Protein AF-0000000078829646 (afdb_homodimer)

Secondary structure (DSSP, 8-state):
--HHHHHHHHHHHHHHHTTSS--BHHHHHHHHHS-------PPPPPHHHHHHHHHHHHH----SSHHHHHHHHHHHHH--HHHHHHHHHHHHTTTS--HHHHHHHHHHHHTTBPTTPPPPPS---TTS--HHHHHHHHHHHHHHTHHHHHHHHHHHTTS---HHHHHHHHHHHHHHHHHHHHHSS----SSS--EEEEE---GGGHHHHHHHHHHHHHHHHHHTTPPTTTS--S----EEEEETHHHHHHHHHHHHTSTT-HHHHHHHHHHHHHS--HHHH-EE---BGGGGGTT--EEEE-HHHHHHHHHH--GGGGGSS-EEEEEEEETTT--EEEEESS-GGGS-TT--HHHHHHHHHHHHHHHH--TEEEPPEEEEEETTEEEEEEEEEGGGT-SSTHHHHHHTT--EEEEEESS-SSPPP-PPP-SHHHHHHHHHHHHHHHHHHHHHHHHHHHHHHHHHHHHHHHHHHTTT-S-HHHHHHHHTT-STTT--SS-S-------SSS--S-THHHHTT-EEEEEE--SSS-SS--TT--SHHHHHHHHHHHHHHHHHTHHHHHHHTT---HHHHHHHTS-HHHHHHHHHTTSPPHHHHHTT--SS-B--/--HHHHHHHHHHHHHHHTTSS--BHHHHHHHHHS-------PPPPPHHHHHHHHHHHHH----SSHHHHHHHHHHHHH--HHHHHHHHHHHHTTTS--HHHHHHHHHHHHTTBPTTPPPPPS---TTS--HHHHHHHHHHHHHHTHHHHHHHHHHHTTS---HHHHHHHHHHHHHHHHHHHHHSS----SSS--EEEEE---GGGHHHHHHHHHHHHHHHHHHTTPPTTTS--S----EEEEETHHHHHHHHHHHHTSTT-HHHHHHHHHHHHHS--HHHH-EE---BGGGGGTT--EEEE-HHHHHHHHHH--GGGGGSS-EEEEEEEETTT--EEEEESS-GGGS-TT--HHHHHHHHHHHHHHHH--TEEEPPEEEEEETTEEEEEEEEEGGGT-SSTHHHHHHTT--EEEEEESS-SSPPP-PPP-SHHHHHHHHHHHHHHHHHHHHHHHHHHHHHHHHHHHHHHHHHHTTT-S-HHHHHHHHTT-SGGG--SSSS-------SSS--S-THHHHTT-EEEEEE--SSS-----TT--SHHHHHHHHHHHHHHHHHTHHHHHHHTT---HHHHHHHHS-HHHHHHHHHTTSPPHHHHHTT--SSPBP-

Solvent-accessible surface area (backbone atoms only — not comparable to full-atom values): 57339 Å² total; per-residue (Å²): 131,56,69,68,54,48,51,50,41,46,44,40,38,28,39,50,52,22,45,80,71,66,55,34,39,53,51,56,50,49,60,53,41,44,61,58,76,83,56,80,73,46,76,62,81,51,64,37,57,50,36,11,51,51,30,19,50,39,59,33,48,55,34,57,49,30,60,60,53,19,51,33,32,39,39,34,24,76,53,47,57,59,47,53,51,27,30,54,40,42,63,75,26,43,33,44,33,28,26,59,30,54,51,50,33,50,46,55,46,46,61,69,43,41,52,78,46,72,70,68,46,63,69,73,44,22,62,64,55,54,54,67,60,55,37,46,20,42,52,51,19,29,54,56,20,38,26,42,43,49,47,53,54,32,51,35,62,69,64,68,69,55,66,67,46,46,47,52,7,33,25,52,8,18,39,52,26,17,55,30,50,49,61,35,64,55,66,22,45,66,54,40,73,28,27,26,41,29,22,18,26,38,46,36,41,28,12,23,52,39,20,25,50,46,48,53,52,51,38,46,63,72,7,54,95,41,60,81,63,41,7,22,69,83,61,67,56,35,31,24,25,7,3,20,40,13,18,57,49,21,46,34,54,31,27,36,60,18,91,91,28,41,66,57,24,51,49,47,46,47,46,61,38,41,38,37,38,48,42,54,35,29,22,28,44,71,37,62,51,37,40,35,68,58,67,29,36,31,43,31,42,57,62,34,46,53,56,53,42,63,74,55,60,54,67,65,43,51,70,30,47,30,39,36,29,16,21,19,26,28,59,31,48,57,44,77,44,70,44,35,59,46,39,57,69,35,33,28,90,83,55,49,64,67,53,48,47,51,30,48,50,40,26,39,48,16,4,48,25,42,77,39,45,20,50,54,36,53,46,37,44,16,46,85,41,68,42,75,50,39,21,20,20,6,33,61,69,34,13,30,32,40,45,61,43,37,38,55,25,46,20,24,34,44,34,38,32,48,47,46,78,57,60,73,45,37,70,72,61,62,11,19,54,46,34,45,53,51,50,50,52,46,33,46,44,42,27,33,44,51,28,53,54,37,22,51,48,49,46,47,29,54,34,38,6,20,29,40,38,31,49,60,49,41,63,69,29,78,56,57,68,39,50,51,28,42,41,27,47,37,38,71,32,27,36,50,80,68,80,82,56,71,16,8,25,61,52,39,85,35,27,48,44,65,19,45,41,27,19,64,55,40,43,68,41,79,45,41,37,60,72,84,73,65,77,41,62,46,44,62,36,46,31,36,85,56,13,36,62,33,18,42,48,14,28,35,54,37,42,75,41,30,63,30,54,30,42,43,59,61,41,41,29,52,44,34,49,53,55,42,65,48,55,50,68,56,56,33,48,57,54,56,70,68,56,73,58,67,68,66,47,50,58,95,55,58,81,70,36,68,52,130,130,55,68,67,56,48,51,50,40,46,46,40,39,27,39,49,53,23,46,80,68,65,54,34,40,55,51,57,50,48,61,54,42,46,53,59,75,84,58,80,72,47,77,65,80,51,65,36,58,52,35,10,51,50,31,18,51,40,59,34,47,55,35,57,49,31,61,60,53,20,50,32,31,38,39,34,22,74,55,46,58,59,46,54,52,28,31,52,40,42,62,74,28,42,34,40,24,27,28,56,31,54,50,50,33,51,46,57,46,47,61,67,41,40,51,79,48,74,69,69,46,64,71,72,42,24,61,64,55,54,53,68,60,56,36,47,22,43,52,51,22,27,54,54,20,39,26,42,42,50,47,54,54,32,49,35,62,67,63,70,70,56,66,65,45,46,49,52,7,33,24,53,8,18,39,53,27,18,54,30,48,48,62,36,64,56,65,20,44,67,58,38,72,28,27,25,38,29,22,19,28,38,46,36,41,27,13,22,52,40,19,24,49,46,48,52,52,51,35,47,62,71,8,55,94,42,60,83,65,41,6,22,70,82,60,67,54,35,29,24,23,6,3,20,41,12,19,58,49,21,45,34,55,32,28,36,60,17,90,92,28,44,66,58,24,51,49,48,46,48,46,61,36,41,36,36,39,48,42,54,36,29,23,28,46,70,39,61,50,38,40,35,67,57,69,27,36,30,44,31,42,58,62,34,46,52,56,54,40,62,72,53,58,56,67,65,42,52,70,30,47,29,38,35,30,18,22,20,26,28,62,30,49,56,45,77,42,68,46,35,58,47,38,58,68,36,33,28,89,82,55,48,63,66,53,48,46,52,29,47,48,40,26,38,49,16,4,49,24,42,78,40,44,21,50,55,36,55,47,36,44,15,46,85,39,69,42,75,51,39,21,20,20,6,34,63,68,34,12,30,32,40,46,59,42,38,37,56,24,46,19,24,35,43,34,39,31,47,46,47,78,56,61,73,46,37,69,71,60,63,11,19,54,47,36,46,52,51,49,51,52,46,31,44,43,42,26,33,43,50,27,55,55,37,22,50,46,50,43,48,38,53,34,40,8,21,27,45,38,31,50,61,50,39,63,70,28,78,53,58,69,38,50,52,28,42,42,25,49,38,43,68,34,29,25,63,79,68,82,87,50,76,29,6,20,59,52,42,83,36,24,40,37,63,20,41,42,26,17,64,57,40,45,66,43,79,44,42,38,60,74,84,70,64,63,61,57,44,43,62,41,47,30,36,85,56,13,36,62,34,20,41,50,14,27,34,54,35,42,77,41,30,63,30,52,30,43,42,59,62,42,41,28,54,44,35,50,52,54,41,64,49,56,47,68,56,57,34,47,56,53,57,71,68,54,73,58,67,67,66,47,48,58,96,57,58,80,69,36,69,52,130

Structure (mmCIF, N/CA/C/O backbone):
data_AF-0000000078829646-model_v1
#
loop_
_entity.id
_entity.type
_entity.pdbx_description
1 polymer 'Patatin-like phospholipase family protein'
#
loop_
_atom_site.group_PDB
_atom_site.id
_atom_site.type_symbol
_atom_site.label_atom_id
_atom_site.label_alt_id
_atom_site.label_comp_id
_atom_site.label_asym_id
_atom_site.label_entity_id
_atom_site.label_seq_id
_atom_site.pdbx_PDB_ins_code
_atom_site.Cartn_x
_atom_site.Cartn_y
_atom_site.Cartn_z
_atom_site.occupancy
_atom_site.B_iso_or_equiv
_atom_site.auth_seq_id
_atom_site.auth_comp_id
_atom_site.auth_asym_id
_atom_site.auth_atom_id
_atom_site.pdbx_PDB_model_num
ATOM 1 N N . MET A 1 1 ? -45.875 -3.834 -15.539 1 25.64 1 MET A N 1
ATOM 2 C CA . MET A 1 1 ? -45.312 -3.09 -14.422 1 25.64 1 MET A CA 1
ATOM 3 C C . MET A 1 1 ? -43.812 -3.324 -14.312 1 25.64 1 MET A C 1
ATOM 5 O O . MET A 1 1 ? -43.344 -4.469 -14.258 1 25.64 1 MET A O 1
ATOM 9 N N . ASN A 1 2 ? -42.938 -2.402 -14.695 1 32.25 2 ASN A N 1
ATOM 10 C CA . ASN A 1 2 ? -41.531 -2.568 -14.922 1 32.25 2 ASN A CA 1
ATOM 11 C C . ASN A 1 2 ? -40.781 -2.994 -13.656 1 32.25 2 ASN A C 1
ATOM 13 O O . ASN A 1 2 ? -41.281 -2.742 -12.547 1 32.25 2 ASN A O 1
ATOM 17 N N . GLN A 1 3 ? -39.875 -3.918 -13.812 1 35.12 3 GLN A N 1
ATOM 18 C CA . GLN A 1 3 ? -39.156 -4.641 -12.758 1 35.12 3 GLN A CA 1
ATOM 19 C C . GLN A 1 3 ? -38.594 -3.676 -11.727 1 35.12 3 GLN A C 1
ATOM 21 O O . GLN A 1 3 ? -38.594 -3.963 -10.523 1 35.12 3 GLN A O 1
ATOM 26 N N . SER A 1 4 ? -38.219 -2.52 -12.156 1 37.41 4 SER A N 1
ATOM 27 C CA . SER A 1 4 ? -37.812 -1.471 -11.227 1 37.41 4 SER A CA 1
ATOM 28 C C . SER A 1 4 ? -38.969 -1.028 -10.344 1 37.41 4 SER A C 1
ATOM 30 O O . SER A 1 4 ? -38.781 -0.75 -9.156 1 37.41 4 SER A O 1
ATOM 32 N N . THR A 1 5 ? -40.125 -0.887 -10.992 1 38.56 5 THR A N 1
ATOM 33 C CA . THR A 1 5 ? -41.344 -0.491 -10.289 1 38.56 5 THR A CA 1
ATOM 34 C C . THR A 1 5 ? -41.75 -1.567 -9.289 1 38.56 5 THR A C 1
ATOM 36 O O . THR A 1 5 ? -42.219 -1.256 -8.188 1 38.56 5 THR A O 1
ATOM 39 N N . THR A 1 6 ? -41.5 -2.814 -9.695 1 38.69 6 THR A N 1
ATOM 40 C CA . THR A 1 6 ? -41.875 -3.895 -8.789 1 38.69 6 THR A CA 1
ATOM 41 C C . THR A 1 6 ? -40.938 -3.951 -7.594 1 38.69 6 THR A C 1
ATOM 43 O O . THR A 1 6 ? -41.375 -4.18 -6.461 1 38.69 6 THR A O 1
ATOM 46 N N . TYR A 1 7 ? -39.656 -3.689 -7.797 1 39 7 TYR A N 1
ATOM 47 C CA . TYR A 1 7 ? -38.656 -3.658 -6.719 1 39 7 TYR A CA 1
ATOM 48 C C . TYR A 1 7 ? -38.938 -2.512 -5.758 1 39 7 TYR A C 1
ATOM 50 O O . TYR A 1 7 ? -38.906 -2.688 -4.539 1 39 7 TYR A O 1
ATOM 58 N N . LEU A 1 8 ? -39.25 -1.342 -6.32 1 39.5 8 LEU A N 1
ATOM 59 C CA . LEU A 1 8 ? -39.688 -0.2 -5.531 1 39.5 8 LEU A CA 1
ATOM 60 C C . LEU A 1 8 ? -41 -0.515 -4.805 1 39.5 8 LEU A C 1
ATOM 62 O O . LEU A 1 8 ? -41.156 -0.132 -3.645 1 39.5 8 LEU A O 1
ATOM 66 N N . LEU A 1 9 ? -41.781 -1.18 -5.48 1 38.69 9 LEU A N 1
ATOM 67 C CA . LEU A 1 9 ? -43.062 -1.518 -4.883 1 38.69 9 LEU A CA 1
ATOM 68 C C . LEU A 1 9 ? -42.906 -2.535 -3.762 1 38.69 9 LEU A C 1
ATOM 70 O O . LEU A 1 9 ? -43.562 -2.441 -2.725 1 38.69 9 LEU A O 1
ATOM 74 N N . CYS A 1 10 ? -41.969 -3.455 -3.92 1 39.84 10 CYS A N 1
ATOM 75 C CA . CYS A 1 10 ? -41.688 -4.434 -2.871 1 39.84 10 CYS A CA 1
ATOM 76 C C . CYS A 1 10 ? -41 -3.783 -1.687 1 39.84 10 CYS A C 1
ATOM 78 O O . CYS A 1 10 ? -41.344 -4.051 -0.533 1 39.84 10 CYS A O 1
ATOM 80 N N . LEU A 1 11 ? -40.031 -2.957 -1.97 1 41.28 11 LEU A N 1
ATOM 81 C CA . LEU A 1 11 ? -39.469 -2.156 -0.89 1 41.28 11 LEU A CA 1
ATOM 82 C C . LEU A 1 11 ? -40.531 -1.242 -0.278 1 41.28 11 LEU A C 1
ATOM 84 O O . LEU A 1 11 ? -40.562 -1.064 0.941 1 41.28 11 LEU A O 1
ATOM 88 N N . THR A 1 12 ? -41.406 -0.611 -1.182 1 39.81 12 THR A N 1
ATOM 89 C CA . THR A 1 12 ? -42.531 0.175 -0.7 1 39.81 12 THR A CA 1
ATOM 90 C C . THR A 1 12 ? -43.531 -0.713 0.022 1 39.81 12 THR A C 1
ATOM 92 O O . THR A 1 12 ? -44.125 -0.308 1.031 1 39.81 12 THR A O 1
ATOM 95 N N . ALA A 1 13 ? -43.844 -1.837 -0.564 1 38.75 13 ALA A N 1
ATOM 96 C CA . ALA A 1 13 ? -44.781 -2.742 0.071 1 38.75 13 ALA A CA 1
ATOM 97 C C . ALA A 1 13 ? -44.219 -3.332 1.355 1 38.75 13 ALA A C 1
ATOM 99 O O . ALA A 1 13 ? -44.938 -3.5 2.344 1 38.75 13 ALA A O 1
ATOM 100 N N . LEU A 1 14 ? -42.938 -3.662 1.33 1 40.19 14 LEU A N 1
ATOM 101 C CA . LEU A 1 14 ? -42.219 -3.996 2.566 1 40.19 14 LEU A CA 1
ATOM 102 C C . LEU A 1 14 ? -42.344 -2.855 3.574 1 40.19 14 LEU A C 1
ATOM 104 O O . LEU A 1 14 ? -42.5 -3.094 4.773 1 40.19 14 LEU A O 1
ATOM 108 N N . ALA A 1 15 ? -42.188 -1.752 3.047 1 37.22 15 ALA A N 1
ATOM 109 C CA . ALA A 1 15 ? -42.438 -0.553 3.844 1 37.22 15 ALA A CA 1
ATOM 110 C C . ALA A 1 15 ? -43.906 -0.468 4.262 1 37.22 15 ALA A C 1
ATOM 112 O O . ALA A 1 15 ? -44.219 -0.02 5.367 1 37.22 15 ALA A O 1
ATOM 113 N N . THR A 1 16 ? -44.812 -0.727 3.369 1 34.91 16 THR A N 1
ATOM 114 C CA . THR A 1 16 ? -46.25 -0.595 3.678 1 34.91 16 THR A CA 1
ATOM 115 C C . THR A 1 16 ? -46.688 -1.699 4.629 1 34.91 16 THR A C 1
ATOM 117 O O . THR A 1 16 ? -47.531 -1.473 5.492 1 34.91 16 THR A O 1
ATOM 120 N N . VAL A 1 17 ? -46.438 -2.994 4.328 1 34.56 17 VAL A N 1
ATOM 121 C CA . VAL A 1 17 ? -46.906 -4.043 5.238 1 34.56 17 VAL A CA 1
ATOM 122 C C . VAL A 1 17 ? -46.188 -3.885 6.59 1 34.56 17 VAL A C 1
ATOM 124 O O . VAL A 1 17 ? -46.75 -4.262 7.625 1 34.56 17 VAL A O 1
ATOM 127 N N . SER A 1 18 ? -44.875 -3.752 6.613 1 34.03 18 SER A N 1
ATOM 128 C CA . SER A 1 18 ? -44.406 -3.254 7.895 1 34.03 18 SER A CA 1
ATOM 129 C C . SER A 1 18 ? -45.031 -1.913 8.242 1 34.03 18 SER A C 1
ATOM 131 O O . SER A 1 18 ? -44.438 -1.109 8.969 1 34.03 18 SER A O 1
ATOM 133 N N . SER A 1 19 ? -46 -1.63 7.727 1 32.28 19 SER A N 1
ATOM 134 C CA . SER A 1 19 ? -46.812 -0.469 8.078 1 32.28 19 SER A CA 1
ATOM 135 C C . SER A 1 19 ? -46.938 -0.311 9.586 1 32.28 19 SER A C 1
ATOM 137 O O . SER A 1 19 ? -47.094 0.802 10.094 1 32.28 19 SER A O 1
ATOM 139 N N . GLY A 1 20 ? -47.406 -1.363 10.25 1 31.11 20 GLY A N 1
ATOM 140 C CA . GLY A 1 20 ? -47.469 -1.026 11.664 1 31.11 20 GLY A CA 1
ATOM 141 C C . GLY A 1 20 ? -46.094 -0.798 12.266 1 31.11 20 GLY A C 1
ATOM 142 O O . GLY A 1 20 ? -45.969 -0.222 13.352 1 31.11 20 GLY A O 1
ATOM 143 N N . CYS A 1 21 ? -45.125 -1.871 12.172 1 30.59 21 CYS A N 1
ATOM 144 C CA . CYS A 1 21 ? -43.812 -1.435 12.656 1 30.59 21 CYS A CA 1
ATOM 145 C C . CYS A 1 21 ? -43.219 -0.395 11.727 1 30.59 21 CYS A C 1
ATOM 147 O O . CYS A 1 21 ? -42.875 -0.706 10.586 1 30.59 21 CYS A O 1
ATOM 149 N N . PHE A 1 22 ? -43.5 0.805 11.609 1 35.12 22 PHE A N 1
ATOM 150 C CA . PHE A 1 22 ? -43.219 2.227 11.43 1 35.12 22 PHE A CA 1
ATOM 151 C C . PHE A 1 22 ? -41.719 2.506 11.555 1 35.12 22 PHE A C 1
ATOM 153 O O . PHE A 1 22 ? -41.281 3.082 12.547 1 35.12 22 PHE A O 1
ATOM 160 N N . LEU A 1 23 ? -40.875 1.732 11.164 1 42.44 23 LEU A N 1
ATOM 161 C CA . LEU A 1 23 ? -39.469 1.998 11.516 1 42.44 23 LEU A CA 1
ATOM 162 C C . LEU A 1 23 ? -38.938 3.217 10.773 1 42.44 23 LEU A C 1
ATOM 164 O O . LEU A 1 23 ? -39.156 3.346 9.562 1 42.44 23 LEU A O 1
ATOM 168 N N . ARG A 1 24 ? -38.844 4.191 11.352 1 46.41 24 ARG A N 1
ATOM 169 C CA . ARG A 1 24 ? -38.25 5.469 10.977 1 46.41 24 ARG A CA 1
ATOM 170 C C . ARG A 1 24 ? -36.75 5.367 10.938 1 46.41 24 ARG A C 1
ATOM 172 O O . ARG A 1 24 ? -36.156 4.516 11.609 1 46.41 24 ARG A O 1
ATOM 179 N N . THR A 1 25 ? -36.219 5.906 9.867 1 52.22 25 THR A N 1
ATOM 180 C CA . THR A 1 25 ? -34.781 5.918 9.633 1 52.22 25 THR A CA 1
ATOM 181 C C . THR A 1 25 ? -34.031 6.172 10.938 1 52.22 25 THR A C 1
ATOM 183 O O . THR A 1 25 ? -32.906 5.738 11.094 1 52.22 25 THR A O 1
ATOM 186 N N . GLY A 1 26 ? -34.719 6.766 11.82 1 51.22 26 GLY A N 1
ATOM 187 C CA . GLY A 1 26 ? -34.094 6.988 13.109 1 51.22 26 GLY A CA 1
ATOM 188 C C . GLY A 1 26 ? -33.75 5.699 13.828 1 51.22 26 GLY A C 1
ATOM 189 O O . GLY A 1 26 ? -32.781 5.66 14.594 1 51.22 26 GLY A O 1
ATOM 190 N N . TYR A 1 27 ? -34.5 4.633 13.492 1 49.91 27 TYR A N 1
ATOM 191 C CA . TYR A 1 27 ? -34.219 3.357 14.148 1 49.91 27 TYR A CA 1
ATOM 192 C C . TYR A 1 27 ? -32.906 2.762 13.664 1 49.91 27 TYR A C 1
ATOM 194 O O . TYR A 1 27 ? -32.219 2.08 14.422 1 49.91 27 TYR A O 1
ATOM 202 N N . ILE A 1 28 ? -32.688 2.988 12.453 1 53.53 28 ILE A N 1
ATOM 203 C CA . ILE A 1 28 ? -31.422 2.486 11.898 1 53.53 28 ILE A CA 1
ATOM 204 C C . ILE A 1 28 ? -30.25 3.127 12.633 1 53.53 28 ILE A C 1
ATOM 206 O O . ILE A 1 28 ? -29.297 2.439 13.016 1 53.53 28 ILE A O 1
ATOM 210 N N . LEU A 1 29 ? -30.422 4.309 12.867 1 55.44 29 LEU A N 1
ATOM 211 C CA . LEU A 1 29 ? -29.359 5.023 13.57 1 55.44 29 LEU A CA 1
ATOM 212 C C . LEU A 1 29 ? -29.234 4.531 15.008 1 55.44 29 LEU A C 1
ATOM 214 O O . LEU A 1 29 ? -28.125 4.387 15.516 1 55.44 29 LEU A O 1
ATOM 218 N N . ASP A 1 30 ? -30.359 4.316 15.602 1 55.75 30 ASP A N 1
ATOM 219 C CA . ASP A 1 30 ? -30.328 3.787 16.953 1 55.75 30 ASP A CA 1
ATOM 220 C C . ASP A 1 30 ? -29.625 2.432 17 1 55.75 30 ASP A C 1
ATOM 222 O O . ASP A 1 30 ? -28.844 2.162 17.922 1 55.75 30 ASP A O 1
ATOM 226 N N . ALA A 1 31 ? -29.891 1.663 16 1 53.34 31 ALA A N 1
ATOM 227 C CA . ALA A 1 31 ? -29.281 0.335 15.938 1 53.34 31 ALA A CA 1
ATOM 228 C C . ALA A 1 31 ? -27.766 0.429 15.719 1 53.34 31 ALA A C 1
ATOM 230 O O . ALA A 1 31 ? -27 -0.343 16.297 1 53.34 31 ALA A O 1
ATOM 231 N N . LEU A 1 32 ? -27.5 1.409 14.969 1 54 32 LEU A N 1
ATOM 232 C CA . LEU A 1 32 ? -26.078 1.591 14.672 1 54 32 LEU A CA 1
ATOM 233 C C . LEU A 1 32 ? -25.344 2.17 15.875 1 54 32 LEU A C 1
ATOM 235 O O . LEU A 1 32 ? -24.156 1.887 16.078 1 54 32 LEU A O 1
ATOM 239 N N . ASN A 1 33 ? -26.141 2.885 16.609 1 53.84 33 ASN A N 1
ATOM 240 C CA . ASN A 1 33 ? -25.531 3.578 17.75 1 53.84 33 ASN A CA 1
ATOM 241 C C . ASN A 1 33 ? -25.547 2.715 19 1 53.84 33 ASN A C 1
ATOM 243 O O . ASN A 1 33 ? -24.859 3.033 19.984 1 53.84 33 ASN A O 1
ATOM 247 N N . THR A 1 34 ? -26.375 1.632 19.031 1 50.31 34 THR A N 1
ATOM 248 C CA . THR A 1 34 ? -26.438 0.786 20.219 1 50.31 34 THR A CA 1
ATOM 249 C C . THR A 1 34 ? -25.188 -0.066 20.344 1 50.31 34 THR A C 1
ATOM 251 O O . THR A 1 34 ? -24.812 -0.794 19.422 1 50.31 34 THR A O 1
ATOM 254 N N . PRO A 1 35 ? -24.5 0.274 21.5 1 49.34 35 PRO A N 1
ATOM 255 C CA . PRO A 1 35 ? -23.328 -0.581 21.719 1 49.34 35 PRO A CA 1
ATOM 256 C C . PRO A 1 35 ? -23.672 -2.068 21.672 1 49.34 35 PRO A C 1
ATOM 258 O O . PRO A 1 35 ? -24.766 -2.471 22.094 1 49.34 35 PRO A O 1
ATOM 261 N N . GLY A 1 36 ? -23.172 -2.764 20.75 1 49.31 36 GLY A N 1
ATOM 262 C CA . GLY A 1 36 ? -23.406 -4.199 20.703 1 49.31 36 GLY A CA 1
ATOM 263 C C . GLY A 1 36 ? -23.281 -4.867 22.062 1 49.31 36 GLY A C 1
ATOM 264 O O . GLY A 1 36 ? -22.75 -4.27 23.016 1 49.31 36 GLY A O 1
ATOM 265 N N . ASP A 1 37 ? -24.156 -5.859 22.312 1 47.5 37 ASP A N 1
ATOM 266 C CA . ASP A 1 37 ? -23.969 -6.656 23.531 1 47.5 37 ASP A CA 1
ATOM 267 C C . ASP A 1 37 ? -22.5 -6.953 23.781 1 47.5 37 ASP A C 1
ATOM 269 O O . ASP A 1 37 ? -21.766 -7.34 22.859 1 47.5 37 ASP A O 1
ATOM 273 N N . PRO A 1 38 ? -22 -6.465 24.875 1 46.09 38 PRO A N 1
ATOM 274 C CA . PRO A 1 38 ? -20.625 -6.805 25.203 1 46.09 38 PRO A CA 1
ATOM 275 C C . PRO A 1 38 ? -20.312 -8.281 24.969 1 46.09 38 PRO A C 1
ATOM 277 O O . PRO A 1 38 ? -20.703 -9.133 25.766 1 46.09 38 PRO A O 1
ATOM 280 N N . GLN A 1 39 ? -20.703 -8.828 23.859 1 48.06 39 GLN A N 1
ATOM 281 C CA . GLN A 1 39 ? -20.156 -10.172 23.75 1 48.06 39 GLN A CA 1
ATOM 282 C C . GLN A 1 39 ? -18.641 -10.172 24.016 1 48.06 39 GLN A C 1
ATOM 284 O O . GLN A 1 39 ? -17.969 -9.172 23.781 1 48.06 39 GLN A O 1
ATOM 289 N N . ALA A 1 40 ? -18.25 -11.148 24.875 1 50.69 40 ALA A N 1
ATOM 290 C CA . ALA A 1 40 ? -16.828 -11.305 25.172 1 50.69 40 ALA A CA 1
ATOM 291 C C . ALA A 1 40 ? -15.977 -11.07 23.922 1 50.69 40 ALA A C 1
ATOM 293 O O . ALA A 1 40 ? -16.234 -11.656 22.875 1 50.69 40 ALA A O 1
ATOM 294 N N . ALA A 1 41 ? -15.258 -10.07 23.859 1 57.47 41 ALA A N 1
ATOM 295 C CA . ALA A 1 41 ? -14.305 -9.773 22.781 1 57.47 41 ALA A CA 1
ATOM 296 C C . ALA A 1 41 ? -13.531 -11.023 22.391 1 57.47 41 ALA A C 1
ATOM 298 O O . ALA A 1 41 ? -13.055 -11.773 23.25 1 57.47 41 ALA A O 1
ATOM 299 N N . PRO A 1 42 ? -13.711 -11.547 21.016 1 64.06 42 PRO A N 1
ATOM 300 C CA . PRO A 1 42 ? -12.836 -12.672 20.672 1 64.06 42 PRO A CA 1
ATOM 301 C C . PRO A 1 42 ? -11.383 -12.422 21.062 1 64.06 42 PRO A C 1
ATOM 303 O O . PRO A 1 42 ? -10.938 -11.273 21.125 1 64.06 42 PRO A O 1
ATOM 306 N N . LEU A 1 43 ? -10.836 -13.508 21.562 1 60.94 43 LEU A N 1
ATOM 307 C CA . LEU A 1 43 ? -9.422 -13.398 21.906 1 60.94 43 LEU A CA 1
ATOM 308 C C . LEU A 1 43 ? -8.602 -12.977 20.703 1 60.94 43 LEU A C 1
ATOM 310 O O . LEU A 1 43 ? -8.789 -13.5 19.594 1 60.94 43 LEU A O 1
ATOM 314 N N . PRO A 1 44 ? -7.871 -11.977 20.891 1 69.44 44 PRO A N 1
ATOM 315 C CA . PRO A 1 44 ? -6.957 -11.602 19.812 1 69.44 44 PRO A CA 1
ATOM 316 C C . PRO A 1 44 ? -5.918 -12.68 19.516 1 69.44 44 PRO A C 1
ATOM 318 O O . PRO A 1 44 ? -5.672 -13.547 20.359 1 69.44 44 PRO A O 1
ATOM 321 N N . VAL A 1 45 ? -5.531 -12.789 18.328 1 78.81 45 VAL A N 1
ATOM 322 C CA . VAL A 1 45 ? -4.363 -13.609 18 1 78.81 45 VAL A CA 1
ATOM 323 C C . VAL A 1 45 ? -3.227 -13.289 18.969 1 78.81 45 VAL A C 1
ATOM 325 O O . VAL A 1 45 ? -2.889 -12.117 19.172 1 78.81 45 VAL A O 1
ATOM 328 N N . PRO A 1 46 ? -2.744 -14.328 19.578 1 86 46 PRO A N 1
ATOM 329 C CA . PRO A 1 46 ? -1.65 -14.078 20.516 1 86 46 PRO A CA 1
ATOM 330 C C . PRO A 1 46 ? -0.49 -13.312 19.891 1 86 46 PRO A C 1
ATOM 332 O O . PRO A 1 46 ? -0.15 -13.539 18.719 1 86 46 PRO A O 1
ATOM 335 N N . ILE A 1 47 ? 0.043 -12.477 20.656 1 87.88 47 ILE A N 1
ATOM 336 C CA . ILE A 1 47 ? 1.139 -11.633 20.188 1 87.88 47 ILE A CA 1
ATOM 337 C C . ILE A 1 47 ? 2.311 -12.508 19.75 1 87.88 47 ILE A C 1
ATOM 339 O O . ILE A 1 47 ? 3.023 -12.164 18.797 1 87.88 47 ILE A O 1
ATOM 343 N N . GLN A 1 48 ? 2.498 -13.617 20.453 1 93.06 48 GLN A N 1
ATOM 344 C CA . GLN A 1 48 ? 3.545 -14.562 20.062 1 93.06 48 GLN A CA 1
ATOM 345 C C . GLN A 1 48 ? 3.35 -15.039 18.625 1 93.06 48 GLN A C 1
ATOM 347 O O . GLN A 1 48 ? 4.309 -15.117 17.859 1 93.06 48 GLN A O 1
ATOM 352 N N . GLU A 1 49 ? 2.168 -15.344 18.297 1 92.5 49 GLU A N 1
ATOM 353 C CA . GLU A 1 49 ? 1.856 -15.805 16.938 1 92.5 49 GLU A CA 1
ATOM 354 C C . GLU A 1 49 ? 2.066 -14.688 15.922 1 92.5 49 GLU A C 1
ATOM 356 O O . GLU A 1 49 ? 2.557 -14.938 14.82 1 92.5 49 GLU A O 1
ATOM 361 N N . ARG A 1 50 ? 1.691 -13.5 16.312 1 90.81 50 ARG A N 1
ATOM 362 C CA . ARG A 1 50 ? 1.909 -12.359 15.422 1 90.81 50 ARG A CA 1
ATOM 363 C C . ARG A 1 50 ? 3.396 -12.133 15.18 1 90.81 50 ARG A C 1
ATOM 365 O O . ARG A 1 50 ? 3.811 -11.867 14.047 1 90.81 50 ARG A O 1
ATOM 372 N N . ALA A 1 51 ? 4.164 -12.227 16.219 1 93.38 51 ALA A N 1
ATOM 373 C CA . ALA A 1 51 ? 5.613 -12.086 16.078 1 93.38 51 ALA A CA 1
ATOM 374 C C . ALA A 1 51 ? 6.195 -13.18 15.195 1 93.38 51 ALA A C 1
ATOM 376 O O . ALA A 1 51 ? 7.098 -12.922 14.391 1 93.38 51 ALA A O 1
ATOM 377 N N . ALA A 1 52 ? 5.688 -14.391 15.352 1 96.38 52 ALA A N 1
ATOM 378 C CA . ALA A 1 52 ? 6.137 -15.5 14.516 1 96.38 52 ALA A CA 1
ATOM 379 C C . ALA A 1 52 ? 5.832 -15.25 13.047 1 96.38 52 ALA A C 1
ATOM 381 O O . ALA A 1 52 ? 6.688 -15.453 12.18 1 96.38 52 ALA A O 1
ATOM 382 N N . ARG A 1 53 ? 4.656 -14.773 12.789 1 93.44 53 ARG A N 1
ATOM 383 C CA . ARG A 1 53 ? 4.25 -14.516 11.414 1 93.44 53 ARG A CA 1
ATOM 384 C C . ARG A 1 53 ? 5.094 -13.406 10.789 1 93.44 53 ARG A C 1
ATOM 386 O O . ARG A 1 53 ? 5.488 -13.5 9.625 1 93.44 53 ARG A O 1
ATOM 393 N N . ILE A 1 54 ? 5.324 -12.391 11.555 1 91.12 54 ILE A N 1
ATOM 394 C CA . ILE A 1 54 ? 6.148 -11.281 11.086 1 91.12 54 ILE A CA 1
ATOM 395 C C . ILE A 1 54 ? 7.551 -11.789 10.75 1 91.12 54 ILE A C 1
ATOM 397 O O . ILE A 1 54 ? 8.086 -11.492 9.68 1 91.12 54 ILE A O 1
ATOM 401 N N . THR A 1 55 ? 8.109 -12.555 11.656 1 95.5 55 THR A N 1
ATOM 402 C CA . THR A 1 55 ? 9.453 -13.086 11.453 1 95.5 55 THR A CA 1
ATOM 403 C C . THR A 1 55 ? 9.5 -13.969 10.211 1 95.5 55 THR A C 1
ATOM 405 O O . THR A 1 55 ? 10.406 -13.828 9.383 1 95.5 55 THR A O 1
ATOM 408 N N . ARG A 1 56 ? 8.57 -14.82 10.102 1 96.75 56 ARG A N 1
ATOM 409 C CA . ARG A 1 56 ? 8.492 -15.719 8.953 1 96.75 56 ARG A CA 1
ATOM 410 C C . ARG A 1 56 ? 8.383 -14.93 7.648 1 96.75 56 ARG A C 1
ATOM 412 O O . ARG A 1 56 ? 9.086 -15.227 6.68 1 96.75 56 ARG A O 1
ATOM 419 N N . THR A 1 57 ? 7.535 -13.953 7.645 1 92.62 57 THR A N 1
ATOM 420 C CA . THR A 1 57 ? 7.273 -13.172 6.438 1 92.62 57 THR A CA 1
ATOM 421 C C . THR A 1 57 ? 8.531 -12.445 5.98 1 92.62 57 THR A C 1
ATOM 423 O O . THR A 1 57 ? 8.766 -12.289 4.781 1 92.62 57 THR A O 1
ATOM 426 N N . HIS A 1 58 ? 9.336 -12.031 6.863 1 91.94 58 HIS A N 1
ATOM 427 C CA . HIS A 1 58 ? 10.578 -11.359 6.504 1 91.94 58 HIS A CA 1
ATOM 428 C C . HIS A 1 58 ? 11.602 -12.344 5.953 1 91.94 58 HIS A C 1
ATOM 430 O O . HIS A 1 58 ? 12.297 -12.047 4.98 1 91.94 58 HIS A O 1
ATOM 436 N N . LEU A 1 59 ? 11.656 -13.492 6.531 1 96.44 59 LEU A N 1
ATOM 437 C CA . LEU A 1 59 ? 12.742 -14.414 6.223 1 96.44 59 LEU A CA 1
ATOM 438 C C . LEU A 1 59 ? 12.469 -15.156 4.918 1 96.44 59 LEU A C 1
ATOM 440 O O . LEU A 1 59 ? 13.398 -15.5 4.191 1 96.44 59 LEU A O 1
ATOM 444 N N . VAL A 1 60 ? 11.234 -15.438 4.684 1 96.56 60 VAL A N 1
ATOM 445 C CA . VAL A 1 60 ? 10.883 -16.188 3.482 1 96.56 60 VAL A CA 1
ATOM 446 C C . VAL A 1 60 ? 11.234 -15.359 2.244 1 96.56 60 VAL A C 1
ATOM 448 O O . VAL A 1 60 ? 10.836 -14.203 2.127 1 96.56 60 VAL A O 1
ATOM 451 N N . ASP A 1 61 ? 11.977 -15.977 1.345 1 95.06 61 ASP A N 1
ATOM 452 C CA . ASP A 1 61 ? 12.469 -15.422 0.087 1 95.06 61 ASP A CA 1
ATOM 453 C C . ASP A 1 61 ? 12.945 -16.531 -0.848 1 95.06 61 ASP A C 1
ATOM 455 O O . ASP A 1 61 ? 12.828 -17.719 -0.53 1 95.06 61 ASP A O 1
ATOM 459 N N . ALA A 1 62 ? 13.359 -16.188 -2.043 1 94.31 62 ALA A N 1
ATOM 460 C CA . ALA A 1 62 ? 14.008 -17.156 -2.926 1 94.31 62 ALA A CA 1
ATOM 461 C C . ALA A 1 62 ? 15.523 -17.141 -2.732 1 94.31 62 ALA A C 1
ATOM 463 O O . ALA A 1 62 ? 16.156 -16.109 -2.875 1 94.31 62 ALA A O 1
ATOM 464 N N . TYR A 1 63 ? 16.094 -18.266 -2.311 1 95.62 63 TYR A N 1
ATOM 465 C CA . TYR A 1 63 ? 17.531 -18.406 -2.07 1 95.62 63 TYR A CA 1
ATOM 466 C C . TYR A 1 63 ? 18.156 -19.375 -3.068 1 95.62 63 TYR A C 1
ATOM 468 O O . TYR A 1 63 ? 17.484 -20.281 -3.572 1 95.62 63 TYR A O 1
ATOM 476 N N . ALA A 1 64 ? 19.406 -19.156 -3.369 1 94.06 64 ALA A N 1
ATOM 477 C CA . ALA A 1 64 ? 20.156 -20.016 -4.293 1 94.06 64 ALA A CA 1
ATOM 478 C C . ALA A 1 64 ? 20.438 -21.375 -3.664 1 94.06 64 ALA A C 1
ATOM 480 O O . ALA A 1 64 ? 20.438 -22.391 -4.352 1 94.06 64 ALA A O 1
ATOM 481 N N . ASP A 1 65 ? 20.719 -21.406 -2.4 1 96 65 ASP A N 1
ATOM 482 C CA . ASP A 1 65 ? 20.875 -22.609 -1.6 1 96 65 ASP A CA 1
ATOM 483 C C . ASP A 1 65 ? 19.891 -22.641 -0.438 1 96 65 ASP A C 1
ATOM 485 O O . ASP A 1 65 ? 20.234 -22.297 0.696 1 96 65 ASP A O 1
ATOM 489 N N . PRO A 1 66 ? 18.688 -23.141 -0.711 1 96.75 66 PRO A N 1
ATOM 490 C CA . PRO A 1 66 ? 17.641 -23.094 0.301 1 96.75 66 PRO A CA 1
ATOM 491 C C . PRO A 1 66 ? 17.984 -23.875 1.566 1 96.75 66 PRO A C 1
ATOM 493 O O . PRO A 1 66 ? 17.594 -23.484 2.668 1 96.75 66 PRO A O 1
ATOM 496 N N . THR A 1 67 ? 18.719 -24.938 1.436 1 97.12 67 THR A N 1
ATOM 497 C CA . THR A 1 67 ? 19.094 -25.75 2.588 1 97.12 67 THR A CA 1
ATOM 498 C C . THR A 1 67 ? 20 -24.969 3.531 1 97.12 67 THR A C 1
ATOM 500 O O . THR A 1 67 ? 19.797 -24.969 4.746 1 97.12 67 THR A O 1
ATOM 503 N N . GLU A 1 68 ? 20.938 -24.344 2.969 1 97.38 68 GLU A N 1
ATOM 504 C CA . GLU A 1 68 ? 21.859 -23.547 3.787 1 97.38 68 GLU A CA 1
ATOM 505 C C . GLU A 1 68 ? 21.125 -22.344 4.414 1 97.38 68 GLU A C 1
ATOM 507 O O . GLU A 1 68 ? 21.328 -22.047 5.59 1 97.38 68 GLU A O 1
ATOM 512 N N . ALA A 1 69 ? 20.391 -21.641 3.609 1 97.94 69 ALA A N 1
ATOM 513 C CA . ALA A 1 69 ? 19.625 -20.516 4.137 1 97.94 69 ALA A CA 1
ATOM 514 C C . ALA A 1 69 ? 18.719 -20.953 5.289 1 97.94 69 ALA A C 1
ATOM 516 O O . ALA A 1 69 ? 18.578 -20.234 6.285 1 97.94 69 ALA A O 1
ATOM 517 N N . ALA A 1 70 ? 18.094 -22.109 5.164 1 98.5 70 ALA A N 1
ATOM 518 C CA . ALA A 1 70 ? 17.219 -22.625 6.207 1 98.5 70 ALA A CA 1
ATOM 519 C C . ALA A 1 70 ? 17.984 -22.859 7.504 1 98.5 70 ALA A C 1
ATOM 521 O O . ALA A 1 70 ? 17.469 -22.625 8.594 1 98.5 70 ALA A O 1
ATOM 522 N N . ARG A 1 71 ? 19.172 -23.344 7.402 1 98.5 71 ARG A N 1
ATOM 523 C CA . ARG A 1 71 ? 20.016 -23.516 8.586 1 98.5 71 ARG A CA 1
ATOM 524 C C . ARG A 1 71 ? 20.281 -22.188 9.273 1 98.5 71 ARG A C 1
ATOM 526 O O . ARG A 1 71 ? 20.266 -22.109 10.5 1 98.5 71 ARG A O 1
ATOM 533 N N . TRP A 1 72 ? 20.594 -21.156 8.445 1 98.75 72 TRP A N 1
ATOM 534 C CA . TRP A 1 72 ? 20.797 -19.828 9.016 1 98.75 72 TRP A CA 1
ATOM 535 C C . TRP A 1 72 ? 19.547 -19.359 9.742 1 98.75 72 TRP A C 1
ATOM 537 O O . TRP A 1 72 ? 19.641 -18.75 10.812 1 98.75 72 TRP A O 1
ATOM 547 N N . MET A 1 73 ? 18.359 -19.594 9.141 1 98.75 73 MET A N 1
ATOM 548 C CA . MET A 1 73 ? 17.094 -19.172 9.734 1 98.75 73 MET A CA 1
ATOM 549 C C . MET A 1 73 ? 16.891 -19.828 11.094 1 98.75 73 MET A C 1
ATOM 551 O O . MET A 1 73 ? 16.547 -19.156 12.07 1 98.75 73 MET A O 1
ATOM 555 N N . SER A 1 74 ? 17.109 -21.141 11.156 1 98.62 74 SER A N 1
ATOM 556 C CA . SER A 1 74 ? 16.969 -21.875 12.406 1 98.62 74 SER A CA 1
ATOM 557 C C . SER A 1 74 ? 17.953 -21.375 13.461 1 98.62 74 SER A C 1
ATOM 559 O O . SER A 1 74 ? 17.594 -21.219 14.633 1 98.62 74 SER A O 1
ATOM 561 N N . ALA A 1 75 ? 19.141 -21.156 13.039 1 98.75 75 ALA A N 1
ATOM 562 C CA . ALA A 1 75 ? 20.156 -20.656 13.961 1 98.75 75 ALA A CA 1
ATOM 563 C C . ALA A 1 75 ? 19.781 -19.281 14.508 1 98.75 75 ALA A C 1
ATOM 565 O O . ALA A 1 75 ? 19.938 -19.016 15.703 1 98.75 75 ALA A O 1
ATOM 566 N N . MET A 1 76 ? 19.344 -18.406 13.633 1 98.56 76 MET A N 1
ATOM 567 C CA . MET A 1 76 ? 18.922 -17.078 14.039 1 98.56 76 MET A CA 1
ATOM 568 C C . MET A 1 76 ? 17.766 -17.141 15.039 1 98.56 76 MET A C 1
ATOM 570 O O . MET A 1 76 ? 17.734 -16.406 16.031 1 98.56 76 MET A O 1
ATOM 574 N N . GLY A 1 77 ? 16.75 -18.016 14.758 1 98.62 77 GLY A N 1
ATOM 575 C CA . GLY A 1 77 ? 15.641 -18.188 15.672 1 98.62 77 GLY A CA 1
ATOM 576 C C . GLY A 1 77 ? 16.062 -18.641 17.062 1 98.62 77 GLY A C 1
ATOM 577 O O . GLY A 1 77 ? 15.453 -18.25 18.062 1 98.62 77 GLY A O 1
ATOM 578 N N . ASN A 1 78 ? 17.094 -19.406 17.125 1 98.12 78 ASN A N 1
ATOM 579 C CA . ASN A 1 78 ? 17.594 -19.938 18.391 1 98.12 78 ASN A CA 1
ATOM 580 C C . ASN A 1 78 ? 18.484 -18.922 19.125 1 98.12 78 ASN A C 1
ATOM 582 O O . ASN A 1 78 ? 18.719 -19.062 20.328 1 98.12 78 ASN A O 1
ATOM 586 N N . ALA A 1 79 ? 19 -17.984 18.406 1 98 79 ALA A N 1
ATOM 587 C CA . ALA A 1 79 ? 19.844 -16.953 18.984 1 98 79 ALA A CA 1
ATOM 588 C C . ALA A 1 79 ? 19.469 -15.57 18.438 1 98 79 ALA A C 1
ATOM 590 O O . ALA A 1 79 ? 20.266 -14.906 17.797 1 98 79 ALA A O 1
ATOM 591 N N . PRO A 1 80 ? 18.312 -15.102 18.75 1 97.88 80 PRO A N 1
ATOM 592 C CA . PRO A 1 80 ? 17.797 -13.883 18.141 1 97.88 80 PRO A CA 1
ATOM 593 C C . PRO A 1 80 ? 18.297 -12.617 18.828 1 97.88 80 PRO A C 1
ATOM 595 O O . PRO A 1 80 ? 17.719 -11.539 18.641 1 97.88 80 PRO A O 1
ATOM 598 N N . GLN A 1 81 ? 19.391 -12.633 19.609 1 96.44 81 GLN A N 1
ATOM 599 C CA . GLN A 1 81 ? 19.828 -11.523 20.453 1 96.44 81 GLN A CA 1
ATOM 600 C C . GLN A 1 81 ? 20.109 -10.273 19.625 1 96.44 81 GLN A C 1
ATOM 602 O O . GLN A 1 81 ? 19.734 -9.172 20.016 1 96.44 81 GLN A O 1
ATOM 607 N N . PRO A 1 82 ? 20.781 -10.391 18.438 1 96.12 82 PRO A N 1
ATOM 608 C CA . PRO A 1 82 ? 21 -9.172 17.656 1 96.12 82 PRO A CA 1
ATOM 609 C C . PRO A 1 82 ? 19.703 -8.469 17.266 1 96.12 82 PRO A C 1
ATOM 611 O O . PRO A 1 82 ? 19.656 -7.238 17.188 1 96.12 82 PRO A O 1
ATOM 614 N N . ILE A 1 83 ? 18.656 -9.227 16.984 1 95.06 83 ILE A N 1
ATOM 615 C CA . ILE A 1 83 ? 17.359 -8.656 16.609 1 95.06 83 ILE A CA 1
ATOM 616 C C . ILE A 1 83 ? 16.734 -7.961 17.812 1 95.06 83 ILE A C 1
ATOM 618 O O . ILE A 1 83 ? 16.188 -6.863 17.703 1 95.06 83 ILE A O 1
ATOM 622 N N . LEU A 1 84 ? 16.844 -8.617 18.984 1 96.06 84 LEU A N 1
ATOM 623 C CA . LEU A 1 84 ? 16.281 -8.062 20.203 1 96.06 84 LEU A CA 1
ATOM 624 C C . LEU A 1 84 ? 17 -6.777 20.594 1 96.06 84 LEU A C 1
ATOM 626 O O . LEU A 1 84 ? 16.375 -5.82 21.062 1 96.06 84 LEU A O 1
ATOM 630 N N . GLU A 1 85 ? 18.281 -6.758 20.438 1 95.38 85 GLU A N 1
ATOM 631 C CA . GLU A 1 85 ? 19.062 -5.555 20.703 1 95.38 85 GLU A CA 1
ATOM 632 C C . GLU A 1 85 ? 18.688 -4.426 19.75 1 95.38 85 GLU A C 1
ATOM 634 O O . GLU A 1 85 ? 18.609 -3.264 20.156 1 95.38 85 GLU A O 1
ATOM 639 N N . GLN A 1 86 ? 18.531 -4.773 18.484 1 91.44 86 GLN A N 1
ATOM 640 C CA . GLN A 1 86 ? 18.094 -3.777 17.516 1 91.44 86 GLN A CA 1
ATOM 641 C C . GLN A 1 86 ? 16.719 -3.223 17.891 1 91.44 86 GLN A C 1
ATOM 643 O O . GLN A 1 86 ? 16.469 -2.023 17.75 1 91.44 86 GLN A O 1
ATOM 648 N N . LEU A 1 87 ? 15.812 -4.098 18.297 1 90.31 87 LEU A N 1
ATOM 649 C CA . LEU A 1 87 ? 14.477 -3.705 18.719 1 90.31 87 LEU A CA 1
ATOM 650 C C . LEU A 1 87 ? 14.539 -2.688 19.844 1 90.31 87 LEU A C 1
ATOM 652 O O . LEU A 1 87 ? 13.852 -1.662 19.812 1 90.31 87 LEU A O 1
ATOM 656 N N . ASP A 1 88 ? 15.367 -2.973 20.828 1 91.62 88 ASP A N 1
ATOM 657 C CA . ASP A 1 88 ? 15.539 -2.072 21.969 1 91.62 88 ASP A CA 1
ATOM 658 C C . ASP A 1 88 ? 16.125 -0.733 21.516 1 91.62 88 ASP A C 1
ATOM 660 O O . ASP A 1 88 ? 15.688 0.323 21.984 1 91.62 88 ASP A O 1
ATOM 664 N N . CYS A 1 89 ? 17.078 -0.79 20.672 1 90.31 89 CYS A N 1
ATOM 665 C CA . CYS A 1 89 ? 17.719 0.416 20.141 1 90.31 89 CYS A CA 1
ATOM 666 C C . CYS A 1 89 ? 16.703 1.287 19.406 1 90.31 89 CYS A C 1
ATOM 668 O O . CYS A 1 89 ? 16.688 2.508 19.578 1 90.31 89 CYS A O 1
ATOM 670 N N . LEU A 1 90 ? 15.867 0.645 18.578 1 84.69 90 LEU A N 1
ATOM 671 C CA . LEU A 1 90 ? 14.867 1.37 17.812 1 84.69 90 LEU A CA 1
ATOM 672 C C . LEU A 1 90 ? 13.852 2.039 18.734 1 84.69 90 LEU A C 1
ATOM 674 O O . LEU A 1 90 ? 13.391 3.15 18.453 1 84.69 90 LEU A O 1
ATOM 678 N N . LYS A 1 91 ? 13.469 1.414 19.766 1 85.38 91 LYS A N 1
ATOM 679 C CA . LYS A 1 91 ? 12.531 1.994 20.734 1 85.38 91 LYS A CA 1
ATOM 680 C C . LYS A 1 91 ? 13.141 3.207 21.422 1 85.38 91 LYS A C 1
ATOM 682 O O . LYS A 1 91 ? 12.477 4.223 21.609 1 85.38 91 LYS A O 1
ATOM 687 N N . GLN A 1 92 ? 14.422 3.068 21.766 1 86.06 92 GLN A N 1
ATOM 688 C CA . GLN A 1 92 ? 15.109 4.129 22.5 1 86.06 92 GLN A CA 1
ATOM 689 C C . GLN A 1 92 ? 15.344 5.344 21.609 1 86.06 92 GLN A C 1
ATOM 691 O O . GLN A 1 92 ? 15.375 6.477 22.078 1 86.06 92 GLN A O 1
ATOM 696 N N . SER A 1 93 ? 15.414 5.066 20.328 1 82.81 93 SER A N 1
ATOM 697 C CA . SER A 1 93 ? 15.742 6.152 19.422 1 82.81 93 SER A CA 1
ATOM 698 C C . SER A 1 93 ? 14.5 6.641 18.688 1 82.81 93 SER A C 1
ATOM 700 O O . SER A 1 93 ? 14.602 7.375 17.688 1 82.81 93 SER A O 1
ATOM 702 N N . ALA A 1 94 ? 13.359 6.199 19.109 1 81.56 94 ALA A N 1
ATOM 703 C CA . ALA A 1 94 ? 12.117 6.551 18.438 1 81.56 94 ALA A CA 1
ATOM 704 C C . ALA A 1 94 ? 11.992 8.062 18.266 1 81.56 94 ALA A C 1
ATOM 706 O O . ALA A 1 94 ? 12.289 8.82 19.188 1 81.56 94 ALA A O 1
ATOM 707 N N . GLY A 1 95 ? 11.547 8.477 17.047 1 79.62 95 GLY A N 1
ATOM 708 C CA . GLY A 1 95 ? 11.414 9.891 16.719 1 79.62 95 GLY A CA 1
ATOM 709 C C . GLY A 1 95 ? 12.695 10.5 16.172 1 79.62 95 GLY A C 1
ATOM 710 O O . GLY A 1 95 ? 12.664 11.555 15.539 1 79.62 95 GLY A O 1
ATOM 711 N N . GLY A 1 96 ? 13.852 9.867 16.531 1 78.62 96 GLY A N 1
ATOM 712 C CA . GLY A 1 96 ? 15.156 10.344 16.094 1 78.62 96 GLY A CA 1
ATOM 713 C C . GLY A 1 96 ? 15.781 9.461 15.039 1 78.62 96 GLY A C 1
ATOM 714 O O . GLY A 1 96 ? 15.086 8.719 14.344 1 78.62 96 GLY A O 1
ATOM 715 N N . SER A 1 97 ? 17.031 9.625 14.891 1 75.19 97 SER A N 1
ATOM 716 C CA . SER A 1 97 ? 17.766 8.789 13.945 1 75.19 97 SER A CA 1
ATOM 717 C C . SER A 1 97 ? 17.938 7.375 14.477 1 75.19 97 SER A C 1
ATOM 719 O O . SER A 1 97 ? 18.281 7.188 15.648 1 75.19 97 SER A O 1
ATOM 721 N N . ASN A 1 98 ? 17.656 6.457 13.688 1 77.69 98 ASN A N 1
ATOM 722 C CA . ASN A 1 98 ? 17.797 5.062 14.086 1 77.69 98 ASN A CA 1
ATOM 723 C C . ASN A 1 98 ? 18.906 4.367 13.297 1 77.69 98 ASN A C 1
ATOM 725 O O . ASN A 1 98 ? 19.016 3.141 13.32 1 77.69 98 ASN A O 1
ATOM 729 N N . SER A 1 99 ? 19.797 5.086 12.609 1 75.44 99 SER A N 1
ATOM 730 C CA . SER A 1 99 ? 20.844 4.523 11.781 1 75.44 99 SER A CA 1
ATOM 731 C C . SER A 1 99 ? 21.797 3.65 12.602 1 75.44 99 SER A C 1
ATOM 733 O O . SER A 1 99 ? 22.219 2.584 12.148 1 75.44 99 SER A O 1
ATOM 735 N N . ALA A 1 100 ? 22.094 4.129 13.883 1 79.31 100 ALA A N 1
ATOM 736 C CA . ALA A 1 100 ? 23.031 3.408 14.742 1 79.31 100 ALA A CA 1
ATOM 737 C C . ALA A 1 100 ? 22.484 2.023 15.094 1 79.31 100 ALA A C 1
ATOM 739 O O . ALA A 1 100 ? 23.266 1.081 15.281 1 79.31 100 ALA A O 1
ATOM 740 N N . CYS A 1 101 ? 21.172 1.957 15.141 1 84.62 101 CYS A N 1
ATOM 741 C CA . CYS A 1 101 ? 20.578 0.671 15.484 1 84.62 101 CYS A CA 1
ATOM 742 C C . CYS A 1 101 ? 20.828 -0.358 14.391 1 84.62 101 CYS A C 1
ATOM 744 O O . CYS A 1 101 ? 21.109 -1.524 14.68 1 84.62 101 CYS A O 1
ATOM 746 N N . TYR A 1 102 ? 20.812 -0 13.141 1 83 102 TYR A N 1
ATOM 747 C CA . TYR A 1 102 ? 21.031 -0.896 12.016 1 83 102 TYR A CA 1
ATOM 748 C C . TYR A 1 102 ? 22.516 -1.213 11.836 1 83 102 TYR A C 1
ATOM 750 O O . TYR A 1 102 ? 22.875 -2.354 11.547 1 83 102 TYR A O 1
ATOM 758 N N . GLU A 1 103 ? 23.328 -0.13 12.031 1 82.62 103 GLU A N 1
ATOM 759 C CA . GLU A 1 103 ? 24.766 -0.345 11.945 1 82.62 103 GLU A CA 1
ATOM 760 C C . GLU A 1 103 ? 25.25 -1.334 13.008 1 82.62 103 GLU A C 1
ATOM 762 O O . GLU A 1 103 ? 26.047 -2.221 12.727 1 82.62 103 GLU A O 1
ATOM 767 N N . ARG A 1 104 ? 24.75 -1.102 14.164 1 88.31 104 ARG A N 1
ATOM 768 C CA . ARG A 1 104 ? 25.109 -1.995 15.258 1 88.31 104 ARG A CA 1
ATOM 769 C C . ARG A 1 104 ? 24.656 -3.422 14.977 1 88.31 104 ARG A C 1
ATOM 771 O O . ARG A 1 104 ? 25.359 -4.379 15.281 1 88.31 104 ARG A O 1
ATOM 778 N N . PHE A 1 105 ? 23.484 -3.57 14.445 1 91.56 105 PHE A N 1
ATOM 779 C CA . PHE A 1 105 ? 22.984 -4.895 14.094 1 91.56 105 PHE A CA 1
ATOM 780 C C . PHE A 1 105 ? 23.906 -5.574 13.086 1 91.56 105 PHE A C 1
ATOM 782 O O . PHE A 1 105 ? 24.281 -6.734 13.273 1 91.56 105 PHE A O 1
ATOM 789 N N . LEU A 1 106 ? 24.25 -4.895 12 1 89.69 106 LEU A N 1
ATOM 790 C CA . LEU A 1 106 ? 25.078 -5.477 10.953 1 89.69 106 LEU A CA 1
ATOM 791 C C . LEU A 1 106 ? 26.453 -5.832 11.492 1 89.69 106 LEU A C 1
ATOM 793 O O . LEU A 1 106 ? 26.984 -6.902 11.188 1 89.69 106 LEU A O 1
ATOM 797 N N . LYS A 1 107 ? 26.969 -4.906 12.281 1 91.19 107 LYS A N 1
ATOM 798 C CA . LYS A 1 107 ? 28.281 -5.176 12.867 1 91.19 107 LYS A CA 1
ATOM 799 C C . LYS A 1 107 ? 28.234 -6.43 13.742 1 91.19 107 LYS A C 1
ATOM 801 O O . LYS A 1 107 ? 29.109 -7.297 13.633 1 91.19 107 LYS A O 1
ATOM 806 N N . THR A 1 108 ? 27.25 -6.492 14.555 1 94.88 108 THR A N 1
ATOM 807 C CA . THR A 1 108 ? 27.109 -7.621 15.469 1 94.88 108 THR A CA 1
ATOM 808 C C . THR A 1 108 ? 26.875 -8.914 14.695 1 94.88 108 THR A C 1
ATOM 810 O O . THR A 1 108 ? 27.422 -9.961 15.055 1 94.88 108 THR A O 1
ATOM 813 N N . ALA A 1 109 ? 26.078 -8.859 13.617 1 94.31 109 ALA A N 1
ATOM 814 C CA . ALA A 1 109 ? 25.703 -10.047 12.867 1 94.31 109 ALA A CA 1
ATOM 815 C C . ALA A 1 109 ? 26.844 -10.508 11.961 1 94.31 109 ALA A C 1
ATOM 817 O O . ALA A 1 109 ? 26.938 -11.695 11.633 1 94.31 109 ALA A O 1
ATOM 818 N N . MET A 1 110 ? 27.781 -9.633 11.633 1 94.44 110 MET A N 1
ATOM 819 C CA . MET A 1 110 ? 28.75 -9.945 10.586 1 94.44 110 MET A CA 1
ATOM 820 C C . MET A 1 110 ? 30.141 -10.156 11.188 1 94.44 110 MET A C 1
ATOM 822 O O . MET A 1 110 ? 31 -10.789 10.57 1 94.44 110 MET A O 1
ATOM 826 N N . GLU A 1 111 ? 30.406 -9.586 12.391 1 92.38 111 GLU A N 1
ATOM 827 C CA . GLU A 1 111 ? 31.766 -9.625 12.938 1 92.38 111 GLU A CA 1
ATOM 828 C C . GLU A 1 111 ? 31.734 -9.992 14.422 1 92.38 111 GLU A C 1
ATOM 830 O O . GLU A 1 111 ? 31.641 -9.125 15.281 1 92.38 111 GLU A O 1
ATOM 835 N N . PRO A 1 112 ? 32.156 -11.219 14.852 1 93.56 112 PRO A N 1
ATOM 836 C CA . PRO A 1 112 ? 32.25 -12.383 13.969 1 93.56 112 PRO A CA 1
ATOM 837 C C . PRO A 1 112 ? 30.906 -12.805 13.398 1 93.56 112 PRO A C 1
ATOM 839 O O . PRO A 1 112 ? 29.875 -12.492 13.969 1 93.56 112 PRO A O 1
ATOM 842 N N . PRO A 1 113 ? 30.969 -13.469 12.273 1 95.75 113 PRO A N 1
ATOM 843 C CA . PRO A 1 113 ? 29.688 -13.836 11.648 1 95.75 113 PRO A CA 1
ATOM 844 C C . PRO A 1 113 ? 28.828 -14.719 12.547 1 95.75 113 PRO A C 1
ATOM 846 O O . PRO A 1 113 ? 29.328 -15.688 13.133 1 95.75 113 PRO A O 1
ATOM 849 N N . GLN A 1 114 ? 27.625 -14.344 12.656 1 96.81 114 GLN A N 1
ATOM 850 C CA . GLN A 1 114 ? 26.688 -15.102 13.469 1 96.81 114 GLN A CA 1
ATOM 851 C C . GLN A 1 114 ? 25.922 -16.109 12.625 1 96.81 114 GLN A C 1
ATOM 853 O O . GLN A 1 114 ? 25.969 -16.078 11.391 1 96.81 114 GLN A O 1
ATOM 858 N N . TRP A 1 115 ? 25.266 -17.109 13.312 1 98.19 115 TRP A N 1
ATOM 859 C CA . TRP A 1 115 ? 24.25 -18 12.789 1 98.19 115 TRP A CA 1
ATOM 860 C C . TRP A 1 115 ? 24.812 -18.906 11.695 1 98.19 115 TRP A C 1
ATOM 862 O O . TRP A 1 115 ? 24.062 -19.484 10.906 1 98.19 115 TRP A O 1
ATOM 872 N N . GLY A 1 116 ? 26.109 -18.938 11.562 1 97.38 116 GLY A N 1
ATOM 873 C CA . GLY A 1 116 ? 26.75 -19.781 10.562 1 97.38 116 GLY A CA 1
ATOM 874 C C . GLY A 1 116 ? 26.984 -19.078 9.242 1 97.38 116 GLY A C 1
ATOM 875 O O . GLY A 1 116 ? 27.359 -19.703 8.25 1 97.38 116 GLY A O 1
ATOM 876 N N . LEU A 1 117 ? 26.797 -17.766 9.172 1 97.81 117 LEU A N 1
ATOM 877 C CA . LEU A 1 117 ? 27.031 -16.984 7.973 1 97.81 117 LEU A CA 1
ATOM 878 C C . LEU A 1 117 ? 28.5 -17 7.59 1 97.81 117 LEU A C 1
ATOM 880 O O . LEU A 1 117 ? 29.375 -17.219 8.445 1 97.81 117 LEU A O 1
ATOM 884 N N . PRO A 1 118 ? 28.734 -16.844 6.316 1 97.19 118 PRO A N 1
ATOM 885 C CA . PRO A 1 118 ? 30.141 -16.812 5.906 1 97.19 118 PRO A CA 1
ATOM 886 C C . PRO A 1 118 ? 30.859 -15.547 6.379 1 97.19 118 PRO A C 1
ATOM 888 O O . PRO A 1 118 ? 30.234 -14.508 6.57 1 97.19 118 PRO A O 1
ATOM 891 N N . SER A 1 119 ? 32.156 -15.711 6.531 1 96.5 119 SER A N 1
ATOM 892 C CA . SER A 1 119 ? 33 -14.547 6.855 1 96.5 119 SER A CA 1
ATOM 893 C C . SER A 1 119 ? 32.938 -13.508 5.742 1 96.5 119 SER A C 1
ATOM 895 O O . SER A 1 119 ? 32.625 -13.828 4.598 1 96.5 119 SER A O 1
ATOM 897 N N . LEU A 1 120 ? 33.281 -12.281 6.129 1 96.56 120 LEU A N 1
ATOM 898 C CA . LEU A 1 120 ? 33.312 -11.203 5.141 1 96.56 120 LEU A CA 1
ATOM 899 C C . LEU A 1 120 ? 34.375 -11.469 4.078 1 96.56 120 LEU A C 1
ATOM 901 O O . LEU A 1 120 ? 35.5 -11.766 4.402 1 96.56 120 LEU A O 1
ATOM 905 N N . PRO A 1 121 ? 33.938 -11.367 2.891 1 95.69 121 PRO A N 1
ATOM 906 C CA . PRO A 1 121 ? 34.906 -11.68 1.832 1 95.69 121 PRO A CA 1
ATOM 907 C C . PRO A 1 121 ? 35.938 -10.562 1.62 1 95.69 121 PRO A C 1
ATOM 909 O O . PRO A 1 121 ? 35.656 -9.398 1.913 1 95.69 121 PRO A O 1
ATOM 912 N N . THR A 1 122 ? 37.125 -10.945 1.07 1 95.31 122 THR A N 1
ATOM 913 C CA . THR A 1 122 ? 38.156 -9.977 0.706 1 95.31 122 THR A CA 1
ATOM 914 C C . THR A 1 122 ? 38.219 -9.812 -0.809 1 95.31 122 THR A C 1
ATOM 916 O O . THR A 1 122 ? 38.844 -8.875 -1.306 1 95.31 122 THR A O 1
ATOM 919 N N . THR A 1 123 ? 37.625 -10.742 -1.497 1 95.38 123 THR A N 1
ATOM 920 C CA . THR A 1 123 ? 37.5 -10.664 -2.947 1 95.38 123 THR A CA 1
ATOM 921 C C . THR A 1 123 ? 36.156 -11.219 -3.396 1 95.38 123 THR A C 1
ATOM 923 O O . THR A 1 123 ? 35.531 -12 -2.678 1 95.38 123 THR A O 1
ATOM 926 N N . VAL A 1 124 ? 35.688 -10.719 -4.504 1 95.19 124 VAL A N 1
ATOM 927 C CA . VAL A 1 124 ? 34.469 -11.266 -5.133 1 95.19 124 VAL A CA 1
ATOM 928 C C . VAL A 1 124 ? 34.688 -11.336 -6.645 1 95.19 124 VAL A C 1
ATOM 930 O O . VAL A 1 124 ? 35.5 -10.602 -7.207 1 95.19 124 VAL A O 1
ATOM 933 N N . ASP A 1 125 ? 34.062 -12.281 -7.266 1 93.25 125 ASP A N 1
ATOM 934 C CA . ASP A 1 125 ? 34.094 -12.461 -8.711 1 93.25 125 ASP A CA 1
ATOM 935 C C . ASP A 1 125 ? 32.719 -12.492 -9.32 1 93.25 125 ASP A C 1
ATOM 937 O O . ASP A 1 125 ? 32 -13.5 -9.211 1 93.25 125 ASP A O 1
ATOM 941 N N . PRO A 1 126 ? 32.281 -11.414 -9.922 1 90.06 126 PRO A N 1
ATOM 942 C CA . PRO A 1 126 ? 30.953 -11.391 -10.531 1 90.06 126 PRO A CA 1
ATOM 943 C C . PRO A 1 126 ? 30.797 -12.375 -11.68 1 90.06 126 PRO A C 1
ATOM 945 O O . PRO A 1 126 ? 29.688 -12.656 -12.125 1 90.06 126 PRO A O 1
ATOM 948 N N . ALA A 1 127 ? 31.906 -12.852 -12.227 1 89.38 127 ALA A N 1
ATOM 949 C CA . ALA A 1 127 ? 31.859 -13.844 -13.297 1 89.38 127 ALA A CA 1
ATOM 950 C C . ALA A 1 127 ? 31.625 -15.242 -12.734 1 89.38 127 ALA A C 1
ATOM 952 O O . ALA A 1 127 ? 31.156 -16.141 -13.438 1 89.38 127 ALA A O 1
ATOM 953 N N . ALA A 1 128 ? 32 -15.438 -11.531 1 91.69 128 ALA A N 1
ATOM 954 C CA . ALA A 1 128 ? 31.766 -16.688 -10.812 1 91.69 128 ALA A CA 1
ATOM 955 C C . ALA A 1 128 ? 31.312 -16.422 -9.375 1 91.69 128 ALA A C 1
ATOM 957 O O . ALA A 1 128 ? 32 -16.812 -8.43 1 91.69 128 ALA A O 1
ATOM 958 N N . PRO A 1 129 ? 30.156 -15.898 -9.305 1 92.5 129 PRO A N 1
ATOM 959 C CA . PRO A 1 129 ? 29.734 -15.469 -7.973 1 92.5 129 PRO A CA 1
ATOM 960 C C . PRO A 1 129 ? 29.422 -16.641 -7.043 1 92.5 129 PRO A C 1
ATOM 962 O O . PRO A 1 129 ? 28.891 -17.672 -7.484 1 92.5 129 PRO A O 1
ATOM 965 N N . SER A 1 130 ? 29.797 -16.5 -5.82 1 93.31 130 SER A N 1
ATOM 966 C CA . SER A 1 130 ? 29.453 -17.484 -4.793 1 93.31 130 SER A CA 1
ATOM 967 C C . SER A 1 130 ? 27.984 -17.391 -4.402 1 93.31 130 SER A C 1
ATOM 969 O O . SER A 1 130 ? 27.531 -16.375 -3.875 1 93.31 130 SER A O 1
ATOM 971 N N . PRO A 1 131 ? 27.219 -18.484 -4.617 1 93.19 131 PRO A N 1
ATOM 972 C CA . PRO A 1 131 ? 25.812 -18.469 -4.18 1 93.19 131 PRO A CA 1
ATOM 973 C C . PRO A 1 131 ? 25.672 -18.234 -2.678 1 93.19 131 PRO A C 1
ATOM 975 O O . PRO A 1 131 ? 24.703 -17.594 -2.244 1 93.19 131 PRO A O 1
ATOM 978 N N . ARG A 1 132 ? 26.625 -18.75 -1.969 1 96 132 ARG A N 1
ATOM 979 C CA . ARG A 1 132 ? 26.594 -18.594 -0.517 1 96 132 ARG A CA 1
ATOM 980 C C . ARG A 1 132 ? 26.688 -17.125 -0.113 1 96 132 ARG A C 1
ATOM 982 O O . ARG A 1 132 ? 25.984 -16.688 0.799 1 96 132 ARG A O 1
ATOM 989 N N . GLU A 1 133 ? 27.531 -16.391 -0.788 1 95.81 133 GLU A N 1
ATOM 990 C CA . GLU A 1 133 ? 27.688 -14.977 -0.484 1 95.81 133 GLU A CA 1
ATOM 991 C C . GLU A 1 133 ? 26.453 -14.18 -0.901 1 95.81 133 GLU A C 1
ATOM 993 O O . GLU A 1 133 ? 26.031 -13.266 -0.195 1 95.81 133 GLU A O 1
ATOM 998 N N . VAL A 1 134 ? 25.906 -14.547 -2.039 1 93.75 134 VAL A N 1
ATOM 999 C CA . VAL A 1 134 ? 24.688 -13.891 -2.514 1 93.75 134 VAL A CA 1
ATOM 1000 C C . VAL A 1 134 ? 23.547 -14.117 -1.512 1 93.75 134 VAL A C 1
ATOM 1002 O O . VAL A 1 134 ? 22.844 -13.18 -1.146 1 93.75 134 VAL A O 1
ATOM 1005 N N . ASP A 1 135 ? 23.422 -15.312 -1.012 1 96.25 135 ASP A N 1
ATOM 1006 C CA . ASP A 1 135 ? 22.359 -15.672 -0.071 1 96.25 135 ASP A CA 1
ATOM 1007 C C . ASP A 1 135 ? 22.594 -15.023 1.292 1 96.25 135 ASP A C 1
ATOM 1009 O O . ASP A 1 135 ? 21.641 -14.664 1.989 1 96.25 135 ASP A O 1
ATOM 1013 N N . ALA A 1 136 ? 23.891 -14.898 1.66 1 96.88 136 ALA A N 1
ATOM 1014 C CA . ALA A 1 136 ? 24.188 -14.266 2.938 1 96.88 136 ALA A CA 1
ATOM 1015 C C . ALA A 1 136 ? 23.703 -12.82 2.961 1 96.88 136 ALA A C 1
ATOM 1017 O O . ALA A 1 136 ? 23.125 -12.367 3.953 1 96.88 136 ALA A O 1
ATOM 1018 N N . ALA A 1 137 ? 23.969 -12.109 1.862 1 92.56 137 ALA A N 1
ATOM 1019 C CA . ALA A 1 137 ? 23.5 -10.734 1.76 1 92.56 137 ALA A CA 1
ATOM 1020 C C . ALA A 1 137 ? 21.969 -10.672 1.816 1 92.56 137 ALA A C 1
ATOM 1022 O O . ALA A 1 137 ? 21.406 -9.828 2.512 1 92.56 137 ALA A O 1
ATOM 1023 N N . ARG A 1 138 ? 21.312 -11.562 1.135 1 93.06 138 ARG A N 1
ATOM 1024 C CA . ARG A 1 138 ? 19.859 -11.594 1.094 1 93.06 138 ARG A CA 1
ATOM 1025 C C . ARG A 1 138 ? 19.281 -11.945 2.459 1 93.06 138 ARG A C 1
ATOM 1027 O O . ARG A 1 138 ? 18.328 -11.32 2.916 1 93.06 138 ARG A O 1
ATOM 1034 N N . PHE A 1 139 ? 19.875 -13 3.08 1 96.5 139 PHE A N 1
ATOM 1035 C CA . PHE A 1 139 ? 19.406 -13.438 4.391 1 96.5 139 PHE A CA 1
ATOM 1036 C C . PHE A 1 139 ? 19.516 -12.312 5.41 1 96.5 139 PHE A C 1
ATOM 1038 O O . PHE A 1 139 ? 18.578 -12.039 6.152 1 96.5 139 PHE A O 1
ATOM 1045 N N . LEU A 1 140 ? 20.625 -11.664 5.422 1 93.31 140 LEU A N 1
ATOM 1046 C CA . LEU A 1 140 ? 20.859 -10.594 6.387 1 93.31 140 LEU A CA 1
ATOM 1047 C C . LEU A 1 140 ? 19.938 -9.414 6.125 1 93.31 140 LEU A C 1
ATOM 1049 O O . LEU A 1 140 ? 19.453 -8.773 7.062 1 93.31 140 LEU A O 1
ATOM 1053 N N . ALA A 1 141 ? 19.781 -9.062 4.82 1 89.12 141 ALA A N 1
ATOM 1054 C CA . ALA A 1 141 ? 18.859 -7.984 4.469 1 89.12 141 ALA A CA 1
ATOM 1055 C C . ALA A 1 141 ? 17.438 -8.281 4.965 1 89.12 141 ALA A C 1
ATOM 1057 O O . ALA A 1 141 ? 16.75 -7.387 5.461 1 89.12 141 ALA A O 1
ATOM 1058 N N . ASN A 1 142 ? 16.969 -9.477 4.828 1 91.75 142 ASN A N 1
ATOM 1059 C CA . ASN A 1 142 ? 15.648 -9.898 5.281 1 91.75 142 ASN A CA 1
ATOM 1060 C C . ASN A 1 142 ? 15.547 -9.875 6.805 1 91.75 142 ASN A C 1
ATOM 1062 O O . ASN A 1 142 ? 14.516 -9.484 7.352 1 91.75 142 ASN A O 1
ATOM 1066 N N . THR A 1 143 ? 16.594 -10.289 7.492 1 93.44 143 THR A N 1
ATOM 1067 C CA . THR A 1 143 ? 16.625 -10.328 8.945 1 93.44 143 THR A CA 1
ATOM 1068 C C . THR A 1 143 ? 16.609 -8.914 9.531 1 93.44 143 THR A C 1
ATOM 1070 O O . THR A 1 143 ? 16 -8.68 10.578 1 93.44 143 THR A O 1
ATOM 1073 N N . LEU A 1 144 ? 17.219 -8.055 8.844 1 88.19 144 LEU A N 1
ATOM 1074 C CA . LEU A 1 144 ? 17.375 -6.664 9.258 1 88.19 144 LEU A CA 1
ATOM 1075 C C . LEU A 1 144 ? 16.016 -6.004 9.469 1 88.19 144 LEU A C 1
ATOM 1077 O O . LEU A 1 144 ? 15.867 -5.117 10.312 1 88.19 144 LEU A O 1
ATOM 1081 N N . GLY A 1 145 ? 15.023 -6.434 8.766 1 84.56 145 GLY A N 1
ATOM 1082 C CA . GLY A 1 145 ? 13.719 -5.785 8.797 1 84.56 145 GLY A CA 1
ATOM 1083 C C . GLY A 1 145 ? 12.828 -6.297 9.914 1 84.56 145 GLY A C 1
ATOM 1084 O O . GLY A 1 145 ? 11.812 -5.676 10.242 1 84.56 145 GLY A O 1
ATOM 1085 N N . ILE A 1 146 ? 13.195 -7.301 10.641 1 90.75 146 ILE A N 1
ATOM 1086 C CA . ILE A 1 146 ? 12.336 -7.969 11.609 1 90.75 146 ILE A CA 1
ATOM 1087 C C . ILE A 1 146 ? 12.094 -7.059 12.805 1 90.75 146 ILE A C 1
ATOM 1089 O O . ILE A 1 146 ? 10.953 -6.859 13.227 1 90.75 146 ILE A O 1
ATOM 1093 N N . ALA A 1 147 ? 13.148 -6.438 13.305 1 89.56 147 ALA A N 1
ATOM 1094 C CA . ALA A 1 147 ? 13.047 -5.645 14.523 1 89.56 147 ALA A CA 1
ATOM 1095 C C . ALA A 1 147 ? 12.102 -4.465 14.336 1 89.56 147 ALA A C 1
ATOM 1097 O O . ALA A 1 147 ? 11.281 -4.172 15.219 1 89.56 147 ALA A O 1
ATOM 1098 N N . ALA A 1 148 ? 12.227 -3.785 13.25 1 83.19 148 ALA A N 1
ATOM 1099 C CA . ALA A 1 148 ? 11.375 -2.627 13.008 1 83.19 148 ALA A CA 1
ATOM 1100 C C . ALA A 1 148 ? 9.898 -3.023 12.984 1 83.19 148 ALA A C 1
ATOM 1102 O O . ALA A 1 148 ? 9.047 -2.301 13.508 1 83.19 148 ALA A O 1
ATOM 1103 N N . SER A 1 149 ? 9.555 -4.121 12.344 1 83.69 149 SER A N 1
ATOM 1104 C CA . SER A 1 149 ? 8.18 -4.605 12.305 1 83.69 149 SER A CA 1
ATOM 1105 C C . SER A 1 149 ? 7.695 -5.004 13.688 1 83.69 149 SER A C 1
ATOM 1107 O O . SER A 1 149 ? 6.523 -4.812 14.023 1 83.69 149 SER A O 1
ATOM 1109 N N . LEU A 1 150 ? 8.555 -5.559 14.477 1 87.38 150 LEU A N 1
ATOM 1110 C CA . LEU A 1 150 ? 8.18 -5.965 15.828 1 87.38 150 LEU A CA 1
ATOM 1111 C C . LEU A 1 150 ? 7.965 -4.746 16.719 1 87.38 150 LEU A C 1
ATOM 1113 O O . LEU A 1 150 ? 7.113 -4.77 17.609 1 87.38 150 LEU A O 1
ATOM 1117 N N . VAL A 1 151 ? 8.711 -3.672 16.484 1 83.31 151 VAL A N 1
ATOM 1118 C CA . VAL A 1 151 ? 8.484 -2.428 17.219 1 83.31 151 VAL A CA 1
ATOM 1119 C C . VAL A 1 151 ? 7.074 -1.915 16.938 1 83.31 151 VAL A C 1
ATOM 1121 O O . VAL A 1 151 ? 6.363 -1.497 17.844 1 83.31 151 VAL A O 1
ATOM 1124 N N . ALA A 1 152 ? 6.746 -1.944 15.688 1 77.44 152 ALA A N 1
ATOM 1125 C CA . ALA A 1 152 ? 5.41 -1.499 15.312 1 77.44 152 ALA A CA 1
ATOM 1126 C C . ALA A 1 152 ? 4.336 -2.352 15.984 1 77.44 152 ALA A C 1
ATOM 1128 O O . ALA A 1 152 ? 3.311 -1.833 16.422 1 77.44 152 ALA A O 1
ATOM 1129 N N . LEU A 1 153 ? 4.562 -3.648 15.977 1 80 153 LEU A N 1
ATOM 1130 C CA . LEU A 1 153 ? 3.635 -4.559 16.641 1 80 153 LEU A CA 1
ATOM 1131 C C . LEU A 1 153 ? 3.516 -4.234 18.125 1 80 153 LEU A C 1
ATOM 1133 O O . LEU A 1 153 ? 2.408 -4.191 18.672 1 80 153 LEU A O 1
ATOM 1137 N N . ARG A 1 154 ? 4.598 -4.02 18.719 1 80.06 154 ARG A N 1
ATOM 1138 C CA . ARG A 1 154 ? 4.605 -3.707 20.156 1 80.06 154 ARG A CA 1
ATOM 1139 C C . ARG A 1 154 ? 3.895 -2.387 20.422 1 80.06 154 ARG A C 1
ATOM 1141 O O . ARG A 1 154 ? 3.146 -2.27 21.406 1 80.06 154 ARG A O 1
ATOM 1148 N N . ASP A 1 155 ? 4.156 -1.437 19.625 1 74.81 155 ASP A N 1
ATOM 1149 C CA . ASP A 1 155 ? 3.525 -0.13 19.797 1 74.81 155 ASP A CA 1
ATOM 1150 C C . ASP A 1 155 ? 2.008 -0.231 19.656 1 74.81 155 ASP A C 1
ATOM 1152 O O . ASP A 1 155 ? 1.27 0.464 20.359 1 74.81 155 ASP A O 1
ATOM 1156 N N . ALA A 1 156 ? 1.646 -1.071 18.812 1 72.38 156 ALA A N 1
ATOM 1157 C CA . ALA A 1 156 ? 0.212 -1.241 18.594 1 72.38 156 ALA A CA 1
ATOM 1158 C C . ALA A 1 156 ? -0.449 -1.9 19.797 1 72.38 156 ALA A C 1
ATOM 1160 O O . ALA A 1 156 ? -1.664 -1.798 19.984 1 72.38 156 ALA A O 1
ATOM 1161 N N . GLN A 1 157 ? 0.377 -2.582 20.594 1 73.81 157 GLN A N 1
ATOM 1162 C CA . GLN A 1 157 ? -0.152 -3.275 21.766 1 73.81 157 GLN A CA 1
ATOM 1163 C C . GLN A 1 157 ? 0.075 -2.461 23.031 1 73.81 157 GLN A C 1
ATOM 1165 O O . GLN A 1 157 ? -0.153 -2.953 24.141 1 73.81 157 GLN A O 1
ATOM 1170 N N . GLY A 1 158 ? 0.497 -1.264 22.969 1 67.06 158 GLY A N 1
ATOM 1171 C CA . GLY A 1 158 ? 0.722 -0.402 24.125 1 67.06 158 GLY A CA 1
ATOM 1172 C C . GLY A 1 158 ? 1.983 -0.75 24.891 1 67.06 158 GLY A C 1
ATOM 1173 O O . GLY A 1 158 ? 2.02 -0.641 26.109 1 67.06 158 GLY A O 1
ATOM 1174 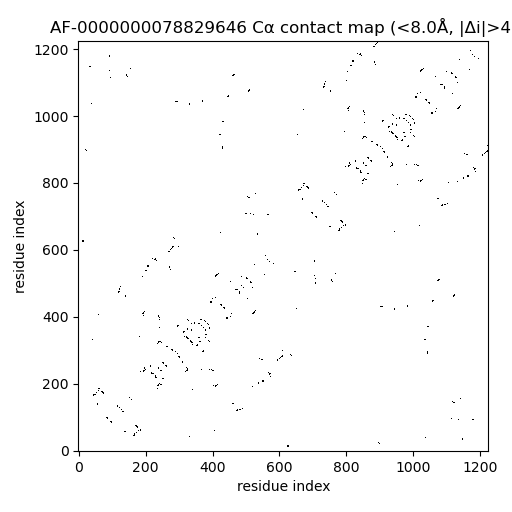N N . ASP A 1 159 ? 2.975 -1.373 24.203 1 63.31 159 ASP A N 1
ATOM 1175 C CA . ASP A 1 159 ? 4.328 -1.641 24.672 1 63.31 159 ASP A CA 1
ATOM 1176 C C . ASP A 1 159 ? 4.312 -2.598 25.859 1 63.31 159 ASP A C 1
ATOM 1178 O O . ASP A 1 159 ? 5.23 -2.586 26.688 1 63.31 159 ASP A O 1
ATOM 1182 N N . ARG A 1 160 ? 3.473 -3.408 26.047 1 69.81 160 ARG A N 1
ATOM 1183 C CA . ARG A 1 160 ? 3.336 -4.301 27.188 1 69.81 160 ARG A CA 1
ATOM 1184 C C . ARG A 1 160 ? 3.75 -5.723 26.828 1 69.81 160 ARG A C 1
ATOM 1186 O O . ARG A 1 160 ? 3.637 -6.637 27.656 1 69.81 160 ARG A O 1
ATOM 1193 N N . VAL A 1 161 ? 4.363 -5.891 25.766 1 80.81 161 VAL A N 1
ATOM 1194 C CA . VAL A 1 161 ? 4.68 -7.254 25.359 1 80.81 161 VAL A CA 1
ATOM 1195 C C . VAL A 1 161 ? 6.031 -7.668 25.938 1 80.81 161 VAL A C 1
ATOM 1197 O O . VAL A 1 161 ? 7.059 -7.062 25.625 1 80.81 161 VAL A O 1
ATOM 1200 N N . PRO A 1 162 ? 6.035 -8.695 26.734 1 86.5 162 PRO A N 1
ATOM 1201 C CA . PRO A 1 162 ? 7.316 -9.172 27.266 1 86.5 162 PRO A CA 1
ATOM 1202 C C . PRO A 1 162 ? 8.266 -9.648 26.172 1 86.5 162 PRO A C 1
ATOM 1204 O O . PRO A 1 162 ? 7.832 -10.25 25.188 1 86.5 162 PRO A O 1
ATOM 1207 N N . ILE A 1 163 ? 9.508 -9.414 26.391 1 90.12 163 ILE A N 1
ATOM 1208 C CA . ILE A 1 163 ? 10.547 -9.75 25.422 1 90.12 163 ILE A CA 1
ATOM 1209 C C . ILE A 1 163 ? 10.57 -11.258 25.203 1 90.12 163 IL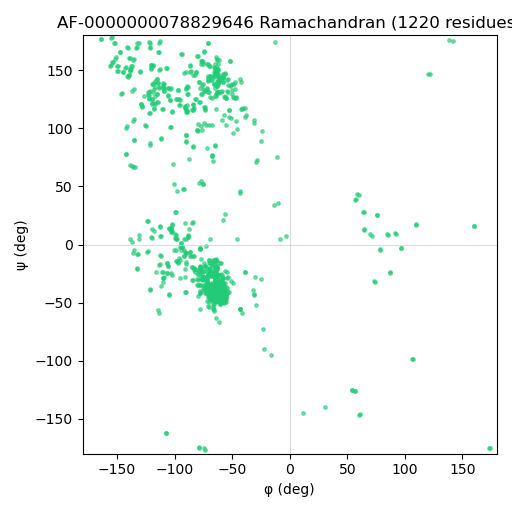E A C 1
ATOM 1211 O O . ILE A 1 163 ? 10.852 -11.719 24.094 1 90.12 163 ILE A O 1
ATOM 1215 N N . GLN A 1 164 ? 10.203 -12.039 26.25 1 93.06 164 GLN A N 1
ATOM 1216 C CA . GLN A 1 164 ? 10.211 -13.492 26.141 1 93.06 164 GLN A CA 1
ATOM 1217 C C . GLN A 1 164 ? 9.172 -13.977 25.125 1 93.06 164 GLN A C 1
ATOM 1219 O O . GLN A 1 164 ? 9.406 -14.953 24.406 1 93.06 164 GLN A O 1
ATOM 1224 N N . VAL A 1 165 ? 8.086 -13.328 25.109 1 94.44 165 VAL A N 1
ATOM 1225 C CA . VAL A 1 165 ? 7.031 -13.68 24.156 1 94.44 165 VAL A CA 1
ATOM 1226 C C . VAL A 1 165 ? 7.496 -13.398 22.734 1 94.44 165 VAL A C 1
ATOM 1228 O O . VAL A 1 165 ? 7.281 -14.211 21.828 1 94.44 165 VAL A O 1
ATOM 1231 N N . LEU A 1 166 ? 8.172 -12.266 22.547 1 94.31 166 LEU A N 1
ATOM 1232 C CA . LEU A 1 166 ? 8.711 -11.93 21.234 1 94.31 166 LEU A CA 1
ATOM 1233 C C . LEU A 1 166 ? 9.805 -12.922 20.828 1 94.31 166 LEU A C 1
ATOM 1235 O O . LEU A 1 166 ? 9.859 -13.336 19.672 1 94.31 166 LEU A O 1
ATOM 1239 N N . THR A 1 167 ? 10.625 -13.281 21.812 1 97.06 167 THR A N 1
ATOM 1240 C CA . THR A 1 167 ? 11.703 -14.227 21.547 1 97.06 167 THR A CA 1
ATOM 1241 C C . THR A 1 167 ? 11.148 -15.562 21.062 1 97.06 167 THR A C 1
ATOM 1243 O O . THR A 1 167 ? 11.648 -16.125 20.078 1 97.06 167 THR A O 1
ATOM 1246 N N . ARG A 1 168 ? 10.141 -16.016 21.75 1 97.38 168 ARG A N 1
ATOM 1247 C CA . ARG A 1 168 ? 9.516 -17.266 21.328 1 97.38 168 ARG A CA 1
ATOM 1248 C C . ARG A 1 168 ? 8.891 -17.141 19.953 1 97.38 168 ARG A C 1
ATOM 1250 O O . ARG A 1 168 ? 8.977 -18.062 19.141 1 97.38 168 ARG A O 1
ATOM 1257 N N . GLY A 1 169 ? 8.25 -16.016 19.703 1 97.88 169 GLY A N 1
ATOM 1258 C CA . GLY A 1 169 ? 7.668 -15.773 18.391 1 97.88 169 GLY A CA 1
ATOM 1259 C C . GLY A 1 169 ? 8.695 -15.758 17.281 1 97.88 169 GLY A C 1
ATOM 1260 O O . GLY A 1 169 ? 8.477 -16.344 16.219 1 97.88 169 GLY A O 1
ATOM 1261 N N . ILE A 1 170 ? 9.828 -15.102 17.531 1 98.19 170 ILE A N 1
ATOM 1262 C CA . ILE A 1 170 ? 10.906 -15.039 16.547 1 98.19 170 ILE A CA 1
ATOM 1263 C C . ILE A 1 170 ? 11.398 -16.453 16.234 1 98.19 170 ILE A C 1
ATOM 1265 O O . ILE A 1 170 ? 11.555 -16.812 15.062 1 98.19 170 ILE A O 1
ATOM 1269 N N . ARG A 1 171 ? 11.586 -17.234 17.25 1 98.56 171 ARG A N 1
ATOM 1270 C CA . ARG A 1 171 ? 12.078 -18.609 17.062 1 98.56 171 ARG A CA 1
ATOM 1271 C C . ARG A 1 171 ? 11.094 -19.438 16.25 1 98.56 171 ARG A C 1
ATOM 1273 O O . ARG A 1 171 ? 11.492 -20.109 15.297 1 98.56 171 ARG A O 1
ATOM 1280 N N . GLU A 1 172 ? 9.852 -19.344 16.609 1 98.06 172 GLU A N 1
ATOM 1281 C CA . GLU A 1 172 ? 8.828 -20.109 15.906 1 98.06 172 GLU A CA 1
ATOM 1282 C C . GLU A 1 172 ? 8.711 -19.688 14.445 1 98.06 172 GLU A C 1
ATOM 1284 O O . GLU A 1 172 ? 8.594 -20.531 13.555 1 98.06 172 GLU A O 1
ATOM 1289 N N . GLY A 1 173 ? 8.711 -18.391 14.234 1 98.38 173 GLY A N 1
ATOM 1290 C CA . GLY A 1 173 ? 8.641 -17.875 12.875 1 98.38 173 GLY A CA 1
ATOM 1291 C C . GLY A 1 173 ? 9.836 -18.25 12.031 1 98.38 173 GLY A C 1
ATOM 1292 O O . GLY A 1 173 ? 9.688 -18.594 10.859 1 98.38 173 GLY A O 1
ATOM 1293 N N . ALA A 1 174 ? 11.016 -18.172 12.625 1 98.75 174 ALA A N 1
ATOM 1294 C CA . ALA A 1 174 ? 12.242 -18.531 11.922 1 98.75 174 ALA A CA 1
ATOM 1295 C C . ALA A 1 174 ? 12.234 -20.016 11.531 1 98.75 174 ALA A C 1
ATOM 1297 O O . ALA A 1 174 ? 12.633 -20.375 10.422 1 98.75 174 ALA A O 1
ATOM 1298 N N . GLU A 1 175 ? 11.805 -20.828 12.438 1 98.38 175 GLU A N 1
ATOM 1299 C CA . GLU A 1 175 ? 11.758 -22.266 12.156 1 98.38 175 GLU A CA 1
ATOM 1300 C C . GLU A 1 175 ? 10.727 -22.578 11.07 1 98.38 175 GLU A C 1
ATOM 1302 O O . GLU A 1 175 ? 10.961 -23.422 10.219 1 98.38 175 GLU A O 1
ATOM 1307 N N . SER A 1 176 ? 9.586 -21.953 11.156 1 97.81 176 SER A N 1
ATOM 1308 C CA . SER A 1 176 ? 8.562 -22.141 10.133 1 97.81 176 SER A CA 1
ATOM 1309 C C . SER A 1 176 ? 9.086 -21.734 8.758 1 97.81 176 SER A C 1
ATOM 1311 O O . SER A 1 176 ? 8.836 -22.422 7.766 1 97.81 176 SER A O 1
ATOM 1313 N N . ALA A 1 177 ? 9.766 -20.594 8.719 1 98.38 177 ALA A N 1
ATOM 1314 C CA . ALA A 1 177 ? 10.375 -20.156 7.465 1 98.38 177 ALA A CA 1
ATOM 1315 C C . ALA A 1 177 ? 11.406 -21.156 6.965 1 98.38 177 ALA A C 1
ATOM 1317 O O . ALA A 1 177 ? 11.453 -21.469 5.777 1 98.38 177 ALA A O 1
ATOM 1318 N N . ALA A 1 178 ? 12.242 -21.641 7.883 1 98.62 178 ALA A N 1
ATOM 1319 C CA . ALA A 1 178 ? 13.273 -22.609 7.539 1 98.62 178 ALA A CA 1
ATOM 1320 C C . ALA A 1 178 ? 12.664 -23.875 6.934 1 98.62 178 ALA A C 1
ATOM 1322 O O . ALA A 1 178 ? 13.148 -24.375 5.918 1 98.62 178 ALA A O 1
ATOM 1323 N N . GLN A 1 179 ? 11.656 -24.328 7.547 1 97.62 179 GLN A N 1
ATOM 1324 C CA . GLN A 1 179 ? 10.992 -25.531 7.066 1 97.62 179 GLN A CA 1
ATOM 1325 C C . GLN A 1 179 ? 10.406 -25.328 5.676 1 97.62 179 GLN A C 1
ATOM 1327 O O . GLN A 1 179 ? 10.555 -26.172 4.793 1 97.62 179 GLN A O 1
ATOM 1332 N N . TYR A 1 180 ? 9.789 -24.25 5.43 1 97.75 180 TYR A N 1
ATOM 1333 C CA . TYR A 1 180 ? 9.156 -23.953 4.152 1 97.75 180 TYR A CA 1
ATOM 1334 C C . TYR A 1 180 ? 10.195 -23.812 3.047 1 97.75 180 TYR A C 1
ATOM 1336 O O . TYR A 1 180 ? 10.094 -24.453 2.004 1 97.75 180 TYR A O 1
ATOM 1344 N N . VAL A 1 181 ? 11.211 -22.984 3.295 1 97.62 181 VAL A N 1
ATOM 1345 C CA . VAL A 1 181 ? 12.227 -22.656 2.293 1 97.62 181 VAL A CA 1
ATOM 1346 C C . VAL A 1 181 ? 13.008 -23.922 1.932 1 97.62 181 VAL A C 1
ATOM 1348 O O . VAL A 1 181 ? 13.391 -24.109 0.775 1 97.62 181 VAL A O 1
ATOM 1351 N N . SER A 1 182 ? 13.188 -24.828 2.861 1 96.19 182 SER A N 1
ATOM 1352 C CA . SER A 1 182 ? 14.008 -26.016 2.637 1 96.19 182 SER A CA 1
ATOM 1353 C C . SER A 1 182 ? 13.242 -27.078 1.856 1 96.19 182 SER A C 1
ATOM 1355 O O . SER A 1 182 ? 13.844 -27.906 1.166 1 96.19 182 SER A O 1
ATOM 1357 N N . VAL A 1 183 ? 11.922 -27.031 1.882 1 94.88 183 VAL A N 1
ATOM 1358 C CA . VAL A 1 183 ? 11.195 -28.188 1.363 1 94.88 183 VAL A CA 1
ATOM 1359 C C . VAL A 1 183 ? 10.508 -27.812 0.054 1 94.88 183 VAL A C 1
ATOM 1361 O O . VAL A 1 183 ? 10.141 -28.688 -0.73 1 94.88 183 VAL A O 1
ATOM 1364 N N . ARG A 1 184 ? 10.148 -26.547 -0.112 1 94.56 184 ARG A N 1
ATOM 1365 C CA . ARG A 1 184 ? 9.445 -26.188 -1.341 1 94.56 184 ARG A CA 1
ATOM 1366 C C . ARG A 1 184 ? 10.211 -26.672 -2.568 1 94.56 184 ARG A C 1
ATOM 1368 O O . ARG A 1 184 ? 11.43 -26.844 -2.514 1 94.56 184 ARG A O 1
ATOM 1375 N N . LYS A 1 185 ? 9.547 -26.828 -3.66 1 94.81 185 LYS A N 1
ATOM 1376 C CA . LYS A 1 185 ? 10.102 -27.547 -4.797 1 94.81 185 LYS A CA 1
ATOM 1377 C C . LYS A 1 185 ? 10.688 -26.594 -5.832 1 94.81 185 LYS A C 1
ATOM 1379 O O . LYS A 1 185 ? 11.055 -27.016 -6.934 1 94.81 185 LYS A O 1
ATOM 1384 N N . TRP A 1 186 ? 10.695 -25.406 -5.531 1 93.06 186 TRP A N 1
ATOM 1385 C CA . TRP A 1 186 ? 11.312 -24.438 -6.43 1 93.06 186 TRP A CA 1
ATOM 1386 C C . TRP A 1 186 ? 12.281 -23.531 -5.676 1 93.06 186 TRP A C 1
ATOM 1388 O O . TRP A 1 186 ? 12.18 -23.375 -4.457 1 93.06 186 TRP A O 1
ATOM 1398 N N . ASN A 1 187 ? 13.297 -23.078 -6.312 1 87.88 187 ASN A N 1
ATOM 1399 C CA . ASN A 1 187 ? 14.266 -22.094 -5.832 1 87.88 187 ASN A CA 1
ATOM 1400 C C . ASN A 1 187 ? 14.797 -21.234 -6.969 1 87.88 187 ASN A C 1
ATOM 1402 O O . ASN A 1 187 ? 14.516 -21.484 -8.141 1 87.88 187 ASN A O 1
ATOM 1406 N N . ARG A 1 188 ? 15.406 -20.203 -6.574 1 87.25 188 ARG A N 1
ATOM 1407 C CA . ARG A 1 188 ? 16.125 -19.422 -7.582 1 87.25 188 ARG A CA 1
ATOM 1408 C C . ARG A 1 188 ? 17.531 -19.969 -7.785 1 87.25 188 ARG A C 1
ATOM 1410 O O . ARG A 1 188 ? 18.078 -20.656 -6.914 1 87.25 188 ARG A O 1
ATOM 1417 N N . THR A 1 189 ? 18.062 -19.734 -8.953 1 85.56 189 THR A N 1
ATOM 1418 C CA . THR A 1 189 ? 19.5 -19.875 -9.172 1 85.56 189 THR A CA 1
ATOM 1419 C C . THR A 1 189 ? 20.125 -18.516 -9.492 1 85.56 189 THR A C 1
ATOM 1421 O O . THR A 1 189 ? 19.422 -17.516 -9.633 1 85.56 189 THR A O 1
ATOM 1424 N N . LEU A 1 190 ? 21.406 -18.484 -9.414 1 84 190 LEU A N 1
ATOM 1425 C CA . LEU A 1 190 ? 22.078 -17.219 -9.727 1 84 190 LEU A CA 1
ATOM 1426 C C . LEU A 1 190 ? 21.797 -16.812 -11.164 1 84 190 LEU A C 1
ATOM 1428 O O . LEU A 1 190 ? 21.766 -15.617 -11.477 1 84 190 LEU A O 1
ATOM 1432 N N . GLY A 1 191 ? 21.531 -17.797 -11.984 1 78.38 191 GLY A N 1
ATOM 1433 C CA . GLY A 1 191 ? 21.312 -17.5 -13.391 1 78.38 191 GLY A CA 1
ATOM 1434 C C . GLY A 1 191 ? 19.844 -17.469 -13.758 1 78.38 191 GLY A C 1
ATOM 1435 O O . GLY A 1 191 ? 19.484 -17.156 -14.898 1 78.38 191 GLY A O 1
ATOM 1436 N N . ARG A 1 192 ? 19.031 -17.797 -12.836 1 83.12 192 ARG A N 1
ATOM 1437 C CA . ARG A 1 192 ? 17.609 -17.844 -13.133 1 83.12 192 ARG A CA 1
ATOM 1438 C C . ARG A 1 192 ? 16.781 -17.312 -11.953 1 83.12 192 ARG A C 1
ATOM 1440 O O . ARG A 1 192 ? 16.406 -18.094 -11.07 1 83.12 192 ARG A O 1
ATOM 1447 N N . PRO A 1 193 ? 16.328 -16.109 -12.07 1 86.38 193 PRO A N 1
ATOM 1448 C CA . PRO A 1 193 ? 15.43 -15.594 -11.039 1 86.38 193 PRO A CA 1
ATOM 1449 C C . PRO A 1 193 ? 14.109 -16.359 -10.977 1 86.38 193 PRO A C 1
ATOM 1451 O O . PRO A 1 193 ? 13.766 -17.078 -11.922 1 86.38 193 PRO A O 1
ATOM 1454 N N . SER A 1 194 ? 13.414 -16.266 -9.93 1 91.94 194 SER A N 1
ATOM 1455 C CA . SER A 1 194 ? 12.148 -16.969 -9.758 1 91.94 194 SER A CA 1
ATOM 1456 C C . SER A 1 194 ? 11.031 -16.281 -10.539 1 91.94 194 SER A C 1
ATOM 1458 O O . SER A 1 194 ? 10.93 -15.062 -10.547 1 91.94 194 SER A O 1
ATOM 1460 N N . ASN A 1 195 ? 10.188 -17.078 -11.203 1 93.5 195 ASN A N 1
ATOM 1461 C CA . ASN A 1 195 ? 9.07 -16.594 -12.008 1 93.5 195 ASN A CA 1
ATOM 1462 C C . ASN A 1 195 ? 7.734 -16.828 -11.312 1 93.5 195 ASN A C 1
ATOM 1464 O O . ASN A 1 195 ? 7.508 -17.891 -10.742 1 93.5 195 ASN A O 1
ATOM 1468 N N . ALA A 1 196 ? 6.898 -15.828 -11.328 1 96.56 196 ALA A N 1
ATOM 1469 C CA . ALA A 1 196 ? 5.59 -15.984 -10.695 1 96.56 196 ALA A CA 1
ATOM 1470 C C . ALA A 1 196 ? 4.492 -15.344 -11.547 1 96.56 196 ALA A C 1
ATOM 1472 O O . ALA A 1 196 ? 4.762 -14.445 -12.352 1 96.56 196 ALA A O 1
ATOM 1473 N N . ILE A 1 197 ? 3.32 -15.867 -11.445 1 97.94 197 ILE A N 1
ATOM 1474 C CA . ILE A 1 197 ? 2.096 -15.289 -11.984 1 97.94 197 ILE A CA 1
ATOM 1475 C C . ILE A 1 197 ? 1.149 -14.922 -10.852 1 97.94 197 ILE A C 1
ATOM 1477 O O . ILE A 1 197 ? 0.944 -15.711 -9.922 1 97.94 197 ILE A O 1
ATOM 1481 N N . VAL A 1 198 ? 0.673 -13.727 -10.875 1 96.88 198 VAL A N 1
ATOM 1482 C CA . VAL A 1 198 ? -0.279 -13.25 -9.875 1 96.88 198 VAL A CA 1
ATOM 1483 C C . VAL A 1 198 ? -1.584 -12.844 -10.555 1 96.88 198 VAL A C 1
ATOM 1485 O O . VAL A 1 198 ? -1.582 -12.031 -11.484 1 96.88 198 VAL A O 1
ATOM 1488 N N . LEU A 1 199 ? -2.664 -13.422 -10.086 1 97.19 199 LEU A N 1
ATOM 1489 C CA . LEU A 1 199 ? -3.957 -13.227 -10.734 1 97.19 199 LEU A CA 1
ATOM 1490 C C . LEU A 1 199 ? -4.977 -12.656 -9.758 1 97.19 199 LEU A C 1
ATOM 1492 O O . LEU A 1 199 ? -5.195 -13.219 -8.688 1 97.19 199 LEU A O 1
ATOM 1496 N N . SER A 1 200 ? -5.629 -11.57 -10.156 1 93.88 200 SER A N 1
ATOM 1497 C CA . SER A 1 200 ? -6.625 -10.938 -9.305 1 93.88 200 SER A CA 1
ATOM 1498 C C . SER A 1 200 ? -7.957 -11.68 -9.367 1 93.88 200 SER A C 1
ATOM 1500 O O . SER A 1 200 ? -8.172 -12.5 -10.258 1 93.88 200 SER A O 1
ATOM 1502 N N . GLY A 1 201 ? -8.773 -11.398 -8.359 1 91.38 201 GLY A N 1
ATOM 1503 C CA . GLY A 1 201 ? -10.164 -11.789 -8.453 1 91.38 201 GLY A CA 1
ATOM 1504 C C . GLY A 1 201 ? -10.953 -10.969 -9.461 1 91.38 201 GLY A C 1
ATOM 1505 O O . GLY A 1 201 ? -10.406 -10.07 -10.102 1 91.38 201 GLY A O 1
ATOM 1506 N N . GLY A 1 202 ? -12.242 -11.422 -9.656 1 87.81 202 GLY A N 1
ATOM 1507 C CA . GLY A 1 202 ? -13.062 -10.656 -10.578 1 87.81 202 GLY A CA 1
ATOM 1508 C C . GLY A 1 202 ? -14.25 -11.43 -11.117 1 87.81 202 GLY A C 1
ATOM 1509 O O . GLY A 1 202 ? -14.859 -11.031 -12.109 1 87.81 202 GLY A O 1
ATOM 1510 N N . GLY A 1 203 ? -14.57 -12.508 -10.484 1 86.75 203 GLY A N 1
ATOM 1511 C CA . GLY A 1 203 ? -15.703 -13.297 -10.945 1 86.75 203 GLY A CA 1
ATOM 1512 C C . GLY A 1 203 ? -15.609 -13.688 -12.406 1 86.75 203 GLY A C 1
ATOM 1513 O O . GLY A 1 203 ? -14.586 -14.219 -12.852 1 86.75 203 GLY A O 1
ATOM 1514 N N . ALA A 1 204 ? -16.625 -13.344 -13.133 1 86.25 204 ALA A N 1
ATOM 1515 C CA . ALA A 1 204 ? -16.688 -13.695 -14.555 1 86.25 204 ALA A CA 1
ATOM 1516 C C . ALA A 1 204 ? -15.633 -12.93 -15.352 1 86.25 204 ALA A C 1
ATOM 1518 O O . ALA A 1 204 ? -15.195 -13.391 -16.406 1 86.25 204 ALA A O 1
ATOM 1519 N N . ASN A 1 205 ? -15.188 -11.773 -14.812 1 88.69 205 ASN A N 1
ATOM 1520 C CA . ASN A 1 205 ? -14.125 -11.031 -15.477 1 88.69 205 ASN A CA 1
ATOM 1521 C C . ASN A 1 205 ? -12.82 -11.82 -15.516 1 88.69 205 ASN A C 1
ATOM 1523 O O . ASN A 1 205 ? -11.914 -11.492 -16.281 1 88.69 205 ASN A O 1
ATOM 1527 N N . GLY A 1 206 ? -12.789 -12.875 -14.742 1 93.5 206 GLY A N 1
ATOM 1528 C CA . GLY A 1 206 ? -11.641 -13.766 -14.766 1 93.5 206 GLY A CA 1
ATOM 1529 C C . GLY A 1 206 ? -11.453 -14.461 -16.109 1 93.5 206 GLY A C 1
ATOM 1530 O O . GLY A 1 206 ? -10.383 -14.984 -16.391 1 93.5 206 GLY A O 1
ATOM 1531 N N . ALA A 1 207 ? -12.5 -14.383 -16.938 1 95.19 207 ALA A N 1
ATOM 1532 C CA . ALA A 1 207 ? -12.375 -14.961 -18.281 1 95.19 207 ALA A CA 1
ATOM 1533 C C . ALA A 1 207 ? -11.281 -14.25 -19.078 1 95.19 207 ALA A C 1
ATOM 1535 O O . ALA A 1 207 ? -10.594 -14.867 -19.891 1 95.19 207 ALA A O 1
ATOM 1536 N N . PHE A 1 208 ? -11.102 -12.992 -18.812 1 94.25 208 PHE A N 1
ATOM 1537 C CA . PHE A 1 208 ? -10 -12.25 -19.422 1 94.25 208 PHE A CA 1
ATOM 1538 C C . PHE A 1 208 ? -8.656 -12.859 -19.031 1 94.25 208 PHE A C 1
ATOM 1540 O O . PHE A 1 208 ? -7.824 -13.148 -19.891 1 94.25 208 PHE A O 1
ATOM 1547 N N . SER A 1 209 ? -8.484 -13.047 -17.734 1 97.19 209 SER A N 1
ATOM 1548 C CA . SER A 1 209 ? -7.25 -13.633 -17.219 1 97.19 209 SER A CA 1
ATOM 1549 C C . SER A 1 209 ? -7.047 -15.047 -17.75 1 97.19 209 SER A C 1
ATOM 1551 O O . SER A 1 209 ? -5.926 -15.445 -18.078 1 97.19 209 SER A O 1
ATOM 1553 N N . ALA A 1 210 ? -8.125 -15.797 -17.797 1 98.12 210 ALA A N 1
ATOM 1554 C CA . ALA A 1 210 ? -8.055 -17.172 -18.281 1 98.12 210 ALA A CA 1
ATOM 1555 C C . ALA A 1 210 ? -7.594 -17.203 -19.734 1 98.12 210 ALA A C 1
ATOM 1557 O O . ALA A 1 210 ? -6.797 -18.062 -20.125 1 98.12 210 ALA A O 1
ATOM 1558 N N . GLY A 1 211 ? -8.117 -16.297 -20.531 1 98.19 211 GLY A N 1
ATOM 1559 C CA . GLY A 1 211 ? -7.695 -16.219 -21.922 1 98.19 211 GLY A CA 1
ATOM 1560 C C . GLY A 1 211 ? -6.219 -15.898 -22.078 1 98.19 211 GLY A C 1
ATOM 1561 O O . GLY A 1 211 ? -5.527 -16.516 -22.891 1 98.19 211 GLY A O 1
ATOM 1562 N N . ALA A 1 212 ? -5.762 -14.93 -21.328 1 98 212 ALA A N 1
ATOM 1563 C CA . ALA A 1 212 ? -4.348 -14.562 -21.359 1 98 212 ALA A CA 1
ATOM 1564 C C . ALA A 1 212 ? -3.467 -15.742 -20.938 1 98 212 ALA A C 1
ATOM 1566 O O . ALA A 1 212 ? -2.469 -16.047 -21.609 1 98 212 ALA A O 1
ATOM 1567 N N . ILE A 1 213 ? -3.844 -16.422 -19.891 1 98.56 213 ILE A N 1
ATOM 1568 C CA . ILE A 1 213 ? -3.072 -17.547 -19.359 1 98.56 213 ILE A CA 1
ATOM 1569 C C . ILE A 1 213 ? -3.107 -18.719 -20.344 1 98.56 213 ILE A C 1
ATOM 1571 O O . ILE A 1 213 ? -2.098 -19.391 -20.547 1 98.56 213 ILE A O 1
ATOM 1575 N N . TRP A 1 214 ? -4.273 -18.922 -20.906 1 98.56 214 TRP A N 1
ATOM 1576 C CA . TRP A 1 214 ? -4.391 -19.969 -21.922 1 98.56 214 TRP A CA 1
ATOM 1577 C C . TRP A 1 214 ? -3.381 -19.766 -23.047 1 98.56 214 TRP A C 1
ATOM 1579 O O . TRP A 1 214 ? -2.734 -20.719 -23.484 1 98.56 214 TRP A O 1
ATOM 1589 N N . ARG A 1 215 ? -3.27 -18.578 -23.5 1 98.31 215 ARG A N 1
ATOM 1590 C CA . ARG A 1 215 ? -2.348 -18.266 -24.594 1 98.31 215 ARG A CA 1
ATOM 1591 C C . ARG A 1 215 ? -0.898 -18.438 -24.141 1 98.31 215 ARG A C 1
ATOM 1593 O O . ARG A 1 215 ? -0.085 -19.016 -24.875 1 98.31 215 ARG A O 1
ATOM 1600 N N . LEU A 1 216 ? -0.551 -17.953 -22.984 1 97.94 216 LEU A N 1
ATOM 1601 C CA . LEU A 1 216 ? 0.793 -18.141 -22.438 1 97.94 216 LEU A CA 1
ATOM 1602 C C . LEU A 1 216 ? 1.159 -19.609 -22.359 1 97.94 216 LEU A C 1
ATOM 1604 O O . LEU A 1 216 ? 2.23 -20.016 -22.828 1 97.94 216 LEU A O 1
ATOM 1608 N N . LEU A 1 217 ? 0.272 -20.422 -21.797 1 97.62 217 LEU A N 1
ATOM 1609 C CA . LEU A 1 217 ? 0.536 -21.844 -21.641 1 97.62 217 LEU A CA 1
ATOM 1610 C C . LEU A 1 217 ? 0.655 -22.531 -23 1 97.62 217 LEU A C 1
ATOM 1612 O O . LEU A 1 217 ? 1.413 -23.484 -23.156 1 97.62 217 LEU A O 1
ATOM 1616 N N . GLY A 1 218 ? -0.089 -21.969 -23.953 1 96.75 218 GLY A N 1
ATOM 1617 C CA . GLY A 1 218 ? 0.038 -22.469 -25.312 1 96.75 218 GLY A CA 1
ATOM 1618 C C . GLY A 1 218 ? 1.414 -22.234 -25.906 1 96.75 218 GLY A C 1
ATOM 1619 O O . GLY A 1 218 ? 1.958 -23.109 -26.594 1 96.75 218 GLY A O 1
ATOM 1620 N N . VAL A 1 219 ? 1.947 -21.125 -25.688 1 96.44 219 VAL A N 1
ATOM 1621 C CA . VAL A 1 219 ? 3.299 -20.812 -26.141 1 96.44 219 VAL A CA 1
ATOM 1622 C C . VAL A 1 219 ? 4.297 -21.766 -25.484 1 96.44 219 VAL A C 1
ATOM 1624 O O . VAL A 1 219 ? 5.156 -22.344 -26.156 1 96.44 219 VAL A O 1
ATOM 1627 N N . LEU A 1 220 ? 4.141 -21.984 -24.219 1 95.25 220 LEU A N 1
ATOM 1628 C CA . LEU A 1 220 ? 5.055 -22.844 -23.469 1 95.25 220 LEU A CA 1
ATOM 1629 C C . LEU A 1 220 ? 4.945 -24.297 -23.938 1 95.25 220 LEU A C 1
ATOM 1631 O O . LEU A 1 220 ? 5.949 -25 -24.016 1 95.25 220 LEU A O 1
ATOM 1635 N N . GLU A 1 221 ? 3.768 -24.656 -24.188 1 93.56 221 GLU A N 1
ATOM 1636 C CA . GLU A 1 221 ? 3.537 -26.031 -24.625 1 93.56 221 GLU A CA 1
ATOM 1637 C C . GLU A 1 221 ? 4.305 -26.328 -25.906 1 93.56 221 GLU A C 1
ATOM 1639 O O . GLU A 1 221 ? 4.777 -27.453 -26.094 1 93.56 221 GLU A O 1
ATOM 1644 N N . GLN A 1 222 ? 4.484 -25.406 -26.781 1 93.38 222 GLN A N 1
ATOM 1645 C CA . GLN A 1 222 ? 5.125 -25.609 -28.078 1 93.38 222 GLN A CA 1
ATOM 1646 C C . GLN A 1 222 ? 6.633 -25.781 -27.922 1 93.38 222 GLN A C 1
ATOM 1648 O O . GLN A 1 222 ? 7.258 -26.5 -28.703 1 93.38 222 GLN A O 1
ATOM 1653 N N . CYS A 1 223 ? 7.184 -25.203 -26.953 1 92.94 223 CYS A N 1
ATOM 1654 C CA . CYS A 1 223 ? 8.641 -25.141 -26.906 1 92.94 223 CYS A CA 1
ATOM 1655 C C . CYS A 1 223 ? 9.188 -25.969 -25.734 1 92.94 223 CYS A C 1
ATOM 1657 O O . CYS A 1 223 ? 10.367 -26.297 -25.703 1 92.94 223 CYS A O 1
ATOM 1659 N N . ARG A 1 224 ? 8.391 -26.281 -24.812 1 90.75 224 ARG A N 1
ATOM 1660 C CA . ARG A 1 224 ? 8.844 -27.016 -23.625 1 90.75 224 ARG A CA 1
ATOM 1661 C C . ARG A 1 224 ? 9.406 -28.375 -24.016 1 90.75 224 ARG A C 1
ATOM 1663 O O . ARG A 1 224 ? 8.836 -29.078 -24.859 1 90.75 224 ARG A O 1
ATOM 1670 N N . GLY A 1 225 ? 10.508 -28.781 -23.359 1 86.44 225 GLY A N 1
ATOM 1671 C CA . GLY A 1 225 ? 11.109 -30.094 -23.547 1 86.44 225 GLY A CA 1
ATOM 1672 C C . GLY A 1 225 ? 11.938 -30.188 -24.812 1 86.44 225 GLY A C 1
ATOM 1673 O O . GLY A 1 225 ? 12.586 -31.203 -25.062 1 86.44 225 GLY A O 1
ATOM 1674 N N . LYS A 1 226 ? 11.953 -29.156 -25.625 1 93.12 226 LYS A N 1
ATOM 1675 C CA . LYS A 1 226 ? 12.742 -29.141 -26.859 1 93.12 226 LYS A CA 1
ATOM 1676 C C . LYS A 1 226 ? 14.141 -28.578 -26.594 1 93.12 226 LYS A C 1
ATOM 1678 O O . LYS A 1 226 ? 14.328 -27.75 -25.703 1 93.12 226 LYS A O 1
ATOM 1683 N N . PRO A 1 227 ? 15.055 -29.078 -27.344 1 92.38 227 PRO A N 1
ATOM 1684 C CA . PRO A 1 227 ? 16.406 -28.547 -27.172 1 92.38 227 PRO A CA 1
ATOM 1685 C C . PRO A 1 227 ? 16.594 -27.172 -27.828 1 92.38 227 PRO A C 1
ATOM 1687 O O . PRO A 1 227 ? 15.789 -26.781 -28.672 1 92.38 227 PRO A O 1
ATOM 1690 N N . ALA A 1 228 ? 17.609 -26.422 -27.344 1 89 228 ALA A N 1
ATOM 1691 C CA . ALA A 1 228 ? 17.984 -25.188 -28.016 1 89 228 ALA A CA 1
ATOM 1692 C C . ALA A 1 228 ? 18.359 -25.438 -29.469 1 89 228 ALA A C 1
ATOM 1694 O O . ALA A 1 228 ? 18.938 -26.469 -29.797 1 89 228 ALA A O 1
ATOM 1695 N N . PRO A 1 229 ? 18.062 -24.594 -30.359 1 92.44 229 PRO A N 1
ATOM 1696 C CA . PRO A 1 229 ? 17.547 -23.25 -30.109 1 92.44 229 PRO A CA 1
ATOM 1697 C C . PRO A 1 229 ? 16.016 -23.188 -30.125 1 92.44 229 PRO A C 1
ATOM 1699 O O . PRO A 1 229 ? 15.43 -22.109 -29.969 1 92.44 229 PRO A O 1
ATOM 1702 N N . GLU A 1 230 ? 15.375 -24.312 -30.391 1 92.31 230 GLU A N 1
ATOM 1703 C CA . GLU A 1 230 ? 13.922 -24.344 -30.516 1 92.31 230 GLU A CA 1
ATOM 1704 C C . GLU A 1 230 ? 13.234 -24.25 -29.156 1 92.31 230 GLU A C 1
ATOM 1706 O O . GLU A 1 230 ? 12.188 -23.609 -29.016 1 92.31 230 GLU A O 1
ATOM 1711 N N . GLY A 1 231 ? 13.852 -24.891 -28.203 1 90.5 231 GLY A N 1
ATOM 1712 C CA . GLY A 1 231 ? 13.242 -25.047 -26.891 1 90.5 231 GLY A CA 1
ATOM 1713 C C . GLY A 1 231 ? 13.305 -23.781 -26.062 1 90.5 231 GLY A C 1
ATOM 1714 O O . GLY A 1 231 ? 14.047 -22.859 -26.375 1 90.5 231 GLY A O 1
ATOM 1715 N N . CYS A 1 232 ? 12.43 -23.672 -25.094 1 88 232 CYS A N 1
ATOM 1716 C CA . CYS A 1 232 ? 12.273 -22.469 -24.281 1 88 232 CYS A CA 1
ATOM 1717 C C . CYS A 1 232 ? 13.195 -22.5 -23.078 1 88 232 CYS A C 1
ATOM 1719 O O . CYS A 1 232 ? 13.188 -21.578 -22.25 1 88 232 CYS A O 1
ATOM 1721 N N . GLY A 1 233 ? 14.039 -23.391 -22.984 1 81.25 233 GLY A N 1
ATOM 1722 C CA . GLY A 1 233 ? 14.859 -23.484 -21.781 1 81.25 233 GLY A CA 1
ATOM 1723 C C . GLY A 1 233 ? 14.047 -23.703 -20.516 1 81.25 233 GLY A C 1
ATOM 1724 O O . GLY A 1 233 ? 13.078 -24.453 -20.516 1 81.25 233 GLY A O 1
ATOM 1725 N N . ASP A 1 234 ? 14.492 -23.156 -19.375 1 82.06 234 ASP A N 1
ATOM 1726 C CA . ASP A 1 234 ? 13.758 -23.266 -18.109 1 82.06 234 ASP A CA 1
ATOM 1727 C C . ASP A 1 234 ? 12.68 -22.188 -18.016 1 82.06 234 ASP A C 1
ATOM 1729 O O . ASP A 1 234 ? 12.914 -21.125 -17.438 1 82.06 234 ASP A O 1
ATOM 1733 N N . ALA A 1 235 ? 11.609 -22.5 -18.562 1 86.25 235 ALA A N 1
ATOM 1734 C CA . ALA A 1 235 ? 10.492 -21.562 -18.625 1 86.25 235 ALA A CA 1
ATOM 1735 C C . ALA A 1 235 ? 9.461 -21.875 -17.547 1 86.25 235 ALA A C 1
ATOM 1737 O O . ALA A 1 235 ? 8.273 -21.578 -17.703 1 86.25 235 ALA A O 1
ATOM 1738 N N . ARG A 1 236 ? 9.914 -22.438 -16.484 1 88.12 236 ARG A N 1
ATOM 1739 C CA . ARG A 1 236 ? 9 -22.844 -15.422 1 88.12 236 ARG A CA 1
ATOM 1740 C C . ARG A 1 236 ? 8.383 -21.625 -14.742 1 88.12 236 ARG A C 1
ATOM 1742 O O . ARG A 1 236 ? 9.047 -20.609 -14.555 1 88.12 236 ARG A O 1
ATOM 1749 N N . ILE A 1 237 ? 7.105 -21.703 -14.391 1 95.38 237 ILE A N 1
ATOM 1750 C CA . ILE A 1 237 ? 6.461 -20.812 -13.43 1 95.38 237 ILE A CA 1
ATOM 1751 C C . ILE A 1 237 ? 6.59 -21.391 -12.023 1 95.38 237 ILE A C 1
ATOM 1753 O O . ILE A 1 237 ? 6.023 -22.453 -11.719 1 95.38 237 ILE A O 1
ATOM 1757 N N . ASP A 1 238 ? 7.332 -20.703 -11.195 1 96.56 238 ASP A N 1
ATOM 1758 C CA . ASP A 1 238 ? 7.684 -21.234 -9.875 1 96.56 238 ASP A CA 1
ATOM 1759 C C . ASP A 1 238 ? 6.535 -21.047 -8.891 1 96.56 238 ASP A C 1
ATOM 1761 O O . ASP A 1 238 ? 6.395 -21.828 -7.945 1 96.56 238 ASP A O 1
ATOM 1765 N N . LEU A 1 239 ? 5.781 -20.016 -9.102 1 97.62 239 LEU A N 1
ATOM 1766 C CA . LEU A 1 239 ? 4.734 -19.656 -8.148 1 97.62 239 LEU A CA 1
ATOM 1767 C C . LEU A 1 239 ? 3.533 -19.062 -8.875 1 97.62 239 LEU A C 1
ATOM 1769 O O . LEU A 1 239 ? 3.695 -18.219 -9.766 1 97.62 239 LEU A O 1
ATOM 1773 N N . ALA A 1 240 ? 2.373 -19.531 -8.602 1 98.31 240 ALA A N 1
ATOM 1774 C CA . ALA A 1 240 ? 1.114 -18.953 -9.07 1 98.31 240 ALA A CA 1
ATOM 1775 C C . ALA A 1 240 ? 0.21 -18.578 -7.902 1 98.31 240 ALA A C 1
ATOM 1777 O O . ALA A 1 240 ? -0.233 -19.453 -7.148 1 98.31 240 ALA A O 1
ATOM 1778 N N . ALA A 1 241 ? -0.015 -17.328 -7.711 1 97.88 241 ALA A N 1
ATOM 1779 C CA . ALA A 1 241 ? -0.86 -16.844 -6.629 1 97.88 241 ALA A CA 1
ATOM 1780 C C . ALA A 1 241 ? -2.117 -16.172 -7.176 1 97.88 241 ALA A C 1
ATOM 1782 O O . ALA A 1 241 ? -2.062 -15.461 -8.18 1 97.88 241 ALA A O 1
ATOM 1783 N N . GLY A 1 242 ? -3.256 -16.422 -6.535 1 97.5 242 GLY A N 1
ATOM 1784 C CA . GLY A 1 242 ? -4.492 -15.828 -7.012 1 97.5 242 GLY A CA 1
ATOM 1785 C C . GLY A 1 242 ? -5.531 -15.656 -5.918 1 97.5 242 GLY A C 1
ATOM 1786 O O . GLY A 1 242 ? -5.438 -16.281 -4.863 1 97.5 242 GLY A O 1
ATOM 1787 N N . SER A 1 243 ? -6.441 -14.773 -6.09 1 95.62 243 SER A N 1
ATOM 1788 C CA . SER A 1 243 ? -7.625 -14.57 -5.258 1 95.62 243 SER A CA 1
ATOM 1789 C C . SER A 1 243 ? -8.906 -14.766 -6.066 1 95.62 243 SER A C 1
ATOM 1791 O O . SER A 1 243 ? -9.023 -14.266 -7.184 1 95.62 243 SER A O 1
ATOM 1793 N N . SER A 1 244 ? -9.898 -15.445 -5.461 1 94.5 244 SER A N 1
ATOM 1794 C CA . SER A 1 244 ? -11.172 -15.695 -6.125 1 94.5 244 SER A CA 1
ATOM 1795 C C . SER A 1 244 ? -10.977 -16.422 -7.449 1 94.5 244 SER A C 1
ATOM 1797 O O . SER A 1 244 ? -10.328 -17.469 -7.496 1 94.5 244 SER A O 1
ATOM 1799 N N . THR A 1 245 ? -11.508 -15.883 -8.508 1 94.56 245 THR A N 1
ATOM 1800 C CA . THR A 1 245 ? -11.344 -16.531 -9.805 1 94.56 245 THR A CA 1
ATOM 1801 C C . THR A 1 245 ? -9.867 -16.688 -10.148 1 94.56 245 THR A C 1
ATOM 1803 O O . THR A 1 245 ? -9.477 -17.656 -10.812 1 94.56 245 THR A O 1
ATOM 1806 N N . GLY A 1 246 ? -9.016 -15.789 -9.648 1 97.25 246 GLY A N 1
ATOM 1807 C CA . GLY A 1 246 ? -7.582 -15.922 -9.836 1 97.25 246 GLY A CA 1
ATOM 1808 C C . GLY A 1 246 ? -7.012 -17.188 -9.211 1 97.25 246 GLY A C 1
ATOM 1809 O O . GLY A 1 246 ? -6.082 -17.781 -9.75 1 97.25 246 GLY A O 1
ATOM 1810 N N . ALA A 1 247 ? -7.559 -17.547 -8.055 1 97.81 247 ALA A N 1
ATOM 1811 C CA . ALA A 1 247 ? -7.121 -18.781 -7.414 1 97.81 247 ALA A CA 1
ATOM 1812 C C . ALA A 1 247 ? -7.492 -20 -8.25 1 97.81 247 ALA A C 1
ATOM 1814 O O . ALA A 1 247 ? -6.727 -20.953 -8.336 1 97.81 247 ALA A O 1
ATOM 1815 N N . LEU A 1 248 ? -8.656 -19.953 -8.883 1 97.12 248 LEU A N 1
ATOM 1816 C CA . LEU A 1 248 ? -9.07 -21.047 -9.766 1 97.12 248 LEU A CA 1
ATOM 1817 C C . LEU A 1 248 ? -8.125 -21.172 -10.961 1 97.12 248 LEU A C 1
ATOM 1819 O O . LEU A 1 248 ? -7.695 -22.281 -11.297 1 97.12 248 LEU A O 1
ATOM 1823 N N . ILE A 1 249 ? -7.816 -20.078 -11.539 1 98.31 249 ILE A N 1
ATOM 1824 C CA . ILE A 1 249 ? -6.945 -20.094 -12.711 1 98.31 249 ILE A CA 1
ATOM 1825 C C . ILE A 1 249 ? -5.535 -20.516 -12.305 1 98.31 249 ILE A C 1
ATOM 1827 O O . ILE A 1 249 ? -4.875 -21.266 -13.023 1 98.31 249 ILE A O 1
ATOM 1831 N N . SER A 1 250 ? -5.07 -20.016 -11.164 1 98.31 250 SER A N 1
ATOM 1832 C CA . SER A 1 250 ? -3.756 -20.406 -10.664 1 98.31 250 SER A CA 1
ATOM 1833 C C . SER A 1 250 ? -3.668 -21.922 -10.453 1 98.31 250 SER A C 1
ATOM 1835 O O . SER A 1 250 ? -2.611 -22.516 -10.656 1 98.31 250 SER A O 1
ATOM 1837 N N . THR A 1 251 ? -4.766 -22.469 -10 1 98.19 251 THR A N 1
ATOM 1838 C CA . THR A 1 251 ? -4.828 -23.922 -9.836 1 98.19 251 THR A CA 1
ATOM 1839 C C . THR A 1 251 ? -4.582 -24.625 -11.164 1 98.19 251 THR A C 1
ATOM 1841 O O . THR A 1 251 ? -3.889 -25.656 -11.211 1 98.19 251 THR A O 1
ATOM 1844 N N . LEU A 1 252 ? -5.105 -24.078 -12.219 1 98.06 252 LEU A N 1
ATOM 1845 C CA . LEU A 1 252 ? -4.949 -24.688 -13.531 1 98.06 252 LEU A CA 1
ATOM 1846 C C . LEU A 1 252 ? -3.549 -24.438 -14.086 1 98.06 252 LEU A C 1
ATOM 1848 O O . LEU A 1 252 ? -3.008 -25.266 -14.82 1 98.06 252 LEU A O 1
ATOM 1852 N N . VAL A 1 253 ? -2.904 -23.297 -13.719 1 98.12 253 VAL A N 1
ATOM 1853 C CA . VAL A 1 253 ? -1.5 -23.062 -14.047 1 98.12 253 VAL A CA 1
ATOM 1854 C C . VAL A 1 253 ? -0.636 -24.141 -13.391 1 98.12 253 VAL A C 1
ATOM 1856 O O . VAL A 1 253 ? 0.261 -24.703 -14.023 1 98.12 253 VAL A O 1
ATOM 1859 N N . ASP A 1 254 ? -0.917 -24.422 -12.133 1 97.81 254 ASP A N 1
ATOM 1860 C CA . ASP A 1 254 ? -0.208 -25.469 -11.406 1 97.81 254 ASP A CA 1
ATOM 1861 C C . ASP A 1 254 ? -0.411 -26.828 -12.062 1 97.81 254 ASP A C 1
ATOM 1863 O O . ASP A 1 254 ? 0.545 -27.578 -12.234 1 97.81 254 ASP A O 1
ATOM 1867 N N . LEU A 1 255 ? -1.646 -27.109 -12.461 1 97.44 255 LEU A N 1
ATOM 1868 C CA . LEU A 1 255 ? -1.958 -28.359 -13.133 1 97.44 255 LEU A CA 1
ATOM 1869 C C . LEU A 1 255 ? -1.169 -28.484 -14.43 1 97.44 255 LEU A C 1
ATOM 1871 O O . LEU A 1 255 ? -0.628 -29.562 -14.727 1 97.44 255 LEU A O 1
ATOM 1875 N N . PHE A 1 256 ? -1.054 -27.453 -15.211 1 97.06 256 PHE A N 1
ATOM 1876 C CA . PHE A 1 256 ? -0.313 -27.453 -16.469 1 97.06 256 PHE A CA 1
ATOM 1877 C C . PHE A 1 256 ? 1.138 -27.859 -16.25 1 97.06 256 PHE A C 1
ATOM 1879 O O . PHE A 1 256 ? 1.733 -28.547 -17.078 1 97.06 256 PHE A O 1
ATOM 1886 N N . HIS A 1 257 ? 1.685 -27.438 -15.133 1 95.5 257 HIS A N 1
ATOM 1887 C CA . HIS A 1 257 ? 3.092 -27.703 -14.852 1 95.5 257 HIS A CA 1
ATOM 1888 C C . HIS A 1 257 ? 3.275 -29.031 -14.141 1 95.5 257 HIS A C 1
ATOM 1890 O O . HIS A 1 257 ? 4.371 -29.344 -13.664 1 95.5 257 HIS A O 1
ATOM 1896 N N . THR A 1 258 ? 2.227 -29.766 -14.016 1 95.19 258 THR A N 1
ATOM 1897 C CA . THR A 1 258 ? 2.283 -31.156 -13.594 1 95.19 258 THR A CA 1
ATOM 1898 C C . THR A 1 258 ? 2.422 -32.094 -14.797 1 95.19 258 THR A C 1
ATOM 1900 O O . THR A 1 258 ? 1.547 -32.125 -15.664 1 95.19 258 THR A O 1
ATOM 1903 N N . PRO A 1 259 ? 3.572 -32.812 -14.836 1 92.75 259 PRO A N 1
ATOM 1904 C CA . PRO A 1 259 ? 3.826 -33.656 -16.016 1 92.75 259 PRO A CA 1
ATOM 1905 C C . PRO A 1 259 ? 2.629 -34.531 -16.391 1 92.75 259 PRO A C 1
ATOM 1907 O O . PRO A 1 259 ? 2.074 -35.219 -15.531 1 92.75 259 PRO A O 1
ATOM 1910 N N . GLY A 1 260 ? 2.223 -34.438 -17.609 1 93.31 260 GLY A N 1
ATOM 1911 C CA . GLY A 1 260 ? 1.157 -35.281 -18.125 1 93.31 260 GLY A CA 1
ATOM 1912 C C . GLY A 1 260 ? -0.203 -34.625 -18.094 1 93.31 260 GLY A C 1
ATOM 1913 O O . GLY A 1 260 ? -1.182 -35.156 -18.609 1 93.31 260 GLY A O 1
ATOM 1914 N N . HIS A 1 261 ? -0.278 -33.406 -17.547 1 95.44 261 HIS A N 1
ATOM 1915 C CA . HIS A 1 261 ? -1.588 -32.812 -17.375 1 95.44 261 HIS A CA 1
ATOM 1916 C C . HIS A 1 261 ? -1.7 -31.5 -18.156 1 95.44 261 HIS A C 1
ATOM 1918 O O . HIS A 1 261 ? -2.627 -30.719 -17.938 1 95.44 261 HIS A O 1
ATOM 1924 N N . GLU A 1 262 ? -0.816 -31.172 -19.062 1 94.25 262 GLU A N 1
ATOM 1925 C CA . GLU A 1 262 ? -0.764 -29.922 -19.812 1 94.25 262 GLU A CA 1
ATOM 1926 C C . GLU A 1 262 ? -2.047 -29.703 -20.609 1 94.25 262 GLU A C 1
ATOM 1928 O O . GLU A 1 262 ? -2.672 -28.641 -20.5 1 94.25 262 GLU A O 1
ATOM 1933 N N . GLU A 1 263 ? -2.439 -30.703 -21.328 1 94.5 263 GLU A N 1
ATOM 1934 C CA . GLU A 1 263 ? -3.621 -30.578 -22.172 1 94.5 263 GLU A CA 1
ATOM 1935 C C . GLU A 1 263 ? -4.887 -30.406 -21.344 1 94.5 263 GLU A C 1
ATOM 1937 O O . GLU A 1 263 ? -5.746 -29.594 -21.672 1 94.5 263 GLU A O 1
ATOM 1942 N N . ALA A 1 264 ? -4.957 -31.203 -20.312 1 95.44 264 ALA A N 1
ATOM 1943 C CA . ALA A 1 264 ? -6.125 -31.125 -19.438 1 95.44 264 ALA A CA 1
ATOM 1944 C C . ALA A 1 264 ? -6.27 -29.719 -18.844 1 95.44 264 ALA A C 1
ATOM 1946 O O . ALA A 1 264 ? -7.379 -29.188 -18.781 1 95.44 264 ALA A O 1
ATOM 1947 N N . ALA A 1 265 ? -5.176 -29.188 -18.375 1 97.06 265 ALA A N 1
ATOM 1948 C CA . ALA A 1 265 ? -5.191 -27.844 -17.797 1 97.06 265 ALA A CA 1
ATOM 1949 C C . ALA A 1 265 ? -5.707 -26.812 -18.781 1 97.06 265 ALA A C 1
ATOM 1951 O O . ALA A 1 265 ? -6.57 -26 -18.453 1 97.06 265 ALA A O 1
ATOM 1952 N N . ARG A 1 266 ? -5.195 -26.797 -19.984 1 97.06 266 ARG A N 1
ATOM 1953 C CA . ARG A 1 266 ? -5.602 -25.828 -21 1 97.06 266 ARG A CA 1
ATOM 1954 C C . ARG A 1 266 ? -7.055 -26.047 -21.406 1 97.06 266 ARG A C 1
ATOM 1956 O O . ARG A 1 266 ? -7.785 -25.078 -21.656 1 97.06 266 ARG A O 1
ATOM 1963 N N . GLN A 1 267 ? -7.492 -27.266 -21.516 1 96.38 267 GLN A N 1
ATOM 1964 C CA . GLN A 1 267 ? -8.883 -27.562 -21.844 1 96.38 267 GLN A CA 1
ATOM 1965 C C . GLN A 1 267 ? -9.82 -27.062 -20.75 1 96.38 267 GLN A C 1
ATOM 1967 O O . GLN A 1 267 ? -10.898 -26.531 -21.047 1 96.38 267 GLN A O 1
ATOM 1972 N N . LEU A 1 268 ? -9.414 -27.297 -19.531 1 96.25 268 LEU A N 1
ATOM 1973 C CA . LEU A 1 268 ? -10.242 -26.859 -18.422 1 96.25 268 LEU A CA 1
ATOM 1974 C C . LEU A 1 268 ? -10.328 -25.344 -18.375 1 96.25 268 LEU A C 1
ATOM 1976 O O . LEU A 1 268 ? -11.367 -24.781 -18 1 96.25 268 LEU A O 1
ATOM 1980 N N . LEU A 1 269 ? -9.219 -24.641 -18.703 1 97.25 269 LEU A N 1
ATOM 1981 C CA . LEU A 1 269 ? -9.273 -23.188 -18.797 1 97.25 269 LEU A CA 1
ATOM 1982 C C . LEU A 1 269 ? -10.352 -22.75 -19.781 1 97.25 269 LEU A C 1
ATOM 1984 O O . LEU A 1 269 ? -11.164 -21.875 -19.469 1 97.25 269 LEU A O 1
ATOM 1988 N N . VAL A 1 270 ? -10.383 -23.359 -20.906 1 97.06 270 VAL A N 1
ATOM 1989 C CA . VAL A 1 270 ? -11.352 -23.016 -21.938 1 97.06 270 VAL A CA 1
ATOM 1990 C C . VAL A 1 270 ? -12.758 -23.359 -21.484 1 97.06 270 VAL A C 1
ATOM 1992 O O . VAL A 1 270 ? -13.648 -22.516 -21.469 1 97.06 270 VAL A O 1
ATOM 1995 N N . SER A 1 271 ? -12.977 -24.578 -21.109 1 94.94 271 SER A N 1
ATOM 1996 C CA . SER A 1 271 ? -14.32 -25.047 -20.781 1 94.94 271 SER A CA 1
ATOM 1997 C C . SER A 1 271 ? -14.898 -24.281 -19.594 1 94.94 271 SER A C 1
ATOM 1999 O O . SER A 1 271 ? -16.078 -23.906 -19.609 1 94.94 271 SER A O 1
ATOM 2001 N N . ASN A 1 272 ? -14.094 -24.094 -18.562 1 94.69 272 ASN A N 1
ATOM 2002 C CA . ASN A 1 272 ? -14.562 -23.406 -17.359 1 94.69 272 ASN A CA 1
ATOM 2003 C C . ASN A 1 272 ? -14.961 -21.969 -17.641 1 94.69 272 ASN A C 1
ATOM 2005 O O . ASN A 1 272 ? -15.914 -21.453 -17.062 1 94.69 272 ASN A O 1
ATOM 2009 N N . TYR A 1 273 ? -14.258 -21.312 -18.562 1 95.75 273 TYR A N 1
ATOM 2010 C CA . TYR A 1 273 ? -14.453 -19.875 -18.688 1 95.75 273 TYR A CA 1
ATOM 2011 C C . TYR A 1 273 ? -15.117 -19.531 -20.016 1 95.75 273 TYR A C 1
ATOM 2013 O O . TYR A 1 273 ? -15.195 -18.359 -20.391 1 95.75 273 TYR A O 1
ATOM 2021 N N . THR A 1 274 ? -15.555 -20.484 -20.797 1 95.31 274 THR A N 1
ATOM 2022 C CA . THR A 1 274 ? -16.281 -20.188 -22.016 1 95.31 274 THR A CA 1
ATOM 2023 C C . THR A 1 274 ? -17.547 -21.016 -22.125 1 95.31 274 THR A C 1
ATOM 2025 O O . THR A 1 274 ? -18.391 -20.781 -22.984 1 95.31 274 THR A O 1
ATOM 2028 N N . CYS A 1 275 ? -17.719 -21.969 -21.234 1 92.56 275 CYS A N 1
ATOM 2029 C CA . CYS A 1 275 ? -18.859 -22.859 -21.422 1 92.56 275 CYS A CA 1
ATOM 2030 C C . CYS A 1 275 ? -19.547 -23.141 -20.078 1 92.56 275 CYS A C 1
ATOM 2032 O O . CYS A 1 275 ? -20.453 -23.969 -20.016 1 92.56 275 CYS A O 1
ATOM 2034 N N . SER A 1 276 ? -19.172 -22.562 -19.031 1 88.25 276 SER A N 1
ATOM 2035 C CA . SER A 1 276 ? -19.844 -22.703 -17.75 1 88.25 276 SER A CA 1
ATOM 2036 C C . SER A 1 276 ? -21.031 -21.75 -17.641 1 88.25 276 SER A C 1
ATOM 2038 O O . SER A 1 276 ? -21 -20.641 -18.188 1 88.25 276 SER A O 1
ATOM 2040 N N . VAL A 1 277 ? -22.047 -22.203 -16.969 1 81.44 277 VAL A N 1
ATOM 2041 C CA . VAL A 1 277 ? -23.203 -21.391 -16.594 1 81.44 277 VAL A CA 1
ATOM 2042 C C . VAL A 1 277 ? -23.375 -21.391 -15.086 1 81.44 277 VAL A C 1
ATOM 2044 O O . VAL A 1 277 ? -22.719 -22.172 -14.383 1 81.44 277 VAL A O 1
ATOM 2047 N N . GLU A 1 278 ? -24.203 -20.578 -14.555 1 78.81 278 GLU A N 1
ATOM 2048 C CA . GLU A 1 278 ? -24.375 -20.391 -13.117 1 78.81 278 GLU A CA 1
ATOM 2049 C C . GLU A 1 278 ? -24.719 -21.719 -12.438 1 78.81 278 GLU A C 1
ATOM 2051 O O . GLU A 1 278 ? -24.203 -22.016 -11.359 1 78.81 278 GLU A O 1
ATOM 2056 N N . SER A 1 279 ? -25.531 -22.484 -13.07 1 80.06 279 SER A N 1
ATOM 2057 C CA . SER A 1 279 ? -26.016 -23.734 -12.461 1 80.06 279 SER A CA 1
ATOM 2058 C C . SER A 1 279 ? -24.891 -24.766 -12.359 1 80.06 279 SER A C 1
ATOM 2060 O O . SER A 1 279 ? -25.016 -25.734 -11.609 1 80.06 279 SER A O 1
ATOM 2062 N N . ASP A 1 280 ? -23.812 -24.516 -13.109 1 82.06 280 ASP A N 1
ATOM 2063 C CA . ASP A 1 280 ? -22.641 -25.391 -13.016 1 82.06 280 ASP A CA 1
ATOM 2064 C C . ASP A 1 280 ? -21.828 -25.078 -11.766 1 82.06 280 ASP A C 1
ATOM 2066 O O . ASP A 1 280 ? -21.031 -25.906 -11.312 1 82.06 280 ASP A O 1
ATOM 2070 N N . LEU A 1 281 ? -22.062 -23.906 -11.234 1 82.06 281 LEU A N 1
ATOM 2071 C CA . LEU A 1 281 ? -21.125 -23.391 -10.25 1 82.06 281 LEU A CA 1
ATOM 2072 C C . LEU A 1 281 ? -21.703 -23.5 -8.836 1 82.06 281 LEU A C 1
ATOM 2074 O O . LEU A 1 281 ? -20.984 -23.828 -7.895 1 82.06 281 LEU A O 1
ATOM 2078 N N . TYR A 1 282 ? -22.906 -23.172 -8.695 1 78.88 282 TYR A N 1
ATOM 2079 C CA . TYR A 1 282 ? -23.5 -23.141 -7.363 1 78.88 282 TYR A CA 1
ATOM 2080 C C . TYR A 1 282 ? -24.984 -23.438 -7.414 1 78.88 282 TYR A C 1
ATOM 2082 O O . TYR A 1 282 ? -25.594 -23.438 -8.484 1 78.88 282 TYR A O 1
ATOM 2090 N N . CYS A 1 283 ? -25.562 -23.812 -6.32 1 79 283 CYS A N 1
ATOM 2091 C CA . CYS A 1 283 ? -27.016 -23.906 -6.117 1 79 283 CYS A CA 1
ATOM 2092 C C . CYS A 1 283 ? -27.5 -22.781 -5.207 1 79 283 CYS A C 1
ATOM 2094 O O . CYS A 1 283 ? -26.703 -22.203 -4.457 1 79 283 CYS A O 1
ATOM 2096 N N . VAL A 1 284 ? -28.703 -22.359 -5.34 1 73.94 284 VAL A N 1
ATOM 2097 C CA . VAL A 1 284 ? -29.281 -21.25 -4.598 1 73.94 284 VAL A CA 1
ATOM 2098 C C . VAL A 1 284 ? -30.078 -21.781 -3.416 1 73.94 284 VAL A C 1
ATOM 2100 O O . VAL A 1 284 ? -30.859 -22.734 -3.561 1 73.94 284 VAL A O 1
ATOM 2103 N N . ASN A 1 285 ? -29.672 -21.25 -2.285 1 70.69 285 ASN A N 1
ATOM 2104 C CA . ASN A 1 285 ? -30.5 -21.531 -1.115 1 70.69 285 ASN A CA 1
ATOM 2105 C C . ASN A 1 285 ? -31.859 -20.859 -1.207 1 70.69 285 ASN A C 1
ATOM 2107 O O . ASN A 1 285 ? -32.031 -19.75 -0.727 1 70.69 285 ASN A O 1
ATOM 2111 N N . ASN A 1 286 ? -32.656 -21.438 -1.963 1 63.66 286 ASN A N 1
ATOM 2112 C CA . ASN A 1 286 ? -33.969 -20.859 -2.18 1 63.66 286 ASN A CA 1
ATOM 2113 C C . ASN A 1 286 ? -34.781 -20.859 -0.897 1 63.66 286 ASN A C 1
ATOM 2115 O O . ASN A 1 286 ? -35.375 -21.875 -0.528 1 63.66 286 ASN A O 1
ATOM 2119 N N . THR A 1 287 ? -34.562 -19.812 -0.131 1 63.97 287 THR A N 1
ATOM 2120 C CA . THR A 1 287 ? -35.344 -19.672 1.104 1 63.97 287 THR A CA 1
ATOM 2121 C C . THR A 1 287 ? -35.906 -18.25 1.224 1 63.97 287 THR A C 1
ATOM 2123 O O . THR A 1 287 ? -35.781 -17.453 0.292 1 63.97 287 THR A O 1
ATOM 2126 N N . TRP A 1 288 ? -36.719 -18.125 2.246 1 52.84 288 TRP A N 1
ATOM 2127 C CA . TRP A 1 288 ? -37.344 -16.828 2.482 1 52.84 288 TRP A CA 1
ATOM 2128 C C . TRP A 1 288 ? -36.281 -15.766 2.807 1 52.84 288 TRP A C 1
ATOM 2130 O O . TRP A 1 288 ? -35.312 -16.047 3.516 1 52.84 288 TRP A O 1
ATOM 2140 N N . ILE A 1 289 ? -36.438 -14.641 2.223 1 55.47 289 ILE A N 1
ATOM 2141 C CA . ILE A 1 289 ? -35.5 -13.531 2.281 1 55.47 289 ILE A CA 1
ATOM 2142 C C . ILE A 1 289 ? -35.219 -13.172 3.738 1 55.47 289 ILE A C 1
ATOM 2144 O O . ILE A 1 289 ? -34.094 -12.773 4.082 1 55.47 289 ILE A O 1
ATOM 2148 N N . TRP A 1 290 ? -36.281 -13.461 4.605 1 52.78 290 TRP A N 1
ATOM 2149 C CA . TRP A 1 290 ? -36.094 -13.031 5.988 1 52.78 290 TRP A CA 1
ATOM 2150 C C . TRP A 1 290 ? -35.031 -13.883 6.684 1 52.78 290 TRP A C 1
ATOM 2152 O O . TRP A 1 290 ? -34.469 -13.477 7.703 1 52.78 290 TRP A O 1
ATOM 2162 N N . LYS A 1 291 ? -34.812 -15.062 6.215 1 53.12 291 LYS A N 1
ATOM 2163 C CA . LYS A 1 291 ? -33.812 -15.938 6.805 1 53.12 291 LYS A CA 1
ATOM 2164 C C . LYS A 1 291 ? -32.406 -15.375 6.602 1 53.12 291 LYS A C 1
ATOM 2166 O O . LYS A 1 291 ? -31.453 -15.766 7.289 1 53.12 291 LYS A O 1
ATOM 2171 N N . ILE A 1 292 ? -32.375 -14.391 5.723 1 53.19 292 ILE A N 1
ATOM 2172 C CA . ILE A 1 292 ? -31.109 -13.727 5.488 1 53.19 292 ILE A CA 1
ATOM 2173 C C . ILE A 1 292 ? -30.656 -12.992 6.754 1 53.19 292 ILE A C 1
ATOM 2175 O O . ILE A 1 292 ? -29.469 -12.867 7.02 1 53.19 292 ILE A O 1
ATOM 2179 N N . ALA A 1 293 ? -31.562 -12.688 7.492 1 50.62 293 ALA A N 1
ATOM 2180 C CA . ALA A 1 293 ? -31.281 -11.93 8.711 1 50.62 293 ALA A CA 1
ATOM 2181 C C . ALA A 1 293 ? -31.156 -12.867 9.914 1 50.62 293 ALA A C 1
ATOM 2183 O O . ALA A 1 293 ? -30.766 -12.43 11 1 50.62 293 ALA A O 1
ATOM 2184 N N . SER A 1 294 ? -31.516 -14.109 9.82 1 51.97 294 SER A N 1
ATOM 2185 C CA . SER A 1 294 ? -31.531 -14.961 11.008 1 51.97 294 SER A CA 1
ATOM 2186 C C . SER A 1 294 ? -30.484 -16.062 10.914 1 51.97 294 SER A C 1
ATOM 2188 O O . SER A 1 294 ? -29.656 -16.219 11.805 1 51.97 294 SER A O 1
ATOM 2190 N N . ASN A 1 295 ? -30.5 -16.875 9.984 1 58.28 295 ASN A N 1
ATOM 2191 C CA . ASN A 1 295 ? -29.672 -18.078 10.07 1 58.28 295 ASN A CA 1
ATOM 2192 C C . ASN A 1 295 ? -28.938 -18.328 8.758 1 58.28 295 ASN A C 1
ATOM 2194 O O . ASN A 1 295 ? -28.156 -19.281 8.664 1 58.28 295 ASN A O 1
ATOM 2198 N N . LEU A 1 296 ? -29.266 -17.516 7.844 1 60.16 296 LEU A N 1
ATOM 2199 C CA . LEU A 1 296 ? -28.625 -17.75 6.559 1 60.16 296 LEU A CA 1
ATOM 2200 C C . LEU A 1 296 ? -27.391 -16.844 6.402 1 60.16 296 LEU A C 1
ATOM 2202 O O . LEU A 1 296 ? -27.5 -15.625 6.508 1 60.16 296 LEU A O 1
ATOM 2206 N N . ARG A 1 297 ? -26.359 -17.516 6.254 1 69.75 297 ARG A N 1
ATOM 2207 C CA . ARG A 1 297 ? -25.125 -16.734 6.145 1 69.75 297 ARG A CA 1
ATOM 2208 C C . ARG A 1 297 ? -24.734 -16.531 4.684 1 69.75 297 ARG A C 1
ATOM 2210 O O . ARG A 1 297 ? -23.859 -15.727 4.375 1 69.75 297 ARG A O 1
ATOM 2217 N N . GLY A 1 298 ? -25.375 -17.359 3.758 1 68.19 298 GLY A N 1
ATOM 2218 C CA . GLY A 1 298 ? -25.078 -17.281 2.338 1 68.19 298 GLY A CA 1
ATOM 2219 C C . GLY A 1 298 ? -26.25 -17.641 1.457 1 68.19 298 GLY A C 1
ATOM 2220 O O . GLY A 1 298 ? -27.062 -18.516 1.811 1 68.19 298 GLY A O 1
ATOM 2221 N N . LEU A 1 299 ? -26.266 -17 0.29 1 68.56 299 LEU A N 1
ATOM 2222 C CA . LEU A 1 299 ? -27.375 -17.156 -0.629 1 68.56 299 LEU A CA 1
ATOM 2223 C C . LEU A 1 299 ? -27.188 -18.391 -1.52 1 68.56 299 LEU A C 1
ATOM 2225 O O . LEU A 1 299 ? -28.156 -18.906 -2.084 1 68.56 299 LEU A O 1
ATOM 2229 N N . VAL A 1 300 ? -25.906 -18.828 -1.587 1 75.38 300 VAL A N 1
ATOM 2230 C CA . VAL A 1 300 ? -25.625 -19.922 -2.518 1 75.38 300 VAL A CA 1
ATOM 2231 C C . VAL A 1 300 ? -24.656 -20.906 -1.877 1 75.38 300 VAL A C 1
ATOM 2233 O O . VAL A 1 300 ? -24.031 -20.609 -0.85 1 75.38 300 VAL A O 1
ATOM 2236 N N . GLN A 1 301 ? -24.641 -22.078 -2.42 1 78.06 301 GLN A N 1
ATOM 2237 C CA . GLN A 1 301 ? -23.641 -23.094 -2.117 1 78.06 301 GLN A CA 1
ATOM 2238 C C . GLN A 1 301 ? -22.828 -23.453 -3.361 1 78.06 301 GLN A C 1
ATOM 2240 O O . GLN A 1 301 ? -23.391 -23.672 -4.434 1 78.06 301 GLN A O 1
ATOM 2245 N N . PHE A 1 302 ? -21.562 -23.516 -3.229 1 84.12 302 PHE A N 1
ATOM 2246 C CA . PHE A 1 302 ? -20.672 -23.719 -4.359 1 84.12 302 PHE A CA 1
ATOM 2247 C C . PHE A 1 302 ? -20.391 -25.188 -4.582 1 84.12 302 PHE A C 1
ATOM 2249 O O . PHE A 1 302 ? -19.234 -25.594 -4.766 1 84.12 302 PHE A O 1
ATOM 2256 N N . ASP A 1 303 ? -21.375 -26.016 -4.602 1 83.06 303 ASP A N 1
ATOM 2257 C CA . ASP A 1 303 ? -21.203 -27.453 -4.801 1 83.06 303 ASP A CA 1
ATOM 2258 C C . ASP A 1 303 ? -20.578 -27.75 -6.164 1 83.06 303 ASP A C 1
ATOM 2260 O O . ASP A 1 303 ? -19.719 -28.625 -6.281 1 83.06 303 ASP A O 1
ATOM 2264 N N . GLY A 1 304 ? -20.969 -27.062 -7.207 1 86.12 304 GLY A N 1
ATOM 2265 C CA . GLY A 1 304 ? -20.406 -27.25 -8.531 1 86.12 304 GLY A CA 1
ATOM 2266 C C . GLY A 1 304 ? -18.922 -26.938 -8.594 1 86.12 304 GLY A C 1
ATOM 2267 O O . GLY A 1 304 ? -18.156 -27.625 -9.266 1 86.12 304 GLY A O 1
ATOM 2268 N N . ILE A 1 305 ? -18.516 -25.922 -7.918 1 90 305 ILE A N 1
ATOM 2269 C CA . ILE A 1 305 ? -17.109 -25.516 -7.879 1 90 305 ILE A CA 1
ATOM 2270 C C . ILE A 1 305 ? -16.281 -26.641 -7.25 1 90 305 ILE A C 1
ATOM 2272 O O . ILE A 1 305 ? -15.18 -26.953 -7.719 1 90 305 ILE A O 1
ATOM 2276 N N . TYR A 1 306 ? -16.828 -27.281 -6.203 1 91 306 TYR A N 1
ATOM 2277 C CA . TYR A 1 306 ? -16.125 -28.422 -5.598 1 91 306 TYR A CA 1
ATOM 2278 C C . TYR A 1 306 ? -15.898 -29.516 -6.617 1 91 306 TYR A C 1
ATOM 2280 O O . TYR A 1 306 ? -14.812 -30.109 -6.676 1 91 306 TYR A O 1
ATOM 2288 N N . GLY A 1 307 ? -16.906 -29.781 -7.414 1 89.75 307 GLY A N 1
ATOM 2289 C CA . GLY A 1 307 ? -16.766 -30.781 -8.453 1 89.75 307 GLY A CA 1
ATOM 2290 C C . GLY A 1 307 ? -15.68 -30.453 -9.469 1 89.75 307 GLY A C 1
ATOM 2291 O O . GLY A 1 307 ? -14.867 -31.297 -9.82 1 89.75 307 GLY A O 1
ATOM 2292 N N . LYS A 1 308 ? -15.664 -29.266 -9.875 1 90.81 308 LYS A N 1
ATOM 2293 C CA . LYS A 1 308 ? -14.664 -28.828 -10.836 1 90.81 308 LYS A CA 1
ATOM 2294 C C . LYS A 1 308 ? -13.258 -28.891 -10.25 1 90.81 308 LYS A C 1
ATOM 2296 O O . LYS A 1 308 ? -12.305 -29.25 -10.945 1 90.81 308 LYS A O 1
ATOM 2301 N N . LEU A 1 309 ? -13.117 -28.562 -9.008 1 94.56 309 LEU A N 1
ATOM 2302 C CA . LEU A 1 309 ? -11.805 -28.578 -8.359 1 94.56 309 LEU A CA 1
ATOM 2303 C C . LEU A 1 309 ? -11.312 -30 -8.148 1 94.56 309 LEU A C 1
ATOM 2305 O O . LEU A 1 309 ? -10.109 -30.266 -8.219 1 94.56 309 LEU A O 1
ATOM 2309 N N . ARG A 1 310 ? -12.227 -30.891 -7.879 1 91.81 310 ARG A N 1
ATOM 2310 C CA . ARG A 1 310 ? -11.828 -32.281 -7.719 1 91.81 310 ARG A CA 1
ATOM 2311 C C . ARG A 1 310 ? -11.258 -32.844 -9.016 1 91.81 310 ARG A C 1
ATOM 2313 O O . ARG A 1 310 ? -10.383 -33.719 -8.984 1 91.81 310 ARG A O 1
ATOM 2320 N N . ALA A 1 311 ? -11.672 -32.25 -10.086 1 87.19 311 ALA A N 1
ATOM 2321 C CA . ALA A 1 311 ? -11.148 -32.625 -11.391 1 87.19 311 ALA A CA 1
ATOM 2322 C C . ALA A 1 311 ? -9.812 -31.953 -11.68 1 87.19 311 ALA A C 1
ATOM 2324 O O . ALA A 1 311 ? -9 -32.469 -12.461 1 87.19 311 ALA A O 1
ATOM 2325 N N . ALA A 1 312 ? -9.562 -30.922 -11.078 1 93.31 312 ALA A N 1
ATOM 2326 C CA . ALA A 1 312 ? -8.43 -30.062 -11.438 1 93.31 312 ALA A CA 1
ATOM 2327 C C . ALA A 1 312 ? -7.27 -30.25 -10.461 1 93.31 312 ALA A C 1
ATOM 2329 O O . ALA A 1 312 ? -6.117 -29.984 -10.805 1 93.31 312 ALA A O 1
ATOM 2330 N N . VAL A 1 313 ? -7.52 -30.672 -9.266 1 95.88 313 VAL A N 1
ATOM 2331 C CA . VAL A 1 313 ? -6.477 -30.828 -8.258 1 95.88 313 VAL A CA 1
ATOM 2332 C C . VAL A 1 313 ? -6.113 -32.312 -8.117 1 95.88 313 VAL A C 1
ATOM 2334 O O . VAL A 1 313 ? -6.941 -33.125 -7.695 1 95.88 313 VAL A O 1
ATOM 2337 N N . VAL A 1 314 ? -4.93 -32.625 -8.477 1 95 314 VAL A N 1
ATOM 2338 C CA . VAL A 1 314 ? -4.453 -34 -8.422 1 95 314 VAL A CA 1
ATOM 2339 C C . VAL A 1 314 ? -3.262 -34.094 -7.469 1 95 314 VAL A C 1
ATOM 2341 O O . VAL A 1 314 ? -2.564 -33.094 -7.234 1 95 314 VAL A O 1
ATOM 2344 N N . PRO A 1 315 ? -3.012 -35.219 -6.875 1 94.19 315 PRO A N 1
ATOM 2345 C CA . PRO A 1 315 ? -1.943 -35.375 -5.883 1 94.19 315 PRO A CA 1
ATOM 2346 C C . PRO A 1 315 ? -0.572 -34.969 -6.43 1 94.19 315 PRO A C 1
ATOM 2348 O O . PRO A 1 315 ? 0.275 -34.469 -5.684 1 94.19 315 PRO A O 1
ATOM 2351 N N . GLU A 1 316 ? -0.33 -35.188 -7.715 1 94.19 316 GLU A N 1
ATOM 2352 C CA . GLU A 1 316 ? 0.971 -34.938 -8.328 1 94.19 316 GLU A CA 1
ATOM 2353 C C . GLU A 1 316 ? 1.316 -33.438 -8.273 1 94.19 316 GLU A C 1
ATOM 2355 O O . GLU A 1 316 ? 2.49 -33.062 -8.336 1 94.19 316 GLU A O 1
ATOM 2360 N N . GLN A 1 317 ? 0.331 -32.594 -8.156 1 93.75 317 GLN A N 1
ATOM 2361 C CA . GLN A 1 317 ? 0.544 -31.156 -8.094 1 93.75 317 GLN A CA 1
ATOM 2362 C C . GLN A 1 317 ? 1.275 -30.766 -6.809 1 93.75 317 GLN A C 1
ATOM 2364 O O . GLN A 1 317 ? 1.998 -29.766 -6.777 1 93.75 317 GLN A O 1
ATOM 2369 N N . LEU A 1 318 ? 1.114 -31.562 -5.793 1 92.19 318 LEU A N 1
ATOM 2370 C CA . LEU A 1 318 ? 1.621 -31.234 -4.465 1 92.19 318 LEU A CA 1
ATOM 2371 C C . LEU A 1 318 ? 3.145 -31.297 -4.434 1 92.19 318 LEU A C 1
ATOM 2373 O O . LEU A 1 318 ? 3.771 -30.781 -3.506 1 92.19 318 LEU A O 1
ATOM 2377 N N . THR A 1 319 ? 3.758 -31.891 -5.469 1 91.06 319 THR A N 1
ATOM 2378 C CA . THR A 1 319 ? 5.203 -32.062 -5.438 1 91.06 319 THR A CA 1
ATOM 2379 C C . THR A 1 319 ? 5.84 -31.594 -6.738 1 91.06 319 THR A C 1
ATOM 2381 O O . THR A 1 319 ? 7.012 -31.875 -7.004 1 91.06 319 THR A O 1
ATOM 2384 N N . ASN A 1 320 ? 5.07 -30.969 -7.59 1 94.12 320 ASN A N 1
ATOM 2385 C CA . ASN A 1 320 ? 5.648 -30.453 -8.828 1 94.12 320 ASN A CA 1
ATOM 2386 C C . ASN A 1 320 ? 6.473 -29.203 -8.57 1 94.12 320 ASN A C 1
ATOM 2388 O O . ASN A 1 320 ? 6.73 -28.844 -7.418 1 94.12 320 ASN A O 1
ATOM 2392 N N . GLY A 1 321 ? 6.977 -28.562 -9.555 1 93.69 321 GLY A N 1
ATOM 2393 C CA . GLY A 1 321 ? 7.887 -27.438 -9.406 1 93.69 321 GLY A CA 1
ATOM 2394 C C . GLY A 1 321 ? 7.18 -26.109 -9.367 1 93.69 321 GLY A C 1
ATOM 2395 O O . GLY A 1 321 ? 7.824 -25.047 -9.383 1 93.69 321 GLY A O 1
ATOM 2396 N N . THR A 1 322 ? 5.867 -26.094 -9.367 1 96.81 322 THR A N 1
ATOM 2397 C CA . THR A 1 322 ? 5.07 -24.875 -9.305 1 96.81 322 THR A CA 1
ATOM 2398 C C . THR A 1 322 ? 4.266 -24.812 -8.008 1 96.81 322 THR A C 1
ATOM 2400 O O . THR A 1 322 ? 3.498 -25.734 -7.707 1 96.81 322 THR A O 1
ATOM 2403 N N . GLU A 1 323 ? 4.453 -23.781 -7.238 1 97.69 323 GLU A N 1
ATOM 2404 C CA . GLU A 1 323 ? 3.709 -23.578 -6 1 97.69 323 GLU A CA 1
ATOM 2405 C C . GLU A 1 323 ? 2.412 -22.812 -6.254 1 97.69 323 GLU A C 1
ATOM 2407 O O . GLU A 1 323 ? 2.418 -21.766 -6.914 1 97.69 323 GLU A O 1
ATOM 2412 N N . LEU A 1 324 ? 1.352 -23.359 -5.758 1 98.12 324 LEU A N 1
ATOM 2413 C CA . LEU A 1 324 ? 0.047 -22.703 -5.809 1 98.12 324 LEU A CA 1
ATOM 2414 C C . LEU A 1 324 ? -0.251 -21.984 -4.5 1 98.12 324 LEU A C 1
ATOM 2416 O O . LEU A 1 324 ? -0.04 -22.531 -3.418 1 98.12 324 LEU A O 1
ATOM 2420 N N . VAL A 1 325 ? -0.706 -20.75 -4.574 1 98.06 325 VAL A N 1
ATOM 2421 C CA . VAL A 1 325 ? -1.135 -20 -3.395 1 98.06 325 VAL A CA 1
ATOM 2422 C C . VAL A 1 325 ? -2.533 -19.438 -3.621 1 98.06 325 VAL A C 1
ATOM 2424 O O . VAL A 1 325 ? -2.748 -18.641 -4.543 1 98.06 325 VAL A O 1
ATOM 2427 N N . ALA A 1 326 ? -3.48 -19.828 -2.818 1 98.25 326 ALA A N 1
ATOM 2428 C CA . ALA A 1 326 ? -4.848 -19.312 -2.83 1 98.25 326 ALA A CA 1
ATOM 2429 C C . ALA A 1 326 ? -5.121 -18.453 -1.598 1 98.25 326 ALA A C 1
ATOM 2431 O O . ALA A 1 326 ? -4.867 -18.875 -0.468 1 98.25 326 ALA A O 1
ATOM 2432 N N . VAL A 1 327 ? -5.676 -17.312 -1.788 1 96.69 327 VAL A N 1
ATOM 2433 C CA . VAL A 1 327 ? -5.734 -16.328 -0.711 1 96.69 327 VAL A CA 1
ATOM 2434 C C . VAL A 1 327 ? -7.172 -16.188 -0.223 1 96.69 327 VAL A C 1
ATOM 2436 O O . VAL A 1 327 ? -8.102 -16.125 -1.027 1 96.69 327 VAL A O 1
ATOM 2439 N N . SER A 1 328 ? -7.344 -16.172 1.064 1 96.44 328 SER A N 1
ATOM 2440 C CA . SER A 1 328 ? -8.633 -15.953 1.716 1 96.44 328 SER A CA 1
ATOM 2441 C C . SER A 1 328 ? -8.492 -15.086 2.959 1 96.44 328 SER A C 1
ATOM 2443 O O . SER A 1 328 ? -7.375 -14.711 3.334 1 96.44 328 SER A O 1
ATOM 2445 N N . VAL A 1 329 ? -9.586 -14.656 3.504 1 92.75 329 VAL A N 1
ATOM 2446 C CA . VAL A 1 329 ? -9.602 -13.812 4.695 1 92.75 329 VAL A CA 1
ATOM 2447 C C . VAL A 1 329 ? -10.438 -14.477 5.789 1 92.75 329 VAL A C 1
ATOM 2449 O O . VAL A 1 329 ? -11.539 -14.969 5.527 1 92.75 329 VAL A O 1
ATOM 2452 N N . ASP A 1 330 ? -9.906 -14.555 6.996 1 92.69 330 ASP A N 1
ATOM 2453 C CA . ASP A 1 330 ? -10.68 -15.008 8.148 1 92.69 330 ASP A CA 1
ATOM 2454 C C . ASP A 1 330 ? -11.492 -13.859 8.75 1 92.69 330 ASP A C 1
ATOM 2456 O O . ASP A 1 330 ? -10.93 -12.891 9.266 1 92.69 330 ASP A O 1
ATOM 2460 N N . PHE A 1 331 ? -12.758 -13.969 8.727 1 88.75 331 PHE A N 1
ATOM 2461 C CA . PHE A 1 331 ? -13.633 -12.898 9.211 1 88.75 331 PHE A CA 1
ATOM 2462 C C . PHE A 1 331 ? -13.602 -12.828 10.734 1 88.75 331 PHE A C 1
ATOM 2464 O O . PHE A 1 331 ? -14.008 -11.828 11.32 1 88.75 331 PHE A O 1
ATOM 2471 N N . ASP A 1 332 ? -13.141 -13.93 11.383 1 87.06 332 ASP A N 1
ATOM 2472 C CA . ASP A 1 332 ? -13.016 -13.906 12.836 1 87.06 332 ASP A CA 1
ATOM 2473 C C . ASP A 1 332 ? -11.883 -12.984 13.273 1 87.06 332 ASP A C 1
ATOM 2475 O O . ASP A 1 332 ? -12.055 -12.164 14.172 1 87.06 332 ASP A O 1
ATOM 2479 N N . THR A 1 333 ? -10.773 -13.062 12.602 1 83.56 333 THR A N 1
ATOM 2480 C CA . THR A 1 333 ? -9.578 -12.336 13.039 1 83.56 333 THR A CA 1
ATOM 2481 C C . THR A 1 333 ? -9.312 -11.141 12.125 1 83.56 333 THR A C 1
ATOM 2483 O O . THR A 1 333 ? -8.609 -10.203 12.508 1 83.56 333 THR A O 1
ATOM 2486 N N . GLY A 1 334 ? -9.812 -11.234 10.906 1 86.19 334 GLY A N 1
ATOM 2487 C CA . GLY A 1 334 ? -9.492 -10.234 9.898 1 86.19 334 GLY A CA 1
ATOM 2488 C C . GLY A 1 334 ? -8.18 -10.508 9.18 1 86.19 334 GLY A C 1
ATOM 2489 O O . GLY A 1 334 ? -7.75 -9.719 8.336 1 86.19 334 GLY A O 1
ATOM 2490 N N . ASP A 1 335 ? -7.621 -11.641 9.406 1 89 335 ASP A N 1
ATOM 2491 C CA . ASP A 1 335 ? -6.309 -11.961 8.852 1 89 335 ASP A CA 1
ATOM 2492 C C . ASP A 1 335 ? -6.43 -12.539 7.445 1 89 335 ASP A C 1
ATOM 2494 O O . ASP A 1 335 ? -7.422 -13.203 7.125 1 89 335 ASP A O 1
ATOM 2498 N N . VAL A 1 336 ? -5.418 -12.273 6.633 1 90.44 336 VAL A N 1
ATOM 2499 C CA . VAL A 1 336 ? -5.293 -12.844 5.297 1 90.44 336 VAL A CA 1
ATOM 2500 C C . VAL A 1 336 ? -4.516 -14.156 5.367 1 90.44 336 VAL A C 1
ATOM 2502 O O . VAL A 1 336 ? -3.488 -14.242 6.047 1 90.44 336 VAL A O 1
ATOM 2505 N N . PHE A 1 337 ? -4.984 -15.148 4.711 1 93.88 337 PHE A N 1
ATOM 2506 C CA . PHE A 1 337 ? -4.309 -16.438 4.652 1 93.88 337 PHE A CA 1
ATOM 2507 C C . PHE A 1 337 ? -4.016 -16.828 3.209 1 93.88 337 PHE A C 1
ATOM 2509 O O . PHE A 1 337 ? -4.891 -16.734 2.346 1 93.88 337 PHE A O 1
ATOM 2516 N N . GLY A 1 338 ? -2.762 -17.141 2.908 1 96.44 338 GLY A N 1
ATOM 2517 C CA . GLY A 1 338 ? -2.367 -17.75 1.648 1 96.44 338 GLY A CA 1
ATOM 2518 C C . GLY A 1 338 ? -2.062 -19.219 1.77 1 96.44 338 GLY A C 1
ATOM 2519 O O . GLY A 1 338 ? -0.954 -19.609 2.152 1 96.44 338 GLY A O 1
ATOM 2520 N N . ILE A 1 339 ? -2.996 -20.047 1.366 1 97.19 339 ILE A N 1
ATOM 2521 C CA . ILE A 1 339 ? -2.801 -21.5 1.451 1 97.19 339 ILE A CA 1
ATOM 2522 C C . ILE A 1 339 ? -1.982 -21.969 0.255 1 97.19 339 ILE A C 1
ATOM 2524 O O . ILE A 1 339 ? -2.33 -21.703 -0.895 1 97.19 339 ILE A O 1
ATOM 2528 N N . SER A 1 340 ? -0.938 -22.625 0.525 1 97.31 340 SER A N 1
ATOM 2529 C CA . SER A 1 340 ? -0.001 -23.141 -0.469 1 97.31 340 SER A CA 1
ATOM 2530 C C . SER A 1 340 ? 0.021 -24.656 -0.474 1 97.31 340 SER A C 1
ATOM 2532 O O . SER A 1 340 ? -0.05 -25.297 0.583 1 97.31 340 SER A O 1
ATOM 2534 N N . ASP A 1 341 ? 0.141 -25.219 -1.642 1 96.38 341 ASP A N 1
ATOM 2535 C CA . ASP A 1 341 ? 0.219 -26.672 -1.75 1 96.38 341 ASP A CA 1
ATOM 2536 C C . ASP A 1 341 ? 1.611 -27.188 -1.377 1 96.38 341 ASP A C 1
ATOM 2538 O O . ASP A 1 341 ? 1.827 -28.391 -1.255 1 96.38 341 ASP A O 1
ATOM 2542 N N . GLN A 1 342 ? 2.545 -26.297 -1.096 1 95.94 342 GLN A N 1
ATOM 2543 C CA . GLN A 1 342 ? 3.908 -26.734 -0.825 1 95.94 342 GLN A CA 1
ATOM 2544 C C . GLN A 1 342 ? 4.383 -26.25 0.543 1 95.94 342 GLN A C 1
ATOM 2546 O O . GLN A 1 342 ? 5.488 -26.578 0.977 1 95.94 342 GLN A O 1
ATOM 2551 N N . ASP A 1 343 ? 3.656 -25.469 1.238 1 96.31 343 ASP A N 1
ATOM 2552 C CA . ASP A 1 343 ? 4.031 -24.922 2.539 1 96.31 343 ASP A CA 1
ATOM 2553 C C . ASP A 1 343 ? 3.695 -25.906 3.662 1 96.31 343 ASP A C 1
ATOM 2555 O O . ASP A 1 343 ? 2.521 -26.156 3.943 1 96.31 343 ASP A O 1
ATOM 2559 N N . PRO A 1 344 ? 4.656 -26.391 4.352 1 95.44 344 PRO A N 1
ATOM 2560 C CA . PRO A 1 344 ? 4.379 -27.359 5.418 1 95.44 344 PRO A CA 1
ATOM 2561 C C . PRO A 1 344 ? 3.549 -26.766 6.555 1 95.44 344 PRO A C 1
ATOM 2563 O O . PRO A 1 344 ? 2.914 -27.5 7.312 1 95.44 344 PRO A O 1
ATOM 2566 N N . ALA A 1 345 ? 3.551 -25.469 6.676 1 95.56 345 ALA A N 1
ATOM 2567 C CA . ALA A 1 345 ? 2.754 -24.828 7.719 1 95.56 345 ALA A CA 1
ATOM 2568 C C . ALA A 1 345 ? 1.262 -25 7.453 1 95.56 345 ALA A C 1
ATOM 2570 O O . ALA A 1 345 ? 0.437 -24.781 8.344 1 95.56 345 ALA A O 1
ATOM 2571 N N . ASN A 1 346 ? 0.933 -25.406 6.203 1 96.06 346 ASN A N 1
ATOM 2572 C CA . ASN A 1 346 ? -0.473 -25.484 5.82 1 96.06 346 ASN A CA 1
ATOM 2573 C C . ASN A 1 346 ? -0.995 -26.906 5.906 1 96.06 346 ASN A C 1
ATOM 2575 O O . ASN A 1 346 ? -2.152 -27.172 5.574 1 96.06 346 ASN A O 1
ATOM 2579 N N . PHE A 1 347 ? -0.184 -27.828 6.414 1 95.56 347 PHE A N 1
ATOM 2580 C CA . PHE A 1 347 ? -0.639 -29.219 6.48 1 95.56 347 PHE A CA 1
ATOM 2581 C C . PHE A 1 347 ? -0.105 -29.906 7.734 1 95.56 347 PHE A C 1
ATOM 2583 O O . PHE A 1 347 ? 1.011 -29.625 8.172 1 95.56 347 PHE A O 1
ATOM 2590 N N . ASP A 1 348 ? -0.89 -30.797 8.203 1 95.12 348 ASP A N 1
ATOM 2591 C CA . ASP A 1 348 ? -0.4 -31.719 9.227 1 95.12 348 ASP A CA 1
ATOM 2592 C C . ASP A 1 348 ? 0.756 -32.562 8.695 1 95.12 348 ASP A C 1
ATOM 2594 O O . ASP A 1 348 ? 0.678 -33.125 7.594 1 95.12 348 ASP A O 1
ATOM 2598 N N . PRO A 1 349 ? 1.813 -32.594 9.5 1 93.44 349 PRO A N 1
ATOM 2599 C CA . PRO A 1 349 ? 2.975 -33.375 9.031 1 93.44 349 PRO A CA 1
ATOM 2600 C C . PRO A 1 349 ? 2.631 -34.812 8.68 1 93.44 349 PRO A C 1
ATOM 2602 O O . PRO A 1 349 ? 3.316 -35.438 7.867 1 93.44 349 PRO A O 1
ATOM 2605 N N . ASN A 1 350 ? 1.542 -35.312 9.273 1 94.69 350 ASN A N 1
ATOM 2606 C CA . ASN A 1 350 ? 1.143 -36.688 9.031 1 94.69 350 ASN A CA 1
ATOM 2607 C C . ASN A 1 350 ? -0.022 -36.781 8.047 1 94.69 350 ASN A C 1
ATOM 2609 O O . ASN A 1 350 ? -0.637 -37.844 7.898 1 94.69 350 ASN A O 1
ATOM 2613 N N . ALA A 1 351 ? -0.308 -35.688 7.406 1 95.38 351 ALA A N 1
ATOM 2614 C CA . ALA A 1 351 ? -1.435 -35.688 6.477 1 95.38 351 ALA A CA 1
ATOM 2615 C C . ALA A 1 351 ? -1.17 -36.594 5.289 1 95.38 351 ALA A C 1
ATOM 2617 O O . ALA A 1 351 ? -0.057 -36.625 4.758 1 95.38 351 ALA A O 1
ATOM 2618 N N . THR A 1 352 ? -2.168 -37.344 4.879 1 94.81 352 THR A N 1
ATOM 2619 C CA . THR A 1 352 ? -2.092 -38.156 3.668 1 94.81 352 THR A CA 1
ATOM 2620 C C . THR A 1 352 ? -2.193 -37.25 2.424 1 94.81 352 THR A C 1
ATOM 2622 O O . THR A 1 352 ? -2.576 -36.094 2.512 1 94.81 352 THR A O 1
ATOM 2625 N N . GLU A 1 353 ? -1.861 -37.844 1.317 1 93.69 353 GLU A N 1
ATOM 2626 C CA . GLU A 1 353 ? -1.989 -37.125 0.055 1 93.69 353 GLU A CA 1
ATOM 2627 C C . GLU A 1 353 ? -3.432 -36.688 -0.188 1 93.69 353 GLU A C 1
ATOM 2629 O O . GLU A 1 353 ? -3.678 -35.562 -0.652 1 93.69 353 GLU A O 1
ATOM 2634 N N . GLN A 1 354 ? -4.305 -37.562 0.123 1 93.88 354 GLN A N 1
ATOM 2635 C CA . GLN A 1 354 ? -5.719 -37.25 -0.067 1 93.88 354 GLN A CA 1
ATOM 2636 C C . GLN A 1 354 ? -6.16 -36.094 0.828 1 93.88 354 GLN A C 1
ATOM 2638 O O . GLN A 1 354 ? -6.922 -35.219 0.399 1 93.88 354 GLN A O 1
ATOM 2643 N N . GLN A 1 355 ? -5.664 -36.125 2.014 1 94.38 355 GLN A N 1
ATOM 2644 C CA . GLN A 1 355 ? -5.988 -35.031 2.943 1 94.38 355 GLN A CA 1
ATOM 2645 C C . GLN A 1 355 ? -5.422 -33.719 2.463 1 94.38 355 GLN A C 1
ATOM 2647 O O . GLN A 1 355 ? -6.055 -32.656 2.623 1 94.38 355 GLN A O 1
ATOM 2652 N N . ARG A 1 356 ? -4.293 -33.781 1.909 1 95.56 356 ARG A N 1
ATOM 2653 C CA . ARG A 1 356 ? -3.67 -32.562 1.387 1 95.56 356 ARG A CA 1
ATOM 2654 C C . ARG A 1 356 ? -4.438 -32.031 0.184 1 95.56 356 ARG A C 1
ATOM 2656 O O . ARG A 1 356 ? -4.641 -30.828 0.059 1 95.56 356 ARG A O 1
ATOM 2663 N N . VAL A 1 357 ? -4.859 -32.938 -0.689 1 96.19 357 VAL A N 1
ATOM 2664 C CA . VAL A 1 357 ? -5.66 -32.531 -1.844 1 96.19 357 VAL A CA 1
ATOM 2665 C C . VAL A 1 357 ? -6.945 -31.859 -1.373 1 96.19 357 VAL A C 1
ATOM 2667 O O . VAL A 1 357 ? -7.309 -30.797 -1.868 1 96.19 357 VAL A O 1
ATOM 2670 N N . GLU A 1 358 ? -7.582 -32.438 -0.403 1 95.19 358 GLU A N 1
ATOM 2671 C CA . GLU A 1 358 ? -8.805 -31.844 0.149 1 95.19 358 GLU A CA 1
ATOM 2672 C C . GLU A 1 358 ? -8.539 -30.484 0.762 1 95.19 358 GLU A C 1
ATOM 2674 O O . GLU A 1 358 ? -9.359 -29.562 0.647 1 95.19 358 GLU A O 1
ATOM 2679 N N . GLY A 1 359 ? -7.438 -30.453 1.459 1 95.94 359 GLY A N 1
ATOM 2680 C CA . GLY A 1 359 ? -7.051 -29.172 2.041 1 95.94 359 GLY A CA 1
ATOM 2681 C C . GLY A 1 359 ? -6.883 -28.078 1.01 1 95.94 359 GLY A C 1
ATOM 2682 O O . GLY A 1 359 ? -7.34 -26.953 1.215 1 95.94 359 GLY A O 1
ATOM 2683 N N . ILE A 1 360 ? -6.234 -28.375 -0.101 1 96.69 360 ILE A N 1
ATOM 2684 C CA . ILE A 1 360 ? -6.004 -27.406 -1.161 1 96.69 360 ILE A CA 1
ATOM 2685 C C . ILE A 1 360 ? -7.34 -27 -1.785 1 96.69 360 ILE A C 1
ATOM 2687 O O . ILE A 1 360 ? -7.578 -25.812 -2.045 1 96.69 360 ILE A O 1
ATOM 2691 N N . ILE A 1 361 ? -8.188 -27.953 -1.995 1 96.81 361 ILE A N 1
ATOM 2692 C CA . ILE A 1 361 ? -9.508 -27.672 -2.541 1 96.81 361 ILE A CA 1
ATOM 2693 C C . ILE A 1 361 ? -10.25 -26.703 -1.616 1 96.81 361 ILE A C 1
ATOM 2695 O O . ILE A 1 361 ? -10.805 -25.703 -2.07 1 96.81 361 ILE A O 1
ATOM 2699 N N . ASN A 1 362 ? -10.172 -26.969 -0.314 1 95.31 362 ASN A N 1
ATOM 2700 C CA . ASN A 1 362 ? -10.805 -26.094 0.661 1 95.31 362 ASN A CA 1
ATOM 2701 C C . ASN A 1 362 ? -10.203 -24.688 0.625 1 95.31 362 ASN A C 1
ATOM 2703 O O . ASN A 1 362 ? -10.922 -23.703 0.775 1 95.31 362 ASN A O 1
ATOM 2707 N N . GLY A 1 363 ? -8.906 -24.656 0.537 1 97.06 363 GLY A N 1
ATOM 2708 C CA . GLY A 1 363 ? -8.234 -23.359 0.434 1 97.06 363 GLY A CA 1
ATOM 2709 C C . GLY A 1 363 ? -8.68 -22.547 -0.769 1 97.06 363 GLY A C 1
ATOM 2710 O O . GLY A 1 363 ? -8.922 -21.344 -0.658 1 97.06 363 GLY A O 1
ATOM 2711 N N . VAL A 1 364 ? -8.805 -23.219 -1.927 1 97.5 364 VAL A N 1
ATOM 2712 C CA . VAL A 1 364 ? -9.219 -22.531 -3.148 1 97.5 364 VAL A CA 1
ATOM 2713 C C . VAL A 1 364 ? -10.68 -22.109 -3.039 1 97.5 364 VAL A C 1
ATOM 2715 O O . VAL A 1 364 ? -11.047 -21 -3.439 1 97.5 364 VAL A O 1
ATOM 2718 N N . VAL A 1 365 ? -11.555 -22.953 -2.43 1 96.06 365 VAL A N 1
ATOM 2719 C CA . VAL A 1 365 ? -12.961 -22.609 -2.264 1 96.06 365 VAL A CA 1
ATOM 2720 C C . VAL A 1 365 ? -13.094 -21.422 -1.32 1 96.06 365 VAL A C 1
ATOM 2722 O O . VAL A 1 365 ? -13.875 -20.5 -1.581 1 96.06 365 VAL A O 1
ATOM 2725 N N . ALA A 1 366 ? -12.344 -21.469 -0.244 1 96 366 ALA A N 1
ATOM 2726 C CA . ALA A 1 366 ? -12.359 -20.328 0.669 1 96 366 ALA A CA 1
ATOM 2727 C C . ALA A 1 366 ? -12.023 -19.031 -0.063 1 96 366 ALA A C 1
ATOM 2729 O O . ALA A 1 366 ? -12.594 -17.984 0.227 1 96 366 ALA A O 1
ATOM 2730 N N . SER A 1 367 ? -11.125 -19.141 -0.989 1 96.62 367 SER A N 1
ATOM 2731 C CA . SER A 1 367 ? -10.664 -17.984 -1.749 1 96.62 367 SER A CA 1
ATOM 2732 C C . SER A 1 367 ? -11.766 -17.438 -2.65 1 96.62 367 SER A C 1
ATOM 2734 O O . SER A 1 367 ? -11.695 -16.281 -3.094 1 96.62 367 SER A O 1
ATOM 2736 N N . ILE A 1 368 ? -12.82 -18.219 -2.93 1 92.5 368 ILE A N 1
ATOM 2737 C CA . ILE A 1 368 ? -13.781 -17.766 -3.932 1 92.5 368 ILE A CA 1
ATOM 2738 C C . ILE A 1 368 ? -15.117 -17.453 -3.262 1 92.5 368 ILE A C 1
ATOM 2740 O O . ILE A 1 368 ? -16 -16.859 -3.881 1 92.5 368 ILE A O 1
ATOM 2744 N N . VAL A 1 369 ? -15.281 -17.781 -2.023 1 89.38 369 VAL A N 1
ATOM 2745 C CA . VAL A 1 369 ? -16.547 -17.594 -1.319 1 89.38 369 VAL A CA 1
ATOM 2746 C C . VAL A 1 369 ? -16.734 -16.109 -1.018 1 89.38 369 VAL A C 1
ATOM 2748 O O . VAL A 1 369 ? -16.156 -15.578 -0.066 1 89.38 369 VAL A O 1
ATOM 2751 N N . GLU A 1 370 ? -17.594 -15.5 -1.765 1 84.5 370 GLU A N 1
ATOM 2752 C CA . GLU A 1 370 ? -17.875 -14.086 -1.556 1 84.5 370 GLU A CA 1
ATOM 2753 C C . GLU A 1 370 ? -18.797 -13.883 -0.348 1 84.5 370 GLU A C 1
ATOM 2755 O O . GLU A 1 370 ? -19.781 -14.594 -0.189 1 84.5 370 GLU A O 1
ATOM 2760 N N . PRO A 1 371 ? -18.484 -12.961 0.474 1 83.44 371 PRO A N 1
ATOM 2761 C CA . PRO A 1 371 ? -19.344 -12.695 1.625 1 83.44 371 PRO A CA 1
ATOM 2762 C C . PRO A 1 371 ? -20.781 -12.383 1.222 1 83.44 371 PRO A C 1
ATOM 2764 O O . PRO A 1 371 ? -21.016 -11.727 0.206 1 83.44 371 PRO A O 1
ATOM 2767 N N . VAL A 1 372 ? -21.781 -12.781 2.053 1 68.94 372 VAL A N 1
ATOM 2768 C CA . VAL A 1 372 ? -23.219 -12.586 1.909 1 68.94 372 VAL A CA 1
ATOM 2769 C C . VAL A 1 372 ? -23.75 -13.523 0.83 1 68.94 372 VAL A C 1
ATOM 2771 O O . VAL A 1 372 ? -24.859 -14.055 0.954 1 68.94 372 VAL A O 1
ATOM 2774 N N . LEU A 1 373 ? -22.938 -13.805 -0.161 1 72.38 373 LEU A N 1
ATOM 2775 C CA . LEU A 1 373 ? -23.391 -14.672 -1.241 1 72.38 373 LEU A CA 1
ATOM 2776 C C . LEU A 1 373 ? -23.359 -16.141 -0.82 1 72.38 373 LEU A C 1
ATOM 2778 O O . LEU A 1 373 ? -24.266 -16.906 -1.151 1 72.38 373 LEU A O 1
ATOM 2782 N N . ALA A 1 374 ? -22.328 -16.469 -0.151 1 77.94 374 ALA A N 1
ATOM 2783 C CA . ALA A 1 374 ? -22.172 -17.875 0.229 1 77.94 374 ALA A CA 1
ATOM 2784 C C . ALA A 1 374 ? -21.719 -18 1.682 1 77.94 374 ALA A C 1
ATOM 2786 O O . ALA A 1 374 ? -21.203 -17.047 2.262 1 77.94 374 ALA A O 1
ATOM 2787 N N . ASP A 1 375 ? -21.984 -19.234 2.258 1 82.62 375 ASP A N 1
ATOM 2788 C CA . ASP A 1 375 ? -21.469 -19.531 3.594 1 82.62 375 ASP A CA 1
ATOM 2789 C C . ASP A 1 375 ? -19.953 -19.594 3.605 1 82.62 375 ASP A C 1
ATOM 2791 O O . ASP A 1 375 ? -19.328 -20.062 2.643 1 82.62 375 ASP A O 1
ATOM 2795 N N . PRO A 1 376 ? -19.391 -19.156 4.672 1 88.81 376 PRO A N 1
ATOM 2796 C CA . PRO A 1 376 ? -17.938 -19.234 4.762 1 88.81 376 PRO A CA 1
ATOM 2797 C C . PRO A 1 376 ? -17.438 -20.688 4.801 1 88.81 376 PRO A C 1
ATOM 2799 O O . PRO A 1 376 ? -18.172 -21.594 5.207 1 88.81 376 PRO A O 1
ATOM 2802 N N . VAL A 1 377 ? -16.266 -20.891 4.262 1 92.69 377 VAL A N 1
ATOM 2803 C CA . VAL A 1 377 ? -15.578 -22.156 4.512 1 92.69 377 VAL A CA 1
ATOM 2804 C C . VAL A 1 377 ? -15.164 -22.234 5.98 1 92.69 377 VAL A C 1
ATOM 2806 O O . VAL A 1 377 ? -14.484 -21.344 6.488 1 92.69 377 VAL A O 1
ATOM 2809 N N . PRO A 1 378 ? -15.492 -23.203 6.668 1 92.62 378 PRO A N 1
ATOM 2810 C CA . PRO A 1 378 ? -15.375 -23.219 8.125 1 92.62 378 PRO A CA 1
ATOM 2811 C C . PRO A 1 378 ? -13.977 -23.594 8.602 1 92.62 378 PRO A C 1
ATOM 2813 O O . PRO A 1 378 ? -13.688 -23.516 9.805 1 92.62 378 PRO A O 1
ATOM 2816 N N . TRP A 1 379 ? -13.148 -24.047 7.676 1 95 379 TRP A N 1
ATOM 2817 C CA . TRP A 1 379 ? -11.805 -24.406 8.117 1 95 379 TRP A CA 1
ATOM 2818 C C . TRP A 1 379 ? -10.812 -24.312 6.957 1 95 379 TRP A C 1
ATOM 2820 O O . TRP A 1 379 ? -11.195 -24.438 5.793 1 95 379 TRP A O 1
ATOM 2830 N N . LEU A 1 380 ? -9.555 -24.094 7.234 1 96.69 380 LEU A N 1
ATOM 2831 C CA . LEU A 1 380 ? -8.414 -24.188 6.328 1 96.69 380 LEU A CA 1
ATOM 2832 C C . LEU A 1 380 ? -7.402 -25.219 6.828 1 96.69 380 LEU A C 1
ATOM 2834 O O . LEU A 1 380 ? -7.336 -25.5 8.031 1 96.69 380 LEU A O 1
ATOM 2838 N N . PRO A 1 381 ? -6.695 -25.797 5.883 1 96.31 381 PRO A N 1
ATOM 2839 C CA . PRO A 1 381 ? -5.641 -26.703 6.34 1 96.31 381 PRO A CA 1
ATOM 2840 C C . PRO A 1 381 ? -4.535 -25.984 7.105 1 96.31 381 PRO A C 1
ATOM 2842 O O . PRO A 1 381 ? -4.234 -24.828 6.812 1 96.31 381 PRO A O 1
ATOM 2845 N N . SER A 1 382 ? -3.967 -26.688 8.062 1 95.38 382 SER A N 1
ATOM 2846 C CA . SER A 1 382 ? -2.904 -26.125 8.891 1 95.38 382 SER A CA 1
ATOM 2847 C C . SER A 1 382 ? -1.978 -27.219 9.414 1 95.38 382 SER A C 1
ATOM 2849 O O . SER A 1 382 ? -2.254 -28.406 9.242 1 95.38 382 SER A O 1
ATOM 2851 N N . HIS A 1 383 ? -0.962 -26.766 10.031 1 93.88 383 HIS A N 1
ATOM 2852 C CA . HIS A 1 383 ? 0.029 -27.688 10.578 1 93.88 383 HIS A CA 1
ATOM 2853 C C . HIS A 1 383 ? -0.573 -28.562 11.68 1 93.88 383 HIS A C 1
ATOM 2855 O O . HIS A 1 383 ? -0.061 -29.641 11.969 1 93.88 383 HIS A O 1
ATOM 2861 N N . THR A 1 384 ? -1.663 -28.109 12.242 1 91.56 384 THR A N 1
ATOM 2862 C CA . THR A 1 384 ? -2.32 -28.844 13.312 1 91.56 384 THR A CA 1
ATOM 2863 C C . THR A 1 384 ? -3.561 -29.562 12.781 1 91.56 384 THR A C 1
ATOM 2865 O O . THR A 1 384 ? -4.395 -30.031 13.562 1 91.56 384 THR A O 1
ATOM 2868 N N . GLY A 1 385 ? -3.67 -29.656 11.539 1 92.69 385 GLY A N 1
ATOM 2869 C CA . GLY A 1 385 ? -4.82 -30.281 10.914 1 92.69 385 GLY A CA 1
ATOM 2870 C C . GLY A 1 385 ? -5.766 -29.281 10.266 1 92.69 385 GLY A C 1
ATOM 2871 O O . GLY A 1 385 ? -5.512 -28.812 9.156 1 92.69 385 GLY A O 1
ATOM 2872 N N . ARG A 1 386 ? -6.832 -28.953 11.016 1 94 386 ARG A N 1
ATOM 2873 C CA . ARG A 1 386 ? -7.812 -28 10.5 1 94 386 ARG A CA 1
ATOM 2874 C C . ARG A 1 386 ? -7.887 -26.75 11.383 1 94 386 ARG A C 1
ATOM 2876 O O . ARG A 1 386 ? -8.164 -26.859 12.578 1 94 386 ARG A O 1
ATOM 2883 N N . MET A 1 387 ? -7.562 -25.703 10.836 1 93.81 387 MET A N 1
ATOM 2884 C CA . MET A 1 387 ? -7.762 -24.422 11.523 1 93.81 387 MET A CA 1
ATOM 2885 C C . MET A 1 387 ? -9.188 -23.922 11.32 1 93.81 387 MET A C 1
ATOM 2887 O O . MET A 1 387 ? -9.617 -23.703 10.195 1 93.81 387 MET A O 1
ATOM 2891 N N . LYS A 1 388 ? -9.891 -23.75 12.391 1 93.5 388 LYS A N 1
ATOM 2892 C CA . LYS A 1 388 ? -11.273 -23.281 12.312 1 93.5 388 LYS A CA 1
ATOM 2893 C C . LYS A 1 388 ? -11.352 -21.781 12.148 1 93.5 388 LYS A C 1
ATOM 2895 O O . LYS A 1 388 ? -10.469 -21.047 12.609 1 93.5 388 LYS A O 1
ATOM 2900 N N . GLY A 1 389 ? -12.383 -21.344 11.453 1 91.62 389 GLY A N 1
ATOM 2901 C CA . GLY A 1 389 ? -12.648 -19.938 11.211 1 91.62 389 GLY A CA 1
ATOM 2902 C C . GLY A 1 389 ? -13.805 -19.703 10.258 1 91.62 389 GLY A C 1
ATOM 2903 O O . GLY A 1 389 ? -14.633 -20.594 10.047 1 91.62 389 GLY A O 1
ATOM 2904 N N . SER A 1 390 ? -14.039 -18.5 9.914 1 92.38 390 SER A N 1
ATOM 2905 C CA . SER A 1 390 ? -14.977 -18.094 8.859 1 92.38 390 SER A CA 1
ATOM 2906 C C . SER A 1 390 ? -14.242 -17.5 7.664 1 92.38 390 SER A C 1
ATOM 2908 O O . SER A 1 390 ? -14.078 -16.281 7.574 1 92.38 390 SER A O 1
ATOM 2910 N N . PHE A 1 391 ? -13.914 -18.359 6.762 1 93.44 391 PHE A N 1
ATOM 2911 C CA . PHE A 1 391 ? -13.031 -17.953 5.68 1 93.44 391 PHE A CA 1
ATOM 2912 C C . PHE A 1 391 ? -13.828 -17.547 4.449 1 93.44 391 PHE A C 1
ATOM 2914 O O . PHE A 1 391 ? -14.688 -18.297 3.98 1 93.44 391 PHE A O 1
ATOM 2921 N N . PHE A 1 392 ? -13.562 -16.344 4.012 1 93.38 392 PHE A N 1
ATOM 2922 C CA . PHE A 1 392 ? -14.203 -15.75 2.844 1 93.38 392 PHE A CA 1
ATOM 2923 C C . PHE A 1 392 ? -13.164 -15.359 1.796 1 93.38 392 PHE A C 1
ATOM 2925 O O . PHE A 1 392 ? -11.961 -15.43 2.049 1 93.38 392 PHE A O 1
ATOM 2932 N N . ASP A 1 393 ? -13.641 -14.938 0.67 1 93.06 393 ASP A N 1
ATOM 2933 C CA . ASP A 1 393 ? -12.859 -14.57 -0.506 1 93.06 393 ASP A CA 1
ATOM 2934 C C . ASP A 1 393 ? -11.742 -13.594 -0.14 1 93.06 393 ASP A C 1
ATOM 2936 O O . ASP A 1 393 ? -11.961 -12.656 0.635 1 93.06 393 ASP A O 1
ATOM 2940 N N . GLY A 1 394 ? -10.586 -13.867 -0.749 1 91.38 394 GLY A N 1
ATOM 2941 C CA . GLY A 1 394 ? -9.422 -13.023 -0.512 1 91.38 394 GLY A CA 1
ATOM 2942 C C . GLY A 1 394 ? -9.617 -11.594 -0.986 1 91.38 394 GLY A C 1
ATOM 2943 O O . GLY A 1 394 ? -8.922 -10.688 -0.529 1 91.38 394 GLY A O 1
ATOM 2944 N N . GLY A 1 395 ? -10.523 -11.367 -1.871 1 87.12 395 GLY A N 1
ATOM 2945 C CA . GLY A 1 395 ? -10.781 -10.055 -2.445 1 87.12 395 GLY A CA 1
ATOM 2946 C C . GLY A 1 395 ? -11.18 -9.016 -1.413 1 87.12 395 GLY A C 1
ATOM 2947 O O . GLY A 1 395 ? -11.102 -7.812 -1.67 1 87.12 395 GLY A O 1
ATOM 2948 N N . VAL A 1 396 ? -11.555 -9.492 -0.225 1 86.25 396 VAL A N 1
ATOM 2949 C CA . VAL A 1 396 ? -11.969 -8.578 0.833 1 86.25 396 VAL A CA 1
ATOM 2950 C C . VAL A 1 396 ? -10.766 -7.758 1.303 1 86.25 396 VAL A C 1
ATOM 2952 O O . VAL A 1 396 ? -10.898 -6.57 1.614 1 86.25 396 VAL A O 1
ATOM 2955 N N . ARG A 1 397 ? -9.609 -8.344 1.281 1 87.19 397 ARG A N 1
ATOM 2956 C CA . ARG A 1 397 ? -8.438 -7.629 1.776 1 87.19 397 ARG A CA 1
ATOM 2957 C C . ARG A 1 397 ? -7.266 -7.75 0.804 1 87.19 397 ARG A C 1
ATOM 2959 O O . ARG A 1 397 ? -6.336 -6.945 0.841 1 87.19 397 ARG A O 1
ATOM 2966 N N . SER A 1 398 ? -7.328 -8.742 -0.008 1 88.75 398 SER A N 1
ATOM 2967 C CA . SER A 1 398 ? -6.242 -9.016 -0.946 1 88.75 398 SER A CA 1
ATOM 2968 C C . SER A 1 398 ? -6.777 -9.492 -2.291 1 88.75 398 SER A C 1
ATOM 2970 O O . SER A 1 398 ? -6.656 -10.672 -2.631 1 88.75 398 SER A O 1
ATOM 2972 N N . GLY A 1 399 ? -7.246 -8.578 -3.07 1 88.25 399 GLY A N 1
ATOM 2973 C CA . GLY A 1 399 ? -7.863 -8.906 -4.344 1 88.25 399 GLY A CA 1
ATOM 2974 C C . GLY A 1 399 ? -6.855 -9.219 -5.434 1 88.25 399 GLY A C 1
ATOM 2975 O O . GLY A 1 399 ? -7.203 -9.812 -6.457 1 88.25 399 GLY A O 1
ATOM 2976 N N . LEU A 1 400 ? -5.664 -8.828 -5.297 1 90.38 400 LEU A N 1
ATOM 2977 C CA . LEU A 1 400 ? -4.512 -9.102 -6.148 1 90.38 400 LEU A CA 1
ATOM 2978 C C . LEU A 1 400 ? -3.291 -9.469 -5.312 1 90.38 400 LEU A C 1
ATOM 2980 O O . LEU A 1 400 ? -2.506 -8.602 -4.934 1 90.38 400 LEU A O 1
ATOM 2984 N N . PRO A 1 401 ? -3.131 -10.695 -5.051 1 92.75 401 PRO A N 1
ATOM 2985 C CA . PRO A 1 401 ? -2.189 -11.117 -4.012 1 92.75 401 PRO A CA 1
ATOM 2986 C C . PRO A 1 401 ? -0.732 -11.008 -4.453 1 92.75 401 PRO A C 1
ATOM 2988 O O . PRO A 1 401 ? 0.045 -11.945 -4.273 1 92.75 401 PRO A O 1
ATOM 2991 N N . LEU A 1 402 ? -0.277 -9.828 -4.965 1 90.44 402 LEU A N 1
ATOM 2992 C CA . LEU A 1 402 ? 1.107 -9.562 -5.34 1 90.44 402 LEU A CA 1
ATOM 2993 C C . LEU A 1 402 ? 2.023 -9.633 -4.125 1 90.44 402 LEU A C 1
ATOM 2995 O O . LEU A 1 402 ? 3.139 -10.148 -4.207 1 90.44 402 LEU A O 1
ATOM 2999 N N . LEU A 1 403 ? 1.563 -9.18 -3.018 1 87.81 403 LEU A N 1
ATOM 3000 C CA . LEU A 1 403 ? 2.375 -9.195 -1.807 1 87.81 403 LEU A CA 1
ATOM 3001 C C . LEU A 1 403 ? 2.705 -10.625 -1.391 1 87.81 403 LEU A C 1
ATOM 3003 O O . LEU A 1 403 ? 3.801 -10.891 -0.894 1 87.81 403 LEU A O 1
ATOM 3007 N N . GLN A 1 404 ? 1.749 -11.555 -1.587 1 90.75 404 GLN A N 1
ATOM 3008 C CA . GLN A 1 404 ? 1.993 -12.961 -1.274 1 90.75 404 GLN A CA 1
ATOM 3009 C C . GLN A 1 404 ? 3.146 -13.516 -2.105 1 90.75 404 GLN A C 1
ATOM 3011 O O . GLN A 1 404 ? 4.004 -14.234 -1.587 1 90.75 404 GLN A O 1
ATOM 3016 N N . ALA A 1 405 ? 3.123 -13.148 -3.359 1 94.31 405 ALA A N 1
ATOM 3017 C CA . ALA A 1 405 ? 4.176 -13.625 -4.258 1 94.31 405 ALA A CA 1
ATOM 3018 C C . ALA A 1 405 ? 5.527 -13.031 -3.877 1 94.31 405 ALA A C 1
ATOM 3020 O O . ALA A 1 405 ? 6.531 -13.742 -3.824 1 94.31 405 ALA A O 1
ATOM 3021 N N . VAL A 1 406 ? 5.535 -11.734 -3.559 1 90.06 406 VAL A N 1
ATOM 3022 C CA . VAL A 1 406 ? 6.766 -11.023 -3.215 1 90.06 406 VAL A CA 1
ATOM 3023 C C . VAL A 1 406 ? 7.34 -11.594 -1.919 1 90.06 406 VAL A C 1
ATOM 3025 O O . VAL A 1 406 ? 8.547 -11.852 -1.829 1 90.06 406 VAL A O 1
ATOM 3028 N N . GLN A 1 407 ? 6.523 -11.828 -0.98 1 90.69 407 GLN A N 1
ATOM 3029 C CA . GLN A 1 407 ? 6.961 -12.32 0.322 1 90.69 407 GLN A CA 1
ATOM 3030 C C . GLN A 1 407 ? 7.52 -13.734 0.216 1 90.69 407 GLN A C 1
ATOM 3032 O O . GLN A 1 407 ? 8.375 -14.133 1.011 1 90.69 407 GLN A O 1
ATOM 3037 N N . ARG A 1 408 ? 7.082 -14.422 -0.776 1 94.94 408 ARG A N 1
ATOM 3038 C CA . ARG A 1 408 ? 7.562 -15.789 -0.961 1 94.94 408 ARG A CA 1
ATOM 3039 C C . ARG A 1 408 ? 8.812 -15.82 -1.841 1 94.94 408 ARG A C 1
ATOM 3041 O O . ARG A 1 408 ? 9.414 -16.875 -2.035 1 94.94 408 ARG A O 1
ATOM 3048 N N . GLY A 1 409 ? 9.195 -14.672 -2.436 1 93.69 409 GLY A N 1
ATOM 3049 C CA . GLY A 1 409 ? 10.484 -14.57 -3.1 1 93.69 409 GLY A CA 1
ATOM 3050 C C . GLY A 1 409 ? 10.375 -14.477 -4.609 1 93.69 409 GLY A C 1
ATOM 3051 O O . GLY A 1 409 ? 11.352 -14.688 -5.324 1 93.69 409 GLY A O 1
ATOM 3052 N N . ALA A 1 410 ? 9.188 -14.156 -5.094 1 92.94 410 ALA A N 1
ATOM 3053 C CA . ALA A 1 410 ? 9.055 -13.961 -6.535 1 92.94 410 ALA A CA 1
ATOM 3054 C C . ALA A 1 410 ? 9.914 -12.789 -7.012 1 92.94 410 ALA A C 1
ATOM 3056 O O . ALA A 1 410 ? 10 -11.766 -6.336 1 92.94 410 ALA A O 1
ATOM 3057 N N . GLU A 1 411 ? 10.547 -12.953 -8.188 1 89 411 GLU A N 1
ATOM 3058 C CA . GLU A 1 411 ? 11.438 -11.914 -8.695 1 89 411 GLU A CA 1
ATOM 3059 C C . GLU A 1 411 ? 10.977 -11.414 -10.062 1 89 411 GLU A C 1
ATOM 3061 O O . GLU A 1 411 ? 11.188 -10.25 -10.406 1 89 411 GLU A O 1
ATOM 3066 N N . ARG A 1 412 ? 10.492 -12.312 -10.914 1 89.94 412 ARG A N 1
ATOM 3067 C CA . ARG A 1 412 ? 9.844 -11.977 -12.18 1 89.94 412 ARG A CA 1
ATOM 3068 C C . ARG A 1 412 ? 8.352 -12.297 -12.125 1 89.94 412 ARG A C 1
ATOM 3070 O O . ARG A 1 412 ? 7.965 -13.453 -11.992 1 89.94 412 ARG A O 1
ATOM 3077 N N . VAL A 1 413 ? 7.562 -11.242 -12.242 1 91.88 413 VAL A N 1
ATOM 3078 C CA . VAL A 1 413 ? 6.156 -11.477 -11.93 1 91.88 413 VAL A CA 1
ATOM 3079 C C . VAL A 1 413 ? 5.281 -10.945 -13.062 1 91.88 413 VAL A C 1
ATOM 3081 O O . VAL A 1 413 ? 5.375 -9.766 -13.43 1 91.88 413 VAL A O 1
ATOM 3084 N N . LEU A 1 414 ? 4.496 -11.797 -13.664 1 94.19 414 LEU A N 1
ATOM 3085 C CA . LEU A 1 414 ? 3.4 -11.383 -14.531 1 94.19 414 LEU A CA 1
ATOM 3086 C C . LEU A 1 414 ? 2.115 -11.195 -13.727 1 94.19 414 LEU A C 1
ATOM 3088 O O . LEU A 1 414 ? 1.606 -12.141 -13.125 1 94.19 414 LEU A O 1
ATOM 3092 N N . VAL A 1 415 ? 1.68 -9.977 -13.688 1 92.19 415 VAL A N 1
ATOM 3093 C CA . VAL A 1 415 ? 0.456 -9.656 -12.961 1 92.19 415 VAL A CA 1
ATOM 3094 C C . VAL A 1 415 ? -0.688 -9.43 -13.953 1 92.19 415 VAL A C 1
ATOM 3096 O O . VAL A 1 415 ? -0.58 -8.602 -14.859 1 92.19 415 VAL A O 1
ATOM 3099 N N . ILE A 1 416 ? -1.758 -10.148 -13.805 1 94.06 416 ILE A N 1
ATOM 3100 C CA . ILE A 1 416 ? -2.953 -9.945 -14.617 1 94.06 416 ILE A CA 1
ATOM 3101 C C . ILE A 1 416 ? -4.121 -9.531 -13.719 1 94.06 416 ILE A C 1
ATOM 3103 O O . ILE A 1 416 ? -4.484 -10.266 -12.789 1 94.06 416 ILE A O 1
ATOM 3107 N N . SER A 1 417 ? -4.645 -8.391 -14.016 1 89.5 417 SER A N 1
ATOM 3108 C CA . SER A 1 417 ? -5.738 -7.824 -13.234 1 89.5 417 SER A CA 1
ATOM 3109 C C . SER A 1 417 ? -7.023 -7.746 -14.047 1 89.5 417 SER A C 1
ATOM 3111 O O . SER A 1 417 ? -7 -7.332 -15.211 1 89.5 417 SER A O 1
ATOM 3113 N N . THR A 1 418 ? -8.117 -8.156 -13.414 1 88.56 418 THR A N 1
ATOM 3114 C CA . THR A 1 418 ? -9.414 -8.109 -14.078 1 88.56 418 THR A CA 1
ATOM 3115 C C . THR A 1 418 ? -9.977 -6.691 -14.078 1 88.56 418 THR A C 1
ATOM 3117 O O . THR A 1 418 ? -11.031 -6.434 -14.664 1 88.56 418 THR A O 1
ATOM 3120 N N . GLY A 1 419 ? -9.336 -5.801 -13.469 1 78.62 419 GLY A N 1
ATOM 3121 C CA . GLY A 1 419 ? -9.695 -4.391 -13.469 1 78.62 419 GLY A CA 1
ATOM 3122 C C . GLY A 1 419 ? -8.516 -3.477 -13.742 1 78.62 419 GLY A C 1
ATOM 3123 O O . GLY A 1 419 ? -7.367 -3.922 -13.742 1 78.62 419 GLY A O 1
ATOM 3124 N N . GLY A 1 420 ? -8.867 -2.244 -13.953 1 72.56 420 GLY A N 1
ATOM 3125 C CA . GLY A 1 420 ? -7.848 -1.258 -14.258 1 72.56 420 GLY A CA 1
ATOM 3126 C C . GLY A 1 420 ? -7.098 -0.771 -13.031 1 72.56 420 GLY A C 1
ATOM 3127 O O . GLY A 1 420 ? -7.254 -1.323 -11.945 1 72.56 420 GLY A O 1
ATOM 3128 N N . VAL A 1 421 ? -6.234 0.192 -13.227 1 68.25 421 VAL A N 1
ATOM 3129 C CA . VAL A 1 421 ? -5.414 0.775 -12.172 1 68.25 421 VAL A CA 1
ATOM 3130 C C . VAL A 1 421 ? -6.262 1.718 -11.312 1 68.25 421 VAL A C 1
ATOM 3132 O O . VAL A 1 421 ? -5.914 2.01 -10.172 1 68.25 421 VAL A O 1
ATOM 3135 N N . GLU A 1 422 ? -7.277 2.207 -11.891 1 70.75 422 GLU A N 1
ATOM 3136 C CA . GLU A 1 422 ? -8.219 3.08 -11.188 1 70.75 422 GLU A CA 1
ATOM 3137 C C . GLU A 1 422 ? -9.625 2.492 -11.195 1 70.75 422 GLU A C 1
ATOM 3139 O O . GLU A 1 422 ? -9.953 1.667 -12.047 1 70.75 422 GLU A O 1
ATOM 3144 N N . PRO A 1 423 ? -10.344 2.943 -10.133 1 68.62 423 PRO A N 1
ATOM 3145 C CA . PRO A 1 423 ? -11.734 2.502 -10.203 1 68.62 423 PRO A CA 1
ATOM 3146 C C . PRO A 1 423 ? -12.469 3.051 -11.422 1 68.62 423 PRO A C 1
ATOM 3148 O O . PRO A 1 423 ? -12.164 4.148 -11.891 1 68.62 423 PRO A O 1
ATOM 3151 N N . SER A 1 424 ? -13.422 2.35 -11.891 1 68.19 424 SER A N 1
ATOM 3152 C CA . SER A 1 424 ? -14.234 2.77 -13.031 1 68.19 424 SER A CA 1
ATOM 3153 C C . SER A 1 424 ? -15.289 3.789 -12.609 1 68.19 424 SER A C 1
ATOM 3155 O O . SER A 1 424 ? -15.875 3.672 -11.539 1 68.19 424 SER A O 1
ATOM 3157 N N . PRO A 1 425 ? -15.531 4.828 -13.438 1 74.25 425 PRO A N 1
ATOM 3158 C CA . PRO A 1 425 ? -16.609 5.77 -13.133 1 74.25 425 PRO A CA 1
ATOM 3159 C C . PRO A 1 425 ? -17.984 5.113 -13.148 1 74.25 425 PRO A C 1
ATOM 3161 O O . PRO A 1 425 ? -18.188 4.102 -13.828 1 74.25 425 PRO A O 1
ATOM 3164 N N . GLU A 1 426 ? -18.891 5.652 -12.328 1 74.31 426 GLU A N 1
ATOM 3165 C CA . GLU A 1 426 ? -20.281 5.215 -12.273 1 74.31 426 GLU A CA 1
ATOM 3166 C C . GLU A 1 426 ? -21.219 6.406 -12.18 1 74.31 426 GLU A C 1
ATOM 3168 O O . GLU A 1 426 ? -20.828 7.496 -11.758 1 74.31 426 GLU A O 1
ATOM 3173 N N . ASN A 1 427 ? -22.406 6.172 -12.656 1 75.56 427 ASN A N 1
ATOM 3174 C CA . ASN A 1 427 ? -23.406 7.207 -12.477 1 75.56 427 ASN A CA 1
ATOM 3175 C C . ASN A 1 427 ? -23.625 7.543 -11.008 1 75.56 427 ASN A C 1
ATOM 3177 O O . ASN A 1 427 ? -23.531 6.664 -10.148 1 75.56 427 ASN A O 1
ATOM 3181 N N . PRO A 1 428 ? -23.922 8.836 -10.742 1 76.12 428 PRO A N 1
ATOM 3182 C CA . PRO A 1 428 ? -24.188 9.211 -9.352 1 76.12 428 PRO A CA 1
ATOM 3183 C C . PRO A 1 428 ? -25.266 8.359 -8.703 1 76.12 428 PRO A C 1
ATOM 3185 O O . PRO A 1 428 ? -26.297 8.094 -9.328 1 76.12 428 PRO A O 1
ATOM 3188 N N . PRO A 1 429 ? -25 7.875 -7.551 1 73.88 429 PRO A N 1
ATOM 3189 C CA . PRO A 1 429 ? -26.031 7.082 -6.875 1 73.88 429 PRO A CA 1
ATOM 3190 C C . PRO A 1 429 ? -27.281 7.891 -6.566 1 73.88 429 PRO A C 1
ATOM 3192 O O . PRO A 1 429 ? -27.188 9.039 -6.121 1 73.88 429 PRO A O 1
ATOM 3195 N N . ASP A 1 430 ? -28.391 7.293 -6.812 1 68.94 430 ASP A N 1
ATOM 3196 C CA . ASP A 1 430 ? -29.656 8.023 -6.719 1 68.94 430 ASP A CA 1
ATOM 3197 C C . ASP A 1 430 ? -30.344 7.758 -5.383 1 68.94 430 ASP A C 1
ATOM 3199 O O . ASP A 1 430 ? -31.312 8.438 -5.031 1 68.94 430 ASP A O 1
ATOM 3203 N N . ASN A 1 431 ? -29.953 6.797 -4.641 1 66.5 431 ASN A N 1
ATOM 3204 C CA . ASN A 1 431 ? -30.547 6.422 -3.361 1 66.5 431 ASN A CA 1
ATOM 3205 C C . ASN A 1 431 ? -29.547 5.711 -2.461 1 66.5 431 ASN A C 1
ATOM 3207 O O . ASN A 1 431 ? -28.406 5.457 -2.869 1 66.5 431 ASN A O 1
ATOM 3211 N N . ALA A 1 432 ? -30.016 5.371 -1.253 1 67.06 432 ALA A N 1
ATOM 3212 C CA . ALA A 1 432 ? -29.125 4.82 -0.242 1 67.06 432 ALA A CA 1
ATOM 3213 C C . ALA A 1 432 ? -28.609 3.445 -0.657 1 67.06 432 ALA A C 1
ATOM 3215 O O . ALA A 1 432 ? -27.453 3.092 -0.37 1 67.06 432 ALA A O 1
ATOM 3216 N N . VAL A 1 433 ? -29.422 2.709 -1.33 1 63.38 433 VAL A N 1
ATOM 3217 C CA . VAL A 1 433 ? -29.016 1.376 -1.768 1 63.38 433 VAL A CA 1
ATOM 3218 C C . VAL A 1 433 ? -27.953 1.488 -2.844 1 63.38 433 VAL A C 1
ATOM 3220 O O . VAL A 1 433 ? -26.938 0.77 -2.805 1 63.38 433 VAL A O 1
ATOM 3223 N N . SER A 1 434 ? -28.203 2.43 -3.773 1 69.5 434 SER A N 1
ATOM 3224 C CA . SER A 1 434 ? -27.203 2.639 -4.816 1 69.5 434 SER A CA 1
ATOM 3225 C C . SER A 1 434 ? -25.906 3.18 -4.23 1 69.5 434 SER A C 1
ATOM 3227 O O . SER A 1 434 ? -24.812 2.863 -4.723 1 69.5 434 SER A O 1
ATOM 3229 N N . VAL A 1 435 ? -26.047 3.975 -3.201 1 74.75 435 VAL A N 1
ATOM 3230 C CA . VAL A 1 435 ? -24.859 4.469 -2.512 1 74.75 435 VAL A CA 1
ATOM 3231 C C . VAL A 1 435 ? -24.109 3.303 -1.862 1 74.75 435 VAL A C 1
ATOM 3233 O O . VAL A 1 435 ? -22.891 3.209 -1.958 1 74.75 435 VAL A O 1
ATOM 3236 N N . LEU A 1 436 ? -24.844 2.453 -1.275 1 70.94 436 LEU A N 1
ATOM 3237 C CA . LEU A 1 436 ? -24.234 1.291 -0.635 1 70.94 436 LEU A CA 1
ATOM 3238 C C . LEU A 1 436 ? -23.516 0.418 -1.66 1 70.94 436 LEU A C 1
ATOM 3240 O O . LEU A 1 436 ? -22.391 -0.008 -1.436 1 70.94 436 LEU A O 1
ATOM 3244 N N . MET A 1 437 ? -24.156 0.186 -2.773 1 71 437 MET A N 1
ATOM 3245 C CA . MET A 1 437 ? -23.562 -0.65 -3.811 1 71 437 MET A CA 1
ATOM 3246 C C . MET A 1 437 ? -22.297 -0.016 -4.355 1 71 437 MET A C 1
ATOM 3248 O O . MET A 1 437 ? -21.297 -0.707 -4.57 1 71 437 MET A O 1
ATOM 3252 N N . ARG A 1 438 ? -22.328 1.278 -4.547 1 78.44 438 ARG A N 1
ATOM 3253 C CA . ARG A 1 438 ? -21.125 1.981 -5.012 1 78.44 438 ARG A CA 1
ATOM 3254 C C . ARG A 1 438 ? -20.031 1.928 -3.963 1 78.44 438 ARG A C 1
ATOM 3256 O O . ARG A 1 438 ? -18.844 1.812 -4.305 1 78.44 438 ARG A O 1
ATOM 3263 N N . THR A 1 439 ? -20.422 2.039 -2.715 1 77.12 439 THR A N 1
ATOM 3264 C CA . THR A 1 439 ? -19.453 1.914 -1.63 1 77.12 439 THR A CA 1
ATOM 3265 C C . THR A 1 439 ? -18.766 0.554 -1.675 1 77.12 439 THR A C 1
ATOM 3267 O O . THR A 1 439 ? -17.531 0.472 -1.6 1 77.12 439 THR A O 1
ATOM 3270 N N . ILE A 1 440 ? -19.469 -0.468 -1.854 1 74.06 440 ILE A N 1
ATOM 3271 C CA . ILE A 1 440 ? -18.938 -1.824 -1.923 1 74.06 440 ILE A CA 1
ATOM 3272 C C . ILE A 1 440 ? -18.016 -1.956 -3.133 1 74.06 440 ILE A C 1
ATOM 3274 O O . ILE A 1 440 ? -16.922 -2.531 -3.033 1 74.06 440 ILE A O 1
ATOM 3278 N N . ASP A 1 441 ? -18.469 -1.343 -4.223 1 73.88 441 ASP A N 1
ATOM 3279 C CA . ASP A 1 441 ? -17.641 -1.358 -5.434 1 73.88 441 ASP A CA 1
ATOM 3280 C C . ASP A 1 441 ? -16.266 -0.747 -5.176 1 73.88 441 ASP A C 1
ATOM 3282 O O . ASP A 1 441 ? -15.25 -1.301 -5.594 1 73.88 441 ASP A O 1
ATOM 3286 N N . LEU A 1 442 ? -16.266 0.329 -4.539 1 76.5 442 LEU A N 1
ATOM 3287 C CA . LEU A 1 442 ? -15.016 1.034 -4.258 1 76.5 442 LEU A CA 1
ATOM 3288 C C . LEU A 1 442 ? -14.18 0.274 -3.234 1 76.5 442 LEU A C 1
ATOM 3290 O O . LEU A 1 442 ? -12.953 0.227 -3.342 1 76.5 442 LEU A O 1
ATOM 3294 N N . PHE A 1 443 ? -14.82 -0.356 -2.295 1 75.69 443 PHE A N 1
ATOM 3295 C CA . PHE A 1 443 ? -14.133 -1.153 -1.286 1 75.69 443 PHE A CA 1
ATOM 3296 C C . PHE A 1 443 ? -13.477 -2.373 -1.918 1 75.69 443 PHE A C 1
ATOM 3298 O O . PHE A 1 443 ? -12.383 -2.777 -1.509 1 75.69 443 PHE A O 1
ATOM 3305 N N . VAL A 1 444 ? -14.141 -2.922 -2.902 1 73.62 444 VAL A N 1
ATOM 3306 C CA . VAL A 1 444 ? -13.594 -4.09 -3.584 1 73.62 444 VAL A CA 1
ATOM 3307 C C . VAL A 1 444 ? -12.414 -3.678 -4.453 1 73.62 444 VAL A C 1
ATOM 3309 O O . VAL A 1 444 ? -11.43 -4.414 -4.559 1 73.62 444 VAL A O 1
ATOM 3312 N N . ALA A 1 445 ? -12.484 -2.529 -4.988 1 72.38 445 ALA A N 1
ATOM 3313 C CA . ALA A 1 445 ? -11.438 -2.049 -5.891 1 72.38 445 ALA A CA 1
ATOM 3314 C C . ALA A 1 445 ? -10.188 -1.646 -5.113 1 72.38 445 ALA A C 1
ATOM 3316 O O . ALA A 1 445 ? -9.07 -1.804 -5.602 1 72.38 445 ALA A O 1
ATOM 3317 N N . GLN A 1 446 ? -10.359 -1.222 -3.928 1 74.62 446 GLN A N 1
ATOM 3318 C CA . GLN A 1 446 ? -9.281 -0.556 -3.205 1 74.62 446 GLN A CA 1
ATOM 3319 C C . GLN A 1 446 ? -8.156 -1.534 -2.869 1 74.62 446 GLN A C 1
ATOM 3321 O O . GLN A 1 446 ? -6.977 -1.224 -3.059 1 74.62 446 GLN A O 1
ATOM 3326 N N . PRO A 1 447 ? -8.508 -2.75 -2.418 1 67.56 447 PRO A N 1
ATOM 3327 C CA . PRO A 1 447 ? -7.402 -3.668 -2.141 1 67.56 447 PRO A CA 1
ATOM 3328 C C . PRO A 1 447 ? -6.582 -4 -3.387 1 67.56 447 PRO A C 1
ATOM 3330 O O . PRO A 1 447 ? -5.367 -4.18 -3.299 1 67.56 447 PRO A O 1
ATOM 3333 N N . ARG A 1 448 ? -7.215 -4.059 -4.496 1 69.62 448 ARG A N 1
ATOM 3334 C CA . ARG A 1 448 ? -6.512 -4.363 -5.738 1 69.62 448 ARG A CA 1
ATOM 3335 C C . ARG A 1 448 ? -5.57 -3.229 -6.125 1 69.62 448 ARG A C 1
ATOM 3337 O O . ARG A 1 448 ? -4.387 -3.457 -6.387 1 69.62 448 ARG A O 1
ATOM 3344 N N . VAL A 1 449 ? -6.082 -2.023 -6.059 1 67.38 449 VAL A N 1
ATOM 3345 C CA . VAL A 1 449 ? -5.309 -0.859 -6.473 1 67.38 449 VAL A CA 1
ATOM 3346 C C . VAL A 1 449 ? -4.176 -0.613 -5.48 1 67.38 449 VAL A C 1
ATOM 3348 O O . VAL A 1 449 ? -3.035 -0.361 -5.879 1 67.38 449 VAL A O 1
ATOM 3351 N N . GLY A 1 450 ? -4.461 -0.749 -4.234 1 70.25 450 GLY A N 1
ATOM 3352 C CA . GLY A 1 450 ? -3.473 -0.526 -3.189 1 70.25 450 GLY A CA 1
ATOM 3353 C C . GLY A 1 450 ? -2.375 -1.571 -3.176 1 70.25 450 GLY A C 1
ATOM 3354 O O . GLY A 1 450 ? -1.201 -1.244 -2.99 1 70.25 450 GLY A O 1
ATOM 3355 N N . GLU A 1 451 ? -2.76 -2.771 -3.424 1 74.44 451 GLU A N 1
ATOM 3356 C CA . GLU A 1 451 ? -1.793 -3.859 -3.316 1 74.44 451 GLU A CA 1
ATOM 3357 C C . GLU A 1 451 ? -0.789 -3.82 -4.465 1 74.44 451 GLU A C 1
ATOM 3359 O O . GLU A 1 451 ? 0.363 -4.227 -4.305 1 74.44 451 GLU A O 1
ATOM 3364 N N . VAL A 1 452 ? -1.239 -3.352 -5.621 1 70.81 452 VAL A N 1
ATOM 3365 C CA . VAL A 1 452 ? -0.308 -3.219 -6.734 1 70.81 452 VAL A CA 1
ATOM 3366 C C . VAL A 1 452 ? 0.866 -2.332 -6.324 1 70.81 452 VAL A C 1
ATOM 3368 O O . VAL A 1 452 ? 2.027 -2.719 -6.477 1 70.81 452 VAL A O 1
ATOM 3371 N N . GLN A 1 453 ? 0.55 -1.263 -5.75 1 71.06 453 GLN A N 1
ATOM 3372 C CA . GLN A 1 453 ? 1.595 -0.333 -5.332 1 71.06 453 GLN A CA 1
ATOM 3373 C C . GLN A 1 453 ? 2.377 -0.879 -4.141 1 71.06 453 GLN A C 1
ATOM 3375 O O . GLN A 1 453 ? 3.607 -0.829 -4.125 1 71.06 453 GLN A O 1
ATOM 3380 N N . GLN A 1 454 ? 1.645 -1.456 -3.229 1 74.06 454 GLN A N 1
ATOM 3381 C CA . GLN A 1 454 ? 2.268 -2.006 -2.029 1 74.06 454 GLN A CA 1
ATOM 3382 C C . GLN A 1 454 ? 3.225 -3.143 -2.377 1 74.06 454 GLN A C 1
ATOM 3384 O O . GLN A 1 454 ? 4.352 -3.186 -1.884 1 74.06 454 GLN A O 1
ATOM 3389 N N . GLY A 1 455 ? 2.678 -4.047 -3.199 1 77.69 455 GLY A N 1
ATOM 3390 C CA . GLY A 1 455 ? 3.496 -5.188 -3.584 1 77.69 455 GLY A CA 1
ATOM 3391 C C . GLY A 1 455 ? 4.746 -4.793 -4.348 1 77.69 455 GLY A C 1
ATOM 3392 O O . GLY A 1 455 ? 5.824 -5.332 -4.105 1 77.69 455 GLY A O 1
ATOM 3393 N N . GLU A 1 456 ? 4.625 -3.865 -5.219 1 77.81 456 GLU A N 1
ATOM 3394 C CA . GLU A 1 456 ? 5.766 -3.395 -5.996 1 77.81 456 GLU A CA 1
ATOM 3395 C C . GLU A 1 456 ? 6.797 -2.707 -5.102 1 77.81 456 GLU A C 1
ATOM 3397 O O . GLU A 1 456 ? 7.996 -2.955 -5.227 1 77.81 456 GLU A O 1
ATOM 3402 N N . MET A 1 457 ? 6.32 -1.902 -4.254 1 76.81 457 MET A N 1
ATOM 3403 C CA . MET A 1 457 ? 7.223 -1.181 -3.361 1 76.81 457 MET A CA 1
ATOM 3404 C C . MET A 1 457 ? 7.91 -2.137 -2.393 1 76.81 457 MET A C 1
ATOM 3406 O O . MET A 1 457 ? 9.086 -1.964 -2.072 1 76.81 457 MET A O 1
ATOM 3410 N N . ALA A 1 458 ? 7.16 -3.113 -1.942 1 79.19 458 ALA A N 1
ATOM 3411 C CA . ALA A 1 458 ? 7.75 -4.113 -1.057 1 79.19 458 ALA A CA 1
ATOM 3412 C C . ALA A 1 458 ? 8.859 -4.891 -1.767 1 79.19 458 ALA A C 1
ATOM 3414 O O . ALA A 1 458 ? 9.906 -5.16 -1.181 1 79.19 458 ALA A O 1
ATOM 3415 N N . ALA A 1 459 ? 8.617 -5.277 -2.99 1 82.19 459 ALA A N 1
ATOM 3416 C CA . ALA A 1 459 ? 9.609 -6.02 -3.764 1 82.19 459 ALA A CA 1
ATOM 3417 C C . ALA A 1 459 ? 10.875 -5.191 -3.965 1 82.19 459 ALA A C 1
ATOM 3419 O O . ALA A 1 459 ? 11.984 -5.68 -3.74 1 82.19 459 ALA A O 1
ATOM 3420 N N . VAL A 1 460 ? 10.68 -3.992 -4.309 1 77.19 460 VAL A N 1
ATOM 3421 C CA . VAL A 1 460 ? 11.805 -3.098 -4.559 1 77.19 460 VAL A CA 1
ATOM 3422 C C . VAL A 1 460 ? 12.555 -2.83 -3.258 1 77.19 460 VAL A C 1
ATOM 3424 O O . VAL A 1 460 ? 13.789 -2.814 -3.236 1 77.19 460 VAL A O 1
ATOM 3427 N N . GLY A 1 461 ? 11.766 -2.605 -2.217 1 76.62 461 GLY A N 1
ATOM 3428 C CA . GLY A 1 461 ? 12.383 -2.391 -0.917 1 76.62 461 GLY A CA 1
ATOM 3429 C C . GLY A 1 461 ? 13.258 -3.545 -0.475 1 76.62 461 GLY A C 1
ATOM 3430 O O . GLY A 1 461 ? 14.359 -3.334 0.041 1 76.62 461 GLY A O 1
ATOM 3431 N N . ARG A 1 462 ? 12.836 -4.723 -0.646 1 80.88 462 ARG A N 1
ATOM 3432 C CA . ARG A 1 462 ? 13.609 -5.906 -0.273 1 80.88 462 ARG A CA 1
ATOM 3433 C C . ARG A 1 462 ? 14.906 -5.992 -1.075 1 80.88 462 ARG A C 1
ATOM 3435 O O . ARG A 1 462 ? 15.961 -6.316 -0.527 1 80.88 462 ARG A O 1
ATOM 3442 N N . ARG A 1 463 ? 14.812 -5.738 -2.338 1 81.38 463 ARG A N 1
ATOM 3443 C CA . ARG A 1 463 ? 15.992 -5.855 -3.197 1 81.38 463 ARG A CA 1
ATOM 3444 C C . ARG A 1 463 ? 16.969 -4.719 -2.936 1 81.38 463 ARG A C 1
ATOM 3446 O O . ARG A 1 463 ? 18.188 -4.91 -3.029 1 81.38 463 ARG A O 1
ATOM 3453 N N . PHE A 1 464 ? 16.453 -3.689 -2.551 1 76.19 464 PHE A N 1
ATOM 3454 C CA . PHE A 1 464 ? 17.312 -2.582 -2.168 1 76.19 464 PHE A CA 1
ATOM 3455 C C . PHE A 1 464 ? 18.078 -2.906 -0.888 1 76.19 464 PHE A C 1
ATOM 3457 O O . PHE A 1 464 ? 19.266 -2.6 -0.772 1 76.19 464 PHE A O 1
ATOM 3464 N N . ALA A 1 465 ? 17.328 -3.385 0.05 1 78.75 465 ALA A N 1
ATOM 3465 C CA . ALA A 1 465 ? 17.984 -3.805 1.282 1 78.75 465 ALA A CA 1
ATOM 3466 C C . ALA A 1 465 ? 19.078 -4.844 0.996 1 78.75 465 ALA A C 1
ATOM 3468 O O . ALA A 1 465 ? 20.156 -4.805 1.594 1 78.75 465 ALA A O 1
ATOM 3469 N N . GLU A 1 466 ? 18.75 -5.719 0.127 1 85.12 466 GLU A N 1
ATOM 3470 C CA . GLU A 1 466 ? 19.734 -6.73 -0.274 1 85.12 466 GLU A CA 1
ATOM 3471 C C . GLU A 1 466 ? 20.984 -6.094 -0.875 1 85.12 466 GLU A C 1
ATOM 3473 O O . GLU A 1 466 ? 22.094 -6.488 -0.553 1 85.12 466 GLU A O 1
ATOM 3478 N N . HIS A 1 467 ? 20.812 -5.164 -1.741 1 80.81 467 HIS A N 1
ATOM 3479 C CA . HIS A 1 467 ? 21.922 -4.457 -2.359 1 80.81 467 HIS A CA 1
ATOM 3480 C C . HIS A 1 467 ? 22.766 -3.746 -1.313 1 80.81 467 HIS A C 1
ATOM 3482 O O . HIS A 1 467 ? 24 -3.836 -1.341 1 80.81 467 HIS A O 1
ATOM 3488 N N . ASN A 1 468 ? 22.141 -3.076 -0.411 1 78.06 468 ASN A N 1
ATOM 3489 C CA . ASN A 1 468 ? 22.844 -2.316 0.609 1 78.06 468 ASN A CA 1
ATOM 3490 C C . ASN A 1 468 ? 23.656 -3.229 1.521 1 78.06 468 ASN A C 1
ATOM 3492 O O . ASN A 1 468 ? 24.797 -2.904 1.881 1 78.06 468 ASN A O 1
ATOM 3496 N N . VAL A 1 469 ? 23.078 -4.277 1.909 1 86.5 469 VAL A N 1
ATOM 3497 C CA . VAL A 1 469 ? 23.781 -5.219 2.775 1 86.5 469 VAL A CA 1
ATOM 3498 C C . VAL A 1 469 ? 24.953 -5.852 2.014 1 86.5 469 VAL A C 1
ATOM 3500 O O . VAL A 1 469 ? 26.016 -6.105 2.586 1 86.5 469 VAL A O 1
ATOM 3503 N N . CYS A 1 470 ? 24.719 -6.137 0.736 1 88.88 470 CYS A N 1
ATOM 3504 C CA . CYS A 1 470 ? 25.797 -6.652 -0.102 1 88.88 470 CYS A CA 1
ATOM 3505 C C . CYS A 1 470 ? 26.984 -5.703 -0.108 1 88.88 470 CYS A C 1
ATOM 3507 O O . CYS A 1 470 ? 28.125 -6.129 0.081 1 88.88 470 CYS A O 1
ATOM 3509 N N . VAL A 1 471 ? 26.719 -4.461 -0.296 1 84 471 VAL A N 1
ATOM 3510 C CA . VAL A 1 471 ? 27.766 -3.453 -0.334 1 84 471 VAL A CA 1
ATOM 3511 C C . VAL A 1 471 ? 28.484 -3.398 1.016 1 84 471 VAL A C 1
ATOM 3513 O O . VAL A 1 471 ? 29.703 -3.262 1.074 1 84 471 VAL A O 1
ATOM 3516 N N . GLU A 1 472 ? 27.75 -3.492 2.08 1 85.69 472 GLU A N 1
ATOM 3517 C CA . GLU A 1 472 ? 28.328 -3.475 3.416 1 85.69 472 GLU A CA 1
ATOM 3518 C C . GLU A 1 472 ? 29.219 -4.699 3.646 1 85.69 472 GLU A C 1
ATOM 3520 O O . GLU A 1 472 ? 30.281 -4.594 4.258 1 85.69 472 GLU A O 1
ATOM 3525 N N . ARG A 1 473 ? 28.781 -5.812 3.258 1 92.31 473 ARG A N 1
ATOM 3526 C CA . ARG A 1 473 ? 29.547 -7.043 3.438 1 92.31 473 ARG A CA 1
ATOM 3527 C C . ARG A 1 473 ? 30.828 -7.012 2.623 1 92.31 473 ARG A C 1
ATOM 3529 O O . ARG A 1 473 ? 31.828 -7.617 3.01 1 92.31 473 ARG A O 1
ATOM 3536 N N . LEU A 1 474 ? 30.781 -6.285 1.554 1 93.94 474 LEU A N 1
ATOM 3537 C CA . LEU A 1 474 ? 31.922 -6.27 0.659 1 93.94 474 LEU A CA 1
ATOM 3538 C C . LEU A 1 474 ? 32.75 -4.992 0.847 1 93.94 474 LEU A C 1
ATOM 3540 O O . LEU A 1 474 ? 33.531 -4.617 -0.029 1 93.94 474 LEU A O 1
ATOM 3544 N N . ALA A 1 475 ? 32.531 -4.348 1.919 1 88 475 ALA A N 1
ATOM 3545 C CA . ALA A 1 475 ? 33.188 -3.061 2.182 1 88 475 ALA A CA 1
ATOM 3546 C C . ALA A 1 475 ? 34.688 -3.188 2.166 1 88 475 ALA A C 1
ATOM 3548 O O . ALA A 1 475 ? 35.406 -2.23 1.84 1 88 475 ALA A O 1
ATOM 3549 N N . ASN A 1 476 ? 35.25 -4.328 2.455 1 92.06 476 ASN A N 1
ATOM 3550 C CA . ASN A 1 476 ? 36.688 -4.539 2.551 1 92.06 476 ASN A CA 1
ATOM 3551 C C . ASN A 1 476 ? 37.281 -5.066 1.24 1 92.06 476 ASN A C 1
ATOM 3553 O O . ASN A 1 476 ? 38.469 -5.336 1.148 1 92.06 476 ASN A O 1
ATOM 3557 N N . VAL A 1 477 ? 36.438 -5.266 0.332 1 95.62 477 VAL A N 1
ATOM 3558 C CA . VAL A 1 477 ? 36.906 -5.691 -0.979 1 95.62 477 VAL A CA 1
ATOM 3559 C C . VAL A 1 477 ? 37.5 -4.5 -1.733 1 95.62 477 VAL A C 1
ATOM 3561 O O . VAL A 1 477 ? 36.812 -3.473 -1.89 1 95.62 477 VAL A O 1
ATOM 3564 N N . ALA A 1 478 ? 38.688 -4.621 -2.262 1 93.06 478 ALA A N 1
ATOM 3565 C CA . ALA A 1 478 ? 39.406 -3.5 -2.842 1 93.06 478 ALA A CA 1
ATOM 3566 C C . ALA A 1 478 ? 38.875 -3.156 -4.23 1 93.06 478 ALA A C 1
ATOM 3568 O O . ALA A 1 478 ? 38.844 -1.984 -4.613 1 93.06 478 ALA A O 1
ATOM 3569 N N . ASP A 1 479 ? 38.469 -4.133 -4.965 1 93.62 479 ASP A N 1
ATOM 3570 C CA . ASP A 1 479 ? 38.031 -3.924 -6.34 1 93.62 479 ASP A CA 1
ATOM 3571 C C . ASP A 1 479 ? 36.594 -3.402 -6.387 1 93.62 479 ASP A C 1
ATOM 3573 O O . ASP A 1 479 ? 35.656 -4.188 -6.473 1 93.62 479 ASP A O 1
ATOM 3577 N N . ALA A 1 480 ? 36.469 -2.143 -6.527 1 87.62 480 ALA A N 1
ATOM 3578 C CA . ALA A 1 480 ? 35.156 -1.493 -6.492 1 87.62 480 ALA A CA 1
ATOM 3579 C C . ALA A 1 480 ? 34.312 -1.934 -7.668 1 87.62 480 ALA A C 1
ATOM 3581 O O . ALA A 1 480 ? 33.094 -2.047 -7.543 1 87.62 480 ALA A O 1
ATOM 3582 N N . ALA A 1 481 ? 34.906 -2.115 -8.742 1 85.62 481 ALA A N 1
ATOM 3583 C CA . ALA A 1 481 ? 34.156 -2.529 -9.93 1 85.62 481 ALA A CA 1
ATOM 3584 C C . ALA A 1 481 ? 33.531 -3.902 -9.734 1 85.62 481 ALA A C 1
ATOM 3586 O O . ALA A 1 481 ? 32.375 -4.117 -10.102 1 85.62 481 ALA A O 1
ATOM 3587 N N . SER A 1 482 ? 34.344 -4.754 -9.156 1 91.06 482 SER A N 1
ATOM 3588 C CA . SER A 1 482 ? 33.812 -6.09 -8.883 1 91.06 482 SER A CA 1
ATOM 3589 C C . SER A 1 482 ? 32.719 -6.055 -7.828 1 91.06 482 SER A C 1
ATOM 3591 O O . SER A 1 482 ? 31.75 -6.805 -7.922 1 91.06 482 SER A O 1
ATOM 3593 N N . VAL A 1 483 ? 32.906 -5.223 -6.852 1 90.25 483 VAL A N 1
ATOM 3594 C CA . VAL A 1 483 ? 31.891 -5.078 -5.812 1 90.25 483 VAL A CA 1
ATOM 3595 C C . VAL A 1 483 ? 30.578 -4.602 -6.43 1 90.25 483 VAL A C 1
ATOM 3597 O O . VAL A 1 483 ? 29.516 -5.16 -6.148 1 90.25 483 VAL A O 1
ATOM 3600 N N . ASN A 1 484 ? 30.641 -3.617 -7.262 1 81.94 484 ASN A N 1
ATOM 3601 C CA . ASN A 1 484 ? 29.469 -3.053 -7.91 1 81.94 484 ASN A CA 1
ATOM 3602 C C . ASN A 1 484 ? 28.75 -4.09 -8.773 1 81.94 484 ASN A C 1
ATOM 3604 O O . ASN A 1 484 ? 27.531 -4.234 -8.703 1 81.94 484 ASN A O 1
ATOM 3608 N N . ALA A 1 485 ? 29.516 -4.773 -9.562 1 82.94 485 ALA A N 1
ATOM 3609 C CA . ALA A 1 485 ? 28.938 -5.789 -10.445 1 82.94 485 ALA A CA 1
ATOM 3610 C C . ALA A 1 485 ? 28.312 -6.926 -9.641 1 82.94 485 ALA A C 1
ATOM 3612 O O . ALA A 1 485 ? 27.25 -7.445 -10.008 1 82.94 485 ALA A O 1
ATOM 3613 N N . PHE A 1 486 ? 28.984 -7.285 -8.594 1 88.75 486 PHE A N 1
ATOM 3614 C CA . PHE A 1 486 ? 28.5 -8.375 -7.754 1 88.75 486 PHE A CA 1
ATOM 3615 C C . PHE A 1 486 ? 27.203 -7.992 -7.066 1 88.75 486 PHE A C 1
ATOM 3617 O O . PHE A 1 486 ? 26.234 -8.758 -7.09 1 88.75 486 PHE A O 1
ATOM 3624 N N . CYS A 1 487 ? 27.078 -6.82 -6.477 1 84.94 487 CYS A N 1
ATOM 3625 C CA . CYS A 1 487 ? 25.906 -6.41 -5.695 1 84.94 487 CYS A CA 1
ATOM 3626 C C . CYS A 1 487 ? 24.75 -6.02 -6.609 1 84.94 487 CYS A C 1
ATOM 3628 O O . CYS A 1 487 ? 23.594 -6.156 -6.23 1 84.94 487 CYS A O 1
ATOM 3630 N N . ARG A 1 488 ? 25.047 -5.684 -7.785 1 78.88 488 ARG A N 1
ATOM 3631 C CA . ARG A 1 488 ? 24 -5.383 -8.766 1 78.88 488 ARG A CA 1
ATOM 3632 C C . ARG A 1 488 ? 23.625 -6.637 -9.555 1 78.88 488 ARG A C 1
ATOM 3634 O O . ARG A 1 488 ? 22.672 -6.609 -10.352 1 78.88 488 ARG A O 1
ATOM 3641 N N . ARG A 1 489 ? 24.375 -7.629 -9.25 1 82.31 489 ARG A N 1
ATOM 3642 C CA . ARG A 1 489 ? 24.156 -8.922 -9.883 1 82.31 489 ARG A CA 1
ATOM 3643 C C . ARG A 1 489 ? 24.281 -8.82 -11.398 1 82.31 489 ARG A C 1
ATOM 3645 O O . ARG A 1 489 ? 23.406 -9.305 -12.133 1 82.31 489 ARG A O 1
ATOM 3652 N N . THR A 1 490 ? 25.328 -8.078 -11.547 1 76.69 490 THR A N 1
ATOM 3653 C CA . THR A 1 490 ? 25.672 -7.953 -12.961 1 76.69 490 THR A CA 1
ATOM 3654 C C . THR A 1 490 ? 26.953 -8.703 -13.281 1 76.69 490 THR A C 1
ATOM 3656 O O . THR A 1 490 ? 27.781 -8.93 -12.398 1 76.69 490 THR A O 1
ATOM 3659 N N . GLY A 1 491 ? 27.094 -9.406 -14.352 1 72.44 491 GLY A N 1
ATOM 3660 C CA . GLY A 1 491 ? 28.234 -10.219 -14.75 1 72.44 491 GLY A CA 1
ATOM 3661 C C . GLY A 1 491 ? 27.828 -11.547 -15.359 1 72.44 491 GLY A C 1
ATOM 3662 O O . GLY A 1 491 ? 26.672 -11.961 -15.266 1 72.44 491 GLY A O 1
ATOM 3663 N N . MET A 1 492 ? 28.844 -12.148 -15.742 1 74.38 492 MET A N 1
ATOM 3664 C CA . MET A 1 492 ? 28.562 -13.352 -16.531 1 74.38 492 MET A CA 1
ATOM 3665 C C . MET A 1 492 ? 28 -14.461 -15.641 1 74.38 492 MET A C 1
ATOM 3667 O O . MET A 1 492 ? 27.281 -15.336 -16.125 1 74.38 492 MET A O 1
ATOM 3671 N N . GLY A 1 493 ? 28.438 -14.258 -14.375 1 76.69 493 GLY A N 1
ATOM 3672 C CA . GLY A 1 493 ? 27.969 -15.289 -13.461 1 76.69 493 GLY A CA 1
ATOM 3673 C C . GLY A 1 493 ? 26.516 -15.102 -13.047 1 76.69 493 GLY A C 1
ATOM 3674 O O . GLY A 1 493 ? 25.906 -16.016 -12.5 1 76.69 493 GLY A O 1
ATOM 3675 N N . PHE A 1 494 ? 26.094 -13.828 -13.047 1 73.5 494 PHE A N 1
ATOM 3676 C CA . PHE A 1 494 ? 24.703 -13.523 -12.695 1 73.5 494 PHE A CA 1
ATOM 3677 C C . PHE A 1 494 ? 23.812 -13.516 -13.938 1 73.5 494 PHE A C 1
ATOM 3679 O O . PHE A 1 494 ? 22.594 -13.508 -13.828 1 73.5 494 PHE A O 1
ATOM 3686 N N . VAL A 1 495 ? 24.656 -13.312 -15.18 1 56.47 495 VAL A N 1
ATOM 3687 C CA . VAL A 1 495 ? 24.141 -12.883 -16.469 1 56.47 495 VAL A CA 1
ATOM 3688 C C . VAL A 1 495 ? 22.875 -13.688 -16.812 1 56.47 495 VAL A C 1
ATOM 3690 O O . VAL A 1 495 ? 22.922 -14.914 -16.875 1 56.47 495 VAL A O 1
ATOM 3693 N N . PRO A 1 496 ? 21.812 -12.867 -16.484 1 52.44 496 PRO A N 1
ATOM 3694 C CA . PRO A 1 496 ? 20.703 -13.516 -17.203 1 52.44 496 PRO A CA 1
ATOM 3695 C C . PRO A 1 496 ? 21.047 -13.797 -18.672 1 52.44 496 PRO A C 1
ATOM 3697 O O . PRO A 1 496 ? 21.891 -13.109 -19.266 1 52.44 496 PRO A O 1
ATOM 3700 N N . ARG A 1 497 ? 20.844 -14.969 -19.094 1 46.16 497 ARG A N 1
ATOM 3701 C CA . ARG A 1 497 ? 21.125 -15.414 -20.453 1 46.16 497 ARG A CA 1
ATOM 3702 C C . ARG A 1 497 ? 20.922 -14.289 -21.453 1 46.16 497 ARG A C 1
ATOM 3704 O O . ARG A 1 497 ? 21.188 -14.453 -22.641 1 46.16 497 ARG A O 1
ATOM 3711 N N . GLU A 1 498 ? 20 -13.477 -21.359 1 42.88 498 GLU A N 1
ATOM 3712 C CA . GLU A 1 498 ? 19.906 -12.625 -22.531 1 42.88 498 GLU A CA 1
ATOM 3713 C C . GLU A 1 498 ? 20.922 -11.484 -22.469 1 42.88 498 GLU A C 1
ATOM 3715 O O . GLU A 1 498 ? 20.922 -10.711 -21.5 1 42.88 498 GLU A O 1
ATOM 3720 N N . PRO A 1 499 ? 22.172 -11.555 -23.156 1 37.19 499 PRO A N 1
ATOM 3721 C CA . PRO A 1 499 ? 23.281 -10.594 -23.219 1 37.19 499 PRO A CA 1
ATOM 3722 C C . PRO A 1 499 ? 22.844 -9.172 -22.891 1 37.19 499 PRO A C 1
ATOM 3724 O O . PRO A 1 499 ? 23.516 -8.469 -22.141 1 37.19 499 PRO A O 1
ATOM 3727 N N . ALA A 1 500 ? 22.422 -8.375 -23.953 1 33.97 500 ALA A N 1
ATOM 3728 C CA . ALA A 1 500 ? 22.5 -6.934 -24.172 1 33.97 500 ALA A CA 1
ATOM 3729 C C . ALA A 1 500 ? 21.719 -6.176 -23.094 1 33.97 500 ALA A C 1
ATOM 3731 O O . ALA A 1 500 ? 22.062 -5.043 -22.75 1 33.97 500 ALA A O 1
ATOM 3732 N N . ALA A 1 501 ? 20.469 -6.301 -23.047 1 31.53 501 ALA A N 1
ATOM 3733 C CA . ALA A 1 501 ? 19.594 -5.18 -22.703 1 31.53 501 ALA A CA 1
ATOM 3734 C C . ALA A 1 501 ? 19.328 -5.125 -21.203 1 31.53 501 ALA A C 1
ATOM 3736 O O . ALA A 1 501 ? 18.375 -4.488 -20.766 1 31.53 501 ALA A O 1
ATOM 3737 N N . LEU A 1 502 ? 20.141 -5.766 -20.438 1 34.88 502 LEU A N 1
ATOM 3738 C CA . LEU A 1 502 ? 19.328 -5.867 -19.234 1 34.88 502 LEU A CA 1
ATOM 3739 C C . LEU A 1 502 ? 19.312 -4.543 -18.484 1 34.88 502 LEU A C 1
ATOM 3741 O O . LEU A 1 502 ? 20.297 -4.164 -17.844 1 34.88 502 LEU A O 1
ATOM 3745 N N . LYS A 1 503 ? 18.922 -3.488 -19.219 1 30.28 503 LYS A N 1
ATOM 3746 C CA . LYS A 1 503 ? 18.781 -2.258 -18.453 1 30.28 503 LYS A CA 1
ATOM 3747 C C . LYS A 1 503 ? 17.719 -2.41 -17.359 1 30.28 503 LYS A C 1
ATOM 3749 O O . LYS A 1 503 ? 16.781 -3.209 -17.5 1 30.28 503 LYS A O 1
ATOM 3754 N N . ALA A 1 504 ? 17.75 -1.965 -16.25 1 34 504 ALA A N 1
ATOM 3755 C CA . ALA A 1 504 ? 17.125 -2.016 -14.922 1 34 504 ALA A CA 1
ATOM 3756 C C . ALA A 1 504 ? 15.648 -1.664 -15 1 34 504 ALA A C 1
ATOM 3758 O O . ALA A 1 504 ? 15.242 -0.824 -15.805 1 34 504 ALA A O 1
ATOM 3759 N N . ALA A 1 505 ? 14.719 -2.555 -14.859 1 34.06 505 ALA A N 1
ATOM 3760 C CA . ALA A 1 505 ? 13.266 -2.434 -14.742 1 34.06 505 ALA A CA 1
ATOM 3761 C C . ALA A 1 505 ? 12.883 -1.425 -13.664 1 34.06 505 ALA A C 1
ATOM 3763 O O . ALA A 1 505 ? 13.445 -1.442 -12.562 1 34.06 505 ALA A O 1
ATOM 3764 N N . THR A 1 506 ? 12.375 -0.27 -14.117 1 37.78 506 THR A N 1
ATOM 3765 C CA . THR A 1 506 ? 11.945 0.869 -13.312 1 37.78 506 THR A CA 1
ATOM 3766 C C . THR A 1 506 ? 10.586 0.593 -12.672 1 37.78 506 THR A C 1
ATOM 3768 O O . THR A 1 506 ? 9.711 -0.008 -13.297 1 37.78 506 THR A O 1
ATOM 3771 N N . SER A 1 507 ? 10.453 0.274 -11.5 1 41.91 507 SER A N 1
ATOM 3772 C CA . SER A 1 507 ? 9.203 0.282 -10.758 1 41.91 507 SER A CA 1
ATOM 3773 C C . SER A 1 507 ? 8.438 1.586 -10.977 1 41.91 507 SER A C 1
ATOM 3775 O O . SER A 1 507 ? 9.008 2.672 -10.852 1 41.91 507 SER A O 1
ATOM 3777 N N . MET A 1 508 ? 7.355 1.544 -11.758 1 41.66 508 MET A N 1
ATOM 3778 C CA . MET A 1 508 ? 6.418 2.625 -12.047 1 41.66 508 MET A CA 1
ATOM 3779 C C . MET A 1 508 ? 6.309 3.578 -10.859 1 41.66 508 MET A C 1
ATOM 3781 O O . MET A 1 508 ? 6.074 4.773 -11.039 1 41.66 508 MET A O 1
ATOM 3785 N N . TRP A 1 509 ? 6.227 2.979 -9.648 1 43.25 509 TRP A N 1
ATOM 3786 C CA . TRP A 1 509 ? 5.914 3.812 -8.492 1 43.25 509 TRP A CA 1
ATOM 3787 C C . TRP A 1 509 ? 7.188 4.328 -7.832 1 43.25 509 TRP A C 1
ATOM 3789 O O . TRP A 1 509 ? 7.137 5.207 -6.965 1 43.25 509 TRP A O 1
ATOM 3799 N N . LEU A 1 510 ? 8.219 3.543 -7.996 1 44.12 510 LEU A N 1
ATOM 3800 C CA . LEU A 1 510 ? 9.445 3.998 -7.34 1 44.12 510 LEU A CA 1
ATOM 3801 C C . LEU A 1 510 ? 10.391 4.641 -8.344 1 44.12 510 LEU A C 1
ATOM 3803 O O . LEU A 1 510 ? 10.742 4.027 -9.359 1 44.12 510 LEU A O 1
ATOM 3807 N N . GLY A 1 511 ? 10.125 5.672 -8.844 1 38.28 511 GLY A N 1
ATOM 3808 C CA . GLY A 1 511 ? 11.102 6.434 -9.602 1 38.28 511 GLY A CA 1
ATOM 3809 C C . GLY A 1 511 ? 12.367 5.648 -9.906 1 38.28 511 GLY A C 1
ATOM 3810 O O . GLY A 1 511 ? 12.336 4.418 -9.984 1 38.28 511 GLY A O 1
ATOM 3811 N N . SER A 1 512 ? 13.617 6.387 -9.922 1 36.41 512 SER A N 1
ATOM 3812 C CA . SER A 1 512 ? 14.984 5.992 -10.242 1 36.41 512 SER A CA 1
ATOM 3813 C C . SER A 1 512 ? 15.547 5.051 -9.18 1 36.41 512 SER A C 1
ATOM 3815 O O . SER A 1 512 ? 16.406 5.441 -8.383 1 36.41 512 SER A O 1
ATOM 3817 N N . ALA A 1 513 ? 14.992 4.578 -8.234 1 40.91 513 ALA A N 1
ATOM 3818 C CA . ALA A 1 513 ? 15.906 3.742 -7.465 1 40.91 513 ALA A CA 1
ATOM 3819 C C . ALA A 1 513 ? 16.953 3.109 -8.367 1 40.91 513 ALA A C 1
ATOM 3821 O O . ALA A 1 513 ? 16.656 2.709 -9.5 1 40.91 513 ALA A O 1
ATOM 3822 N N . ARG A 1 514 ? 18.125 3.605 -8.258 1 41.31 514 ARG A N 1
ATOM 3823 C CA . ARG A 1 514 ? 19.141 3.014 -9.133 1 41.31 514 ARG A CA 1
ATOM 3824 C C . ARG A 1 514 ? 18.812 1.553 -9.43 1 41.31 514 ARG A C 1
ATOM 3826 O O . ARG A 1 514 ? 19.047 0.677 -8.594 1 41.31 514 ARG A O 1
ATOM 3833 N N . PHE A 1 515 ? 17.812 1.297 -10.203 1 45.31 515 PHE A N 1
ATOM 3834 C CA . PHE A 1 515 ? 17.094 0.264 -10.938 1 45.31 515 PHE A CA 1
ATOM 3835 C C . PHE A 1 515 ? 18.016 -0.903 -11.281 1 45.31 515 PHE A C 1
ATOM 3837 O O . PHE A 1 515 ? 17.578 -2.059 -11.273 1 45.31 515 PHE A O 1
ATOM 3844 N N . ASP A 1 516 ? 19.281 -0.407 -11.422 1 47.41 516 ASP A N 1
ATOM 3845 C CA . ASP A 1 516 ? 20.156 -1.526 -11.742 1 47.41 516 ASP A CA 1
ATOM 3846 C C . ASP A 1 516 ? 20.406 -2.404 -10.516 1 47.41 516 ASP A C 1
ATOM 3848 O O . ASP A 1 516 ? 20.766 -3.576 -10.648 1 47.41 516 ASP A O 1
ATOM 3852 N N . GLN A 1 517 ? 20.172 -1.635 -9.375 1 49.41 517 GLN A N 1
ATOM 3853 C CA . GLN A 1 517 ? 20.375 -2.359 -8.125 1 49.41 517 GLN A CA 1
ATOM 3854 C C . GLN A 1 517 ? 19.219 -3.328 -7.855 1 49.41 517 GLN A C 1
ATOM 3856 O O . GLN A 1 517 ? 19.391 -4.32 -7.145 1 49.41 517 GLN A O 1
ATOM 3861 N N . VAL A 1 518 ? 18.094 -2.934 -8.391 1 54.94 518 VAL A N 1
ATOM 3862 C CA . VAL A 1 518 ? 16.891 -3.705 -8.102 1 54.94 518 VAL A CA 1
ATOM 3863 C C . VAL A 1 518 ? 16.453 -4.469 -9.344 1 54.94 518 VAL A C 1
ATOM 3865 O O . VAL A 1 518 ? 15.969 -5.602 -9.25 1 54.94 518 VAL A O 1
ATOM 3868 N N . ALA A 1 519 ? 16.812 -3.877 -10.453 1 53.97 519 ALA A N 1
ATOM 3869 C CA . ALA A 1 519 ? 16.219 -4.355 -11.703 1 53.97 519 ALA A CA 1
ATOM 3870 C C . ALA A 1 519 ? 16.766 -5.734 -12.07 1 53.97 519 ALA A C 1
ATOM 3872 O O . ALA A 1 519 ? 16.078 -6.523 -12.727 1 53.97 519 ALA A O 1
ATOM 3873 N N . SER A 1 520 ? 17.891 -5.992 -11.602 1 58.09 520 SER A N 1
ATOM 3874 C CA . SER A 1 520 ? 18.391 -7.312 -11.984 1 58.09 520 SER A CA 1
ATOM 3875 C C . SER A 1 520 ? 17.672 -8.414 -11.203 1 58.09 520 SER A C 1
ATOM 3877 O O . SER A 1 520 ? 17.578 -9.547 -11.672 1 58.09 520 SER A O 1
ATOM 3879 N N . SER A 1 521 ? 17.094 -7.898 -10.234 1 67.12 521 SER A N 1
ATOM 3880 C CA . SER A 1 521 ? 16.516 -8.969 -9.43 1 67.12 521 SER A CA 1
ATOM 3881 C C . SER A 1 521 ? 14.992 -8.953 -9.492 1 67.12 521 SER A C 1
ATOM 3883 O O . SER A 1 521 ? 14.359 -10.008 -9.617 1 67.12 521 SER A O 1
ATOM 3885 N N . TRP A 1 522 ? 14.336 -7.715 -9.562 1 79.69 522 TRP A N 1
ATOM 3886 C CA . TRP A 1 522 ? 12.883 -7.66 -9.609 1 79.69 522 TRP A CA 1
ATOM 3887 C C . TRP A 1 522 ? 12.398 -7.039 -10.914 1 79.69 522 TRP A C 1
ATOM 3889 O O . TRP A 1 522 ? 12.867 -5.965 -11.305 1 79.69 522 TRP A O 1
ATOM 3899 N N . ARG A 1 523 ? 11.477 -7.723 -11.633 1 82.75 523 ARG A N 1
ATOM 3900 C CA . ARG A 1 523 ? 10.75 -7.211 -12.789 1 82.75 523 ARG A CA 1
ATOM 3901 C C . ARG A 1 523 ? 9.297 -7.66 -12.766 1 82.75 523 ARG A C 1
ATOM 3903 O O . ARG A 1 523 ? 8.984 -8.758 -12.305 1 82.75 523 ARG A O 1
ATOM 3910 N N . SER A 1 524 ? 8.492 -6.758 -13.273 1 84.94 524 SER A N 1
ATOM 3911 C CA . SER A 1 524 ? 7.086 -7.137 -13.352 1 84.94 524 SER A CA 1
ATOM 3912 C C . SER A 1 524 ? 6.453 -6.629 -14.648 1 84.94 524 SER A C 1
ATOM 3914 O O . SER A 1 524 ? 6.895 -5.621 -15.203 1 84.94 524 SER A O 1
ATOM 3916 N N . SER A 1 525 ? 5.57 -7.352 -15.195 1 86.56 525 SER A N 1
ATOM 3917 C CA . SER A 1 525 ? 4.672 -6.93 -16.266 1 86.56 525 SER A CA 1
ATOM 3918 C C . SER A 1 525 ? 3.215 -6.988 -15.82 1 86.56 525 SER A C 1
ATOM 3920 O O . SER A 1 525 ? 2.809 -7.926 -15.133 1 86.56 525 SER A O 1
ATOM 3922 N N . TRP A 1 526 ? 2.502 -5.977 -16.219 1 85.19 526 TRP A N 1
ATOM 3923 C CA . TRP A 1 526 ? 1.111 -5.855 -15.781 1 85.19 526 TRP A CA 1
ATOM 3924 C C . TRP A 1 526 ? 0.168 -5.883 -16.984 1 85.19 526 TRP A C 1
ATOM 3926 O O . TRP A 1 526 ? 0.386 -5.176 -17.969 1 85.19 526 TRP A O 1
ATOM 3936 N N . MET A 1 527 ? -0.833 -6.688 -16.875 1 88.19 527 MET A N 1
ATOM 3937 C CA . MET A 1 527 ? -1.926 -6.699 -17.844 1 88.19 527 MET A CA 1
ATOM 3938 C C . MET A 1 527 ? -3.254 -6.379 -17.172 1 88.19 527 MET A C 1
ATOM 3940 O O . MET A 1 527 ? -3.635 -7.031 -16.203 1 88.19 527 MET A O 1
ATOM 3944 N N . PHE A 1 528 ? -3.854 -5.348 -17.641 1 83.12 528 PHE A N 1
ATOM 3945 C CA . PHE A 1 528 ? -5.152 -4.93 -17.125 1 83.12 528 PHE A CA 1
ATOM 3946 C C . PHE A 1 528 ? -6.254 -5.191 -18.141 1 83.12 528 PHE A C 1
ATOM 3948 O O . PHE A 1 528 ? -6.059 -4.984 -19.344 1 83.12 528 PHE A O 1
ATOM 3955 N N . ARG A 1 529 ? -7.344 -5.68 -17.594 1 83.94 529 ARG A N 1
ATOM 3956 C CA . ARG A 1 529 ? -8.508 -5.746 -18.469 1 83.94 529 ARG A CA 1
ATOM 3957 C C . ARG A 1 529 ? -8.938 -4.348 -18.906 1 83.94 529 ARG A C 1
ATOM 3959 O O . ARG A 1 529 ? -9.102 -3.451 -18.078 1 83.94 529 ARG A O 1
ATOM 3966 N N . PRO A 1 530 ? -9.172 -4.074 -20.188 1 72.62 530 PRO A N 1
ATOM 3967 C CA . PRO A 1 530 ? -9.609 -2.75 -20.641 1 72.62 530 PRO A CA 1
ATOM 3968 C C . PRO A 1 530 ? -11.039 -2.434 -20.234 1 72.62 530 PRO A C 1
ATOM 3970 O O . PRO A 1 530 ? -11.875 -3.34 -20.109 1 72.62 530 PRO A O 1
ATOM 3973 N N . ASP A 1 531 ? -11.438 -1.107 -19.844 1 61.53 531 ASP A N 1
ATOM 3974 C CA . ASP A 1 531 ? -12.742 -0.64 -19.375 1 61.53 531 ASP A CA 1
ATOM 3975 C C . ASP A 1 531 ? -13.812 -0.839 -20.438 1 61.53 531 ASP A C 1
ATOM 3977 O O . ASP A 1 531 ? -15 -0.915 -20.125 1 61.53 531 ASP A O 1
ATOM 3981 N N . SER A 1 532 ? -13.516 -0.542 -21.781 1 51.41 532 SER A N 1
ATOM 3982 C CA . SER A 1 532 ? -14.516 -0.389 -22.844 1 51.41 532 SER A CA 1
ATOM 3983 C C . SER A 1 532 ? -15.586 -1.472 -22.75 1 51.41 532 SER A C 1
ATOM 3985 O O . SER A 1 532 ? -16.734 -1.256 -23.156 1 51.41 532 SER A O 1
ATOM 3987 N N . GLN A 1 533 ? -15.219 -2.463 -22.766 1 42.38 533 GLN A N 1
ATOM 3988 C CA . GLN A 1 533 ? -16.141 -3.488 -23.234 1 42.38 533 GLN A CA 1
ATOM 3989 C C . GLN A 1 533 ? -17.125 -3.898 -22.156 1 42.38 533 GLN A C 1
ATOM 3991 O O . GLN A 1 533 ? -18.141 -4.535 -22.438 1 42.38 533 GLN A O 1
ATOM 3996 N N . LEU A 1 534 ? -16.719 -4.102 -20.953 1 42.06 534 LEU A N 1
ATOM 3997 C CA . LEU A 1 534 ? -17.609 -4.922 -20.141 1 42.06 534 LEU A CA 1
ATOM 3998 C C . LEU A 1 534 ? -18.5 -4.051 -19.25 1 42.06 534 LEU A C 1
ATOM 4000 O O . LEU A 1 534 ? -18.125 -3.721 -18.125 1 42.06 534 LEU A O 1
ATOM 4004 N N . GLN A 1 535 ? -19.047 -3.064 -19.828 1 40.31 535 GLN A N 1
ATOM 4005 C CA . GLN A 1 535 ? -20.078 -2.385 -19.047 1 40.31 535 GLN A CA 1
ATOM 4006 C C . GLN A 1 535 ? -20.656 -3.309 -17.984 1 40.31 535 GLN A C 1
ATOM 4008 O O . GLN A 1 535 ? -21.094 -2.846 -16.938 1 40.31 535 GLN A O 1
ATOM 4013 N N . MET A 1 536 ? -21.5 -4.324 -18.484 1 37.53 536 MET A N 1
ATOM 4014 C CA . MET A 1 536 ? -22.609 -4.98 -17.781 1 37.53 536 MET A CA 1
ATOM 4015 C C . MET A 1 536 ? -22.078 -5.758 -16.578 1 37.53 536 MET A C 1
ATOM 4017 O O . MET A 1 536 ? -22.875 -6.207 -15.734 1 37.53 536 MET A O 1
ATOM 4021 N N . ALA A 1 537 ? -21.203 -6.812 -16.844 1 40.03 537 ALA A N 1
ATOM 4022 C CA . ALA A 1 537 ? -21.406 -8 -16.016 1 40.03 537 ALA A CA 1
ATOM 4023 C C . ALA A 1 537 ? -20.953 -7.758 -14.578 1 40.03 537 ALA A C 1
ATOM 4025 O O . ALA A 1 537 ? -19.812 -7.352 -14.336 1 40.03 537 ALA A O 1
ATOM 4026 N N . SER A 1 538 ? -21.797 -7.203 -13.891 1 47.66 538 SER A N 1
ATOM 4027 C CA . SER A 1 538 ? -21.516 -7.543 -12.5 1 47.66 538 SER A CA 1
ATOM 4028 C C . SER A 1 538 ? -20.734 -8.844 -12.391 1 47.66 538 SER A C 1
ATOM 4030 O O . SER A 1 538 ? -20.922 -9.758 -13.203 1 47.66 538 SER A O 1
ATOM 4032 N N . GLY A 1 539 ? -19.453 -8.836 -12.25 1 56.12 539 GLY A N 1
ATOM 4033 C CA . GLY A 1 539 ? -18.594 -9.961 -11.922 1 56.12 539 GLY A CA 1
ATOM 4034 C C . GLY A 1 539 ? -19.359 -11.203 -11.531 1 56.12 539 GLY A C 1
ATOM 4035 O O . GLY A 1 539 ? -18.766 -12.258 -11.297 1 56.12 539 GLY A O 1
ATOM 4036 N N . TYR A 1 540 ? -20.719 -11.117 -11.648 1 61.66 540 TYR A N 1
ATOM 4037 C CA . TYR A 1 540 ? -21.438 -12.289 -11.164 1 61.66 540 TYR A CA 1
ATOM 4038 C C . TYR A 1 540 ? -22.25 -12.938 -12.281 1 61.66 540 TYR A C 1
ATOM 4040 O O . TYR A 1 540 ? -22.984 -13.898 -12.047 1 61.66 540 TYR A O 1
ATOM 4048 N N . GLY A 1 541 ? -22.078 -12.414 -13.547 1 70.88 541 GLY A N 1
ATOM 4049 C CA . GLY A 1 541 ? -22.766 -13.023 -14.672 1 70.88 541 GLY A CA 1
ATOM 4050 C C . GLY A 1 541 ? -21.969 -14.117 -15.344 1 70.88 541 GLY A C 1
ATOM 4051 O O . GLY A 1 541 ? -21.375 -13.906 -16.406 1 70.88 541 GLY A O 1
ATOM 4052 N N . PHE A 1 542 ? -22.172 -15.32 -14.812 1 80.25 542 PHE A N 1
ATOM 4053 C CA . PHE A 1 542 ? -21.438 -16.438 -15.375 1 80.25 542 PHE A CA 1
ATOM 4054 C C . PHE A 1 542 ? -22.219 -17.094 -16.516 1 80.25 542 PHE A C 1
ATOM 4056 O O . PHE A 1 542 ? -23.125 -17.891 -16.266 1 80.25 542 PHE A O 1
ATOM 4063 N N . SER A 1 543 ? -21.906 -16.656 -17.703 1 83.5 543 SER A N 1
ATOM 4064 C CA . SER A 1 543 ? -22.484 -17.219 -18.922 1 83.5 543 SER A CA 1
ATOM 4065 C C . SER A 1 543 ? -21.516 -17.125 -20.094 1 83.5 543 SER A C 1
ATOM 4067 O O . SER A 1 543 ? -20.641 -16.25 -20.109 1 83.5 543 SER A O 1
ATOM 4069 N N . PRO A 1 544 ? -21.688 -18.031 -21.016 1 89.75 544 PRO A N 1
ATOM 4070 C CA . PRO A 1 544 ? -20.812 -17.969 -22.188 1 89.75 544 PRO A CA 1
ATOM 4071 C C . PRO A 1 544 ? -20.922 -16.625 -22.922 1 89.75 544 PRO A C 1
ATOM 4073 O O . PRO A 1 544 ? -19.922 -16.141 -23.453 1 89.75 544 PRO A O 1
ATOM 4076 N N . GLU A 1 545 ? -22.047 -16.016 -22.969 1 84.62 545 GLU A N 1
ATOM 4077 C CA . GLU A 1 545 ? -22.266 -14.75 -23.656 1 84.62 545 GLU A CA 1
ATOM 4078 C C . GLU A 1 545 ? -21.391 -13.648 -23.062 1 84.62 545 GLU A C 1
ATOM 4080 O O . GLU A 1 545 ? -20.922 -12.766 -23.781 1 84.62 545 GLU A O 1
ATOM 4085 N N . VAL A 1 546 ? -21.203 -13.812 -21.797 1 83.69 546 VAL A N 1
ATOM 4086 C CA . VAL A 1 546 ? -20.422 -12.805 -21.094 1 83.69 546 VAL A CA 1
ATOM 4087 C C . VAL A 1 546 ? -18.953 -13.188 -21.109 1 83.69 546 VAL A C 1
ATOM 4089 O O . VAL A 1 546 ? -18.078 -12.352 -21.375 1 83.69 546 VAL A O 1
ATOM 4092 N N . MET A 1 547 ? -18.641 -14.398 -20.922 1 91.81 547 MET A N 1
ATOM 4093 C CA . MET A 1 547 ? -17.281 -14.828 -20.625 1 91.81 547 MET A CA 1
ATOM 4094 C C . MET A 1 547 ? -16.484 -15.023 -21.922 1 91.81 547 MET A C 1
ATOM 4096 O O . MET A 1 547 ? -15.273 -14.797 -21.953 1 91.81 547 MET A O 1
ATOM 4100 N N . ARG A 1 548 ? -17.141 -15.406 -23.016 1 94.5 548 ARG A N 1
ATOM 4101 C CA . ARG A 1 548 ? -16.422 -15.703 -24.25 1 94.5 548 ARG A CA 1
ATOM 4102 C C . ARG A 1 548 ? -15.734 -14.453 -24.797 1 94.5 548 ARG A C 1
ATOM 4104 O O . ARG A 1 548 ? -14.547 -14.492 -25.125 1 94.5 548 ARG A O 1
ATOM 4111 N N . PRO A 1 549 ? -16.453 -13.305 -24.891 1 92.31 549 PRO A N 1
ATOM 4112 C CA . PRO A 1 549 ? -15.734 -12.109 -25.344 1 92.31 549 PRO A CA 1
ATOM 4113 C C . PRO A 1 549 ? -14.562 -11.734 -24.438 1 92.31 549 PRO A C 1
ATOM 4115 O O . PRO A 1 549 ? -13.531 -11.273 -24.922 1 92.31 549 PRO A O 1
ATOM 4118 N N . LEU A 1 550 ? -14.695 -11.922 -23.141 1 92.19 550 LEU A N 1
ATOM 4119 C CA . LEU A 1 550 ? -13.633 -11.625 -22.203 1 92.19 550 LEU A CA 1
ATOM 4120 C C . LEU A 1 550 ? -12.438 -12.547 -22.422 1 92.19 550 LEU A C 1
ATOM 4122 O O . LEU A 1 550 ? -11.289 -12.102 -22.391 1 92.19 550 LEU A O 1
ATOM 4126 N N . PHE A 1 551 ? -12.758 -13.82 -22.641 1 96.25 551 PHE A N 1
ATOM 4127 C CA . PHE A 1 551 ? -11.703 -14.789 -22.906 1 96.25 551 PHE A CA 1
ATOM 4128 C C . PHE A 1 551 ? -10.914 -14.406 -24.141 1 96.25 551 PHE A C 1
ATOM 4130 O O . PHE A 1 551 ? -9.68 -14.414 -24.125 1 96.25 551 PHE A O 1
ATOM 4137 N N . LYS A 1 552 ? -11.602 -14.023 -25.188 1 96.31 552 LYS A N 1
ATOM 4138 C CA . LYS A 1 552 ? -10.961 -13.609 -26.438 1 96.31 552 LYS A CA 1
ATOM 4139 C C . LYS A 1 552 ? -10.109 -12.359 -26.234 1 96.31 552 LYS A C 1
ATOM 4141 O O . LYS A 1 552 ? -9.016 -12.25 -26.781 1 96.31 552 LYS A O 1
ATOM 4146 N N . GLU A 1 553 ? -10.656 -11.492 -25.469 1 93.06 553 GLU A N 1
ATOM 4147 C CA . GLU A 1 553 ? -9.898 -10.273 -25.188 1 93.06 553 GLU A CA 1
ATOM 4148 C C . GLU A 1 553 ? -8.609 -10.594 -24.438 1 93.06 553 GLU A C 1
ATOM 4150 O O . GLU A 1 553 ? -7.586 -9.938 -24.641 1 93.06 553 GLU A O 1
ATOM 4155 N N . GLY A 1 554 ? -8.68 -11.531 -23.516 1 95.69 554 GLY A N 1
ATOM 4156 C CA . GLY A 1 554 ? -7.477 -11.977 -22.828 1 95.69 554 GLY A CA 1
ATOM 4157 C C . GLY A 1 554 ? -6.426 -12.547 -23.75 1 95.69 554 GLY A C 1
ATOM 4158 O O . GLY A 1 554 ? -5.246 -12.203 -23.656 1 95.69 554 GLY A O 1
ATOM 4159 N N . VAL A 1 555 ? -6.891 -13.352 -24.703 1 97.5 555 VAL A N 1
ATOM 4160 C CA . VAL A 1 555 ? -5.988 -13.93 -25.688 1 97.5 555 VAL A CA 1
ATOM 4161 C C . VAL A 1 555 ? -5.352 -12.82 -26.531 1 97.5 555 VAL A C 1
ATOM 4163 O O . VAL A 1 555 ? -4.141 -12.812 -26.734 1 97.5 555 VAL A O 1
ATOM 4166 N N . LYS A 1 556 ? -6.188 -11.953 -26.953 1 95.12 556 LYS A N 1
ATOM 4167 C CA . LYS A 1 556 ? -5.738 -10.836 -27.781 1 95.12 556 LYS A CA 1
ATOM 4168 C C . LYS A 1 556 ? -4.688 -10 -27.047 1 95.12 556 LYS A C 1
ATOM 4170 O O . LYS A 1 556 ? -3.629 -9.703 -27.609 1 95.12 556 LYS A O 1
ATOM 4175 N N . HIS A 1 557 ? -4.992 -9.664 -25.875 1 92.56 557 HIS A N 1
ATOM 4176 C CA . HIS A 1 557 ? -4.121 -8.805 -25.078 1 92.56 557 HIS A CA 1
ATOM 4177 C C . HIS A 1 557 ? -2.775 -9.469 -24.828 1 92.56 557 HIS A C 1
ATOM 4179 O O . HIS A 1 557 ? -1.727 -8.828 -24.922 1 92.56 557 HIS A O 1
ATOM 4185 N N . PHE A 1 558 ? -2.775 -10.695 -24.484 1 95.44 558 PHE A N 1
ATOM 4186 C CA . PHE A 1 558 ? -1.524 -11.414 -24.281 1 95.44 558 PHE A CA 1
ATOM 4187 C C . PHE A 1 558 ? -0.716 -11.469 -25.578 1 95.44 558 PHE A C 1
ATOM 4189 O O . PHE A 1 558 ? 0.489 -11.203 -25.562 1 95.44 558 PHE A O 1
ATOM 4196 N N . GLN A 1 559 ? -1.369 -11.805 -26.625 1 96.88 559 GLN A N 1
ATOM 4197 C CA . GLN A 1 559 ? -0.668 -11.953 -27.891 1 96.88 559 GLN A CA 1
ATOM 4198 C C . GLN A 1 559 ? 0.019 -10.656 -28.297 1 96.88 559 GLN A C 1
ATOM 4200 O O . GLN A 1 559 ? 1.126 -10.672 -28.844 1 96.88 559 GLN A O 1
ATOM 4205 N N . GLN A 1 560 ? -0.628 -9.586 -28.062 1 92.81 560 GLN A N 1
ATOM 4206 C CA . GLN A 1 560 ? -0.07 -8.281 -28.375 1 92.81 560 GLN A CA 1
ATOM 4207 C C . GLN A 1 560 ? 1.176 -7.992 -27.547 1 92.81 560 GLN A C 1
ATOM 4209 O O . GLN A 1 560 ? 2.043 -7.223 -27.969 1 92.81 560 GLN A O 1
ATOM 4214 N N . ARG A 1 561 ? 1.283 -8.664 -26.453 1 92.44 561 ARG A N 1
ATOM 4215 C CA . ARG A 1 561 ? 2.375 -8.398 -25.531 1 92.44 561 ARG A CA 1
ATOM 4216 C C . ARG A 1 561 ? 3.191 -9.656 -25.266 1 92.44 561 ARG A C 1
ATOM 4218 O O . ARG A 1 561 ? 3.875 -9.766 -24.25 1 92.44 561 ARG A O 1
ATOM 4225 N N . CYS A 1 562 ? 3.062 -10.547 -26.141 1 95.44 562 CYS A N 1
ATOM 4226 C CA . CYS A 1 562 ? 3.684 -11.867 -26 1 95.44 562 CYS A CA 1
ATOM 4227 C C . CYS A 1 562 ? 5.195 -11.742 -25.859 1 95.44 562 CYS A C 1
ATOM 4229 O O . CYS A 1 562 ? 5.789 -12.375 -24.984 1 95.44 562 CYS A O 1
ATOM 4231 N N . ARG A 1 563 ? 5.863 -10.883 -26.609 1 92.69 563 ARG A N 1
ATOM 4232 C CA . ARG A 1 563 ? 7.312 -10.711 -26.562 1 92.69 563 ARG A CA 1
ATOM 4233 C C . ARG A 1 563 ? 7.746 -10.133 -25.219 1 92.69 563 ARG A C 1
ATOM 4235 O O . ARG A 1 563 ? 8.828 -10.453 -24.719 1 92.69 563 ARG A O 1
ATOM 4242 N N . GLU A 1 564 ? 6.922 -9.289 -24.703 1 89.69 564 GLU A N 1
ATOM 4243 C CA . GLU A 1 564 ? 7.188 -8.727 -23.391 1 89.69 564 GLU A CA 1
ATOM 4244 C C . GLU A 1 564 ? 7.25 -9.82 -22.328 1 89.69 564 GLU A C 1
ATOM 4246 O O . GLU A 1 564 ? 8.148 -9.82 -21.484 1 89.69 564 GLU A O 1
ATOM 4251 N N . VAL A 1 565 ? 6.316 -10.727 -22.375 1 92.81 565 VAL A N 1
ATOM 4252 C CA . VAL A 1 565 ? 6.242 -11.789 -21.375 1 92.81 565 VAL A CA 1
ATOM 4253 C C . VAL A 1 565 ? 7.414 -12.758 -21.562 1 92.81 565 VAL A C 1
ATOM 4255 O O . VAL A 1 565 ? 7.988 -13.242 -20.578 1 92.81 565 VAL A O 1
ATOM 4258 N N . LEU A 1 566 ? 7.785 -13.039 -22.859 1 92.44 566 LEU A N 1
ATOM 4259 C CA . LEU A 1 566 ? 8.961 -13.867 -23.109 1 92.44 566 LEU A CA 1
ATOM 4260 C C . LEU A 1 566 ? 10.211 -13.227 -22.5 1 92.44 566 LEU A C 1
ATOM 4262 O O . LEU A 1 566 ? 11.039 -13.914 -21.906 1 92.44 566 LEU A O 1
ATOM 4266 N N . ARG A 1 567 ? 10.305 -11.914 -22.641 1 87.19 567 ARG A N 1
ATOM 4267 C CA . ARG A 1 567 ? 11.445 -11.195 -22.062 1 87.19 567 ARG A CA 1
ATOM 4268 C C . ARG A 1 567 ? 11.406 -11.242 -20.547 1 87.19 567 ARG A C 1
ATOM 4270 O O . ARG A 1 567 ? 12.445 -11.406 -19.906 1 87.19 567 ARG A O 1
ATOM 4277 N N . LEU A 1 568 ? 10.242 -11.078 -19.969 1 88.38 568 LEU A N 1
ATOM 4278 C CA . LEU A 1 568 ? 10.078 -11.07 -18.516 1 88.38 568 LEU A CA 1
ATOM 4279 C C . LEU A 1 568 ? 10.594 -12.367 -17.906 1 88.38 568 LEU A C 1
ATOM 4281 O O . LEU A 1 568 ? 11.367 -12.336 -16.938 1 88.38 568 LEU A O 1
ATOM 4285 N N . PHE A 1 569 ? 10.203 -13.469 -18.516 1 89.06 569 PHE A N 1
ATOM 4286 C CA . PHE A 1 569 ? 10.555 -14.773 -17.953 1 89.06 569 PHE A CA 1
ATOM 4287 C C . PHE A 1 569 ? 11.828 -15.312 -18.594 1 89.06 569 PHE A C 1
ATOM 4289 O O . PHE A 1 569 ? 12.234 -16.438 -18.328 1 89.06 569 PHE A O 1
ATOM 4296 N N . GLU A 1 570 ? 12.422 -14.516 -19.516 1 83.75 570 GLU A N 1
ATOM 4297 C CA . GLU A 1 570 ? 13.648 -14.883 -20.219 1 83.75 570 GLU A CA 1
ATOM 4298 C C . GLU A 1 570 ? 13.484 -16.203 -20.953 1 83.75 570 GLU A C 1
ATOM 4300 O O . GLU A 1 570 ? 14.336 -17.094 -20.844 1 83.75 570 GLU A O 1
ATOM 4305 N N . ILE A 1 571 ? 12.273 -16.328 -21.5 1 88.12 571 ILE A N 1
ATOM 4306 C CA . ILE A 1 571 ? 11.992 -17.484 -22.359 1 88.12 571 ILE A CA 1
ATOM 4307 C C . ILE A 1 571 ? 12.602 -17.266 -23.734 1 88.12 571 ILE A C 1
ATOM 4309 O O . ILE A 1 571 ? 12.289 -16.281 -24.406 1 88.12 571 ILE A O 1
ATOM 4313 N N . GLN A 1 572 ? 13.391 -18.188 -24 1 83.25 572 GLN A N 1
ATOM 4314 C CA . GLN A 1 572 ? 14.047 -18.125 -25.297 1 83.25 572 GLN A CA 1
ATOM 4315 C C . GLN A 1 572 ? 13.578 -19.281 -26.203 1 83.25 572 GLN A C 1
ATOM 4317 O O . GLN A 1 572 ? 12.68 -20.031 -25.828 1 83.25 572 GLN A O 1
ATOM 4322 N N . GLY A 1 573 ? 14 -19.25 -27.422 1 89.75 573 GLY A N 1
ATOM 4323 C CA . GLY A 1 573 ? 13.688 -20.344 -28.328 1 89.75 573 GLY A CA 1
ATOM 4324 C C . GLY A 1 573 ? 12.93 -19.875 -29.562 1 89.75 573 GLY A C 1
ATOM 4325 O O . GLY A 1 573 ? 12.086 -18.984 -29.484 1 89.75 573 GLY A O 1
ATOM 4326 N N . THR A 1 574 ? 13.211 -20.516 -30.531 1 94.81 574 THR A N 1
ATOM 4327 C CA . THR A 1 574 ? 12.648 -20.109 -31.812 1 94.81 574 THR A CA 1
ATOM 4328 C C . THR A 1 574 ? 11.1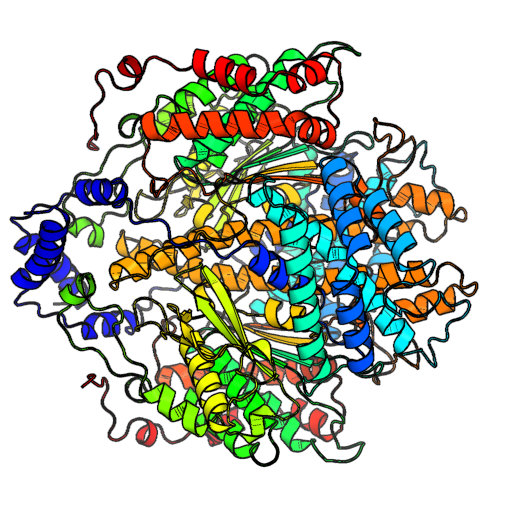56 -20.453 -31.875 1 94.81 574 THR A C 1
ATOM 4330 O O . THR A 1 574 ? 10.383 -19.734 -32.531 1 94.81 574 THR A O 1
ATOM 4333 N N . LEU A 1 575 ? 10.75 -21.438 -31.234 1 96.25 575 LEU A N 1
ATOM 4334 C CA . LEU A 1 575 ? 9.344 -21.828 -31.266 1 96.25 575 LEU A CA 1
ATOM 4335 C C . LEU A 1 575 ? 8.477 -20.828 -30.516 1 96.25 575 LEU A C 1
ATOM 4337 O O . LEU A 1 575 ? 7.406 -20.438 -30.984 1 96.25 575 LEU A O 1
ATOM 4341 N N . ALA A 1 576 ? 8.938 -20.531 -29.312 1 95.62 576 ALA A N 1
ATOM 4342 C CA . ALA A 1 576 ? 8.203 -19.516 -28.547 1 95.62 576 ALA A CA 1
ATOM 4343 C C . ALA A 1 576 ? 8.125 -18.203 -29.312 1 95.62 576 ALA A C 1
ATOM 4345 O O . ALA A 1 576 ? 7.078 -17.547 -29.328 1 95.62 576 ALA A O 1
ATOM 4346 N N . ALA A 1 577 ? 9.211 -17.812 -29.906 1 94.88 577 ALA A N 1
ATOM 4347 C CA . ALA A 1 577 ? 9.242 -16.578 -30.688 1 94.88 577 ALA A CA 1
ATOM 4348 C C . ALA A 1 577 ? 8.258 -16.656 -31.859 1 94.88 577 ALA A C 1
ATOM 4350 O O . ALA A 1 577 ? 7.566 -15.672 -32.156 1 94.88 577 ALA A O 1
ATOM 4351 N N . ALA A 1 578 ? 8.258 -17.734 -32.531 1 96.44 578 ALA A N 1
ATOM 4352 C CA . ALA A 1 578 ? 7.344 -17.922 -33.656 1 96.44 578 ALA A CA 1
ATOM 4353 C C . ALA A 1 578 ? 5.891 -17.812 -33.188 1 96.44 578 ALA A C 1
ATOM 4355 O O . ALA A 1 578 ? 5.051 -17.266 -33.938 1 96.44 578 ALA A O 1
ATOM 4356 N N . GLU A 1 579 ? 5.609 -18.391 -32.062 1 96.62 579 GLU A N 1
ATOM 4357 C CA . GLU A 1 579 ? 4.262 -18.281 -31.516 1 96.62 579 GLU A CA 1
ATOM 4358 C C . GLU A 1 579 ? 3.891 -16.828 -31.25 1 96.62 579 GLU A C 1
ATOM 4360 O O . GLU A 1 579 ? 2.746 -16.422 -31.469 1 96.62 579 GLU A O 1
ATOM 4365 N N . CYS A 1 580 ? 4.832 -16.047 -30.703 1 96.06 580 CYS A N 1
ATOM 4366 C CA . CYS A 1 580 ? 4.578 -14.641 -30.391 1 96.06 580 CYS A CA 1
ATOM 4367 C C . CYS A 1 580 ? 4.453 -13.805 -31.656 1 96.06 580 CYS A C 1
ATOM 4369 O O . CYS A 1 580 ? 3.848 -12.734 -31.656 1 96.06 580 CYS A O 1
ATOM 4371 N N . ASP A 1 581 ? 4.98 -14.305 -32.75 1 96.44 581 ASP A N 1
ATOM 4372 C CA . ASP A 1 581 ? 4.949 -13.57 -34 1 96.44 581 ASP A CA 1
ATOM 4373 C C . ASP A 1 581 ? 3.65 -13.828 -34.75 1 96.44 581 ASP A C 1
ATOM 4375 O O . ASP A 1 581 ? 3.355 -13.156 -35.75 1 96.44 581 ASP A O 1
ATOM 4379 N N . LYS A 1 582 ? 2.865 -14.766 -34.312 1 97.31 582 LYS A N 1
ATOM 4380 C CA . LYS A 1 582 ? 1.567 -15 -34.938 1 97.31 582 LYS A CA 1
ATOM 4381 C C . LYS A 1 582 ? 0.694 -13.75 -34.875 1 97.31 582 LYS A C 1
ATOM 4383 O O . LYS A 1 582 ? 0.692 -13.031 -33.875 1 97.31 582 LYS A O 1
ATOM 4388 N N . PRO A 1 583 ? -0.088 -13.555 -36 1 97.5 583 PRO A N 1
ATOM 4389 C CA . PRO A 1 583 ? -1.046 -12.453 -35.906 1 97.5 583 PRO A CA 1
ATOM 4390 C C . PRO A 1 583 ? -2.062 -12.625 -34.781 1 97.5 583 PRO A C 1
ATOM 4392 O O . PRO A 1 583 ? -2.512 -13.742 -34.531 1 97.5 583 PRO A O 1
ATOM 4395 N N . VAL A 1 584 ? -2.41 -11.555 -34.188 1 97.12 584 VAL A N 1
ATOM 4396 C CA . VAL A 1 584 ? -3.326 -11.547 -33.062 1 97.12 584 VAL A CA 1
ATOM 4397 C C . VAL A 1 584 ? -4.625 -12.25 -33.438 1 97.12 584 VAL A C 1
ATOM 4399 O O . VAL A 1 584 ? -5.148 -13.062 -32.656 1 97.12 584 VAL A O 1
ATOM 4402 N N . ASP A 1 585 ? -5.113 -12.008 -34.594 1 97.25 585 ASP A N 1
ATOM 4403 C CA . ASP A 1 585 ? -6.379 -12.586 -35.031 1 97.25 585 ASP A CA 1
ATOM 4404 C C . ASP A 1 585 ? -6.285 -14.102 -35.156 1 97.25 585 ASP A C 1
ATOM 4406 O O . ASP A 1 585 ? -7.266 -14.812 -34.906 1 97.25 585 ASP A O 1
ATOM 4410 N N . ASP A 1 586 ? -5.168 -14.594 -35.531 1 97.75 586 ASP A N 1
ATOM 4411 C CA . ASP A 1 586 ? -4.973 -16.031 -35.625 1 97.75 586 ASP A CA 1
ATOM 4412 C C . ASP A 1 586 ? -5.02 -16.688 -34.25 1 97.75 586 ASP A C 1
ATOM 4414 O O . ASP A 1 586 ? -5.613 -17.75 -34.062 1 97.75 586 ASP A O 1
ATOM 4418 N N . ALA A 1 587 ? -4.352 -16.062 -33.312 1 97.69 587 ALA A N 1
ATOM 4419 C CA . ALA A 1 587 ? -4.355 -16.578 -31.938 1 97.69 587 ALA A CA 1
ATOM 4420 C C . ALA A 1 587 ? -5.773 -16.625 -31.375 1 97.69 587 ALA A C 1
ATOM 4422 O O . ALA A 1 587 ? -6.156 -17.578 -30.703 1 97.69 587 ALA A O 1
ATOM 4423 N N . VAL A 1 588 ? -6.559 -15.562 -31.609 1 97.88 588 VAL A N 1
ATOM 4424 C CA . VAL A 1 588 ? -7.934 -15.484 -31.125 1 97.88 588 VAL A CA 1
ATOM 4425 C C . VAL A 1 588 ? -8.781 -16.562 -31.797 1 97.88 588 VAL A C 1
ATOM 4427 O O . VAL A 1 588 ? -9.602 -17.219 -31.141 1 97.88 588 VAL A O 1
ATOM 4430 N N . SER A 1 589 ? -8.531 -16.719 -33.125 1 97.44 589 SER A N 1
ATOM 4431 C CA . SER A 1 589 ? -9.266 -17.75 -33.844 1 97.44 589 SER A CA 1
ATOM 4432 C C . SER A 1 589 ? -8.945 -19.141 -33.312 1 97.44 589 SER A C 1
ATOM 4434 O O . SER A 1 589 ? -9.82 -20 -33.281 1 97.44 589 SER A O 1
ATOM 4436 N N . GLU A 1 590 ? -7.754 -19.375 -33.031 1 97 590 GLU A N 1
ATOM 4437 C CA . GLU A 1 590 ? -7.355 -20.656 -32.469 1 97 590 GLU A CA 1
ATOM 4438 C C . GLU A 1 590 ? -8.094 -20.922 -31.156 1 97 590 GLU A C 1
ATOM 4440 O O . GLU A 1 590 ? -8.508 -22.047 -30.891 1 97 590 GLU A O 1
ATOM 4445 N N . ALA A 1 591 ? -8.211 -19.922 -30.328 1 97.31 591 ALA A N 1
ATOM 4446 C CA . ALA A 1 591 ? -8.953 -20.062 -29.078 1 97.31 591 ALA A CA 1
ATOM 4447 C C . ALA A 1 591 ? -10.43 -20.359 -29.344 1 97.31 591 ALA A C 1
ATOM 4449 O O . ALA A 1 591 ? -11.016 -21.234 -28.719 1 97.31 591 ALA A O 1
ATOM 4450 N N . GLU A 1 592 ? -11.008 -19.625 -30.266 1 96.94 592 GLU A N 1
ATOM 4451 C CA . GLU A 1 592 ? -12.414 -19.766 -30.609 1 96.94 592 GLU A CA 1
ATOM 4452 C C . GLU A 1 592 ? -12.719 -21.188 -31.094 1 96.94 592 GLU A C 1
ATOM 4454 O O . GLU A 1 592 ? -13.789 -21.734 -30.828 1 96.94 592 GLU A O 1
ATOM 4459 N N . ALA A 1 593 ? -11.812 -21.703 -31.812 1 96.75 593 ALA A N 1
ATOM 4460 C CA . ALA A 1 593 ? -11.984 -23.047 -32.375 1 96.75 593 ALA A CA 1
ATOM 4461 C C . ALA A 1 593 ? -12.086 -24.078 -31.25 1 96.75 593 ALA A C 1
ATOM 4463 O O . ALA A 1 593 ? -12.57 -25.203 -31.469 1 96.75 593 ALA A O 1
ATOM 4464 N N . ARG A 1 594 ? -11.648 -23.75 -30.062 1 96.19 594 ARG A N 1
ATOM 4465 C CA . ARG A 1 594 ? -11.664 -24.688 -28.938 1 96.19 594 ARG A CA 1
ATOM 4466 C C . ARG A 1 594 ? -12.953 -24.547 -28.141 1 96.19 594 ARG A C 1
ATOM 4468 O O . ARG A 1 594 ? -13.219 -25.359 -27.25 1 96.19 594 ARG A O 1
ATOM 4475 N N . PHE A 1 595 ? -13.734 -23.516 -28.438 1 96.81 595 PHE A N 1
ATOM 4476 C CA . PHE A 1 595 ? -14.984 -23.312 -27.703 1 96.81 595 PHE A CA 1
ATOM 4477 C C . PHE A 1 595 ? -16 -24.375 -28.078 1 96.81 595 PHE A C 1
ATOM 4479 O O . PHE A 1 595 ? -16.234 -24.641 -29.266 1 96.81 595 PHE A O 1
ATOM 4486 N N . ALA A 1 596 ? -16.594 -24.984 -27.125 1 94.94 596 ALA A N 1
ATOM 4487 C CA . ALA A 1 596 ? -17.734 -25.859 -27.406 1 94.94 596 ALA A CA 1
ATOM 4488 C C . ALA A 1 596 ? -18.906 -25.062 -27.969 1 94.94 596 ALA A C 1
ATOM 4490 O O . ALA A 1 596 ? -19.078 -23.875 -27.656 1 94.94 596 ALA A O 1
ATOM 4491 N N . PRO A 1 597 ? -19.75 -25.734 -28.781 1 93.56 597 PRO A N 1
ATOM 4492 C CA . PRO A 1 597 ? -20.953 -25.031 -29.234 1 93.56 597 PRO A CA 1
ATOM 4493 C C . PRO A 1 597 ? -21.828 -24.547 -28.078 1 93.56 597 PRO A C 1
ATOM 4495 O O . PRO A 1 597 ? -21.984 -25.25 -27.078 1 93.56 597 PRO A O 1
ATOM 4498 N N . LEU A 1 598 ? -22.328 -23.359 -28.266 1 90.94 598 LEU A N 1
ATOM 4499 C CA . LEU A 1 598 ? -23.125 -22.734 -27.219 1 90.94 598 LEU A CA 1
ATOM 4500 C C . LEU A 1 598 ? -24.25 -23.641 -26.75 1 90.94 598 LEU A C 1
ATOM 4502 O O . LEU A 1 598 ? -24.547 -23.703 -25.562 1 90.94 598 LEU A O 1
ATOM 4506 N N . ALA A 1 599 ? -24.875 -24.312 -27.75 1 88.94 599 ALA A N 1
ATOM 4507 C CA . ALA A 1 599 ? -26 -25.188 -27.438 1 88.94 599 ALA A CA 1
ATOM 4508 C C . ALA A 1 599 ? -25.562 -26.312 -26.5 1 88.94 599 ALA A C 1
ATOM 4510 O O . ALA A 1 599 ? -26.344 -26.734 -25.625 1 88.94 599 ALA A O 1
ATOM 4511 N N . GLN A 1 600 ? -24.422 -26.688 -26.641 1 90.31 600 GLN A N 1
ATOM 4512 C CA . GLN A 1 600 ? -23.906 -27.75 -25.797 1 90.31 600 GLN A CA 1
ATOM 4513 C C . GLN A 1 600 ? -23.625 -27.25 -24.391 1 90.31 600 GLN A C 1
ATOM 4515 O O . GLN A 1 600 ? -23.734 -28 -23.422 1 90.31 600 GLN A O 1
ATOM 4520 N N . CYS A 1 601 ? -23.188 -26.047 -24.234 1 90.88 601 CYS A N 1
ATOM 4521 C CA . CYS A 1 601 ? -22.875 -25.453 -22.938 1 90.88 601 CYS A CA 1
ATOM 4522 C C . CYS A 1 601 ? -24.141 -25.266 -22.094 1 90.88 601 CYS A C 1
ATOM 4524 O O . CYS A 1 601 ? -24.062 -25.266 -20.859 1 90.88 601 CYS A O 1
ATOM 4526 N N . MET A 1 602 ? -25.219 -25.125 -22.719 1 85.25 602 MET A N 1
ATOM 4527 C CA . MET A 1 602 ? -26.453 -24.797 -22.016 1 85.25 602 MET A CA 1
ATOM 4528 C C . MET A 1 602 ? -27.375 -26.016 -21.938 1 85.25 602 MET A C 1
ATOM 4530 O O . MET A 1 602 ? -28.344 -26.016 -21.172 1 85.25 602 MET A O 1
ATOM 4534 N N . LYS A 1 603 ? -27.141 -26.938 -22.75 1 82.44 603 LYS A N 1
ATOM 4535 C CA . LYS A 1 603 ? -28.047 -28.062 -22.906 1 82.44 603 LYS A CA 1
ATOM 4536 C C . LYS A 1 603 ? -28.312 -28.766 -21.578 1 82.44 603 LYS A C 1
ATOM 4538 O O . LYS A 1 603 ? -27.359 -29.188 -20.891 1 82.44 603 LYS A O 1
ATOM 4543 N N . GLY A 1 604 ? -29.625 -28.891 -21.281 1 81.25 604 GLY A N 1
ATOM 4544 C CA . GLY A 1 604 ? -30.078 -29.641 -20.125 1 81.25 604 GLY A CA 1
ATOM 4545 C C . GLY A 1 604 ? -29.75 -28.969 -18.797 1 81.25 604 GLY A C 1
ATOM 4546 O O . GLY A 1 604 ? -29.891 -29.562 -17.734 1 81.25 604 GLY A O 1
ATOM 4547 N N . LYS A 1 605 ? -29.281 -27.75 -18.781 1 84.56 605 LYS A N 1
ATOM 4548 C CA . LYS A 1 605 ? -28.922 -27.062 -17.547 1 84.56 605 LYS A CA 1
ATOM 4549 C C . LYS A 1 605 ? -29.953 -26 -17.188 1 84.56 605 LYS A C 1
ATOM 4551 O O . LYS A 1 605 ? -30.312 -25.172 -18.047 1 84.56 605 LYS A O 1
ATOM 4556 N N . PRO A 1 606 ? -30.375 -26.109 -15.953 1 79.44 606 PRO A N 1
ATOM 4557 C CA . PRO A 1 606 ? -31.297 -25.047 -15.547 1 79.44 606 PRO A CA 1
ATOM 4558 C C . PRO A 1 606 ? -30.609 -23.703 -15.367 1 79.44 606 PRO A C 1
ATOM 4560 O O . PRO A 1 606 ? -29.391 -23.641 -15.195 1 79.44 606 PRO A O 1
ATOM 4563 N N . GLU A 1 607 ? -31.375 -22.641 -15.5 1 70.56 607 GLU A N 1
ATOM 4564 C CA . GLU A 1 607 ? -30.844 -21.312 -15.266 1 70.56 607 GLU A CA 1
ATOM 4565 C C . GLU A 1 607 ? -30.344 -21.156 -13.828 1 70.56 607 GLU A C 1
ATOM 4567 O O . GLU A 1 607 ? -29.297 -20.562 -13.586 1 70.56 607 GLU A O 1
ATOM 4572 N N . GLN A 1 608 ? -31.172 -21.672 -13 1 75.25 608 GLN A N 1
ATOM 4573 C CA . GLN A 1 608 ? -30.859 -21.656 -11.578 1 75.25 608 GLN A CA 1
ATOM 4574 C C . GLN A 1 608 ? -31.156 -23 -10.93 1 75.25 608 GLN A C 1
ATOM 4576 O O . GLN A 1 608 ? -32.156 -23.625 -11.242 1 75.25 608 GLN A O 1
ATOM 4581 N N . ARG A 1 609 ? -30.156 -23.438 -10.125 1 79.88 609 ARG A N 1
ATOM 4582 C CA . ARG A 1 609 ? -30.344 -24.672 -9.375 1 79.88 609 ARG A CA 1
ATOM 4583 C C . ARG A 1 609 ? -30.625 -24.391 -7.91 1 79.88 609 ARG A C 1
ATOM 4585 O O . ARG A 1 609 ? -30.031 -23.484 -7.316 1 79.88 609 ARG A O 1
ATOM 4592 N N . SER A 1 610 ? -31.594 -25.016 -7.336 1 78.62 610 SER A N 1
ATOM 4593 C CA . SER A 1 610 ? -31.891 -24.891 -5.91 1 78.62 610 SER A CA 1
ATOM 4594 C C . SER A 1 610 ? -31.109 -25.906 -5.09 1 78.62 610 SER A C 1
ATOM 4596 O O . SER A 1 610 ? -30.969 -27.062 -5.496 1 78.62 610 SER A O 1
ATOM 4598 N N . CYS A 1 611 ? -30.594 -25.375 -4.02 1 78.75 611 CYS A N 1
ATOM 4599 C CA . CYS A 1 611 ? -29.875 -26.281 -3.121 1 78.75 611 CYS A CA 1
ATOM 4600 C C . CYS A 1 611 ? -30.844 -27.25 -2.445 1 78.75 611 CYS A C 1
ATOM 4602 O O . CYS A 1 611 ? -32 -26.906 -2.18 1 78.75 611 CYS A O 1
ATOM 4604 N N . LYS A 1 612 ? -30.375 -28.531 -2.199 1 68.12 612 LYS A N 1
ATOM 4605 C CA . LYS A 1 612 ? -31.219 -29.531 -1.551 1 68.12 612 LYS A CA 1
ATOM 4606 C C . LYS A 1 612 ? -31.219 -29.344 -0.035 1 68.12 612 LYS A C 1
ATOM 4608 O O . LYS A 1 612 ? -30.234 -28.891 0.543 1 68.12 612 LYS A O 1
ATOM 4613 N N . M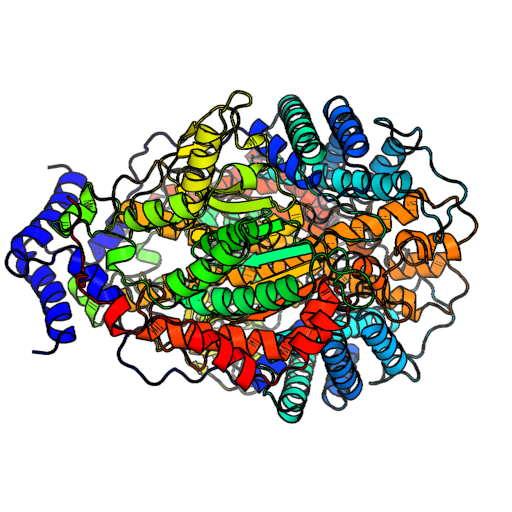ET B 1 1 ? -40.438 -8.609 25.234 1 25.59 1 MET B N 1
ATOM 4614 C CA . MET B 1 1 ? -39.969 -9.156 23.969 1 25.59 1 MET B CA 1
ATOM 4615 C C . MET B 1 1 ? -38.688 -8.445 23.531 1 25.59 1 MET B C 1
ATOM 4617 O O . MET B 1 1 ? -38.656 -7.219 23.422 1 25.59 1 MET B O 1
ATOM 4621 N N . ASN B 1 2 ? -37.5 -9.023 23.672 1 32 2 ASN B N 1
ATOM 4622 C CA . ASN B 1 2 ? -36.188 -8.375 23.578 1 32 2 ASN B CA 1
ATOM 4623 C C . ASN B 1 2 ? -35.969 -7.77 22.188 1 32 2 ASN B C 1
ATOM 4625 O O . ASN B 1 2 ? -36.562 -8.203 21.219 1 32 2 ASN B O 1
ATOM 4629 N N . GLN B 1 3 ? -35.375 -6.605 22.172 1 35.03 3 GLN B N 1
ATOM 4630 C CA . GLN B 1 3 ? -35.219 -5.73 21.016 1 35.03 3 GLN B CA 1
ATOM 4631 C C . GLN B 1 3 ? -34.625 -6.488 19.828 1 35.03 3 GLN B C 1
ATOM 4633 O O . GLN B 1 3 ? -35 -6.262 18.688 1 35.03 3 GLN B O 1
ATOM 4638 N N . SER B 1 4 ? -33.812 -7.441 20.109 1 37.03 4 SER B N 1
ATOM 4639 C CA . SER B 1 4 ? -33.312 -8.328 19.062 1 37.03 4 SER B CA 1
ATOM 4640 C C . SER B 1 4 ? -34.469 -9.141 18.453 1 37.03 4 SER B C 1
ATOM 4642 O O . SER B 1 4 ? -34.5 -9.352 17.234 1 37.03 4 SER B O 1
ATOM 4644 N N . THR B 1 5 ? -35.312 -9.625 19.344 1 38.5 5 THR B N 1
ATOM 4645 C CA . THR B 1 5 ? -36.5 -10.398 18.922 1 38.5 5 THR B CA 1
ATOM 4646 C C . THR B 1 5 ? -37.438 -9.531 18.094 1 38.5 5 THR B C 1
ATOM 4648 O O . THR B 1 5 ? -38.031 -9.992 17.109 1 38.5 5 THR B O 1
ATOM 4651 N N . THR B 1 6 ? -37.5 -8.273 18.5 1 38.47 6 THR B N 1
ATOM 4652 C CA . THR B 1 6 ? -38.406 -7.383 17.766 1 38.47 6 THR B CA 1
ATOM 4653 C C . THR B 1 6 ? -37.812 -7.066 16.391 1 38.47 6 THR B C 1
ATOM 4655 O O . THR B 1 6 ? -38.562 -7.008 15.398 1 38.47 6 THR B O 1
ATOM 4658 N N . TYR B 1 7 ? -36.5 -6.902 16.281 1 38.78 7 TYR B N 1
ATOM 4659 C CA . TYR B 1 7 ? -35.844 -6.641 15.008 1 38.78 7 TYR B CA 1
ATOM 4660 C C . TYR B 1 7 ? -35.969 -7.84 14.078 1 38.78 7 TYR B C 1
ATOM 4662 O O . TYR B 1 7 ? -36.25 -7.684 12.891 1 38.78 7 TYR B O 1
ATOM 4670 N N . LEU B 1 8 ? -35.75 -9.031 14.625 1 39.34 8 LEU B N 1
ATOM 4671 C CA . LEU B 1 8 ? -35.969 -10.266 13.898 1 39.34 8 LEU B CA 1
ATOM 4672 C C . LEU B 1 8 ? -37.469 -10.391 13.508 1 39.34 8 LEU B C 1
ATOM 4674 O O . LEU B 1 8 ? -37.781 -10.836 12.398 1 39.34 8 LEU B O 1
ATOM 4678 N N . LEU B 1 9 ? -38.219 -10 14.375 1 38.53 9 LEU B N 1
ATOM 4679 C CA . LEU B 1 9 ? -39.656 -10.086 14.109 1 38.53 9 LEU B CA 1
ATOM 4680 C C . LEU B 1 9 ? -40.062 -9.094 13.023 1 38.53 9 LEU B C 1
ATOM 4682 O O . LEU B 1 9 ? -40.875 -9.414 12.164 1 38.53 9 LEU B O 1
ATOM 4686 N N . CYS B 1 10 ? -39.438 -7.93 13.016 1 39.69 10 CYS B N 1
ATOM 4687 C CA . CYS B 1 10 ? -39.75 -6.945 11.977 1 39.69 10 CYS B CA 1
ATOM 4688 C C . CYS B 1 10 ? -39.156 -7.371 10.641 1 39.69 10 CYS B C 1
ATOM 4690 O O . CYS B 1 10 ? -39.812 -7.254 9.602 1 39.69 10 CYS B O 1
ATOM 4692 N N . LEU B 1 11 ? -37.969 -7.867 10.656 1 41.06 11 LEU B N 1
ATOM 4693 C CA . LEU B 1 11 ? -37.438 -8.477 9.438 1 41.06 11 LEU B CA 1
ATOM 4694 C C . LEU B 1 11 ? -38.25 -9.68 9.031 1 41.06 11 LEU B C 1
ATOM 4696 O O . LEU B 1 11 ? -38.531 -9.891 7.844 1 41.06 11 LEU B O 1
ATOM 4700 N N . THR B 1 12 ? -38.688 -10.516 10.07 1 40.03 12 THR B N 1
ATOM 4701 C CA . THR B 1 12 ? -39.594 -11.625 9.82 1 40.03 12 THR B CA 1
ATOM 4702 C C . THR B 1 12 ? -40.969 -11.102 9.391 1 40.03 12 THR B C 1
ATOM 4704 O O . THR B 1 12 ? -41.625 -11.688 8.516 1 40.03 12 THR B O 1
ATOM 4707 N N . ALA B 1 13 ? -41.438 -10.133 10.086 1 38.88 13 ALA B N 1
ATOM 4708 C CA . ALA B 1 13 ? -42.75 -9.578 9.734 1 38.88 13 ALA B CA 1
ATOM 4709 C C . ALA B 1 13 ? -42.688 -8.859 8.383 1 38.88 13 ALA B C 1
ATOM 4711 O O . ALA B 1 13 ? -43.625 -8.93 7.594 1 38.88 13 ALA B O 1
ATOM 4712 N N . LEU B 1 14 ? -41.594 -8.156 8.141 1 40.09 14 LEU B N 1
ATOM 4713 C CA . LEU B 1 14 ? -41.344 -7.641 6.801 1 40.09 14 LEU B CA 1
ATOM 4714 C C . LEU B 1 14 ? -41.312 -8.766 5.777 1 40.09 14 LEU B C 1
ATOM 4716 O O . LEU B 1 14 ? -41.812 -8.602 4.66 1 40.09 14 LEU B O 1
ATOM 4720 N N . ALA B 1 15 ? -40.719 -9.773 6.188 1 37.16 15 ALA B N 1
ATOM 4721 C CA . ALA B 1 15 ? -40.781 -11 5.402 1 37.16 15 ALA B CA 1
ATOM 4722 C C . ALA B 1 15 ? -42.219 -11.547 5.324 1 37.16 15 ALA B C 1
ATOM 4724 O O . ALA B 1 15 ? -42.625 -12.078 4.293 1 37.16 15 ALA B O 1
ATOM 4725 N N . THR B 1 16 ? -42.938 -11.578 6.406 1 35 16 THR B N 1
ATOM 4726 C CA . THR B 1 16 ? -44.281 -12.141 6.418 1 35 16 THR B CA 1
ATOM 4727 C C . THR B 1 16 ? -45.25 -11.242 5.656 1 35 16 THR B C 1
ATOM 4729 O O . THR B 1 16 ? -46.156 -11.727 4.992 1 35 16 THR B O 1
ATOM 4732 N N . VAL B 1 17 ? -45.344 -9.945 5.984 1 34.47 17 VAL B N 1
ATOM 4733 C CA . VAL B 1 17 ? -46.281 -9.094 5.277 1 34.47 17 VAL B CA 1
ATOM 4734 C C . VAL B 1 17 ? -45.938 -9.023 3.795 1 34.47 17 VAL B C 1
ATOM 4736 O O . VAL B 1 17 ? -46.781 -8.805 2.945 1 34.47 17 VAL B O 1
ATOM 4739 N N . SER B 1 18 ? -44.688 -8.766 3.439 1 33.75 18 SER B N 1
ATOM 4740 C CA . SER B 1 18 ? -44.406 -9.102 2.045 1 33.75 18 SER B CA 1
ATOM 4741 C C . SER B 1 18 ? -44.719 -10.57 1.756 1 33.75 18 SER B C 1
ATOM 4743 O O . SER B 1 18 ? -43.812 -11.359 1.473 1 33.75 18 SER B O 1
ATOM 4745 N N . SER B 1 19 ? -45.5 -11.117 2.395 1 32.12 19 SER B N 1
ATOM 4746 C CA . SER B 1 19 ? -46.031 -12.453 2.166 1 32.12 19 SER B CA 1
ATOM 4747 C C . SER B 1 19 ? -46.312 -12.68 0.688 1 32.12 19 SER B C 1
ATOM 4749 O O . SER B 1 19 ? -46.219 -13.812 0.198 1 32.12 19 SER B O 1
ATOM 4751 N N . GLY B 1 20 ? -47.188 -11.836 0.093 1 31.02 20 GLY B N 1
ATOM 4752 C CA . GLY B 1 20 ? -47.344 -12.188 -1.308 1 31.02 20 GLY B CA 1
ATOM 4753 C C . GLY B 1 20 ? -46.094 -12 -2.133 1 31.02 20 GLY B C 1
ATOM 4754 O O . GLY B 1 20 ? -46.031 -12.477 -3.266 1 31.02 20 GLY B O 1
ATOM 4755 N N . CYS B 1 21 ? -45.5 -10.703 -2.121 1 30.73 21 CYS B N 1
ATOM 4756 C CA . CYS B 1 21 ? -44.219 -10.719 -2.842 1 30.73 21 CYS B CA 1
ATOM 4757 C C . CYS B 1 21 ? -43.188 -11.578 -2.111 1 30.73 21 CYS B C 1
ATOM 4759 O O . CYS B 1 21 ? -42.688 -11.188 -1.05 1 30.73 21 CYS B O 1
ATOM 4761 N N . PHE B 1 22 ? -43.156 -12.789 -2.004 1 35.38 22 PHE B N 1
ATOM 4762 C CA . PHE B 1 22 ? -42.469 -14.086 -1.941 1 35.38 22 PHE B CA 1
ATOM 4763 C C . PHE B 1 22 ? -41.031 -13.961 -2.398 1 35.38 22 PHE B C 1
ATOM 4765 O O . PHE B 1 22 ? -40.688 -14.414 -3.488 1 35.38 22 PHE B O 1
ATOM 4772 N N . LEU B 1 23 ? -40.375 -12.953 -2.191 1 43.03 23 LEU B N 1
ATOM 4773 C CA . LEU B 1 23 ? -39.062 -12.844 -2.84 1 43.03 23 LEU B CA 1
ATOM 4774 C C . LEU B 1 23 ? -38.094 -13.859 -2.271 1 43.03 23 LEU B C 1
ATOM 4776 O O . LEU B 1 23 ? -37.969 -14.023 -1.054 1 43.03 23 LEU B O 1
ATOM 4780 N N . ARG B 1 24 ? -37.875 -14.797 -2.895 1 47.34 24 ARG B N 1
ATOM 4781 C CA . ARG B 1 24 ? -36.906 -15.852 -2.707 1 47.34 24 ARG B CA 1
ATOM 4782 C C . ARG B 1 24 ? -35.5 -15.352 -3.002 1 47.34 24 ARG B C 1
ATOM 4784 O O . ARG B 1 24 ? -35.312 -14.383 -3.744 1 47.34 24 ARG B O 1
ATOM 4791 N N . THR B 1 25 ? -34.625 -15.719 -2.094 1 53.06 25 THR B N 1
ATOM 4792 C CA . THR B 1 25 ? -33.219 -15.344 -2.189 1 53.06 25 THR B CA 1
ATOM 4793 C C . THR B 1 25 ? -32.75 -15.422 -3.635 1 53.06 25 THR B C 1
ATOM 4795 O O . THR B 1 25 ? -31.812 -14.703 -4.027 1 53.06 25 THR B O 1
ATOM 4798 N N . GLY B 1 26 ? -33.438 -16.203 -4.355 1 51.78 26 GLY B N 1
ATOM 4799 C CA . GLY B 1 26 ? -33.062 -16.281 -5.762 1 51.78 26 GLY B CA 1
ATOM 4800 C C . GLY B 1 26 ? -33.219 -14.961 -6.496 1 51.78 26 GLY B C 1
ATOM 4801 O O . GLY B 1 26 ? -32.5 -14.68 -7.449 1 51.78 26 GLY B O 1
ATOM 4802 N N . TYR B 1 27 ? -34.156 -14.125 -5.977 1 50.5 27 TYR B N 1
ATOM 4803 C CA . TYR B 1 27 ? -34.375 -12.844 -6.633 1 50.5 27 TYR B CA 1
ATOM 4804 C C . TYR B 1 27 ? -33.188 -11.906 -6.434 1 50.5 27 TYR B C 1
ATOM 4806 O O . TYR B 1 27 ? -32.875 -11.086 -7.297 1 50.5 27 TYR B O 1
ATOM 4814 N N . ILE B 1 28 ? -32.625 -12.039 -5.289 1 53.97 28 ILE B N 1
ATOM 4815 C CA . ILE B 1 28 ? -31.469 -11.211 -5.016 1 53.97 28 ILE B CA 1
ATOM 4816 C C . ILE B 1 28 ? -30.359 -11.531 -6.012 1 53.97 28 ILE B C 1
ATOM 4818 O O . ILE B 1 28 ? -29.734 -10.633 -6.57 1 53.97 28 ILE B O 1
ATOM 4822 N N . LEU B 1 29 ? -30.266 -12.727 -6.258 1 56 29 LEU B N 1
ATOM 4823 C CA . LEU B 1 29 ? -29.234 -13.156 -7.199 1 56 29 LEU B CA 1
ATOM 4824 C C . LEU B 1 29 ? -29.562 -12.68 -8.617 1 56 29 LEU B C 1
ATOM 4826 O O . LEU B 1 29 ? -28.672 -12.266 -9.352 1 56 29 LEU B O 1
ATOM 4830 N N . ASP B 1 30 ? -30.828 -12.781 -8.93 1 55.88 30 ASP B N 1
ATOM 4831 C CA . ASP B 1 30 ? -31.25 -12.305 -10.242 1 55.88 30 ASP B CA 1
ATOM 4832 C C . ASP B 1 30 ? -30.953 -10.812 -10.398 1 55.88 30 ASP B C 1
ATOM 4834 O O . ASP B 1 30 ? -30.5 -10.367 -11.453 1 55.88 30 ASP B O 1
ATOM 4838 N N . ALA B 1 31 ? -31.172 -10.102 -9.336 1 53.69 31 ALA B N 1
ATOM 4839 C CA . ALA B 1 31 ? -30.938 -8.664 -9.367 1 53.69 31 ALA B CA 1
ATOM 4840 C C . ALA B 1 31 ? -29.438 -8.352 -9.492 1 53.69 31 ALA B C 1
ATOM 4842 O O . ALA B 1 31 ? -29.062 -7.426 -10.203 1 53.69 31 ALA B O 1
ATOM 4843 N N . LEU B 1 32 ? -28.75 -9.219 -8.859 1 54.28 32 LEU B N 1
ATOM 4844 C CA . LEU B 1 32 ? -27.297 -9.016 -8.891 1 54.28 32 LEU B CA 1
ATOM 4845 C C . LEU B 1 32 ? -26.734 -9.406 -10.25 1 54.28 32 LEU B C 1
ATOM 4847 O O . LEU B 1 32 ? -25.734 -8.828 -10.703 1 54.28 32 LEU B O 1
ATOM 4851 N N . ASN B 1 33 ? -27.469 -10.328 -10.82 1 53.78 33 ASN B N 1
ATOM 4852 C CA . ASN B 1 33 ? -26.969 -10.859 -12.086 1 53.78 33 ASN B CA 1
ATOM 4853 C C . ASN B 1 33 ? -27.5 -10.055 -13.273 1 53.78 33 ASN B C 1
ATOM 4855 O O . ASN B 1 33 ? -27 -10.211 -14.398 1 53.78 33 ASN B O 1
ATOM 4859 N N . THR B 1 34 ? -28.547 -9.219 -13.062 1 50.41 34 THR B N 1
ATOM 4860 C CA . THR B 1 34 ? -29.125 -8.453 -14.164 1 50.41 34 THR B CA 1
ATOM 4861 C C . THR B 1 34 ? -28.188 -7.301 -14.555 1 50.41 34 THR B C 1
ATOM 4863 O O . THR B 1 34 ? -27.828 -6.477 -13.711 1 50.41 34 THR B O 1
ATOM 4866 N N . PRO B 1 35 ? -27.719 -7.484 -15.844 1 49.47 35 PRO B N 1
ATOM 4867 C CA . PRO B 1 35 ? -26.891 -6.359 -16.297 1 49.47 35 PRO B CA 1
ATOM 4868 C C . PRO B 1 35 ? -27.594 -5.012 -16.125 1 49.47 35 PRO B C 1
ATOM 4870 O O . PRO B 1 35 ? -28.812 -4.926 -16.281 1 49.47 35 PRO B O 1
ATOM 4873 N N . GLY B 1 36 ? -27.109 -4.168 -15.328 1 49.28 36 GLY B N 1
ATOM 4874 C CA . GLY B 1 36 ? -27.688 -2.84 -15.195 1 49.28 36 GLY B CA 1
ATOM 4875 C C . GLY B 1 36 ? -28.062 -2.211 -16.516 1 49.28 36 GLY B C 1
ATOM 4876 O O . GLY B 1 36 ? -27.641 -2.688 -17.578 1 49.28 36 GLY B O 1
ATOM 4877 N N . ASP B 1 37 ? -29.219 -1.528 -16.547 1 47.09 37 ASP B N 1
ATOM 4878 C CA . ASP B 1 37 ? -29.531 -0.754 -17.75 1 47.09 37 ASP B CA 1
ATOM 4879 C C . ASP B 1 37 ? -28.297 -0.076 -18.312 1 47.09 37 ASP B C 1
ATOM 4881 O O . ASP B 1 37 ? -27.5 0.512 -17.562 1 47.09 37 ASP B O 1
ATOM 4885 N N . PRO B 1 38 ? -27.938 -0.45 -19.5 1 45.59 38 PRO B N 1
ATOM 4886 C CA . PRO B 1 38 ? -26.812 0.247 -20.109 1 45.59 38 PRO B CA 1
ATOM 4887 C C . PRO B 1 38 ? -26.859 1.76 -19.922 1 45.59 38 PRO B C 1
ATOM 4889 O O . PRO B 1 38 ? -27.672 2.439 -20.562 1 45.59 38 PRO B O 1
ATOM 4892 N N . GLN B 1 39 ? -27.172 2.232 -18.75 1 48.16 39 GLN B N 1
ATOM 4893 C CA . GLN B 1 39 ? -26.984 3.68 -18.734 1 48.16 39 GLN B CA 1
ATOM 4894 C C . GLN B 1 39 ? -25.625 4.066 -19.328 1 48.16 39 GLN B C 1
ATOM 4896 O O . GLN B 1 39 ? -24.672 3.283 -19.281 1 48.16 39 GLN B O 1
ATOM 4901 N N . ALA B 1 40 ? -25.703 5.094 -20.203 1 50.72 40 ALA B N 1
ATOM 4902 C CA . ALA B 1 40 ? -24.484 5.605 -20.812 1 50.72 40 ALA B CA 1
ATOM 4903 C C . ALA B 1 40 ? -23.328 5.629 -19.797 1 50.72 40 ALA B C 1
ATOM 4905 O O . ALA B 1 40 ? -23.484 6.164 -18.703 1 50.72 40 ALA B O 1
ATOM 4906 N N . ALA B 1 41 ? -22.391 4.84 -19.922 1 57.5 41 ALA B N 1
ATOM 4907 C CA . ALA B 1 41 ? -21.188 4.836 -19.109 1 57.5 41 ALA B CA 1
ATO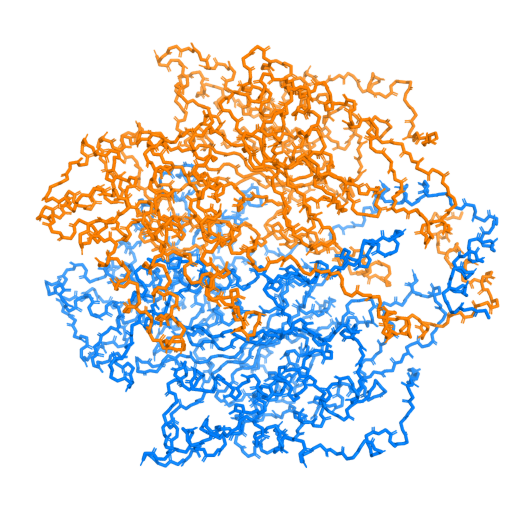M 4908 C C . ALA B 1 41 ? -20.688 6.258 -18.859 1 57.5 41 ALA B C 1
ATOM 4910 O O . ALA B 1 41 ? -20.625 7.074 -19.781 1 57.5 41 ALA B O 1
ATOM 4911 N N . PRO B 1 42 ? -20.672 6.75 -17.484 1 64.38 42 PRO B N 1
ATOM 4912 C CA . PRO B 1 42 ? -20.078 8.07 -17.312 1 64.38 42 PRO B CA 1
ATOM 4913 C C . PRO B 1 42 ? -18.719 8.203 -18.016 1 64.38 42 PRO B C 1
ATOM 4915 O O . PRO B 1 42 ? -18.031 7.203 -18.219 1 64.38 42 PRO B O 1
ATOM 4918 N N . LEU B 1 43 ? -18.609 9.359 -18.609 1 61.5 43 LEU B N 1
ATOM 4919 C CA . LEU B 1 43 ? -17.344 9.609 -19.266 1 61.5 43 LEU B CA 1
ATOM 4920 C C . LEU B 1 43 ? -16.188 9.461 -18.281 1 61.5 43 LEU B C 1
ATOM 4922 O O . LEU B 1 43 ? -16.266 9.938 -17.141 1 61.5 43 LEU B O 1
ATOM 4926 N N . PRO B 1 44 ? -15.289 8.695 -18.672 1 69.94 44 PRO B N 1
ATOM 4927 C CA . PRO B 1 44 ? -14.086 8.609 -17.844 1 69.94 44 PRO B CA 1
ATOM 4928 C C . PRO B 1 44 ? -13.336 9.93 -17.734 1 69.94 44 PRO B C 1
ATOM 4930 O O . PRO B 1 44 ? -13.523 10.812 -18.594 1 69.94 44 PRO B O 1
ATOM 4933 N N . VAL B 1 45 ? -12.734 10.188 -16.672 1 78.88 45 VAL B N 1
ATOM 4934 C CA . VAL B 1 45 ? -11.789 11.297 -16.594 1 78.88 45 VAL B CA 1
ATOM 4935 C C . VAL B 1 45 ? -10.852 11.25 -17.797 1 78.88 45 VAL B C 1
ATOM 4937 O O . VAL B 1 45 ? -10.266 10.211 -18.109 1 78.88 45 VAL B O 1
ATOM 4940 N N . PRO B 1 46 ? -10.805 12.359 -18.453 1 86.06 46 PRO B N 1
ATOM 4941 C CA . PRO B 1 46 ? -9.922 12.383 -19.625 1 86.06 46 PRO B CA 1
ATOM 4942 C C . PRO B 1 46 ? -8.492 11.969 -19.297 1 86.06 46 PRO B C 1
ATOM 4944 O O . PRO B 1 46 ? -7.973 12.312 -18.234 1 86.06 46 PRO B O 1
ATOM 4947 N N . ILE B 1 47 ? -7.938 11.273 -20.188 1 87.75 47 ILE B N 1
ATOM 4948 C CA . ILE B 1 47 ? -6.582 10.766 -20 1 87.75 47 ILE B CA 1
ATOM 4949 C C . ILE B 1 47 ? -5.613 11.93 -19.812 1 87.75 47 ILE B C 1
ATOM 4951 O O . ILE B 1 47 ? -4.641 11.82 -19.062 1 87.75 47 ILE B O 1
ATOM 4955 N N . GLN B 1 48 ? -5.895 13.031 -20.516 1 93.06 48 GLN B N 1
ATOM 4956 C CA . GLN B 1 48 ? -5.074 14.227 -20.344 1 93.06 48 GLN B CA 1
ATOM 4957 C C . GLN B 1 48 ? -5.062 14.688 -18.891 1 93.06 48 GLN B C 1
ATOM 4959 O O . GLN B 1 48 ? -4.012 15.039 -18.344 1 93.06 48 GLN B O 1
ATOM 4964 N N . GLU B 1 49 ? -6.18 14.672 -18.281 1 92.44 49 GLU B N 1
ATOM 4965 C CA . GLU B 1 49 ? -6.289 15.07 -16.891 1 92.44 49 GLU B CA 1
ATOM 4966 C C . GLU B 1 49 ? -5.57 14.086 -15.977 1 92.44 49 GLU B C 1
ATOM 4968 O O . GLU B 1 49 ? -4.93 14.492 -15 1 92.44 49 GLU B O 1
ATOM 4973 N N . ARG B 1 50 ? -5.695 12.828 -16.312 1 90.56 50 ARG B N 1
ATOM 4974 C CA . ARG B 1 50 ? -4.992 11.82 -15.523 1 90.56 50 ARG B CA 1
ATOM 4975 C C . ARG B 1 50 ? -3.48 12 -15.625 1 90.56 50 ARG B C 1
ATOM 4977 O O . ARG B 1 50 ? -2.77 11.891 -14.625 1 90.56 50 ARG B O 1
ATOM 4984 N N . ALA B 1 51 ? -3.018 12.266 -16.797 1 93.06 51 ALA B N 1
ATOM 4985 C CA . ALA B 1 51 ? -1.592 12.508 -17 1 93.06 51 ALA B CA 1
ATOM 4986 C C . ALA B 1 51 ? -1.138 13.75 -16.234 1 93.06 51 ALA B C 1
ATOM 4988 O O . ALA B 1 51 ? -0.043 13.766 -15.664 1 93.06 51 ALA B O 1
ATOM 4989 N N . ALA B 1 52 ? -1.97 14.773 -16.234 1 96.31 52 ALA B N 1
ATOM 4990 C CA . ALA B 1 52 ? -1.657 15.992 -15.484 1 96.31 52 ALA B CA 1
ATOM 4991 C C . ALA B 1 52 ? -1.549 15.711 -13.992 1 96.31 52 ALA B C 1
ATOM 4993 O O . ALA B 1 52 ? -0.607 16.156 -13.336 1 96.31 52 ALA B O 1
ATOM 4994 N N . ARG B 1 53 ? -2.467 14.945 -13.5 1 93.19 53 ARG B N 1
ATOM 4995 C CA . ARG B 1 53 ? -2.475 14.625 -12.07 1 93.19 53 ARG B CA 1
ATOM 4996 C C . ARG B 1 53 ? -1.247 13.805 -11.688 1 93.19 53 ARG B C 1
ATOM 4998 O O . ARG B 1 53 ? -0.646 14.039 -10.641 1 93.19 53 ARG B O 1
ATOM 5005 N N . ILE B 1 54 ? -0.927 12.859 -12.523 1 90.94 54 ILE B N 1
ATOM 5006 C CA . ILE B 1 54 ? 0.245 12.031 -12.281 1 90.94 54 ILE B CA 1
ATOM 5007 C C . ILE B 1 54 ? 1.501 12.898 -12.25 1 90.94 54 ILE B C 1
ATOM 5009 O O . ILE B 1 54 ? 2.318 12.789 -11.336 1 90.94 54 ILE B O 1
ATOM 5013 N N . THR B 1 55 ? 1.625 13.758 -13.234 1 95 55 THR B N 1
ATOM 5014 C CA . THR B 1 55 ? 2.783 14.641 -13.32 1 95 55 THR B CA 1
ATOM 5015 C C . THR B 1 55 ? 2.875 15.539 -12.094 1 95 55 THR B C 1
ATOM 5017 O O . THR B 1 55 ? 3.943 15.664 -11.492 1 95 55 THR B O 1
ATOM 5020 N N . ARG B 1 56 ? 1.798 16.125 -11.758 1 96.56 56 ARG B N 1
ATOM 5021 C CA . ARG B 1 56 ? 1.741 17 -10.586 1 96.56 56 ARG B CA 1
ATOM 5022 C C . ARG B 1 56 ? 2.146 16.25 -9.32 1 96.56 56 ARG B C 1
ATOM 5024 O O . ARG B 1 56 ? 2.941 16.75 -8.523 1 96.56 56 ARG B O 1
ATOM 5031 N N . THR B 1 57 ? 1.609 15.07 -9.156 1 92.31 57 THR B N 1
ATOM 5032 C CA . THR B 1 57 ? 1.841 14.289 -7.945 1 92.31 57 THR B CA 1
ATOM 5033 C C . THR B 1 57 ? 3.32 13.938 -7.801 1 92.31 57 THR B C 1
ATOM 5035 O O . THR B 1 57 ? 3.848 13.891 -6.688 1 92.31 57 THR B O 1
ATOM 5038 N N . HIS B 1 58 ? 3.975 13.727 -8.844 1 91.69 58 HIS B N 1
ATOM 5039 C CA . HIS B 1 58 ? 5.398 13.414 -8.789 1 91.69 58 HIS B CA 1
ATOM 5040 C C . HIS B 1 58 ? 6.219 14.656 -8.453 1 91.69 58 HIS B C 1
ATOM 5042 O O . HIS B 1 58 ? 7.168 14.586 -7.668 1 91.69 58 HIS B O 1
ATOM 5048 N N . LEU B 1 59 ? 5.848 15.766 -9 1 96.19 59 LEU B N 1
ATOM 5049 C CA . LEU B 1 59 ? 6.688 16.953 -8.914 1 96.19 59 LEU B CA 1
ATOM 5050 C C . LEU B 1 59 ? 6.527 17.625 -7.559 1 96.19 59 LEU B C 1
ATOM 5052 O O . LEU B 1 59 ? 7.473 18.234 -7.047 1 96.19 59 LEU B O 1
ATOM 5056 N N . VAL B 1 60 ? 5.348 17.578 -7.043 1 96.44 60 VAL B N 1
ATOM 5057 C CA . VAL B 1 60 ? 5.09 18.25 -5.77 1 96.44 60 VAL B CA 1
ATOM 5058 C C . VAL B 1 60 ? 5.91 17.578 -4.664 1 96.44 60 VAL B C 1
ATOM 5060 O O . VAL B 1 60 ? 5.863 16.359 -4.496 1 96.44 60 VAL B O 1
ATOM 5063 N N . ASP B 1 61 ? 6.652 18.391 -3.941 1 94.94 61 ASP B N 1
ATOM 5064 C CA . ASP B 1 61 ? 7.543 18.031 -2.844 1 94.94 61 ASP B CA 1
ATOM 5065 C C . ASP B 1 61 ? 7.91 19.25 -2.006 1 94.94 61 ASP B C 1
ATOM 5067 O O . ASP B 1 61 ? 7.41 20.359 -2.25 1 94.94 61 ASP B O 1
ATOM 5071 N N . ALA B 1 62 ? 8.656 19.078 -0.947 1 94.44 62 ALA B N 1
ATOM 5072 C CA . ALA B 1 62 ? 9.203 20.203 -0.199 1 94.44 62 ALA B CA 1
ATOM 5073 C C . ALA B 1 62 ? 10.586 20.594 -0.726 1 94.44 62 ALA B C 1
ATOM 5075 O O . ALA B 1 62 ? 11.5 19.766 -0.762 1 94.44 62 ALA B O 1
ATOM 5076 N N . TYR B 1 63 ? 10.719 21.812 -1.231 1 95.62 63 TYR B N 1
ATOM 5077 C CA . TYR B 1 63 ? 11.969 22.328 -1.783 1 95.62 63 TYR B CA 1
ATOM 5078 C C . TYR B 1 63 ? 12.531 23.453 -0.922 1 95.62 63 TYR B C 1
ATOM 5080 O O . TYR B 1 63 ? 11.773 24.156 -0.253 1 95.62 63 TYR B O 1
ATOM 5088 N N . ALA B 1 64 ? 13.828 23.594 -0.921 1 94 64 ALA B N 1
ATOM 5089 C CA . ALA B 1 64 ? 14.5 24.641 -0.161 1 94 64 ALA B CA 1
ATOM 5090 C C . ALA B 1 64 ? 14.266 26.016 -0.797 1 94 64 ALA B C 1
ATOM 5092 O O . ALA B 1 64 ? 14.141 27.016 -0.095 1 94 64 ALA B O 1
ATOM 5093 N N . ASP B 1 65 ? 14.234 26.062 -2.096 1 95.88 65 ASP B N 1
ATOM 5094 C CA . ASP B 1 65 ? 13.875 27.25 -2.875 1 95.88 65 ASP B CA 1
ATOM 5095 C C . ASP B 1 65 ? 12.68 26.969 -3.783 1 95.88 65 ASP B C 1
ATOM 5097 O O . ASP B 1 65 ? 12.852 26.719 -4.977 1 95.88 65 ASP B O 1
ATOM 5101 N N . PRO B 1 66 ? 11.5 27.156 -3.23 1 96.69 66 PRO B N 1
ATOM 5102 C CA . PRO B 1 66 ? 10.289 26.797 -3.979 1 96.69 66 PRO B CA 1
ATOM 5103 C C . PRO B 1 66 ? 10.141 27.594 -5.27 1 96.69 66 PRO B C 1
ATOM 5105 O O . PRO B 1 66 ? 9.617 27.078 -6.262 1 96.69 66 PRO B O 1
ATOM 5108 N N . THR B 1 67 ? 10.562 28.812 -5.273 1 97 67 THR B N 1
ATOM 5109 C CA . THR B 1 67 ? 10.445 29.672 -6.457 1 97 67 THR B CA 1
ATOM 5110 C C . THR B 1 67 ? 11.289 29.125 -7.602 1 97 67 THR B C 1
ATOM 5112 O O . THR B 1 67 ? 10.82 29.031 -8.742 1 97 67 THR B O 1
ATOM 5115 N N . GLU B 1 68 ? 12.469 28.781 -7.285 1 97.31 68 GLU B N 1
ATOM 5116 C CA . GLU B 1 68 ? 13.344 28.234 -8.305 1 97.31 68 GLU B CA 1
ATOM 5117 C C . GLU B 1 68 ? 12.844 26.875 -8.789 1 97.31 68 GLU B C 1
ATOM 5119 O O . GLU B 1 68 ? 12.852 26.594 -9.992 1 97.31 68 GLU B O 1
ATOM 5124 N N . ALA B 1 69 ? 12.516 26.016 -7.855 1 97.88 69 ALA B N 1
ATOM 5125 C CA . ALA B 1 69 ? 11.977 24.703 -8.234 1 97.88 69 ALA B CA 1
ATOM 5126 C C . ALA B 1 69 ? 10.766 24.859 -9.141 1 97.88 69 ALA B C 1
ATOM 5128 O O . ALA B 1 69 ? 10.602 24.094 -10.102 1 97.88 69 ALA B O 1
ATOM 5129 N N . ALA B 1 70 ? 9.891 25.797 -8.836 1 98.5 70 ALA B N 1
ATOM 5130 C CA . ALA B 1 70 ? 8.703 26.047 -9.648 1 98.5 70 ALA B CA 1
ATOM 5131 C C . ALA B 1 70 ? 9.078 26.438 -11.078 1 98.5 70 ALA B C 1
ATOM 5133 O O . ALA B 1 70 ? 8.398 26.031 -12.031 1 98.5 70 ALA B O 1
ATOM 5134 N N . ARG B 1 71 ? 10.086 27.219 -11.227 1 98.5 71 ARG B N 1
ATOM 5135 C CA . ARG B 1 71 ? 10.562 27.578 -12.555 1 98.5 71 ARG B CA 1
ATOM 5136 C C . ARG B 1 71 ? 11.016 26.344 -13.328 1 98.5 71 ARG B C 1
ATOM 5138 O O . ARG B 1 71 ? 10.742 26.219 -14.531 1 98.5 71 ARG B O 1
ATOM 5145 N N . TRP B 1 72 ? 11.766 25.453 -12.617 1 98.75 72 TRP B N 1
ATOM 5146 C CA . TRP B 1 72 ? 12.18 24.219 -13.258 1 98.75 72 TRP B CA 1
ATOM 5147 C C . TRP B 1 72 ? 10.969 23.406 -13.703 1 98.75 72 TRP B C 1
ATOM 5149 O O . TRP B 1 72 ? 10.969 22.812 -14.781 1 98.75 72 TRP B O 1
ATOM 5159 N N . MET B 1 73 ? 9.93 23.328 -12.852 1 98.75 73 MET B N 1
ATOM 5160 C CA . MET B 1 73 ? 8.711 22.578 -13.156 1 98.75 73 MET B CA 1
ATOM 5161 C C . MET B 1 73 ? 8.047 23.125 -14.422 1 98.75 73 MET B C 1
ATOM 5163 O O . MET B 1 73 ? 7.684 22.344 -15.312 1 98.75 73 MET B O 1
ATOM 5167 N N . SER B 1 74 ? 7.898 24.438 -14.484 1 98.62 74 SER B N 1
ATOM 5168 C CA . SER B 1 74 ? 7.285 25.078 -15.648 1 98.62 74 SER B CA 1
ATOM 5169 C C . SER B 1 74 ? 8.109 24.828 -16.906 1 98.62 74 SER B C 1
ATOM 5171 O O . SER B 1 74 ? 7.551 24.547 -17.969 1 98.62 74 SER B O 1
ATOM 5173 N N . ALA B 1 75 ? 9.375 24.938 -16.781 1 98.75 75 ALA B N 1
ATOM 5174 C CA . ALA B 1 75 ? 10.258 24.703 -17.922 1 98.75 75 ALA B CA 1
ATOM 5175 C C . ALA B 1 75 ? 10.141 23.266 -18.406 1 98.75 75 ALA B C 1
ATOM 5177 O O . ALA B 1 75 ? 10.094 23 -19.609 1 98.75 75 ALA B O 1
ATOM 5178 N N . MET B 1 76 ? 10.148 22.312 -17.484 1 98.56 76 MET B N 1
ATOM 5179 C CA . MET B 1 76 ? 10.016 20.906 -17.812 1 98.56 76 MET B CA 1
ATOM 5180 C C . MET B 1 76 ? 8.695 20.641 -18.531 1 98.56 76 MET B C 1
ATOM 5182 O O . MET B 1 76 ? 8.648 19.891 -19.516 1 98.56 76 MET B O 1
ATOM 5186 N N . GLY B 1 77 ? 7.586 21.219 -18 1 98.62 77 GLY B N 1
ATOM 5187 C CA . GLY B 1 77 ? 6.285 21.062 -18.641 1 98.62 77 GLY B CA 1
ATOM 5188 C C . GLY B 1 77 ? 6.258 21.562 -20.078 1 98.62 77 GLY B C 1
ATOM 5189 O O . GLY B 1 77 ? 5.562 21 -20.922 1 98.62 77 GLY B O 1
ATOM 5190 N N . ASN B 1 78 ? 7.012 22.578 -20.344 1 98.12 78 ASN B N 1
ATOM 5191 C CA . ASN B 1 78 ? 7.043 23.172 -21.672 1 98.12 78 ASN B CA 1
ATOM 5192 C C . ASN B 1 78 ? 7.984 22.422 -22.609 1 98.12 78 ASN B C 1
ATOM 5194 O O . ASN B 1 78 ? 7.914 22.594 -23.828 1 98.12 78 ASN B O 1
ATOM 5198 N N . ALA B 1 79 ? 8.883 21.688 -22.062 1 98 79 ALA B N 1
ATOM 5199 C CA . ALA B 1 79 ? 9.828 20.891 -22.844 1 98 79 ALA B CA 1
ATOM 5200 C C . ALA B 1 79 ? 9.953 19.484 -22.281 1 98 79 ALA B C 1
ATOM 5202 O O . ALA B 1 79 ? 11.031 19.078 -21.828 1 98 79 ALA B O 1
ATOM 5203 N N . PRO B 1 80 ? 8.938 18.703 -22.344 1 97.81 80 PRO B N 1
ATOM 5204 C CA . PRO B 1 80 ? 8.914 17.422 -21.672 1 97.81 80 PRO B CA 1
ATOM 5205 C C . PRO B 1 80 ? 9.562 16.297 -22.484 1 97.81 80 PRO B C 1
ATOM 5207 O O . PRO B 1 80 ? 9.344 15.117 -22.219 1 97.81 80 PRO B O 1
ATOM 5210 N N . GLN B 1 81 ? 10.406 16.594 -23.5 1 96.38 81 GLN B N 1
ATOM 5211 C CA . GLN B 1 81 ? 10.93 15.625 -24.453 1 96.38 81 GLN B CA 1
ATOM 5212 C C . GLN B 1 81 ? 11.703 14.516 -23.734 1 96.38 81 GLN B C 1
ATOM 5214 O O . GLN B 1 81 ? 11.555 13.336 -24.062 1 96.38 81 GLN B O 1
ATOM 5219 N N . PRO B 1 82 ? 12.555 14.844 -22.719 1 95.75 82 PRO B N 1
ATOM 5220 C CA . PRO B 1 82 ? 13.266 13.75 -22.047 1 95.75 82 PRO B CA 1
ATOM 5221 C C . PRO B 1 82 ? 12.32 12.742 -21.406 1 95.75 82 PRO B C 1
ATOM 5223 O O . PRO B 1 82 ? 12.625 11.547 -21.344 1 95.75 82 PRO B O 1
ATOM 5226 N N . ILE B 1 83 ? 11.195 13.195 -20.875 1 94.56 83 ILE B N 1
ATOM 5227 C CA . ILE B 1 83 ? 10.219 12.312 -20.25 1 94.56 83 ILE B CA 1
ATOM 5228 C C . ILE B 1 83 ? 9.547 11.445 -21.312 1 94.56 83 ILE B C 1
ATOM 5230 O O . ILE B 1 83 ? 9.359 10.242 -21.094 1 94.56 83 ILE B O 1
ATOM 5234 N N . LEU B 1 84 ? 9.219 12.07 -22.438 1 95.75 84 LEU B N 1
ATOM 5235 C CA . LEU B 1 84 ? 8.57 11.344 -23.516 1 95.75 84 LEU B CA 1
ATOM 5236 C C . LEU B 1 84 ? 9.508 10.289 -24.109 1 95.75 84 LEU B C 1
ATOM 5238 O O . LEU B 1 84 ? 9.07 9.188 -24.453 1 95.75 84 LEU B O 1
ATOM 5242 N N . GLU B 1 85 ? 10.742 10.617 -24.219 1 95 85 GLU B N 1
ATOM 5243 C CA . GLU B 1 85 ? 11.727 9.656 -24.703 1 95 85 GLU B CA 1
ATOM 5244 C C . GLU B 1 85 ? 11.898 8.5 -23.719 1 95 85 GLU B C 1
ATOM 5246 O O . GLU B 1 85 ? 12.039 7.348 -24.125 1 95 85 GLU B O 1
ATOM 5251 N N . GLN B 1 86 ? 11.938 8.836 -22.453 1 90.81 86 GLN B N 1
ATOM 5252 C CA . GLN B 1 86 ? 12 7.785 -21.438 1 90.81 86 GLN B CA 1
ATOM 5253 C C . GLN B 1 86 ? 10.781 6.875 -21.516 1 90.81 86 GLN B C 1
ATOM 5255 O O . GLN B 1 86 ? 10.891 5.66 -21.359 1 90.81 86 GLN B O 1
ATOM 5260 N N . LEU B 1 87 ? 9.609 7.457 -21.672 1 89.5 87 LEU B N 1
ATOM 5261 C CA . LEU B 1 87 ? 8.359 6.715 -21.797 1 89.5 87 LEU B CA 1
ATOM 5262 C C . LEU B 1 87 ? 8.438 5.715 -22.953 1 89.5 87 LEU B C 1
ATOM 5264 O O . LEU B 1 87 ? 8.078 4.547 -22.781 1 89.5 87 LEU B O 1
ATOM 5268 N N . ASP B 1 88 ? 8.922 6.18 -24.078 1 91.19 88 ASP B N 1
ATOM 5269 C CA . ASP B 1 88 ? 9.07 5.324 -25.25 1 91.19 88 ASP B CA 1
ATOM 5270 C C . ASP B 1 88 ? 10.07 4.203 -24.984 1 91.19 88 ASP B C 1
ATOM 5272 O O . ASP B 1 88 ? 9.836 3.055 -25.375 1 91.19 88 ASP B O 1
ATOM 5276 N N . CYS B 1 89 ? 11.156 4.543 -24.359 1 89.62 89 CYS B N 1
ATOM 5277 C CA . CYS B 1 89 ? 12.188 3.568 -24.031 1 89.62 89 CYS B CA 1
ATOM 5278 C C . CYS B 1 89 ? 11.633 2.482 -23.109 1 89.62 89 CYS B C 1
ATOM 5280 O O . CYS B 1 89 ? 11.906 1.298 -23.312 1 89.62 89 CYS B O 1
ATOM 5282 N N . LEU B 1 90 ? 10.859 2.9 -22.109 1 84.25 90 LEU B N 1
ATOM 5283 C CA . LEU B 1 90 ? 10.281 1.959 -21.156 1 84.25 90 LEU B CA 1
ATOM 5284 C C . LEU B 1 90 ? 9.305 1.017 -21.844 1 84.25 90 LEU B C 1
ATOM 5286 O O . LEU B 1 90 ? 9.234 -0.167 -21.5 1 84.25 90 LEU B O 1
ATOM 5290 N N . LYS B 1 91 ? 8.539 1.486 -22.75 1 84.69 91 LYS B N 1
ATOM 5291 C CA . LYS B 1 91 ? 7.602 0.652 -23.5 1 84.69 91 LYS B CA 1
ATOM 5292 C C . LYS B 1 91 ? 8.344 -0.375 -24.359 1 84.69 91 LYS B C 1
ATOM 5294 O O . LYS B 1 91 ? 7.941 -1.539 -24.422 1 84.69 91 LYS B O 1
ATOM 5299 N N . GLN B 1 92 ? 9.422 0.092 -24.969 1 85.25 92 GLN B N 1
ATOM 5300 C CA . GLN B 1 92 ? 10.188 -0.77 -25.875 1 85.25 92 GLN B CA 1
ATOM 5301 C C . GLN B 1 92 ? 10.93 -1.854 -25.094 1 85.25 92 GLN B C 1
ATOM 5303 O O . GLN B 1 92 ? 11.156 -2.951 -25.609 1 85.25 92 GLN B O 1
ATOM 5308 N N . SER B 1 93 ? 11.211 -1.519 -23.859 1 82.19 93 SER B N 1
ATOM 5309 C CA . SER B 1 93 ? 12.008 -2.453 -23.062 1 82.19 93 SER B CA 1
ATOM 5310 C C . SER B 1 93 ? 11.133 -3.236 -22.094 1 82.19 93 SER B C 1
ATOM 5312 O O . SER B 1 93 ? 11.648 -3.883 -21.172 1 82.19 93 SER B O 1
ATOM 5314 N N . ALA B 1 94 ? 9.844 -3.141 -22.25 1 80.94 94 ALA B N 1
ATOM 5315 C CA . ALA B 1 94 ? 8.93 -3.787 -21.312 1 80.94 94 ALA B CA 1
ATOM 5316 C C . ALA B 1 94 ? 9.25 -5.27 -21.172 1 80.94 94 ALA B C 1
ATOM 5318 O O . ALA B 1 94 ? 9.539 -5.949 -22.156 1 80.94 94 ALA B O 1
ATOM 5319 N N . GLY B 1 95 ? 9.219 -5.754 -19.891 1 79.62 95 GLY B N 1
ATOM 5320 C CA . GLY B 1 95 ? 9.547 -7.137 -19.578 1 79.62 95 GLY B CA 1
ATOM 5321 C C . GLY B 1 95 ? 11.031 -7.367 -19.359 1 79.62 95 GLY B C 1
ATOM 5322 O O . GLY B 1 95 ? 11.422 -8.367 -18.766 1 79.62 95 GLY B O 1
ATOM 5323 N N . GLY B 1 96 ? 11.875 -6.461 -19.938 1 78.81 96 GLY B N 1
ATOM 5324 C CA . GLY B 1 96 ? 13.32 -6.566 -19.812 1 78.81 96 GLY B CA 1
ATOM 5325 C C . GLY B 1 96 ? 13.914 -5.512 -18.891 1 78.81 96 GLY B C 1
ATOM 5326 O O . GLY B 1 96 ? 13.219 -4.969 -18.031 1 78.81 96 GLY B O 1
ATOM 5327 N N . SER B 1 97 ? 15.18 -5.34 -19.031 1 75.94 97 SER B N 1
ATOM 5328 C CA . SER B 1 97 ? 15.852 -4.312 -18.234 1 75.94 97 SER B CA 1
ATOM 5329 C C . SER B 1 97 ? 15.531 -2.916 -18.766 1 75.94 97 SER B C 1
ATOM 5331 O O . SER B 1 97 ? 15.531 -2.684 -19.969 1 75.94 97 SER B O 1
ATOM 5333 N N . ASN B 1 98 ? 15.188 -2.08 -17.891 1 77.56 98 ASN B N 1
ATOM 5334 C CA . ASN B 1 98 ? 14.875 -0.707 -18.281 1 77.56 98 ASN B CA 1
ATOM 5335 C C . ASN B 1 98 ? 15.906 0.277 -17.734 1 77.56 98 ASN B C 1
ATOM 5337 O O . ASN B 1 98 ? 15.672 1.488 -17.734 1 77.56 98 ASN B O 1
ATOM 5341 N N . SER B 1 99 ? 17.078 -0.197 -17.281 1 75.75 99 SER B N 1
ATOM 5342 C CA . SER B 1 99 ? 18.109 0.648 -16.703 1 75.75 99 SER B CA 1
ATOM 5343 C C . SER B 1 99 ? 18.578 1.716 -17.672 1 75.75 99 SER B C 1
ATOM 5345 O O . SER B 1 99 ? 18.797 2.867 -17.297 1 75.75 99 SER B O 1
ATOM 5347 N N . ALA B 1 100 ? 18.688 1.314 -19 1 79.19 100 ALA B N 1
ATOM 5348 C CA . ALA B 1 100 ? 19.188 2.232 -20.016 1 79.19 100 ALA B CA 1
ATOM 5349 C C . ALA B 1 100 ? 18.234 3.414 -20.203 1 79.19 100 ALA B C 1
ATOM 5351 O O . ALA B 1 100 ? 18.672 4.52 -20.531 1 79.19 100 ALA B O 1
ATOM 5352 N N . CYS B 1 101 ? 16.938 3.145 -19.969 1 84.62 101 CYS B N 1
ATOM 5353 C CA . CYS B 1 101 ? 15.969 4.215 -20.125 1 84.62 101 CYS B CA 1
ATOM 5354 C C . CYS B 1 101 ? 16.188 5.309 -19.094 1 84.62 101 CYS B C 1
ATOM 5356 O O . CYS B 1 101 ? 16.062 6.496 -19.391 1 84.62 101 CYS B O 1
ATOM 5358 N N . TYR B 1 102 ? 16.547 4.984 -17.891 1 82.81 102 TYR B N 1
ATOM 5359 C CA . TYR B 1 102 ? 16.766 5.938 -16.797 1 82.81 102 TYR B CA 1
ATOM 5360 C C . TYR B 1 102 ? 18.109 6.641 -16.953 1 82.81 102 TYR B C 1
ATOM 5362 O O . TYR B 1 102 ? 18.219 7.844 -16.719 1 82.81 102 TYR B O 1
ATOM 5370 N N . GLU B 1 103 ? 19.125 5.809 -17.359 1 82.44 103 GLU B N 1
ATOM 5371 C CA . GLU B 1 103 ? 20.438 6.398 -17.594 1 82.44 103 GLU B CA 1
ATOM 5372 C C . GLU B 1 103 ? 20.391 7.441 -18.703 1 82.44 103 GLU B C 1
ATOM 5374 O O . GLU B 1 103 ? 20.969 8.516 -18.578 1 82.44 103 GLU B O 1
ATOM 5379 N N . ARG B 1 104 ? 19.703 7.059 -19.719 1 88.06 104 ARG B N 1
ATOM 5380 C CA . ARG B 1 104 ? 19.578 7.984 -20.844 1 88.06 104 ARG B CA 1
ATOM 5381 C C . ARG B 1 104 ? 18.828 9.242 -20.438 1 88.06 104 ARG B C 1
ATOM 5383 O O . ARG B 1 104 ? 19.172 10.352 -20.859 1 88.06 104 ARG B O 1
ATOM 5390 N N . PHE B 1 105 ? 17.812 9.094 -19.641 1 91.31 105 PHE B N 1
ATOM 5391 C CA . PHE B 1 105 ? 17.062 10.25 -19.141 1 91.31 105 PHE B CA 1
ATOM 5392 C C . PHE B 1 105 ? 17.969 11.18 -18.344 1 91.31 105 PHE B C 1
ATOM 5394 O O . PHE B 1 105 ? 17.984 12.391 -18.578 1 91.31 105 PHE B O 1
ATOM 5401 N N . LEU B 1 106 ? 18.719 10.633 -17.406 1 89.56 106 LEU B N 1
ATOM 5402 C CA . LEU B 1 106 ? 19.578 11.445 -16.547 1 89.56 106 LEU B CA 1
ATOM 5403 C C . LEU B 1 106 ? 20.672 12.133 -17.359 1 89.56 106 LEU B C 1
ATOM 5405 O O . LEU B 1 106 ? 20.953 13.312 -17.141 1 89.56 106 LEU B O 1
ATOM 5409 N N . LYS B 1 107 ? 21.219 11.367 -18.281 1 91 107 LYS B N 1
ATOM 5410 C CA . LYS B 1 107 ? 22.234 11.961 -19.141 1 91 107 LYS B CA 1
ATOM 5411 C C . LYS B 1 107 ? 21.672 13.125 -19.938 1 91 107 LYS B C 1
ATOM 5413 O O . LYS B 1 107 ? 22.281 14.195 -20 1 91 107 LYS B O 1
ATOM 5418 N N . THR B 1 108 ? 20.531 12.914 -20.5 1 94.69 108 THR B N 1
ATOM 5419 C CA . THR B 1 108 ? 19.906 13.945 -21.328 1 94.69 108 THR B CA 1
ATOM 5420 C C . THR B 1 108 ? 19.516 15.156 -20.484 1 94.69 108 THR B C 1
ATOM 5422 O O . THR B 1 108 ? 19.656 16.297 -20.922 1 94.69 108 THR B O 1
ATOM 5425 N N . ALA B 1 109 ? 19.016 14.906 -19.25 1 94.12 109 ALA B N 1
ATOM 5426 C CA . ALA B 1 109 ? 18.516 15.977 -18.391 1 94.12 109 ALA B CA 1
ATOM 5427 C C . ALA B 1 109 ? 19.672 16.75 -17.75 1 94.12 109 ALA B C 1
ATOM 5429 O O . ALA B 1 109 ? 19.516 17.922 -17.422 1 94.12 109 ALA B O 1
ATOM 5430 N N . MET B 1 110 ? 20.859 16.172 -17.672 1 94.25 110 MET B N 1
ATOM 5431 C CA . MET B 1 110 ? 21.922 16.75 -16.859 1 94.25 110 MET B CA 1
ATOM 5432 C C . MET B 1 110 ? 23.031 17.297 -17.75 1 94.25 110 MET B C 1
ATOM 5434 O O . MET B 1 110 ? 23.812 18.156 -17.312 1 94.25 110 MET B O 1
ATOM 5438 N N . GLU B 1 111 ? 23.172 16.797 -18.984 1 92.31 111 GLU B N 1
ATOM 5439 C CA . GLU B 1 111 ? 24.312 17.172 -19.828 1 92.31 111 GLU B CA 1
ATOM 5440 C C . GLU B 1 111 ? 23.875 17.469 -21.25 1 92.31 111 GLU B C 1
ATOM 5442 O O . GLU B 1 111 ? 23.812 16.578 -22.094 1 92.31 111 GLU B O 1
ATOM 5447 N N . PRO B 1 112 ? 23.828 18.75 -21.734 1 93.5 112 PRO B N 1
ATOM 5448 C CA . PRO B 1 112 ? 23.812 19.922 -20.859 1 93.5 112 PRO B CA 1
ATOM 5449 C C . PRO B 1 112 ? 22.562 20 -20 1 93.5 112 PRO B C 1
ATOM 5451 O O . PRO B 1 112 ? 21.531 19.406 -20.344 1 93.5 112 PRO B O 1
ATOM 5454 N N . PRO B 1 113 ? 22.688 20.672 -18.891 1 95.56 113 PRO B N 1
ATOM 5455 C CA . PRO B 1 113 ? 21.531 20.719 -18 1 95.56 113 PRO B CA 1
ATOM 5456 C C . PRO B 1 113 ? 20.297 21.312 -18.656 1 95.56 113 PRO B C 1
ATOM 5458 O O . PRO B 1 113 ? 20.375 22.344 -19.328 1 95.56 113 PRO B O 1
ATOM 5461 N N . GLN B 1 114 ? 19.234 20.641 -18.5 1 96.75 114 GLN B N 1
ATOM 5462 C CA . GLN B 1 114 ? 17.969 21.094 -19.062 1 96.75 114 GLN B CA 1
ATOM 5463 C C . GLN B 1 114 ? 17.172 21.891 -18.047 1 96.75 114 GLN B C 1
ATOM 5465 O O . GLN B 1 114 ? 17.516 21.922 -16.859 1 96.75 114 GLN B O 1
ATOM 5470 N N . TRP B 1 115 ? 16.141 22.656 -18.531 1 98.12 115 TRP B N 1
ATOM 5471 C CA . TRP B 1 115 ? 15.062 23.266 -17.766 1 98.12 115 TRP B CA 1
ATOM 5472 C C . TRP B 1 115 ? 15.609 24.312 -16.797 1 98.12 115 TRP B C 1
ATOM 5474 O O . TRP B 1 115 ? 14.922 24.703 -15.852 1 98.12 115 TRP B O 1
ATOM 5484 N N . GLY B 1 116 ? 16.844 24.703 -16.953 1 97.31 116 GLY B N 1
ATOM 5485 C CA . GLY B 1 116 ? 17.438 25.719 -16.094 1 97.31 116 GLY B CA 1
ATOM 5486 C C . GLY B 1 116 ? 18.156 25.125 -14.883 1 97.31 116 GLY B C 1
ATOM 5487 O O . GLY B 1 116 ? 18.547 25.859 -13.977 1 97.31 116 GLY B O 1
ATOM 5488 N N . LEU B 1 117 ? 18.328 23.828 -14.82 1 97.75 117 LEU B N 1
ATOM 5489 C CA . LEU B 1 117 ? 19.031 23.156 -13.727 1 97.75 117 LEU B CA 1
ATOM 5490 C C . LEU B 1 117 ? 20.484 23.578 -13.68 1 97.75 117 LEU B C 1
ATOM 5492 O O . LEU B 1 117 ? 21.062 23.984 -14.695 1 97.75 117 LEU B O 1
ATOM 5496 N N . PRO B 1 118 ? 21.047 23.531 -12.492 1 97.19 118 PRO B N 1
ATOM 5497 C CA . PRO B 1 118 ? 22.469 23.891 -12.406 1 97.19 118 PRO B CA 1
ATOM 5498 C C . PRO B 1 118 ? 23.359 22.844 -13.062 1 97.19 118 PRO B C 1
ATOM 5500 O O . PRO B 1 118 ? 23 21.672 -13.141 1 97.19 118 PRO B O 1
ATOM 5503 N N . SER B 1 119 ? 24.516 23.344 -13.5 1 96.5 119 SER B N 1
ATOM 5504 C CA . SER B 1 119 ? 25.516 22.422 -14.031 1 96.5 119 SER B CA 1
ATOM 5505 C C . SER B 1 119 ? 26 21.453 -12.977 1 96.5 119 SER B C 1
ATOM 5507 O O . SER B 1 119 ? 25.875 21.703 -11.773 1 96.5 119 SER B O 1
ATOM 5509 N N . LEU B 1 120 ? 26.547 20.328 -13.461 1 96.69 120 LEU B N 1
ATOM 5510 C CA . LEU B 1 120 ? 27.062 19.328 -12.539 1 96.69 120 LEU B CA 1
ATOM 5511 C C . LEU B 1 120 ? 28.234 19.906 -11.734 1 96.69 120 LEU B C 1
ATOM 5513 O O . LEU B 1 120 ? 29.156 20.484 -12.297 1 96.69 120 LEU B O 1
ATOM 5517 N N . PRO B 1 121 ? 28.141 19.719 -10.484 1 95.69 121 PRO B N 1
ATOM 5518 C CA . PRO B 1 121 ? 29.203 20.312 -9.664 1 95.69 121 PRO B CA 1
ATOM 5519 C C . PRO B 1 121 ? 30.5 19.516 -9.711 1 95.69 121 PRO B C 1
ATOM 5521 O O . PRO B 1 121 ? 30.469 18.312 -9.984 1 95.69 121 PRO B O 1
ATOM 5524 N N . THR B 1 122 ? 31.641 20.219 -9.43 1 95.44 122 THR B N 1
ATOM 5525 C CA . THR B 1 122 ? 32.938 19.562 -9.336 1 95.44 122 THR B CA 1
ATOM 5526 C C . THR B 1 122 ? 33.375 19.484 -7.879 1 95.44 122 THR B C 1
ATOM 5528 O O . THR B 1 122 ? 34.344 18.75 -7.562 1 95.44 122 THR B O 1
ATOM 5531 N N . THR B 1 123 ? 32.75 20.234 -7.062 1 95.44 123 THR B N 1
ATOM 5532 C CA . THR B 1 123 ? 32.969 20.172 -5.621 1 95.44 123 THR B CA 1
ATOM 5533 C C . THR B 1 123 ? 31.641 20.375 -4.867 1 95.44 123 THR B C 1
ATOM 5535 O O . THR B 1 123 ? 30.688 20.938 -5.402 1 95.44 123 THR B O 1
ATOM 5538 N N . VAL B 1 124 ? 31.578 19.812 -3.691 1 95.19 124 VAL B N 1
ATOM 5539 C CA . VAL B 1 124 ? 30.453 20.031 -2.793 1 95.19 124 VAL B CA 1
ATOM 5540 C C . VAL B 1 124 ? 30.969 20.203 -1.361 1 95.19 124 VAL B C 1
ATOM 5542 O O . VAL B 1 124 ? 32.062 19.734 -1.021 1 95.19 124 VAL B O 1
ATOM 5545 N N . ASP B 1 125 ? 30.266 20.953 -0.592 1 93.12 125 ASP B N 1
ATOM 5546 C CA . ASP B 1 125 ? 30.594 21.188 0.812 1 93.12 125 ASP B CA 1
ATOM 5547 C C . ASP B 1 125 ? 29.406 20.859 1.715 1 93.12 125 ASP B C 1
ATOM 5549 O O . ASP B 1 125 ? 28.453 21.641 1.801 1 93.12 125 ASP B O 1
ATOM 5553 N N . PRO B 1 126 ? 29.438 19.734 2.381 1 89.94 126 PRO B N 1
ATOM 5554 C CA . PRO B 1 126 ? 28.312 19.375 3.268 1 89.94 126 PRO B CA 1
ATOM 5555 C C . PRO B 1 126 ? 28.188 20.328 4.453 1 89.94 126 PRO B C 1
ATOM 5557 O O . PRO B 1 126 ? 27.156 20.328 5.137 1 89.94 126 PRO B O 1
ATOM 5560 N N . ALA B 1 127 ? 29.219 21.094 4.754 1 88.88 127 ALA B N 1
ATOM 5561 C CA . ALA B 1 127 ? 29.156 22.078 5.832 1 88.88 127 ALA B CA 1
ATOM 5562 C C . ALA B 1 127 ? 28.438 23.344 5.375 1 88.88 127 ALA B C 1
ATOM 5564 O O . ALA B 1 127 ? 27.906 24.094 6.199 1 88.88 127 ALA B O 1
ATOM 5565 N N . ALA B 1 128 ? 28.469 23.562 4.105 1 91.25 128 ALA B N 1
ATOM 5566 C CA . ALA B 1 128 ? 27.75 24.688 3.5 1 91.25 128 ALA B CA 1
ATOM 5567 C C . ALA B 1 128 ? 27.078 24.281 2.191 1 91.25 128 ALA B C 1
ATOM 5569 O O . ALA B 1 128 ? 27.406 24.797 1.125 1 91.25 128 ALA B O 1
ATOM 5570 N N . PRO B 1 129 ? 26.125 23.469 2.361 1 92.38 129 PRO B N 1
ATOM 5571 C CA . PRO B 1 129 ? 25.531 22.891 1.151 1 92.38 129 PRO B CA 1
ATOM 5572 C C . PRO B 1 129 ? 24.719 23.922 0.35 1 92.38 129 PRO B C 1
ATOM 5574 O O . PRO B 1 129 ? 24.047 24.781 0.931 1 92.38 129 PRO B O 1
ATOM 5577 N N . SER B 1 130 ? 24.812 23.844 -0.924 1 93.12 130 SER B N 1
ATOM 5578 C CA . SER B 1 130 ? 24.016 24.672 -1.821 1 93.12 130 SER B CA 1
ATOM 5579 C C . SER B 1 130 ? 22.562 24.188 -1.871 1 93.12 130 SER B C 1
ATOM 5581 O O . SER B 1 130 ? 22.297 23.078 -2.316 1 93.12 130 SER B O 1
ATOM 5583 N N . PRO B 1 131 ? 21.609 25.031 -1.456 1 93.12 131 PRO B N 1
ATOM 5584 C CA . PRO B 1 131 ? 20.203 24.641 -1.568 1 93.12 131 PRO B CA 1
ATOM 5585 C C . PRO B 1 131 ? 19.781 24.328 -3.004 1 93.12 131 PRO B C 1
ATOM 5587 O O . PRO B 1 131 ? 18.953 23.438 -3.234 1 93.12 131 PRO B O 1
ATOM 5590 N N . ARG B 1 132 ? 20.391 25.047 -3.891 1 95.88 132 ARG B N 1
ATOM 5591 C CA . ARG B 1 132 ? 20.078 24.859 -5.305 1 95.88 132 ARG B CA 1
ATOM 5592 C C . ARG B 1 132 ? 20.469 23.453 -5.766 1 95.88 132 ARG B C 1
ATOM 5594 O O . ARG B 1 132 ? 19.719 22.812 -6.512 1 95.88 132 ARG B O 1
ATOM 5601 N N . GLU B 1 133 ? 21.609 22.984 -5.316 1 95.81 133 GLU B N 1
ATOM 5602 C CA . GLU B 1 133 ? 22.062 21.656 -5.691 1 95.81 133 GLU B CA 1
ATOM 5603 C C . GLU B 1 133 ? 21.203 20.578 -5.035 1 95.81 133 GLU B C 1
ATOM 5605 O O . GLU B 1 133 ? 20.891 19.562 -5.656 1 95.81 133 GLU B O 1
ATOM 5610 N N . VAL B 1 134 ? 20.844 20.812 -3.801 1 93.81 134 VAL B N 1
ATOM 5611 C CA . VAL B 1 134 ? 19.969 19.875 -3.088 1 93.81 134 VAL B CA 1
ATOM 5612 C C . VAL B 1 134 ? 18.625 19.766 -3.805 1 93.81 134 VAL B C 1
ATOM 5614 O O . VAL B 1 134 ? 18.125 18.656 -4.031 1 93.81 134 VAL B O 1
ATOM 5617 N N . ASP B 1 135 ? 18.078 20.875 -4.219 1 96.19 135 ASP B N 1
ATOM 5618 C CA . ASP B 1 135 ? 16.781 20.906 -4.891 1 96.19 135 ASP B CA 1
ATOM 5619 C C . ASP B 1 135 ? 16.875 20.297 -6.289 1 96.19 135 ASP B C 1
ATOM 5621 O O . ASP B 1 135 ? 15.922 19.672 -6.77 1 96.19 135 ASP B O 1
ATOM 5625 N N . ALA B 1 136 ? 18.031 20.516 -6.938 1 96.81 136 ALA B N 1
ATOM 5626 C CA . ALA B 1 136 ? 18.203 19.953 -8.273 1 96.81 136 ALA B CA 1
ATOM 5627 C C . ALA B 1 136 ? 18.125 18.422 -8.227 1 96.81 136 ALA B C 1
ATOM 5629 O O . ALA B 1 136 ? 17.484 17.812 -9.086 1 96.81 136 ALA B O 1
ATOM 5630 N N . ALA B 1 137 ? 18.812 17.844 -7.23 1 92.62 137 ALA B N 1
ATOM 5631 C CA . ALA B 1 137 ? 18.75 16.391 -7.066 1 92.62 137 ALA B CA 1
ATOM 5632 C C . ALA B 1 137 ? 17.312 15.93 -6.785 1 92.62 137 ALA B C 1
ATOM 5634 O O . ALA B 1 137 ? 16.859 14.945 -7.367 1 92.62 137 ALA B O 1
ATOM 5635 N N . ARG B 1 138 ? 16.625 16.625 -5.953 1 93.06 138 ARG B N 1
ATOM 5636 C CA . ARG B 1 138 ? 15.258 16.281 -5.59 1 93.06 138 ARG B CA 1
ATOM 5637 C C . ARG B 1 138 ? 14.312 16.422 -6.781 1 93.06 138 ARG B C 1
ATOM 5639 O O . ARG B 1 138 ? 13.484 15.547 -7.031 1 93.06 138 ARG B O 1
ATOM 5646 N N . PHE B 1 139 ? 14.453 17.562 -7.484 1 96.31 139 PHE B N 1
ATOM 5647 C CA . PHE B 1 139 ? 13.609 17.828 -8.641 1 96.31 139 PHE B CA 1
ATOM 5648 C C . PHE B 1 139 ? 13.789 16.75 -9.695 1 96.31 139 PHE B C 1
ATOM 5650 O O . PHE B 1 139 ? 12.805 16.203 -10.219 1 96.31 139 PHE B O 1
ATOM 5657 N N . LEU B 1 140 ? 14.984 16.406 -9.969 1 93.19 140 LEU B N 1
ATOM 5658 C CA . LEU B 1 140 ? 15.281 15.414 -11 1 93.19 140 LEU B CA 1
ATOM 5659 C C . LEU B 1 140 ? 14.789 14.031 -10.578 1 93.19 140 LEU B C 1
ATOM 5661 O O . LEU B 1 140 ? 14.297 13.266 -11.406 1 93.19 140 LEU B O 1
ATOM 5665 N N . ALA B 1 141 ? 15.016 13.695 -9.281 1 88.94 141 ALA B N 1
ATOM 5666 C CA . ALA B 1 141 ? 14.523 12.422 -8.766 1 88.94 141 ALA B CA 1
ATOM 5667 C C . ALA B 1 141 ? 13.008 12.312 -8.93 1 88.94 141 ALA B C 1
ATOM 5669 O O . ALA B 1 141 ? 12.492 11.258 -9.289 1 88.94 141 ALA B O 1
ATOM 5670 N N . ASN B 1 142 ? 12.273 13.352 -8.648 1 91.5 142 ASN B N 1
ATOM 5671 C CA . ASN B 1 142 ? 10.82 13.391 -8.781 1 91.5 142 ASN B CA 1
ATOM 5672 C C . ASN B 1 142 ? 10.391 13.289 -10.242 1 91.5 142 ASN B C 1
ATOM 5674 O O . ASN B 1 142 ? 9.406 12.617 -10.562 1 91.5 142 ASN B O 1
ATOM 5678 N N . THR B 1 143 ? 11.117 13.953 -11.141 1 93.19 143 THR B N 1
ATOM 5679 C CA . THR B 1 143 ? 10.805 13.953 -12.562 1 93.19 143 THR B CA 1
ATOM 5680 C C . THR B 1 143 ? 11.023 12.57 -13.164 1 93.19 143 THR B C 1
ATOM 5682 O O . THR B 1 143 ? 10.289 12.148 -14.062 1 93.19 143 THR B O 1
ATOM 5685 N N . LEU B 1 144 ? 11.984 11.93 -12.656 1 87.81 144 LEU B N 1
ATOM 5686 C CA . LEU B 1 144 ? 12.398 10.617 -13.141 1 87.81 144 LEU B CA 1
ATOM 5687 C C . LEU B 1 144 ? 11.25 9.617 -13.055 1 87.81 144 LEU B C 1
ATOM 5689 O O . LEU B 1 144 ? 11.164 8.695 -13.867 1 87.81 144 LEU B O 1
ATOM 5693 N N . GLY B 1 145 ? 10.367 9.789 -12.141 1 83.94 145 GLY B N 1
ATOM 5694 C CA . GLY B 1 145 ? 9.312 8.82 -11.898 1 83.94 145 GLY B CA 1
ATOM 5695 C C . GLY B 1 145 ? 8.094 9.047 -12.773 1 83.94 145 GLY B C 1
ATOM 5696 O O . GLY B 1 145 ? 7.23 8.172 -12.883 1 83.94 145 GLY B O 1
ATOM 5697 N N . ILE B 1 146 ? 8.008 10.086 -13.531 1 90.31 146 ILE B N 1
ATOM 5698 C CA . ILE B 1 146 ? 6.805 10.477 -14.266 1 90.31 146 ILE B CA 1
ATOM 5699 C C . ILE B 1 146 ? 6.555 9.5 -15.406 1 90.31 146 ILE B C 1
ATOM 5701 O O . ILE B 1 146 ? 5.441 8.992 -15.57 1 90.31 146 ILE B O 1
ATOM 5705 N N . ALA B 1 147 ? 7.602 9.164 -16.141 1 89 147 ALA B N 1
ATOM 5706 C CA . ALA B 1 147 ? 7.449 8.336 -17.344 1 89 147 ALA B CA 1
ATOM 5707 C C . ALA B 1 147 ? 6.91 6.953 -16.984 1 89 147 ALA B C 1
ATOM 5709 O O . ALA B 1 147 ? 6.035 6.426 -17.672 1 89 147 ALA B O 1
ATOM 5710 N N . ALA B 1 148 ? 7.449 6.355 -15.977 1 82.94 148 ALA B N 1
ATOM 5711 C CA . ALA B 1 148 ? 7.012 5.02 -15.578 1 82.94 148 ALA B CA 1
ATOM 5712 C C . ALA B 1 148 ? 5.531 5.012 -15.227 1 82.94 148 ALA B C 1
ATOM 5714 O O . ALA B 1 148 ? 4.809 4.07 -15.562 1 82.94 148 ALA B O 1
ATOM 5715 N N . SER B 1 149 ? 5.059 6.004 -14.492 1 83.44 149 SER B N 1
ATOM 5716 C CA . SER B 1 149 ? 3.646 6.105 -14.133 1 83.44 149 SER B CA 1
ATOM 5717 C C . SER B 1 149 ? 2.773 6.316 -15.359 1 83.44 149 SER B C 1
ATOM 5719 O O . SER B 1 149 ? 1.651 5.812 -15.43 1 83.44 149 SER B O 1
ATOM 5721 N N . LEU B 1 150 ? 3.26 7.055 -16.297 1 87 150 LEU B N 1
ATOM 5722 C CA . LEU B 1 150 ? 2.496 7.305 -17.516 1 87 150 LEU B CA 1
ATOM 5723 C C . LEU B 1 150 ? 2.416 6.051 -18.375 1 87 150 LEU B C 1
ATOM 5725 O O . LEU B 1 150 ? 1.412 5.82 -19.062 1 87 150 LEU B O 1
ATOM 5729 N N . VAL B 1 151 ? 3.449 5.215 -18.359 1 82.69 151 VAL B N 1
ATOM 5730 C CA . VAL B 1 151 ? 3.4 3.936 -19.062 1 82.69 151 VAL B CA 1
ATOM 5731 C C . VAL B 1 151 ? 2.273 3.078 -18.484 1 82.69 151 VAL B C 1
ATOM 5733 O O . VAL B 1 151 ? 1.513 2.461 -19.234 1 82.69 151 VAL B O 1
ATOM 5736 N N . ALA B 1 152 ? 2.236 3.055 -17.203 1 77.25 152 ALA B N 1
ATOM 5737 C CA . ALA B 1 152 ? 1.181 2.281 -16.547 1 77.25 152 ALA B CA 1
ATOM 5738 C C . ALA B 1 152 ? -0.2 2.803 -16.938 1 77.25 152 ALA B C 1
ATOM 5740 O O . ALA B 1 152 ? -1.127 2.018 -17.156 1 77.25 152 ALA B O 1
ATOM 5741 N N . LEU B 1 153 ? -0.32 4.121 -16.922 1 79.62 153 LEU B N 1
ATOM 5742 C CA . LEU B 1 153 ? -1.581 4.734 -17.328 1 79.62 153 LEU B CA 1
ATOM 5743 C C . LEU B 1 153 ? -1.94 4.344 -18.766 1 79.62 153 LEU B C 1
ATOM 5745 O O . LEU B 1 153 ? -3.09 3.996 -19.047 1 79.62 153 LEU B O 1
ATOM 5749 N N . ARG B 1 154 ? -1.007 4.406 -19.609 1 79.5 154 ARG B N 1
ATOM 5750 C CA . ARG B 1 154 ? -1.235 4.07 -21.016 1 79.5 154 ARG B CA 1
ATOM 5751 C C . ARG B 1 154 ? -1.615 2.6 -21.156 1 79.5 154 ARG B C 1
ATOM 5753 O O . ARG B 1 154 ? -2.504 2.264 -21.953 1 79.5 154 ARG B O 1
ATOM 5760 N N . ASP B 1 155 ? -0.953 1.775 -20.484 1 74.38 155 ASP B N 1
ATOM 5761 C CA . ASP B 1 155 ? -1.232 0.344 -20.547 1 74.38 155 ASP B CA 1
ATOM 5762 C C . ASP B 1 155 ? -2.652 0.04 -20.062 1 74.38 155 ASP B C 1
ATOM 5764 O O . ASP B 1 155 ? -3.316 -0.846 -20.609 1 74.38 155 ASP B O 1
ATOM 5768 N N . ALA B 1 156 ? -3.014 0.765 -19.109 1 72.25 156 ALA B N 1
ATOM 5769 C CA . ALA B 1 156 ? -4.355 0.55 -18.578 1 72.25 156 ALA B CA 1
ATOM 5770 C C . ALA B 1 156 ? -5.422 0.972 -19.594 1 72.25 156 ALA B C 1
ATOM 5772 O O . ALA B 1 156 ? -6.574 0.542 -19.5 1 72.25 156 ALA B O 1
ATOM 5773 N N . GLN B 1 157 ? -5.008 1.827 -20.516 1 73.5 157 GLN B N 1
ATOM 5774 C CA . GLN B 1 157 ? -5.953 2.318 -21.516 1 73.5 157 GLN B CA 1
ATOM 5775 C C . GLN B 1 157 ? -5.812 1.553 -22.828 1 73.5 157 GLN B C 1
ATOM 5777 O O . GLN B 1 157 ? -6.41 1.929 -23.844 1 73.5 157 GLN B O 1
ATOM 5782 N N . GLY B 1 158 ? -5.078 0.524 -22.906 1 66.62 158 GLY B N 1
ATOM 5783 C CA . GLY B 1 158 ? -4.895 -0.283 -24.094 1 66.62 158 GLY B CA 1
ATOM 5784 C C . GLY B 1 158 ? -3.975 0.361 -25.125 1 66.62 158 GLY B C 1
ATOM 5785 O O . GLY B 1 158 ? -4.184 0.223 -26.328 1 66.62 158 GLY B O 1
ATOM 5786 N N . ASP B 1 159 ? -3.057 1.253 -24.641 1 63.25 159 ASP B N 1
ATOM 5787 C CA . ASP B 1 159 ? -1.963 1.853 -25.406 1 63.25 159 ASP B CA 1
ATOM 5788 C C . ASP B 1 159 ? -2.496 2.736 -26.531 1 63.25 159 ASP B C 1
ATOM 5790 O O . ASP B 1 159 ? -1.816 2.941 -27.547 1 63.25 159 ASP B O 1
ATOM 5794 N N . ARG B 1 160 ? -3.551 3.291 -26.484 1 70.12 160 ARG B N 1
ATOM 5795 C CA . ARG B 1 160 ? -4.172 4.082 -27.531 1 70.12 160 ARG B CA 1
ATOM 5796 C C . ARG B 1 160 ? -4.074 5.574 -27.234 1 70.12 160 ARG B C 1
ATOM 5798 O O . ARG B 1 160 ? -4.594 6.398 -28 1 70.12 160 ARG B O 1
ATOM 5805 N N . VAL B 1 161 ? -3.293 5.934 -26.359 1 80.31 161 VAL B N 1
ATOM 5806 C CA . VAL B 1 161 ? -3.258 7.344 -25.984 1 80.31 161 VAL B CA 1
ATOM 5807 C C . VAL B 1 161 ? -2.227 8.078 -26.828 1 80.31 161 VAL B C 1
ATOM 5809 O O . VAL B 1 161 ? -1.033 7.773 -26.781 1 80.31 161 VAL B O 1
ATOM 5812 N N . PRO B 1 162 ? -2.676 9.055 -27.578 1 86.69 162 PRO B N 1
ATOM 5813 C CA . PRO B 1 162 ? -1.716 9.836 -28.359 1 86.69 162 PRO B CA 1
ATOM 5814 C C . PRO B 1 162 ? -0.704 10.578 -27.5 1 86.69 162 PRO B C 1
ATOM 5816 O O . PRO B 1 162 ? -1.054 11.078 -26.422 1 86.69 162 PRO B O 1
ATOM 5819 N N . ILE B 1 163 ? 0.475 10.68 -28 1 90.19 163 ILE B N 1
ATOM 5820 C CA . ILE B 1 163 ? 1.576 11.297 -27.281 1 90.19 163 ILE B CA 1
ATOM 5821 C C . ILE B 1 163 ? 1.252 12.766 -27.016 1 90.19 163 ILE B C 1
ATOM 5823 O O . ILE B 1 163 ? 1.643 13.32 -25.984 1 90.19 163 ILE B O 1
ATOM 5827 N N . GLN B 1 164 ? 0.46 13.391 -27.922 1 93.19 164 GLN B N 1
ATOM 5828 C CA . GLN B 1 164 ? 0.11 14.797 -27.766 1 93.19 164 GLN B CA 1
ATOM 5829 C C . GLN B 1 164 ? -0.765 15.023 -26.547 1 93.19 164 GLN B C 1
ATOM 5831 O O . GLN B 1 164 ? -0.652 16.047 -25.875 1 93.19 164 GLN B O 1
ATOM 5836 N N . VAL B 1 165 ? -1.611 14.109 -26.297 1 94.5 165 VAL B N 1
ATOM 5837 C CA . VAL B 1 165 ? -2.488 14.188 -25.141 1 94.5 165 VAL B CA 1
ATOM 5838 C C . VAL B 1 165 ? -1.659 14.086 -23.859 1 94.5 165 VAL B C 1
ATOM 5840 O O . VAL B 1 165 ? -1.877 14.836 -22.906 1 94.5 165 VAL B O 1
ATOM 5843 N N . LEU B 1 166 ? -0.676 13.18 -23.859 1 94.19 166 LEU B N 1
ATOM 5844 C CA . LEU B 1 166 ? 0.212 13.039 -22.719 1 94.19 166 LEU B CA 1
ATOM 5845 C C . LEU B 1 166 ? 1.062 14.289 -22.531 1 94.19 166 LEU B C 1
ATOM 5847 O O . LEU B 1 166 ? 1.265 14.742 -21.406 1 94.19 166 LEU B O 1
ATOM 5851 N N . THR B 1 167 ? 1.511 14.836 -23.656 1 97.06 167 THR B N 1
ATOM 5852 C CA . THR B 1 167 ? 2.334 16.047 -23.609 1 97.06 167 THR B CA 1
ATOM 5853 C C . THR B 1 167 ? 1.569 17.188 -22.969 1 97.06 167 THR B C 1
ATOM 5855 O O . THR B 1 167 ? 2.107 17.906 -22.125 1 97.06 167 THR B O 1
ATOM 5858 N N . ARG B 1 168 ? 0.35 17.344 -23.391 1 97.38 168 ARG B N 1
ATOM 5859 C CA . ARG B 1 168 ? -0.48 18.391 -22.812 1 97.38 168 ARG B CA 1
ATOM 5860 C C . ARG B 1 168 ? -0.723 18.141 -21.328 1 97.38 168 ARG B C 1
ATOM 5862 O O . ARG B 1 168 ? -0.713 19.078 -20.531 1 97.38 168 ARG B O 1
ATOM 5869 N N . GLY B 1 169 ? -0.977 16.906 -20.984 1 97.81 169 GLY B N 1
ATOM 5870 C CA . GLY B 1 169 ? -1.16 16.547 -19.594 1 97.81 169 GLY B CA 1
ATOM 5871 C C . GLY B 1 169 ? 0.058 16.844 -18.734 1 97.81 169 GLY B C 1
ATOM 5872 O O . GLY B 1 169 ? -0.066 17.375 -17.641 1 97.81 169 GLY B O 1
ATOM 5873 N N . ILE B 1 170 ? 1.245 16.5 -19.266 1 98.19 170 ILE B N 1
ATOM 5874 C CA . ILE B 1 170 ? 2.49 16.75 -18.547 1 98.19 170 ILE B CA 1
ATOM 5875 C C . ILE B 1 170 ? 2.645 18.25 -18.297 1 98.19 170 ILE B C 1
ATOM 5877 O O . ILE B 1 170 ? 2.963 18.672 -17.188 1 98.19 170 ILE B O 1
ATOM 5881 N N . ARG B 1 171 ? 2.389 19.031 -19.312 1 98.62 171 ARG B N 1
ATOM 5882 C CA . ARG B 1 171 ? 2.523 20.484 -19.203 1 98.62 171 ARG B CA 1
ATOM 5883 C C . ARG B 1 171 ? 1.568 21.047 -18.156 1 98.62 171 ARG B C 1
ATOM 5885 O O . ARG B 1 171 ? 1.973 21.844 -17.297 1 98.62 171 ARG B O 1
ATOM 5892 N N . GLU B 1 172 ? 0.342 20.625 -18.234 1 98.06 172 GLU B N 1
ATOM 5893 C CA . GLU B 1 172 ? -0.668 21.109 -17.297 1 98.06 172 GLU B CA 1
ATOM 5894 C C . GLU B 1 172 ? -0.337 20.703 -15.867 1 98.06 172 GLU B C 1
ATOM 5896 O O . GLU B 1 172 ? -0.466 21.516 -14.938 1 98.06 172 GLU B O 1
ATOM 5901 N N . GLY B 1 173 ? 0.058 19.469 -15.695 1 98.31 173 GLY B N 1
ATOM 5902 C CA . GLY B 1 173 ? 0.43 18.984 -14.375 1 98.31 173 GLY B CA 1
ATOM 5903 C C . GLY B 1 173 ? 1.639 19.703 -13.805 1 98.31 173 GLY B C 1
ATOM 5904 O O . GLY B 1 173 ? 1.664 20.031 -12.617 1 98.31 173 GLY B O 1
ATOM 5905 N N . ALA B 1 174 ? 2.635 19.922 -14.641 1 98.75 174 ALA B N 1
ATOM 5906 C CA . ALA B 1 174 ? 3.848 20.625 -14.219 1 98.75 174 ALA B CA 1
ATOM 5907 C C . ALA B 1 174 ? 3.537 22.047 -13.797 1 98.75 174 ALA B C 1
ATOM 5909 O O . ALA B 1 174 ? 4.059 22.531 -12.789 1 98.75 174 ALA B O 1
ATOM 5910 N N . GLU B 1 175 ? 2.709 22.688 -14.547 1 98.38 175 GLU B N 1
ATOM 5911 C CA . GLU B 1 175 ? 2.346 24.062 -14.219 1 98.38 175 GLU B CA 1
ATOM 5912 C C . GLU B 1 175 ? 1.539 24.125 -12.922 1 98.38 175 GLU B C 1
ATOM 5914 O O . GLU B 1 175 ? 1.721 25.047 -12.117 1 98.38 175 GLU B O 1
ATOM 5919 N N . SER B 1 176 ? 0.627 23.219 -12.773 1 97.81 176 SER B N 1
ATOM 5920 C CA . SER B 1 176 ? -0.15 23.156 -11.539 1 97.81 176 SER B CA 1
ATOM 5921 C C . SER B 1 176 ? 0.751 22.938 -10.328 1 97.81 176 SER B C 1
ATOM 5923 O O . SER B 1 176 ? 0.554 23.562 -9.289 1 97.81 176 SER B O 1
ATOM 5925 N N . ALA B 1 177 ? 1.699 22.031 -10.484 1 98.38 177 ALA B N 1
ATOM 5926 C CA . ALA B 1 177 ? 2.668 21.812 -9.414 1 98.38 177 ALA B CA 1
ATOM 5927 C C . ALA B 1 177 ? 3.477 23.062 -9.125 1 98.38 177 ALA B C 1
ATOM 5929 O O . ALA B 1 177 ? 3.703 23.422 -7.965 1 98.38 177 ALA B O 1
ATOM 5930 N N . ALA B 1 178 ? 3.922 23.719 -10.188 1 98.62 178 ALA B N 1
ATOM 5931 C CA . ALA B 1 178 ? 4.711 24.953 -10.055 1 98.62 178 ALA B CA 1
ATOM 5932 C C . ALA B 1 178 ? 3.938 26.016 -9.289 1 98.62 178 ALA B C 1
ATOM 5934 O O . ALA B 1 178 ? 4.484 26.656 -8.391 1 98.62 178 ALA B O 1
ATOM 5935 N N . GLN B 1 179 ? 2.736 26.172 -9.648 1 97.56 179 GLN B N 1
ATOM 5936 C CA . GLN B 1 179 ? 1.9 27.188 -8.992 1 97.56 179 GLN B CA 1
ATOM 5937 C C . GLN B 1 179 ? 1.717 26.859 -7.512 1 97.56 179 GLN B C 1
ATOM 5939 O O . GLN B 1 179 ? 1.829 27.75 -6.66 1 97.56 179 GLN B O 1
ATOM 5944 N N . TYR B 1 180 ? 1.481 25.672 -7.164 1 97.75 180 TYR B N 1
ATOM 5945 C CA . TYR B 1 180 ? 1.253 25.25 -5.789 1 97.75 180 TYR B CA 1
ATOM 5946 C C . TYR B 1 180 ? 2.512 25.422 -4.949 1 97.75 180 TYR B C 1
ATOM 5948 O O . TYR B 1 180 ? 2.477 26.047 -3.889 1 97.75 180 TYR B O 1
ATOM 5956 N N . VAL B 1 181 ? 3.635 24.891 -5.445 1 97.62 181 VAL B N 1
ATOM 5957 C CA . VAL B 1 181 ? 4.891 24.891 -4.707 1 97.62 181 VAL B CA 1
ATOM 5958 C C . VAL B 1 181 ? 5.367 26.312 -4.492 1 97.62 181 VAL B C 1
ATOM 5960 O O . VAL B 1 181 ? 5.938 26.641 -3.447 1 97.62 181 VAL B O 1
ATOM 5963 N N . SER B 1 182 ? 5.094 27.203 -5.406 1 96.12 182 SER B N 1
ATOM 5964 C CA . SER B 1 182 ? 5.594 28.578 -5.34 1 96.12 182 SER B CA 1
ATOM 5965 C C . SER B 1 182 ? 4.766 29.422 -4.375 1 96.12 182 SER B C 1
ATOM 5967 O O . SER B 1 182 ? 5.266 30.391 -3.818 1 96.12 182 SER B O 1
ATOM 5969 N N . VAL B 1 183 ? 3.539 29.016 -4.109 1 94.75 183 VAL B N 1
ATOM 5970 C CA . VAL B 1 183 ? 2.67 29.953 -3.406 1 94.75 183 VAL B CA 1
ATOM 5971 C C . VAL B 1 183 ? 2.41 29.453 -1.988 1 94.75 183 VAL B C 1
ATOM 5973 O O . VAL B 1 183 ? 2.012 30.234 -1.113 1 94.75 183 VAL B O 1
ATOM 5976 N N . ARG B 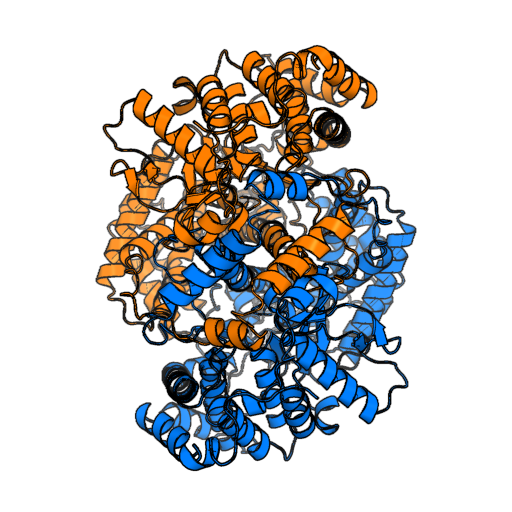1 184 ? 2.441 28.156 -1.788 1 94.5 184 ARG B N 1
ATOM 5977 C CA . ARG B 1 184 ? 2.158 27.656 -0.446 1 94.5 184 ARG B CA 1
ATOM 5978 C C . ARG B 1 184 ? 3.023 28.359 0.593 1 94.5 184 ARG B C 1
ATOM 5980 O O . ARG B 1 184 ? 4.102 28.859 0.272 1 94.5 184 ARG B O 1
ATOM 5987 N N . LYS B 1 185 ? 2.609 28.359 1.812 1 94.81 185 LYS B N 1
ATOM 5988 C CA . LYS B 1 185 ? 3.186 29.25 2.818 1 94.81 185 LYS B CA 1
ATOM 5989 C C . LYS B 1 185 ? 4.219 28.516 3.672 1 94.81 185 LYS B C 1
ATOM 5991 O O . LYS B 1 185 ? 4.699 29.047 4.672 1 94.81 185 LYS B O 1
ATOM 5996 N N . TRP B 1 186 ? 4.477 27.344 3.334 1 92.88 186 TRP B N 1
ATOM 5997 C CA . TRP B 1 186 ? 5.512 26.594 4.043 1 92.88 186 TRP B CA 1
ATOM 5998 C C . TRP B 1 186 ? 6.492 25.969 3.064 1 92.88 186 TRP B C 1
ATOM 6000 O O . TRP B 1 186 ? 6.16 25.75 1.895 1 92.88 186 TRP B O 1
ATOM 6010 N N . ASN B 1 187 ? 7.707 25.828 3.441 1 87.62 187 ASN B N 1
ATOM 6011 C CA . ASN B 1 187 ? 8.766 25.125 2.725 1 87.62 187 ASN B CA 1
ATOM 6012 C C . ASN B 1 187 ? 9.75 24.469 3.688 1 87.62 187 ASN B C 1
ATOM 6014 O O . ASN B 1 187 ? 9.68 24.672 4.898 1 87.62 187 ASN B O 1
ATOM 6018 N N . ARG B 1 188 ? 10.516 23.609 3.125 1 86.94 188 ARG B N 1
ATOM 6019 C CA . ARG B 1 188 ? 11.617 23.094 3.924 1 86.94 188 ARG B CA 1
ATOM 6020 C C . ARG B 1 188 ? 12.844 24 3.822 1 86.94 188 ARG B C 1
ATOM 6022 O O . ARG B 1 188 ? 12.977 24.781 2.871 1 86.94 188 ARG B O 1
ATOM 6029 N N . THR B 1 189 ? 13.641 23.969 4.828 1 85.19 189 THR B N 1
ATOM 6030 C CA . THR B 1 189 ? 15.008 24.484 4.73 1 85.19 189 THR B CA 1
ATOM 6031 C C . THR B 1 189 ? 16.016 23.359 4.875 1 85.19 189 THR B C 1
ATOM 6033 O O . THR B 1 189 ? 15.648 22.219 5.156 1 85.19 189 THR B O 1
ATOM 6036 N N . LEU B 1 190 ? 17.219 23.672 4.508 1 83.44 190 LEU B N 1
ATOM 6037 C CA . LEU B 1 190 ? 18.234 22.625 4.641 1 83.44 190 LEU B CA 1
ATOM 6038 C C . LEU B 1 190 ? 18.406 22.219 6.098 1 83.44 190 LEU B C 1
ATOM 6040 O O . LEU B 1 190 ? 18.734 21.062 6.383 1 83.44 190 LEU B O 1
ATOM 6044 N N . GLY B 1 191 ? 18.094 23.141 6.965 1 78.12 191 GLY B N 1
ATOM 6045 C CA . GLY B 1 191 ? 18.266 22.844 8.383 1 78.12 191 GLY B CA 1
ATOM 6046 C C . GLY B 1 191 ? 16.984 22.438 9.07 1 78.12 191 GLY B C 1
ATOM 6047 O O . GLY B 1 191 ? 16.984 22.094 10.25 1 78.12 191 GLY B O 1
ATOM 6048 N N . ARG B 1 192 ? 15.938 22.5 8.352 1 83 192 ARG B N 1
ATOM 6049 C CA . ARG B 1 192 ? 14.648 22.172 8.961 1 83 192 ARG B CA 1
ATOM 6050 C C . ARG B 1 192 ? 13.758 21.406 7.988 1 83 192 ARG B C 1
ATOM 6052 O O . ARG B 1 192 ? 12.977 22.016 7.254 1 83 192 ARG B O 1
ATOM 6059 N N . PRO B 1 193 ? 13.703 20.125 8.156 1 86.44 193 PRO B N 1
ATOM 6060 C CA . PRO B 1 193 ? 12.766 19.344 7.34 1 86.44 193 PRO B CA 1
ATOM 6061 C C . PRO B 1 193 ? 11.305 19.719 7.605 1 86.44 193 PRO B C 1
ATOM 6063 O O . PRO B 1 193 ? 11 20.328 8.641 1 86.44 193 PRO B O 1
ATOM 6066 N N . SER B 1 194 ? 10.445 19.422 6.734 1 92.06 194 SER B N 1
ATOM 6067 C CA . SER B 1 194 ? 9.031 19.75 6.875 1 92.06 194 SER B CA 1
ATOM 6068 C C . SER B 1 194 ? 8.344 18.828 7.871 1 92.06 194 SER B C 1
ATOM 6070 O O . SER B 1 194 ? 8.586 17.609 7.867 1 92.06 194 SER B O 1
ATOM 6072 N N . ASN B 1 195 ? 7.496 19.375 8.719 1 93.69 195 ASN B N 1
ATOM 6073 C CA . ASN B 1 195 ? 6.758 18.641 9.742 1 93.69 195 ASN B CA 1
ATOM 6074 C C . ASN B 1 195 ? 5.285 18.484 9.375 1 93.69 195 ASN B C 1
ATOM 6076 O O . ASN B 1 195 ? 4.66 19.438 8.898 1 93.69 195 ASN B O 1
ATOM 6080 N N . ALA B 1 196 ? 4.77 17.297 9.539 1 96.62 196 ALA B N 1
ATOM 6081 C CA . ALA B 1 196 ? 3.361 17.078 9.227 1 96.62 196 ALA B CA 1
ATOM 6082 C C . ALA B 1 196 ? 2.693 16.203 10.281 1 96.62 196 ALA B C 1
ATOM 6084 O O . ALA B 1 196 ? 3.363 15.438 10.969 1 96.62 196 ALA B O 1
ATOM 6085 N N . ILE B 1 197 ? 1.432 16.391 10.461 1 97.94 197 ILE B N 1
ATOM 6086 C CA . ILE B 1 197 ? 0.558 15.523 11.25 1 97.94 197 ILE B CA 1
ATOM 6087 C C . ILE B 1 197 ? -0.488 14.883 10.344 1 97.94 197 ILE B C 1
ATOM 6089 O O . ILE B 1 197 ? -1.097 15.562 9.516 1 97.94 197 ILE B O 1
ATOM 6093 N N . VAL B 1 198 ? -0.614 13.609 10.438 1 97 198 VAL B N 1
ATOM 6094 C CA . VAL B 1 198 ? -1.605 12.867 9.664 1 97 198 VAL B CA 1
ATOM 6095 C C . VAL B 1 198 ? -2.568 12.148 10.609 1 97 198 VAL B C 1
ATOM 6097 O O . VAL B 1 198 ? -2.141 11.398 11.492 1 97 198 VAL B O 1
ATOM 6100 N N . LEU B 1 199 ? -3.836 12.398 10.414 1 97.25 199 LEU B N 1
ATOM 6101 C CA . LEU B 1 199 ? -4.852 11.891 11.328 1 97.25 199 LEU B CA 1
ATOM 6102 C C . LEU B 1 199 ? -5.875 11.039 10.586 1 97.25 199 LEU B C 1
ATOM 6104 O O . LEU B 1 199 ? -6.473 11.484 9.609 1 97.25 199 LEU B O 1
ATOM 6108 N N . SER B 1 200 ? -6.113 9.836 11.094 1 94.12 200 SER B N 1
ATOM 6109 C CA . SER B 1 200 ? -7.07 8.938 10.461 1 94.12 200 SER B CA 1
ATOM 6110 C C . SER B 1 200 ? -8.5 9.297 10.844 1 94.12 200 SER B C 1
ATOM 6112 O O . SER B 1 200 ? -8.727 10.055 11.789 1 94.12 200 SER B O 1
ATOM 6114 N N . GLY B 1 201 ? -9.414 8.781 10.031 1 91.38 201 GLY B N 1
ATOM 6115 C CA . GLY B 1 201 ? -10.812 8.789 10.453 1 91.38 201 GLY B CA 1
ATOM 6116 C C . GLY B 1 201 ? -11.102 7.824 11.578 1 91.38 201 GLY B C 1
ATOM 6117 O O . GLY B 1 201 ? -10.203 7.117 12.047 1 91.38 201 GLY B O 1
ATOM 6118 N N . GLY B 1 202 ? -12.398 7.922 12.078 1 87.81 202 GLY B N 1
ATOM 6119 C CA . GLY B 1 202 ? -12.75 6.988 13.133 1 87.81 202 GLY B CA 1
ATOM 6120 C C . GLY B 1 202 ? -13.945 7.438 13.953 1 87.81 202 GLY B C 1
ATOM 6121 O O . GLY B 1 202 ? -14.195 6.918 15.039 1 87.81 202 GLY B O 1
ATOM 6122 N N . GLY B 1 203 ? -14.672 8.375 13.445 1 86.69 203 GLY B N 1
ATOM 6123 C CA . GLY B 1 203 ? -15.844 8.852 14.172 1 86.69 203 GLY B CA 1
ATOM 6124 C C . GLY B 1 203 ? -15.523 9.297 15.586 1 86.69 203 GLY B C 1
ATOM 6125 O O . GLY B 1 203 ? -14.609 10.094 15.805 1 86.69 203 GLY B O 1
ATOM 6126 N N . ALA B 1 204 ? -16.219 8.727 16.516 1 86.38 204 ALA B N 1
ATOM 6127 C CA . ALA B 1 204 ? -16.047 9.086 17.922 1 86.38 204 ALA B CA 1
ATOM 6128 C C . ALA B 1 204 ? -14.68 8.656 18.438 1 86.38 204 ALA B C 1
ATOM 6130 O O . ALA B 1 204 ? -14.156 9.242 19.391 1 86.38 204 ALA B O 1
ATOM 6131 N N . ASN B 1 205 ? -14.086 7.641 17.781 1 88.69 205 ASN B N 1
ATOM 6132 C CA . ASN B 1 205 ? -12.75 7.223 18.172 1 88.69 205 ASN B CA 1
ATOM 6133 C C . ASN B 1 205 ? -11.727 8.328 17.938 1 88.69 205 ASN B C 1
ATOM 6135 O O . ASN B 1 205 ? -10.617 8.281 18.469 1 88.69 205 ASN B O 1
ATOM 6139 N N . GLY B 1 206 ? -12.141 9.328 17.203 1 93.5 206 GLY B N 1
ATOM 6140 C CA . GLY B 1 206 ? -11.297 10.5 17 1 93.5 206 GLY B CA 1
ATOM 6141 C C . GLY B 1 206 ? -11.008 11.25 18.281 1 93.5 206 GLY B C 1
ATOM 6142 O O . GLY B 1 206 ? -10.078 12.055 18.344 1 93.5 206 GLY B O 1
ATOM 6143 N N . ALA B 1 207 ? -11.781 10.93 19.328 1 95.19 207 ALA B N 1
ATOM 6144 C CA . ALA B 1 207 ? -11.508 11.555 20.625 1 95.19 207 ALA B CA 1
ATOM 6145 C C . ALA B 1 207 ? -10.125 11.188 21.125 1 95.19 207 ALA B C 1
ATOM 6147 O O . ALA B 1 207 ? -9.461 11.992 21.781 1 95.19 207 ALA B O 1
ATOM 6148 N N . PHE B 1 208 ? -9.68 10.016 20.797 1 94.31 208 PHE B N 1
ATOM 6149 C CA . PHE B 1 208 ? -8.312 9.617 21.109 1 94.31 208 PHE B CA 1
ATOM 6150 C C . PHE B 1 208 ? -7.305 10.547 20.438 1 94.31 208 PHE B C 1
ATOM 6152 O O . PHE B 1 208 ? -6.406 11.07 21.109 1 94.31 208 PHE B O 1
ATOM 6159 N N . SER B 1 209 ? -7.48 10.734 19.156 1 97.19 209 SER B N 1
ATOM 6160 C CA . SER B 1 209 ? -6.594 11.609 18.391 1 97.19 209 SER B CA 1
ATOM 6161 C C . SER B 1 209 ? -6.66 13.047 18.906 1 97.19 209 SER B C 1
ATOM 6163 O O . SER B 1 209 ? -5.641 13.734 18.984 1 97.19 209 SER B O 1
ATOM 6165 N N . ALA B 1 210 ? -7.855 13.484 19.219 1 98.06 210 ALA B N 1
ATOM 6166 C CA . ALA B 1 210 ? -8.047 14.836 19.719 1 98.06 210 ALA B CA 1
ATOM 6167 C C . ALA B 1 210 ? -7.301 15.039 21.031 1 98.06 210 ALA B C 1
ATOM 6169 O O . ALA B 1 210 ? -6.695 16.094 21.266 1 98.06 210 ALA B O 1
ATOM 6170 N N . GLY B 1 211 ? -7.371 14.039 21.891 1 98.19 211 GLY B N 1
ATOM 6171 C CA . GLY B 1 211 ? -6.637 14.125 23.156 1 98.19 211 GLY B CA 1
ATOM 6172 C C . GLY B 1 211 ? -5.137 14.219 22.969 1 98.19 211 GLY B C 1
ATOM 6173 O O . GLY B 1 211 ? -4.469 15.023 23.609 1 98.19 211 GLY B O 1
ATOM 6174 N N . ALA B 1 212 ? -4.621 13.391 22.094 1 98.06 212 ALA B N 1
ATOM 6175 C CA . ALA B 1 212 ? -3.189 13.414 21.797 1 98.06 212 ALA B CA 1
ATOM 6176 C C . ALA B 1 212 ? -2.768 14.766 21.234 1 98.06 212 ALA B C 1
ATOM 6178 O O . ALA B 1 212 ? -1.765 15.336 21.656 1 98.06 212 ALA B O 1
ATOM 6179 N N . ILE B 1 213 ? -3.541 15.289 20.312 1 98.56 213 ILE B N 1
ATOM 6180 C CA . ILE B 1 213 ? -3.234 16.562 19.656 1 98.56 213 ILE B CA 1
ATOM 6181 C C . ILE B 1 213 ? -3.355 17.703 20.656 1 98.56 213 ILE B C 1
ATOM 6183 O O . ILE B 1 213 ? -2.543 18.625 20.656 1 98.56 213 ILE B O 1
ATOM 6187 N N . TRP B 1 214 ? -4.375 17.609 21.484 1 98.56 214 TRP B N 1
ATOM 6188 C CA . TRP B 1 214 ? -4.535 18.625 22.516 1 98.56 214 TRP B CA 1
ATOM 6189 C C . TRP B 1 214 ? -3.283 18.734 23.375 1 98.56 214 TRP B C 1
ATOM 6191 O O . TRP B 1 214 ? -2.832 19.828 23.703 1 98.56 214 TRP B O 1
ATOM 6201 N N . ARG B 1 215 ? -2.762 17.625 23.766 1 98.31 215 ARG B N 1
ATOM 6202 C CA . ARG B 1 215 ? -1.572 17.609 24.609 1 98.31 215 ARG B CA 1
ATOM 6203 C C . ARG B 1 215 ? -0.359 18.141 23.859 1 98.31 215 ARG B C 1
ATOM 6205 O O . ARG B 1 215 ? 0.412 18.938 24.406 1 98.31 215 ARG B O 1
ATOM 6212 N N . LEU B 1 216 ? -0.162 17.734 22.625 1 97.94 216 LEU B N 1
ATOM 6213 C CA . LEU B 1 216 ? 0.931 18.25 21.812 1 97.94 216 LEU B CA 1
ATOM 6214 C C . LEU B 1 216 ? 0.866 19.766 21.703 1 97.94 216 LEU B C 1
ATOM 6216 O O . LEU B 1 216 ? 1.867 20.453 21.922 1 97.94 216 LEU B O 1
ATOM 6220 N N . LEU B 1 217 ? -0.318 20.297 21.375 1 97.56 217 LEU B N 1
ATOM 6221 C CA . LEU B 1 217 ? -0.483 21.734 21.203 1 97.56 217 LEU B CA 1
ATOM 6222 C C . LEU B 1 217 ? -0.243 22.453 22.531 1 97.56 217 LEU B C 1
ATOM 6224 O O . LEU B 1 217 ? 0.249 23.578 22.531 1 97.56 217 LEU B O 1
ATOM 6228 N N . GLY B 1 218 ? -0.571 21.75 23.609 1 96.75 218 GLY B N 1
ATOM 6229 C CA . GLY B 1 218 ? -0.279 22.312 24.906 1 96.75 218 GLY B CA 1
ATOM 6230 C C . GLY B 1 218 ? 1.206 22.484 25.172 1 96.75 218 GLY B C 1
ATOM 6231 O O . GLY B 1 218 ? 1.637 23.484 25.734 1 96.75 218 GLY B O 1
ATOM 6232 N N . VAL B 1 219 ? 1.952 21.547 24.812 1 96.44 219 VAL B N 1
ATOM 6233 C CA . VAL B 1 219 ? 3.404 21.609 24.938 1 96.44 219 VAL B CA 1
ATOM 6234 C C . VAL B 1 219 ? 3.939 22.781 24.094 1 96.44 219 VAL B C 1
ATOM 6236 O O . VAL B 1 219 ? 4.746 23.578 24.578 1 96.44 219 VAL B O 1
ATOM 6239 N N . LEU B 1 220 ? 3.445 22.906 22.891 1 95.19 220 LEU B N 1
ATOM 6240 C CA . LEU B 1 220 ? 3.906 23.953 21.984 1 95.19 220 LEU B CA 1
ATOM 6241 C C . LEU B 1 220 ? 3.525 25.328 22.516 1 95.19 220 LEU B C 1
ATOM 6243 O O . LEU B 1 220 ? 4.297 26.281 22.391 1 95.19 220 LEU B O 1
ATOM 6247 N N . GLU B 1 221 ? 2.381 25.375 23.031 1 93.44 221 GLU B N 1
ATOM 6248 C CA . GLU B 1 221 ? 1.899 26.641 23.562 1 93.44 221 GLU B CA 1
ATOM 6249 C C . GLU B 1 221 ? 2.826 27.188 24.641 1 93.44 221 GLU B C 1
ATOM 6251 O O . GLU B 1 221 ? 3.02 28.391 24.766 1 93.44 221 GLU B O 1
ATOM 6256 N N . GLN B 1 222 ? 3.428 26.359 25.422 1 93.38 222 GLN B N 1
ATOM 6257 C CA . GLN B 1 222 ? 4.266 26.766 26.547 1 93.38 222 GLN B CA 1
ATOM 6258 C C . GLN B 1 222 ? 5.598 27.328 26.062 1 93.38 222 GLN B C 1
ATOM 6260 O O . GLN B 1 222 ? 6.172 28.203 26.719 1 93.38 222 GLN B O 1
ATOM 6265 N N . CYS B 1 223 ? 6.055 26.875 24.984 1 93.06 223 CYS B N 1
ATOM 6266 C CA . CYS B 1 223 ? 7.426 27.219 24.609 1 93.06 223 CYS B CA 1
ATOM 6267 C C . CYS B 1 223 ? 7.457 28.109 23.375 1 93.06 223 CYS B C 1
ATOM 6269 O O . CYS B 1 223 ? 8.477 28.734 23.094 1 93.06 223 CYS B O 1
ATOM 6271 N N . ARG B 1 224 ? 6.418 28.172 22.656 1 90.69 224 ARG B N 1
ATOM 6272 C CA . ARG B 1 224 ? 6.391 28.969 21.438 1 90.69 224 ARG B CA 1
ATOM 6273 C C . ARG B 1 224 ? 6.637 30.438 21.719 1 90.69 224 ARG B C 1
ATOM 6275 O O . ARG B 1 224 ? 6.117 30.984 22.688 1 90.69 224 ARG B O 1
ATOM 6282 N N . GLY B 1 225 ? 7.418 31.094 20.828 1 86.31 225 GLY B N 1
ATOM 6283 C CA . GLY B 1 225 ? 7.68 32.531 20.922 1 86.31 225 GLY B CA 1
ATOM 6284 C C . GLY B 1 225 ? 8.711 32.875 21.969 1 86.31 225 GLY B C 1
ATOM 6285 O O . GLY B 1 225 ? 9.102 34.031 22.094 1 86.31 225 GLY B O 1
ATOM 6286 N N . LYS B 1 226 ? 9.203 31.922 22.719 1 93.12 226 LYS B N 1
ATOM 6287 C CA . LYS B 1 226 ? 10.219 32.156 23.734 1 93.12 226 LYS B CA 1
ATOM 6288 C C . LYS B 1 226 ? 11.625 31.969 23.156 1 93.12 226 LYS B C 1
ATOM 6290 O O . LYS B 1 226 ? 11.812 31.188 22.219 1 93.12 226 LYS B O 1
ATOM 6295 N N . PRO B 1 227 ? 12.516 32.719 23.672 1 92.38 227 PRO B N 1
ATOM 6296 C CA . PRO B 1 227 ? 13.883 32.531 23.203 1 92.38 227 PRO B CA 1
ATOM 6297 C C . PRO B 1 227 ? 14.562 31.297 23.75 1 92.38 227 PRO B C 1
ATOM 6299 O O . PRO B 1 227 ? 14.102 30.734 24.75 1 92.38 227 PRO B O 1
ATOM 6302 N N . ALA B 1 228 ? 15.594 30.812 23.031 1 89.19 228 ALA B N 1
ATOM 6303 C CA . ALA B 1 228 ? 16.422 29.734 23.562 1 89.19 228 ALA B CA 1
ATOM 6304 C C . ALA B 1 228 ? 17.047 30.125 24.906 1 89.19 228 ALA B C 1
ATOM 6306 O O . ALA B 1 228 ? 17.391 31.297 25.125 1 89.19 228 ALA B O 1
ATOM 6307 N N . PRO B 1 229 ? 17.188 29.297 25.812 1 92.56 229 PRO B N 1
ATOM 6308 C CA . PRO B 1 229 ? 16.984 27.844 25.656 1 92.56 229 PRO B CA 1
ATOM 6309 C C . PRO B 1 229 ? 15.578 27.391 26.016 1 92.56 229 PRO B C 1
ATOM 6311 O O . PRO B 1 229 ? 15.273 26.203 25.969 1 92.56 229 PRO B O 1
ATOM 6314 N N . GLU B 1 230 ? 14.742 28.312 26.453 1 92.56 230 GLU B N 1
ATOM 6315 C CA . GLU B 1 230 ? 13.398 27.969 26.906 1 92.56 230 GLU B CA 1
ATOM 6316 C C . GLU B 1 230 ? 12.484 27.656 25.734 1 92.56 230 GLU B C 1
ATOM 6318 O O . GLU B 1 230 ? 11.641 26.766 25.812 1 92.56 230 GLU B O 1
ATOM 6323 N N . GLY B 1 231 ? 12.68 28.391 24.703 1 90.69 231 GLY B N 1
ATOM 6324 C CA . GLY B 1 231 ? 11.773 28.344 23.562 1 90.69 231 GLY B CA 1
ATOM 6325 C C . GLY B 1 231 ? 11.977 27.109 22.703 1 90.69 231 GLY B C 1
ATOM 6326 O O . GLY B 1 231 ? 12.992 26.422 22.828 1 90.69 231 GLY B O 1
ATOM 6327 N N . CYS B 1 232 ? 10.969 26.75 21.953 1 88.25 232 CYS B N 1
ATOM 6328 C CA . CYS B 1 232 ? 10.953 25.516 21.156 1 88.25 232 CYS B CA 1
ATOM 6329 C C . CYS B 1 232 ? 11.547 25.75 19.781 1 88.25 232 CYS B C 1
ATOM 6331 O O . CYS B 1 232 ? 11.602 24.828 18.953 1 88.25 232 CYS B O 1
ATOM 6333 N N . GLY B 1 233 ? 12.078 26.828 19.516 1 81.25 233 GLY B N 1
ATOM 6334 C CA . GLY B 1 233 ? 12.562 27.094 18.172 1 81.25 233 GLY B CA 1
ATOM 6335 C C . GLY B 1 233 ? 11.461 27.047 17.125 1 81.25 233 GLY B C 1
ATOM 6336 O O . GLY B 1 233 ? 10.352 27.516 17.359 1 81.25 233 GLY B O 1
ATOM 6337 N N . ASP B 1 234 ? 11.758 26.594 15.898 1 82.06 234 ASP B N 1
ATOM 6338 C CA . ASP B 1 234 ? 10.766 26.469 14.836 1 82.06 234 ASP B CA 1
ATOM 6339 C C . ASP B 1 234 ? 10.008 25.156 14.945 1 82.06 234 ASP B C 1
ATOM 6341 O O . ASP B 1 234 ? 10.375 24.172 14.312 1 82.06 234 ASP B O 1
ATOM 6345 N N . ALA B 1 235 ? 9.047 25.188 15.742 1 86.06 235 ALA B N 1
ATOM 6346 C CA . ALA B 1 235 ? 8.25 24 16.016 1 86.06 235 ALA B CA 1
ATOM 6347 C C . ALA B 1 235 ? 6.957 24 15.203 1 86.06 235 ALA B C 1
ATOM 6349 O O . ALA B 1 235 ? 5.961 23.391 15.609 1 86.06 235 ALA B O 1
ATOM 6350 N N . ARG B 1 236 ? 6.996 24.625 14.094 1 87.94 236 ARG B N 1
ATOM 6351 C CA . ARG B 1 236 ? 5.801 24.75 13.266 1 87.94 236 ARG B CA 1
ATOM 6352 C C . ARG B 1 236 ? 5.387 23.391 12.703 1 87.94 236 ARG B C 1
ATOM 6354 O O . ARG B 1 236 ? 6.238 22.578 12.359 1 87.94 236 ARG B O 1
ATOM 6361 N N . ILE B 1 237 ? 4.094 23.125 12.641 1 95.25 237 ILE B N 1
ATOM 6362 C CA . ILE B 1 237 ? 3.508 22.062 11.828 1 95.25 237 ILE B CA 1
ATOM 6363 C C . ILE B 1 237 ? 3.156 22.609 10.445 1 95.25 237 ILE B C 1
ATOM 6365 O O . ILE B 1 237 ? 2.279 23.453 10.312 1 95.25 237 ILE B O 1
ATOM 6369 N N . ASP B 1 238 ? 3.844 22.109 9.445 1 96.56 238 ASP B N 1
ATOM 6370 C CA . ASP B 1 238 ? 3.734 22.672 8.109 1 96.56 238 ASP B CA 1
ATOM 6371 C C . ASP B 1 238 ? 2.484 22.156 7.395 1 96.56 238 ASP B C 1
ATOM 6373 O O . ASP B 1 238 ? 1.935 22.828 6.527 1 96.56 238 ASP B O 1
ATOM 6377 N N . LEU B 1 239 ? 2.104 20.969 7.742 1 97.62 239 LEU B N 1
ATOM 6378 C CA . LEU B 1 239 ? 1.004 20.312 7.043 1 97.62 239 LEU B CA 1
ATOM 6379 C C . LEU B 1 239 ? 0.202 19.438 8 1 97.62 239 LEU B C 1
ATOM 6381 O O . LEU B 1 239 ? 0.777 18.703 8.812 1 97.62 239 LEU B O 1
ATOM 6385 N N . ALA B 1 240 ? -1.074 19.578 8.016 1 98.31 240 ALA B N 1
ATOM 6386 C CA . ALA B 1 240 ? -1.997 18.703 8.742 1 98.31 240 ALA B CA 1
ATOM 6387 C C . ALA B 1 240 ? -3.008 18.062 7.789 1 98.31 240 ALA B C 1
ATOM 6389 O O . ALA B 1 240 ? -3.824 18.766 7.184 1 98.31 240 ALA B O 1
ATOM 6390 N N . ALA B 1 241 ? -2.928 16.797 7.617 1 97.94 241 ALA B N 1
ATOM 6391 C CA . ALA B 1 241 ? -3.834 16.062 6.738 1 97.94 241 ALA B CA 1
ATOM 6392 C C . ALA B 1 241 ? -4.711 15.109 7.531 1 97.94 241 ALA B C 1
ATOM 6394 O O . ALA B 1 241 ? -4.246 14.469 8.484 1 97.94 241 ALA B O 1
ATOM 6395 N N . GLY B 1 242 ? -5.984 15.023 7.172 1 97.56 242 GLY B N 1
ATOM 6396 C CA . GLY B 1 242 ? -6.879 14.141 7.895 1 97.56 242 GLY B CA 1
ATOM 6397 C C . GLY B 1 242 ? -8.055 13.664 7.059 1 97.56 242 GLY B C 1
ATOM 6398 O O . GLY B 1 242 ? -8.375 14.266 6.031 1 97.56 242 GLY B O 1
ATOM 6399 N N . SER B 1 243 ? -8.633 12.586 7.41 1 95.62 243 SER B N 1
ATOM 6400 C CA . SER B 1 243 ? -9.875 12.055 6.855 1 95.62 243 SER B CA 1
ATOM 6401 C C . SER B 1 243 ? -10.945 11.922 7.934 1 95.62 243 SER B C 1
ATOM 6403 O O . SER B 1 243 ? -10.672 11.445 9.039 1 95.62 243 SER B O 1
ATOM 6405 N N . SER B 1 244 ? -12.188 12.297 7.586 1 94.5 244 SER B N 1
ATOM 6406 C CA . SER B 1 244 ? -13.305 12.219 8.523 1 94.5 244 SER B CA 1
ATOM 6407 C C . SER B 1 244 ? -13.016 13.016 9.797 1 94.5 244 SER B C 1
ATOM 6409 O O . SER B 1 244 ? -12.672 14.195 9.727 1 94.5 244 SER B O 1
ATOM 6411 N N . THR B 1 245 ? -13.141 12.383 10.93 1 94.56 245 THR B N 1
ATOM 6412 C CA . THR B 1 245 ? -12.875 13.094 12.18 1 94.56 245 THR B CA 1
ATOM 6413 C C . THR B 1 245 ? -11.445 13.641 12.188 1 94.56 245 THR B C 1
ATOM 6415 O O . THR B 1 245 ? -11.188 14.695 12.781 1 94.56 245 THR B O 1
ATOM 6418 N N . GLY B 1 246 ? -10.523 12.992 11.484 1 97.25 246 GLY B N 1
ATOM 6419 C CA . GLY B 1 246 ? -9.172 13.508 11.352 1 97.25 246 GLY B CA 1
ATOM 6420 C C . GLY B 1 246 ? -9.109 14.852 10.648 1 97.25 246 GLY B C 1
ATOM 6421 O O . GLY B 1 246 ? -8.281 15.695 10.992 1 97.25 246 GLY B O 1
ATOM 6422 N N . ALA B 1 247 ? -9.977 15.016 9.664 1 97.81 247 ALA B N 1
ATOM 6423 C CA . ALA B 1 247 ? -10.039 16.297 8.977 1 97.81 247 ALA B CA 1
ATOM 6424 C C . ALA B 1 247 ? -10.531 17.406 9.914 1 97.81 247 ALA B C 1
ATOM 6426 O O . ALA B 1 247 ? -10.055 18.531 9.852 1 97.81 247 ALA B O 1
ATOM 6427 N N . LEU B 1 248 ? -11.461 17.078 10.789 1 97.12 248 LEU B N 1
ATOM 6428 C CA . LEU B 1 248 ? -11.945 18.047 11.773 1 97.12 248 LEU B CA 1
ATOM 6429 C C . LEU B 1 248 ? -10.828 18.453 12.727 1 97.12 248 LEU B C 1
ATOM 6431 O O . LEU B 1 248 ? -10.648 19.641 13 1 97.12 248 LEU B O 1
ATOM 6435 N N . ILE B 1 249 ? -10.117 17.5 13.18 1 98.25 249 ILE B N 1
ATOM 6436 C CA . ILE B 1 249 ? -9.039 17.781 14.125 1 98.25 249 ILE B CA 1
ATOM 64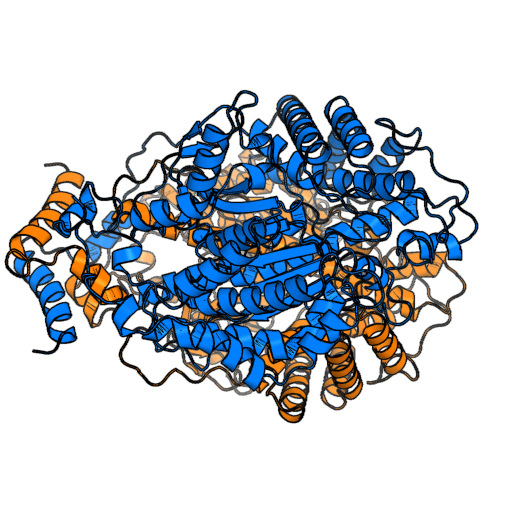37 C C . ILE B 1 249 ? -7.918 18.547 13.43 1 98.25 249 ILE B C 1
ATOM 6439 O O . ILE B 1 249 ? -7.336 19.469 14.008 1 98.25 249 ILE B O 1
ATOM 6443 N N . SER B 1 250 ? -7.613 18.156 12.195 1 98.31 250 SER B N 1
ATOM 6444 C CA . SER B 1 250 ? -6.594 18.859 11.422 1 98.31 250 SER B CA 1
ATOM 6445 C C . SER B 1 250 ? -6.957 20.328 11.25 1 98.31 250 SER B C 1
ATOM 6447 O O . SER B 1 250 ? -6.078 21.203 11.227 1 98.31 250 SER B O 1
ATOM 6449 N N . THR B 1 251 ? -8.234 20.562 11.07 1 98.19 251 THR B N 1
ATOM 6450 C CA . THR B 1 251 ? -8.711 21.938 10.969 1 98.19 251 THR B CA 1
ATOM 6451 C C . THR B 1 251 ? -8.367 22.734 12.227 1 98.19 251 THR B C 1
ATOM 6453 O O . THR B 1 251 ? -7.977 23.891 12.148 1 98.19 251 THR B O 1
ATOM 6456 N N . LEU B 1 252 ? -8.477 22.109 13.359 1 98.06 252 LEU B N 1
ATOM 6457 C CA . LEU B 1 252 ? -8.188 22.766 14.625 1 98.06 252 LEU B CA 1
ATOM 6458 C C . LEU B 1 252 ? -6.688 22.906 14.836 1 98.06 252 LEU B C 1
ATOM 6460 O O . LEU B 1 252 ? -6.23 23.875 15.461 1 98.06 252 LEU B O 1
ATOM 6464 N N . VAL B 1 253 ? -5.871 21.969 14.305 1 98.12 253 VAL B N 1
ATOM 6465 C CA . VAL B 1 253 ? -4.422 22.125 14.297 1 98.12 253 VAL B CA 1
ATOM 6466 C C . VAL B 1 253 ? -4.043 23.375 13.492 1 98.12 253 VAL B C 1
ATOM 6468 O O . VAL B 1 253 ? -3.205 24.172 13.922 1 98.12 253 VAL B O 1
ATOM 6471 N N . ASP B 1 254 ? -4.664 23.516 12.344 1 97.75 254 ASP B N 1
ATOM 6472 C CA . ASP B 1 254 ? -4.445 24.688 11.5 1 97.75 254 ASP B CA 1
ATOM 6473 C C . ASP B 1 254 ? -4.844 25.969 12.227 1 97.75 254 ASP B C 1
ATOM 6475 O O . ASP B 1 254 ? -4.109 26.969 12.195 1 97.75 254 ASP B O 1
ATOM 6479 N N . LEU B 1 255 ? -5.98 25.922 12.906 1 97.38 255 LEU B N 1
ATOM 6480 C CA . LEU B 1 255 ? -6.457 27.078 13.664 1 97.38 255 LEU B CA 1
ATOM 6481 C C . LEU B 1 255 ? -5.461 27.453 14.758 1 97.38 255 LEU B C 1
ATOM 6483 O O . LEU B 1 255 ? -5.176 28.641 14.969 1 97.38 255 LEU B O 1
ATOM 6487 N N . PHE B 1 256 ? -4.895 26.516 15.453 1 97 256 PHE B N 1
ATOM 6488 C CA . PHE B 1 256 ? -3.922 26.75 16.516 1 97 256 PHE B CA 1
ATOM 6489 C C . PHE B 1 256 ? -2.719 27.516 15.984 1 97 256 PHE B C 1
ATOM 6491 O O . PHE B 1 256 ? -2.156 28.359 16.688 1 97 256 PHE B O 1
ATOM 6498 N N . HIS B 1 257 ? -2.348 27.219 14.773 1 95.31 257 HIS B N 1
ATOM 6499 C CA . HIS B 1 257 ? -1.159 27.828 14.188 1 95.31 257 HIS B CA 1
ATOM 6500 C C . HIS B 1 257 ? -1.502 29.141 13.492 1 95.31 257 HIS B C 1
ATOM 6502 O O . HIS B 1 257 ? -0.669 29.703 12.781 1 95.31 257 HIS B O 1
ATOM 6508 N N . THR B 1 258 ? -2.705 29.562 13.633 1 95.06 258 THR B N 1
ATOM 6509 C CA . THR B 1 258 ? -3.119 30.906 13.25 1 95.06 258 THR B CA 1
ATOM 6510 C C . THR B 1 258 ? -2.969 31.891 14.414 1 95.06 258 THR B C 1
ATOM 6512 O O . THR B 1 258 ? -3.605 31.719 15.461 1 95.06 258 THR B O 1
ATOM 6515 N N . PRO B 1 259 ? -2.072 32.875 14.227 1 92.62 259 PRO B N 1
ATOM 6516 C CA . PRO B 1 259 ? -1.793 33.781 15.344 1 92.62 259 PRO B CA 1
ATOM 6517 C C . PRO B 1 259 ? -3.062 34.344 16 1 92.62 259 PRO B C 1
ATOM 6519 O O . PRO B 1 259 ? -3.959 34.812 15.312 1 92.62 259 PRO B O 1
ATOM 6522 N N . GLY B 1 260 ? -3.154 34.188 17.266 1 93.19 260 GLY B N 1
ATOM 6523 C CA . GLY B 1 260 ? -4.258 34.75 18.047 1 93.19 260 GLY B CA 1
ATOM 6524 C C . GLY B 1 260 ? -5.367 33.719 18.297 1 93.19 260 GLY B C 1
ATOM 6525 O O . GLY B 1 260 ? -6.309 34 19.047 1 93.19 260 GLY B O 1
ATOM 6526 N N . HIS B 1 261 ? -5.23 32.531 17.75 1 95.31 261 HIS B N 1
ATOM 6527 C CA . HIS B 1 261 ? -6.336 31.578 17.844 1 95.31 261 HIS B CA 1
ATOM 6528 C C . HIS B 1 261 ? -5.918 30.328 18.609 1 95.31 261 HIS B C 1
ATOM 6530 O O . HIS B 1 261 ? -6.633 29.312 18.578 1 95.31 261 HIS B O 1
ATOM 6536 N N . GLU B 1 262 ? -4.801 30.266 19.281 1 94.19 262 GLU B N 1
ATOM 6537 C CA . GLU B 1 262 ? -4.254 29.094 19.953 1 94.19 262 GLU B CA 1
ATOM 6538 C C . GLU B 1 262 ? -5.219 28.562 21.016 1 94.19 262 GLU B C 1
ATOM 6540 O O . GLU B 1 262 ? -5.551 27.375 21.016 1 94.19 262 GLU B O 1
ATOM 6545 N N . GLU B 1 263 ? -5.695 29.453 21.828 1 94.44 263 GLU B N 1
ATOM 6546 C CA . GLU B 1 263 ? -6.582 29.062 22.922 1 94.44 263 GLU B CA 1
ATOM 6547 C C . GLU B 1 263 ? -7.91 28.531 22.391 1 94.44 263 GLU B C 1
ATOM 6549 O O . GLU B 1 263 ? -8.422 27.516 22.875 1 94.44 263 GLU B O 1
ATOM 6554 N N . ALA B 1 264 ? -8.414 29.25 21.422 1 95.44 264 ALA B N 1
ATOM 6555 C CA . ALA B 1 264 ? -9.688 28.828 20.844 1 95.44 264 ALA B CA 1
ATOM 6556 C C . ALA B 1 264 ? -9.586 27.422 20.25 1 95.44 264 ALA B C 1
ATOM 6558 O O . ALA B 1 264 ? -10.5 26.609 20.422 1 95.44 264 ALA B O 1
ATOM 6559 N N . ALA B 1 265 ? -8.523 27.172 19.531 1 97 265 ALA B N 1
ATOM 6560 C CA . ALA B 1 265 ? -8.32 25.859 18.922 1 97 265 ALA B CA 1
ATOM 6561 C C . ALA B 1 265 ? -8.305 24.766 19.984 1 97 265 ALA B C 1
ATOM 6563 O O . ALA B 1 265 ? -8.969 23.734 19.828 1 97 265 ALA B O 1
ATOM 6564 N N . ARG B 1 266 ? -7.547 24.922 21.031 1 97 266 ARG B N 1
ATOM 6565 C CA . ARG B 1 266 ? -7.438 23.922 22.078 1 97 266 ARG B CA 1
ATOM 6566 C C . ARG B 1 266 ? -8.766 23.75 22.812 1 97 266 ARG B C 1
ATOM 6568 O O . ARG B 1 266 ? -9.141 22.641 23.188 1 97 266 ARG B O 1
ATOM 6575 N N . GLN B 1 267 ? -9.477 24.812 23.047 1 96.38 267 GLN B N 1
ATOM 6576 C CA . GLN B 1 267 ? -10.781 24.734 23.688 1 96.38 267 GLN B CA 1
ATOM 6577 C C . GLN B 1 267 ? -11.773 23.969 22.828 1 96.38 267 GLN B C 1
ATOM 6579 O O . GLN B 1 267 ? -12.578 23.188 23.344 1 96.38 267 GLN B O 1
ATOM 6584 N N . LEU B 1 268 ? -11.734 24.281 21.562 1 96.12 268 LEU B N 1
ATOM 6585 C CA . LEU B 1 268 ? -12.641 23.594 20.641 1 96.12 268 LEU B CA 1
ATOM 6586 C C . LEU B 1 268 ? -12.328 22.109 20.578 1 96.12 268 LEU B C 1
ATOM 6588 O O . LEU B 1 268 ? -13.242 21.281 20.438 1 96.12 268 LEU B O 1
ATOM 6592 N N . LEU B 1 269 ? -11.031 21.734 20.609 1 97.19 269 LEU B N 1
ATOM 6593 C CA . LEU B 1 269 ? -10.68 20.328 20.672 1 97.19 269 LEU B CA 1
ATOM 6594 C C . LEU B 1 269 ? -11.352 19.641 21.859 1 97.19 269 LEU B C 1
ATOM 6596 O O . LEU B 1 269 ? -11.945 18.578 21.719 1 97.19 269 LEU B O 1
ATOM 6600 N N . VAL B 1 270 ? -11.281 20.266 23 1 97 270 VAL B N 1
ATOM 6601 C CA . VAL B 1 270 ? -11.859 19.703 24.203 1 97 270 VAL B CA 1
ATOM 6602 C C . VAL B 1 270 ? -13.383 19.656 24.094 1 97 270 VAL B C 1
ATOM 6604 O O . VAL B 1 270 ? -13.992 18.594 24.25 1 97 270 VAL B O 1
ATOM 6607 N N . SER B 1 271 ? -14 20.75 23.812 1 94.88 271 SER B N 1
ATOM 6608 C CA . SER B 1 271 ? -15.453 20.828 23.812 1 94.88 271 SER B CA 1
ATOM 6609 C C . SER B 1 271 ? -16.062 19.906 22.75 1 94.88 271 SER B C 1
ATOM 6611 O O . SER B 1 271 ? -17.062 19.234 23.016 1 94.88 271 SER B O 1
ATOM 6613 N N . ASN B 1 272 ? -15.484 19.906 21.562 1 94.62 272 ASN B N 1
ATOM 6614 C CA . ASN B 1 272 ? -16.016 19.094 20.484 1 94.62 272 ASN B CA 1
ATOM 6615 C C . ASN B 1 272 ? -15.93 17.609 20.812 1 94.62 272 ASN B C 1
ATOM 6617 O O . ASN B 1 272 ? -16.812 16.828 20.438 1 94.62 272 ASN B O 1
ATOM 6621 N N . TYR B 1 273 ? -14.898 17.188 21.516 1 95.69 273 TYR B N 1
ATOM 6622 C CA . TYR B 1 273 ? -14.664 15.75 21.641 1 95.69 273 TYR B CA 1
ATOM 6623 C C . TYR B 1 273 ? -14.898 15.281 23.078 1 95.69 273 TYR B C 1
ATOM 6625 O O . TYR B 1 273 ? -14.562 14.148 23.422 1 95.69 273 TYR B O 1
ATOM 6633 N N . THR B 1 274 ? -15.398 16.125 23.953 1 95.19 274 THR B N 1
ATOM 6634 C CA . THR B 1 274 ? -15.727 15.672 25.297 1 95.19 274 THR B CA 1
ATOM 6635 C C . THR B 1 274 ? -17.109 16.141 25.703 1 95.19 274 THR B C 1
ATOM 6637 O O . THR B 1 274 ? -17.656 15.703 26.734 1 95.19 274 THR B O 1
ATOM 6640 N N . CYS B 1 275 ? -17.719 16.984 24.922 1 92.38 275 CYS B N 1
ATOM 6641 C CA . CYS B 1 275 ? -18.984 17.547 25.375 1 92.38 275 CYS B CA 1
ATOM 6642 C C . CYS B 1 275 ? -20.016 17.578 24.25 1 92.38 275 CYS B C 1
ATOM 6644 O O . CYS B 1 275 ? -21.109 18.094 24.422 1 92.38 275 CYS B O 1
ATOM 6646 N N . SER B 1 276 ? -19.734 17.109 23.109 1 88.12 276 SER B N 1
ATOM 6647 C CA . SER B 1 276 ? -20.703 17.031 22.016 1 88.12 276 SER B CA 1
ATOM 6648 C C . SER B 1 276 ? -21.578 15.789 22.156 1 88.12 276 SER B C 1
ATOM 6650 O O . SER B 1 276 ? -21.125 14.75 22.641 1 88.12 276 SER B O 1
ATOM 6652 N N . VAL B 1 277 ? -22.797 15.953 21.75 1 81.25 277 VAL B N 1
ATOM 6653 C CA . VAL B 1 277 ? -23.75 14.852 21.609 1 81.25 277 VAL B CA 1
ATOM 6654 C C . VAL B 1 277 ? -24.25 14.758 20.172 1 81.25 277 VAL B C 1
ATOM 6656 O O . VAL B 1 277 ? -24 15.656 19.375 1 81.25 277 VAL B O 1
ATOM 6659 N N . GLU B 1 278 ? -24.938 13.734 19.828 1 78.69 278 GLU B N 1
ATOM 6660 C CA . GLU B 1 278 ? -25.375 13.469 18.469 1 78.69 278 GLU B CA 1
ATOM 6661 C C . GLU B 1 278 ? -26.203 14.625 17.922 1 78.69 278 GLU B C 1
ATOM 6663 O O . GLU B 1 278 ? -26.031 15.023 16.766 1 78.69 278 GLU B O 1
ATOM 6668 N N . SER B 1 279 ? -27.031 15.188 18.734 1 79.81 279 SER B N 1
ATOM 6669 C CA . SER B 1 279 ? -27.938 16.234 18.281 1 79.81 279 SER B CA 1
ATOM 6670 C C . SER B 1 279 ? -27.188 17.516 17.969 1 79.81 279 SER B C 1
ATOM 6672 O O . SER B 1 279 ? -27.719 18.406 17.297 1 79.81 279 SER B O 1
ATOM 6674 N N . ASP B 1 280 ? -25.953 17.594 18.453 1 81.75 280 ASP B N 1
ATOM 6675 C CA . ASP B 1 280 ? -25.094 18.734 18.109 1 81.75 280 ASP B CA 1
ATOM 6676 C C . ASP B 1 280 ? -24.531 18.609 16.703 1 81.75 280 ASP B C 1
ATOM 6678 O O . ASP B 1 280 ? -24.109 19.609 16.109 1 81.75 280 ASP B O 1
ATOM 6682 N N . LEU B 1 281 ? -24.562 17.406 16.219 1 81.94 281 LEU B N 1
ATOM 6683 C CA . LEU B 1 281 ? -23.766 17.125 15.023 1 81.94 281 LEU B CA 1
ATOM 6684 C C . LEU B 1 281 ? -24.656 17.031 13.789 1 81.94 281 LEU B C 1
ATOM 6686 O O . LEU B 1 281 ? -24.281 17.516 12.711 1 81.94 281 LEU B O 1
ATOM 6690 N N . TYR B 1 282 ? -25.734 16.406 13.914 1 78.62 282 TYR B N 1
ATOM 6691 C CA . TYR B 1 282 ? -26.562 16.172 12.742 1 78.62 282 TYR B CA 1
ATOM 6692 C C . TYR B 1 282 ? -28.031 16.062 13.141 1 78.62 282 TYR B C 1
ATOM 6694 O O . TYR B 1 282 ? -28.359 15.922 14.32 1 78.62 282 TYR B O 1
ATOM 6702 N N . CYS B 1 283 ? -28.938 16.25 12.219 1 78.88 283 CYS B N 1
ATOM 6703 C CA . CYS B 1 283 ? -30.344 15.938 12.344 1 78.88 283 CYS B CA 1
ATOM 6704 C C . CYS B 1 283 ? -30.703 14.695 11.531 1 78.88 283 CYS B C 1
ATOM 6706 O O . CYS B 1 283 ? -30 14.336 10.594 1 78.88 283 CYS B O 1
ATOM 6708 N N . VAL B 1 284 ? -31.688 13.969 11.922 1 73.69 284 VAL B N 1
ATOM 6709 C CA . VAL B 1 284 ? -32.094 12.727 11.289 1 73.69 284 VAL B CA 1
ATOM 6710 C C . VAL B 1 284 ? -33.281 12.984 10.336 1 73.69 284 VAL B C 1
ATOM 6712 O O . VAL B 1 284 ? -34.219 13.703 10.68 1 73.69 284 VAL B O 1
ATOM 6715 N N . ASN B 1 285 ? -33 12.539 9.125 1 70.19 285 ASN B N 1
ATOM 6716 C CA . ASN B 1 285 ? -34.094 12.562 8.18 1 70.19 285 ASN B CA 1
ATOM 6717 C C . ASN B 1 285 ? -35.188 11.555 8.555 1 70.19 285 ASN B C 1
ATOM 6719 O O . ASN B 1 285 ? -35.156 10.406 8.094 1 70.19 285 ASN B O 1
ATOM 6723 N N . ASN B 1 286 ? -35.906 11.914 9.484 1 63.31 286 ASN B N 1
ATOM 6724 C CA . ASN B 1 286 ? -36.938 11.008 9.969 1 63.31 286 ASN B CA 1
ATOM 6725 C C . ASN B 1 286 ? -38 10.75 8.898 1 63.31 286 ASN B C 1
ATOM 6727 O O . ASN B 1 286 ? -38.906 11.578 8.703 1 63.31 286 ASN B O 1
ATOM 6731 N N . THR B 1 287 ? -37.688 9.805 8.07 1 63.44 287 THR B N 1
ATOM 6732 C CA . THR B 1 287 ? -38.625 9.414 7.039 1 63.44 287 THR B CA 1
ATOM 6733 C C . THR B 1 287 ? -38.812 7.898 7 1 63.44 287 THR B C 1
ATOM 6735 O O . THR B 1 287 ? -38.281 7.188 7.859 1 63.44 287 THR B O 1
ATOM 6738 N N . TRP B 1 288 ? -39.75 7.527 6.184 1 52 288 TRP B N 1
ATOM 6739 C CA . TRP B 1 288 ? -40.062 6.105 6.055 1 52 288 TRP B CA 1
ATOM 6740 C C . TRP B 1 288 ? -38.875 5.355 5.465 1 52 288 TRP B C 1
ATOM 6742 O O . TRP B 1 288 ? -38.188 5.859 4.566 1 52 288 TRP B O 1
ATOM 6752 N N . ILE B 1 289 ? -38.562 4.246 6.035 1 54.88 289 ILE B N 1
ATOM 6753 C CA . ILE B 1 289 ? -37.406 3.42 5.723 1 54.88 289 ILE B CA 1
ATOM 6754 C C . ILE B 1 289 ? -37.406 3.109 4.227 1 54.88 289 ILE B C 1
ATOM 6756 O O . ILE B 1 289 ? -36.312 3.01 3.625 1 54.88 289 ILE B O 1
ATOM 6760 N N . TRP B 1 290 ? -38.656 3.092 3.646 1 52.31 290 TRP B N 1
ATOM 6761 C CA . TRP B 1 290 ? -38.688 2.693 2.242 1 52.31 290 TRP B CA 1
ATOM 6762 C C . TRP B 1 290 ? -38.062 3.773 1.357 1 52.31 290 TRP B C 1
ATOM 6764 O O . TRP B 1 290 ? -37.656 3.502 0.225 1 52.31 290 TRP B O 1
ATOM 6774 N N . LYS B 1 291 ? -38.062 4.977 1.79 1 52.25 291 LYS B N 1
ATOM 6775 C CA . LYS B 1 291 ? -37.469 6.07 1.019 1 52.25 291 LYS B CA 1
ATOM 6776 C C . LYS B 1 291 ? -35.969 5.902 0.886 1 52.25 291 LYS B C 1
ATOM 6778 O O . LYS B 1 291 ? -35.344 6.516 0.016 1 52.25 291 LYS B O 1
ATOM 6783 N N . ILE B 1 292 ? -35.5 4.984 1.716 1 52.88 292 ILE B N 1
ATOM 6784 C CA . ILE B 1 292 ? -34.062 4.688 1.638 1 52.88 292 ILE B CA 1
ATOM 6785 C C . ILE B 1 292 ? -33.75 4.062 0.281 1 52.88 292 ILE B C 1
ATOM 6787 O O . ILE B 1 292 ? -32.656 4.254 -0.25 1 52.88 292 ILE B O 1
ATOM 6791 N N . ALA B 1 293 ? -34.688 3.512 -0.25 1 50.25 293 ALA B N 1
ATOM 6792 C CA . ALA B 1 293 ? -34.5 2.824 -1.525 1 50.25 293 ALA B CA 1
ATOM 6793 C C . ALA B 1 293 ? -34.875 3.723 -2.695 1 50.25 293 ALA B C 1
ATOM 6795 O O . ALA B 1 293 ? -34.625 3.379 -3.855 1 50.25 293 ALA B O 1
ATOM 6796 N N . SER B 1 294 ? -35.531 4.828 -2.49 1 51.06 294 SER B N 1
ATOM 6797 C CA . SER B 1 294 ? -36.031 5.605 -3.613 1 51.06 294 SER B CA 1
ATOM 6798 C C . SER B 1 294 ? -35.344 6.957 -3.709 1 51.06 294 SER B C 1
ATOM 6800 O O . SER B 1 294 ? -34.781 7.309 -4.758 1 51.06 294 SER B O 1
ATOM 6802 N N . ASN B 1 295 ? -35.344 7.738 -2.768 1 57.31 295 ASN B N 1
ATOM 6803 C CA . ASN B 1 295 ? -34.938 9.117 -2.984 1 57.31 295 ASN B CA 1
ATOM 6804 C C . ASN B 1 295 ? -34 9.602 -1.87 1 57.31 295 ASN B C 1
ATOM 6806 O O . ASN B 1 295 ? -33.5 10.727 -1.913 1 57.31 295 ASN B O 1
ATOM 6810 N N . LEU B 1 296 ? -33.906 8.75 -0.937 1 58.88 296 LEU B N 1
ATOM 6811 C CA . LEU B 1 296 ? -33.062 9.18 0.173 1 58.88 296 LEU B CA 1
ATOM 6812 C C . LEU B 1 296 ? -31.641 8.648 0.014 1 58.88 296 LEU B C 1
ATOM 6814 O O . LEU B 1 296 ? -31.438 7.441 -0.104 1 58.88 296 LEU B O 1
ATOM 6818 N N . ARG B 1 297 ? -30.828 9.578 -0.048 1 68.94 297 ARG B N 1
ATOM 6819 C CA . ARG B 1 297 ? -29.438 9.164 -0.248 1 68.94 297 ARG B CA 1
ATOM 6820 C C . ARG B 1 297 ? -28.688 9.109 1.077 1 68.94 297 ARG B C 1
ATOM 6822 O O . ARG B 1 297 ? -27.594 8.555 1.151 1 68.94 297 ARG B O 1
ATOM 6829 N N . GLY B 1 298 ? -29.297 9.773 2.145 1 67.56 298 GLY B N 1
ATOM 6830 C CA . GLY B 1 298 ? -28.672 9.812 3.457 1 67.56 298 GLY B CA 1
ATOM 6831 C C . GLY B 1 298 ? -29.688 9.875 4.594 1 67.56 298 GLY B C 1
ATOM 6832 O O . GLY B 1 298 ? -30.75 10.477 4.453 1 67.56 298 GLY B O 1
ATOM 6833 N N . LEU B 1 299 ? -29.25 9.281 5.715 1 68.19 299 LEU B N 1
ATOM 6834 C CA . LEU B 1 299 ? -30.125 9.172 6.867 1 68.19 299 LEU B CA 1
ATOM 6835 C C . LEU B 1 299 ? -30.078 10.43 7.723 1 68.19 299 LEU B C 1
ATOM 6837 O O . LEU B 1 299 ? -30.984 10.695 8.5 1 68.19 299 LEU B O 1
ATOM 6841 N N . VAL B 1 300 ? -28.969 11.195 7.512 1 74.94 300 VAL B N 1
ATOM 6842 C CA . VAL B 1 300 ? -28.797 12.352 8.391 1 74.94 300 VAL B CA 1
ATOM 6843 C C . VAL B 1 300 ? -28.297 13.547 7.582 1 74.94 300 VAL B C 1
ATOM 6845 O O . VAL B 1 300 ? -27.875 13.391 6.434 1 74.94 300 VAL B O 1
ATOM 6848 N N . GLN B 1 301 ? -28.484 14.695 8.148 1 77.62 301 GLN B N 1
ATOM 6849 C CA . GLN B 1 301 ? -27.859 15.922 7.664 1 77.62 301 GLN B CA 1
ATOM 6850 C C . GLN B 1 301 ? -26.922 16.516 8.703 1 77.62 301 GLN B C 1
ATOM 6852 O O . GLN B 1 301 ? -27.266 16.594 9.883 1 77.62 301 GLN B O 1
ATOM 6857 N N . PHE B 1 302 ? -25.781 16.922 8.289 1 83.94 302 PHE B N 1
ATOM 6858 C CA . PHE B 1 302 ? -24.734 17.375 9.195 1 83.94 302 PHE B CA 1
ATOM 6859 C C . PHE B 1 302 ? -24.812 18.891 9.406 1 83.94 302 PHE B C 1
ATOM 6861 O O . PHE B 1 302 ? -23.812 19.594 9.344 1 83.94 302 PHE B O 1
ATOM 6868 N N . ASP B 1 303 ? -25.969 19.422 9.672 1 82.75 303 ASP B N 1
ATOM 6869 C CA . ASP B 1 303 ? -26.141 20.859 9.883 1 82.75 303 ASP B CA 1
ATOM 6870 C C . ASP B 1 303 ? -25.328 21.344 11.078 1 82.75 303 ASP B C 1
ATOM 6872 O O . ASP B 1 303 ? -24.719 22.422 11.031 1 82.75 303 ASP B O 1
ATOM 6876 N N . GLY B 1 304 ? -25.281 20.609 12.156 1 85.94 304 GLY B N 1
ATOM 6877 C CA . GLY B 1 304 ? -24.5 20.984 13.32 1 85.94 304 GLY B CA 1
ATOM 6878 C C . GLY B 1 304 ? -23 21.062 13.031 1 85.94 304 GLY B C 1
ATOM 6879 O O . GLY B 1 304 ? -22.328 21.969 13.539 1 85.94 304 GLY B O 1
ATOM 6880 N N . ILE B 1 305 ? -22.516 20.172 12.25 1 89.94 305 ILE B N 1
ATOM 6881 C CA . ILE B 1 305 ? -21.094 20.172 11.883 1 89.94 305 ILE B CA 1
ATOM 6882 C C . ILE B 1 305 ? -20.766 21.453 11.117 1 89.94 305 ILE B C 1
ATOM 6884 O O . ILE B 1 305 ? -19.703 22.047 11.336 1 89.94 305 ILE B O 1
ATOM 6888 N N . TYR B 1 306 ? -21.672 21.891 10.242 1 90.88 306 TYR B N 1
ATOM 6889 C CA . TYR B 1 306 ? -21.453 23.141 9.531 1 90.88 306 TYR B CA 1
ATOM 6890 C C . TYR B 1 306 ? -21.297 24.312 10.508 1 90.88 306 TYR B C 1
ATOM 6892 O O . TYR B 1 306 ? -20.422 25.156 10.336 1 90.88 306 TYR B O 1
ATOM 6900 N N . GLY B 1 307 ? -22.125 24.312 11.516 1 89.44 307 GLY B N 1
ATOM 6901 C CA . GLY B 1 307 ? -22.031 25.344 12.531 1 89.44 307 GLY B CA 1
ATOM 6902 C C . GLY B 1 307 ? -20.688 25.344 13.258 1 89.44 307 GLY B C 1
ATOM 6903 O O . GLY B 1 307 ? -20.078 26.391 13.445 1 89.44 307 GLY B O 1
ATOM 6904 N N . LYS B 1 308 ? -20.281 24.219 13.617 1 90.75 308 LYS B N 1
ATOM 6905 C CA . LYS B 1 308 ? -19 24.078 14.312 1 90.75 308 LYS B CA 1
ATOM 6906 C C . LYS B 1 308 ? -17.844 24.5 13.43 1 90.75 308 LYS B C 1
ATOM 6908 O O . LYS B 1 308 ? -16.875 25.109 13.906 1 90.75 308 LYS B O 1
ATOM 6913 N N . LEU B 1 309 ? -17.906 24.188 12.172 1 94.5 309 LEU B N 1
ATOM 6914 C CA . LEU B 1 309 ? -16.828 24.531 11.242 1 94.5 309 LEU B CA 1
ATOM 6915 C C . LEU B 1 309 ? -16.797 26.031 10.969 1 94.5 309 LEU B C 1
ATOM 6917 O O . LEU B 1 309 ? -15.711 26.594 10.773 1 94.5 309 LEU B O 1
ATOM 6921 N N . ARG B 1 310 ? -17.938 26.625 10.945 1 91.88 310 ARG B N 1
ATOM 6922 C CA . ARG B 1 310 ? -17.969 28.078 10.75 1 91.88 310 ARG B CA 1
ATOM 6923 C C . ARG B 1 310 ? -17.281 28.797 11.898 1 91.88 310 ARG B C 1
ATOM 6925 O O . ARG B 1 310 ? -16.703 29.875 11.711 1 91.88 310 ARG B O 1
ATOM 6932 N N . ALA B 1 311 ? -17.266 28.141 13.023 1 87.19 311 ALA B N 1
ATOM 6933 C CA . ALA B 1 311 ? -16.578 28.703 14.188 1 87.19 311 ALA B CA 1
ATOM 6934 C C . ALA B 1 311 ? -15.086 28.406 14.141 1 87.19 311 ALA B C 1
ATOM 6936 O O . ALA B 1 311 ? -14.289 29.125 14.734 1 87.19 311 ALA B O 1
ATOM 6937 N N . ALA B 1 312 ? -14.719 27.469 13.461 1 93.12 312 ALA B N 1
ATOM 6938 C CA . ALA B 1 312 ? -13.352 26.938 13.516 1 93.12 312 ALA B CA 1
ATOM 6939 C C . ALA B 1 312 ? -12.531 27.406 12.312 1 93.12 312 ALA B C 1
ATOM 6941 O O . ALA B 1 312 ? -11.305 27.438 12.375 1 93.12 312 ALA B O 1
ATOM 6942 N N . VAL B 1 313 ? -13.156 27.703 11.219 1 95.81 313 VAL B N 1
ATOM 6943 C CA . VAL B 1 313 ? -12.453 28.109 10.008 1 95.81 313 VAL B CA 1
ATOM 6944 C C . VAL B 1 313 ? -12.539 29.625 9.836 1 95.81 313 VAL B C 1
ATOM 6946 O O . VAL B 1 313 ? -13.625 30.172 9.641 1 95.81 313 VAL B O 1
ATOM 6949 N N . VAL B 1 314 ? -11.43 30.25 9.922 1 94.88 314 VAL B N 1
ATOM 6950 C CA . VAL B 1 314 ? -11.359 31.703 9.805 1 94.88 314 VAL B CA 1
ATOM 6951 C C . VAL B 1 314 ? -10.484 32.062 8.617 1 94.88 314 VAL B C 1
ATOM 6953 O O . VAL B 1 314 ? -9.625 31.297 8.195 1 94.88 314 VAL B O 1
ATOM 6956 N N . PRO B 1 315 ? -10.672 33.219 8.023 1 94.06 315 PRO B N 1
ATOM 6957 C CA . PRO B 1 315 ? -9.938 33.625 6.828 1 94.06 315 PRO B CA 1
ATOM 6958 C C . PRO B 1 315 ? -8.422 33.625 7.039 1 94.06 315 PRO B C 1
ATOM 6960 O O . PRO B 1 315 ? -7.664 33.344 6.109 1 94.06 315 PRO B O 1
ATOM 6963 N N . GLU B 1 316 ? -7.965 33.938 8.242 1 93.94 316 GLU B N 1
ATOM 6964 C CA . GLU B 1 316 ? -6.539 34.062 8.539 1 93.94 316 GLU B CA 1
ATOM 6965 C C . GLU B 1 316 ? -5.832 32.719 8.359 1 93.94 316 GLU B C 1
ATOM 6967 O O . GLU B 1 316 ? -4.617 32.656 8.148 1 93.94 316 GLU B O 1
ATOM 6972 N N . GLN B 1 317 ? -6.555 31.625 8.445 1 93.56 317 GLN B N 1
ATOM 6973 C CA . GLN B 1 317 ? -5.984 30.281 8.281 1 93.56 317 GLN B CA 1
ATOM 6974 C C . GLN B 1 317 ? -5.488 30.078 6.855 1 93.56 317 GLN B C 1
ATOM 6976 O O . GLN B 1 317 ? -4.551 29.297 6.629 1 93.56 317 GLN B O 1
ATOM 6981 N N . LEU B 1 318 ? -6.074 30.766 5.926 1 92 318 LEU B N 1
ATOM 6982 C CA . LEU B 1 318 ? -5.812 30.547 4.508 1 92 318 LEU B CA 1
ATOM 6983 C C . LEU B 1 318 ? -4.406 31.016 4.141 1 92 318 LEU B C 1
ATOM 6985 O O . LEU B 1 318 ? -3.889 30.656 3.08 1 92 318 LEU B O 1
ATOM 6989 N N . THR B 1 319 ? -3.76 31.766 5.027 1 91 319 THR B N 1
ATOM 6990 C CA . THR B 1 319 ? -2.461 32.344 4.684 1 91 319 THR B CA 1
ATOM 6991 C C . THR B 1 319 ? -1.445 32.062 5.793 1 91 319 THR B C 1
ATOM 6993 O O . THR B 1 319 ? -0.359 32.656 5.797 1 91 319 THR B O 1
ATOM 6996 N N . ASN B 1 320 ? -1.81 31.312 6.773 1 94.12 320 ASN B N 1
ATOM 6997 C CA . ASN B 1 320 ? -0.853 30.984 7.832 1 94.12 320 ASN B CA 1
ATOM 6998 C C . ASN B 1 320 ? 0.194 29.984 7.359 1 94.12 320 ASN B C 1
ATOM 7000 O O . ASN B 1 320 ? 0.271 29.672 6.168 1 94.12 320 ASN B O 1
ATOM 7004 N N . GLY B 1 321 ? 1.058 29.547 8.188 1 93.69 321 GLY B N 1
ATOM 7005 C CA . GLY B 1 321 ? 2.176 28.703 7.805 1 93.69 321 GLY B CA 1
ATOM 7006 C C . GLY B 1 321 ? 1.855 27.219 7.875 1 93.69 321 GLY B C 1
ATOM 7007 O O . GLY B 1 321 ? 2.742 26.375 7.715 1 93.69 321 GLY B O 1
ATOM 7008 N N . THR B 1 322 ? 0.631 26.859 8.172 1 96.81 322 THR B N 1
ATOM 7009 C CA . THR B 1 322 ? 0.193 25.469 8.25 1 96.81 322 THR B CA 1
ATOM 7010 C C . THR B 1 322 ? -0.836 25.156 7.168 1 96.81 322 THR B C 1
ATOM 7012 O O . THR B 1 322 ? -1.867 25.828 7.074 1 96.81 322 THR B O 1
ATOM 7015 N N . GLU B 1 323 ? -0.554 24.188 6.348 1 97.62 323 GLU B N 1
ATOM 7016 C CA . GLU B 1 323 ? -1.478 23.766 5.301 1 97.62 323 GLU B CA 1
ATOM 7017 C C . GLU B 1 323 ? -2.434 22.688 5.816 1 97.62 323 GLU B C 1
ATOM 7019 O O . GLU B 1 323 ? -2.004 21.703 6.43 1 97.62 323 GLU B O 1
ATOM 7024 N N . LEU B 1 324 ? -3.686 22.906 5.594 1 98.12 324 LEU B N 1
ATOM 7025 C CA . LEU B 1 324 ? -4.723 21.938 5.918 1 98.12 324 LEU B CA 1
ATOM 7026 C C . LEU B 1 324 ? -5.102 21.109 4.688 1 98.12 324 LEU B C 1
ATOM 7028 O O . LEU B 1 324 ? -5.293 21.672 3.602 1 98.12 324 LEU B O 1
ATOM 7032 N N . VAL B 1 325 ? -5.184 19.812 4.82 1 98.06 325 VAL B N 1
ATOM 7033 C CA . VAL B 1 325 ? -5.656 18.953 3.744 1 98.06 325 VAL B CA 1
ATOM 7034 C C . VAL B 1 325 ? -6.766 18.031 4.262 1 98.06 325 VAL B C 1
ATOM 7036 O O . VAL B 1 325 ? -6.547 17.25 5.184 1 98.06 325 VAL B O 1
ATOM 7039 N N . ALA B 1 326 ? -7.938 18.125 3.713 1 98.25 326 ALA B N 1
ATOM 7040 C CA . ALA B 1 326 ? -9.078 17.266 4.016 1 98.25 326 ALA B CA 1
ATOM 7041 C C . ALA B 1 326 ? -9.391 16.328 2.852 1 98.25 326 ALA B C 1
ATOM 7043 O O . ALA B 1 326 ? -9.523 16.781 1.709 1 98.25 326 ALA B O 1
ATOM 7044 N N . VAL B 1 327 ? -9.562 15.102 3.127 1 96.69 327 VAL B N 1
ATOM 7045 C CA . VAL B 1 327 ? -9.594 14.109 2.059 1 96.69 327 VAL B CA 1
ATOM 7046 C C . VAL B 1 327 ? -11.016 13.57 1.9 1 96.69 327 VAL B C 1
ATOM 7048 O O . VAL B 1 327 ? -11.688 13.281 2.891 1 96.69 327 VAL B O 1
ATOM 7051 N N . SER B 1 328 ? -11.461 13.477 0.689 1 96.44 328 SER B N 1
ATOM 7052 C CA . SER B 1 328 ? -12.758 12.906 0.336 1 96.44 328 SER B CA 1
ATOM 7053 C C . SER B 1 328 ? -12.672 12.07 -0.934 1 96.44 328 SER B C 1
ATOM 7055 O O . SER B 1 328 ? -11.609 11.992 -1.562 1 96.44 328 SER B O 1
ATOM 7057 N N . VAL B 1 329 ? -13.703 11.336 -1.236 1 92.56 329 VAL B N 1
ATOM 7058 C CA . VAL B 1 329 ? -13.766 10.484 -2.418 1 92.56 329 VAL B CA 1
ATOM 7059 C C . VAL B 1 329 ? -14.969 10.875 -3.273 1 92.56 329 VAL B C 1
ATOM 7061 O O . VAL B 1 329 ? -16.078 11.055 -2.758 1 92.56 329 VAL B O 1
ATOM 7064 N N . ASP B 1 330 ? -14.766 11.055 -4.57 1 92.5 330 ASP B N 1
ATOM 7065 C CA . ASP B 1 330 ? -15.867 11.25 -5.508 1 92.5 330 ASP B CA 1
ATOM 7066 C C . ASP B 1 330 ? -16.453 9.906 -5.941 1 92.5 330 ASP B C 1
ATOM 7068 O O . ASP B 1 330 ? -15.789 9.109 -6.594 1 92.5 330 ASP B O 1
ATOM 7072 N N . PHE B 1 331 ? -17.672 9.672 -5.637 1 88.5 331 PHE B N 1
ATOM 7073 C CA . PHE B 1 331 ? -18.312 8.398 -5.949 1 88.5 331 PHE B CA 1
ATOM 7074 C C . PHE B 1 331 ? -18.609 8.289 -7.438 1 88.5 331 PHE B C 1
ATOM 7076 O O . PHE B 1 331 ? -18.844 7.195 -7.953 1 88.5 331 PHE B O 1
ATOM 7083 N N . ASP B 1 332 ? -18.609 9.453 -8.133 1 86.94 332 ASP B N 1
ATOM 7084 C CA . ASP B 1 332 ? -18.812 9.422 -9.578 1 86.94 332 ASP B CA 1
ATOM 7085 C C . ASP B 1 332 ? -17.609 8.82 -10.289 1 86.94 332 ASP B C 1
ATOM 7087 O O . ASP B 1 332 ? -17.766 7.957 -11.156 1 86.94 332 ASP B O 1
ATOM 7091 N N . THR B 1 333 ? -16.438 9.211 -9.883 1 83.25 333 THR B N 1
ATOM 7092 C CA . THR B 1 333 ? -15.227 8.812 -10.594 1 83.25 333 THR B CA 1
ATOM 7093 C C . THR B 1 333 ? -14.453 7.766 -9.797 1 83.25 333 THR B C 1
ATOM 7095 O O . THR B 1 333 ? -13.625 7.047 -10.359 1 83.25 333 THR B O 1
ATOM 7098 N N . GLY B 1 334 ? -14.664 7.762 -8.5 1 85.81 334 GLY B N 1
ATOM 7099 C CA . GLY B 1 334 ? -13.867 6.91 -7.629 1 85.81 334 GLY B CA 1
ATOM 7100 C C . GLY B 1 334 ? -12.555 7.547 -7.219 1 85.81 334 GLY B C 1
ATOM 7101 O O . GLY B 1 334 ? -11.758 6.926 -6.516 1 85.81 334 GLY B O 1
ATOM 7102 N N . ASP B 1 335 ? -12.383 8.781 -7.531 1 88.75 335 ASP B N 1
ATOM 7103 C CA . ASP B 1 335 ? -11.117 9.453 -7.273 1 88.75 335 ASP B CA 1
ATOM 7104 C C . ASP B 1 335 ? -11.07 10.016 -5.855 1 88.75 335 ASP B C 1
ATOM 7106 O O . ASP B 1 335 ? -12.102 10.398 -5.297 1 88.75 335 ASP B O 1
ATOM 7110 N N . VAL B 1 336 ? -9.867 10.055 -5.297 1 90.38 336 VAL B N 1
ATOM 7111 C CA . VAL B 1 336 ? -9.602 10.68 -4.004 1 90.38 336 VAL B CA 1
ATOM 7112 C C . VAL B 1 336 ? -9.234 12.148 -4.203 1 90.38 336 VAL B C 1
ATOM 7114 O O . VAL B 1 336 ? -8.438 12.477 -5.086 1 90.38 336 VAL B O 1
ATOM 7117 N N . PHE B 1 337 ? -9.797 13.008 -3.43 1 93.75 337 PHE B N 1
ATOM 7118 C CA . PHE B 1 337 ? -9.492 14.43 -3.484 1 93.75 337 PHE B CA 1
ATOM 7119 C C . PHE B 1 337 ? -9.008 14.93 -2.129 1 93.75 337 PHE B C 1
ATOM 7121 O O . PHE B 1 337 ? -9.617 14.641 -1.099 1 93.75 337 PHE B O 1
ATOM 7128 N N . GLY B 1 338 ? -7.836 15.555 -2.102 1 96.38 338 GLY B N 1
ATOM 7129 C CA . GLY B 1 338 ? -7.348 16.281 -0.944 1 96.38 338 GLY B CA 1
ATOM 7130 C C . GLY B 1 338 ? -7.48 17.781 -1.089 1 96.38 338 GLY B C 1
ATOM 7131 O O . GLY B 1 338 ? -6.625 18.438 -1.695 1 96.38 338 GLY B O 1
ATOM 7132 N N . ILE B 1 339 ? -8.492 18.344 -0.458 1 97.19 339 ILE B N 1
ATOM 7133 C CA . ILE B 1 339 ? -8.711 19.781 -0.544 1 97.19 339 ILE B CA 1
ATOM 7134 C C . ILE B 1 339 ? -7.805 20.5 0.45 1 97.19 339 ILE B C 1
ATOM 7136 O O . ILE B 1 339 ? -7.801 20.188 1.641 1 97.19 339 ILE B O 1
ATOM 7140 N N . SER B 1 340 ? -7.051 21.406 -0.031 1 97.31 340 SER B N 1
ATOM 7141 C CA . SER B 1 340 ? -6.082 22.172 0.74 1 97.31 340 SER B CA 1
ATOM 7142 C C . SER B 1 340 ? -6.465 23.641 0.787 1 97.31 340 SER B C 1
ATOM 7144 O O . SER B 1 340 ? -6.938 24.203 -0.207 1 97.31 340 SER B O 1
ATOM 7146 N N . ASP B 1 341 ? -6.234 24.266 1.909 1 96.38 341 ASP B N 1
ATOM 7147 C CA . ASP B 1 341 ? -6.523 25.688 2.043 1 96.38 341 ASP B CA 1
ATOM 7148 C C . ASP B 1 341 ? -5.438 26.531 1.383 1 96.38 341 ASP B C 1
ATOM 7150 O O . ASP B 1 341 ? -5.578 27.75 1.256 1 96.38 341 ASP B O 1
ATOM 7154 N N . GLN B 1 342 ? -4.395 25.906 0.864 1 95.88 342 GLN B N 1
ATOM 7155 C CA . GLN B 1 342 ? -3.293 26.688 0.307 1 95.88 342 GLN B CA 1
ATOM 7156 C C . GLN B 1 342 ? -3.029 26.312 -1.146 1 95.88 342 GLN B C 1
ATOM 7158 O O . GLN B 1 342 ? -2.178 26.906 -1.807 1 95.88 342 GLN B O 1
ATOM 7163 N N . ASP B 1 343 ? -3.654 25.328 -1.681 1 96.25 343 ASP B N 1
ATOM 7164 C CA . ASP B 1 343 ? -3.449 24.859 -3.049 1 96.25 343 ASP B CA 1
ATOM 7165 C C . ASP B 1 343 ? -4.277 25.688 -4.035 1 96.25 343 ASP B C 1
ATOM 7167 O O . ASP B 1 343 ? -5.508 25.609 -4.039 1 96.25 343 ASP B O 1
ATOM 7171 N N . PRO B 1 344 ? -3.664 26.391 -4.91 1 95.38 344 PRO B N 1
ATOM 7172 C CA . PRO B 1 344 ? -4.418 27.219 -5.855 1 95.38 344 PRO B CA 1
ATOM 7173 C C . PRO B 1 344 ? -5.297 26.391 -6.793 1 95.38 344 PRO B C 1
ATOM 7175 O O . PRO B 1 344 ? -6.258 26.922 -7.363 1 95.38 344 PRO B O 1
ATOM 7178 N N . ALA B 1 345 ? -4.977 25.141 -6.953 1 95.44 345 ALA B N 1
ATOM 7179 C CA . ALA B 1 345 ? -5.789 24.281 -7.805 1 95.44 345 ALA B CA 1
ATOM 7180 C C . ALA B 1 345 ? -7.176 24.062 -7.203 1 95.44 345 ALA B C 1
ATOM 7182 O O . ALA B 1 345 ? -8.094 23.609 -7.895 1 95.44 345 ALA B O 1
ATOM 7183 N N . ASN B 1 346 ? -7.301 24.406 -5.898 1 95.94 346 ASN B N 1
ATOM 7184 C CA . ASN B 1 346 ? -8.555 24.125 -5.207 1 95.94 346 ASN B CA 1
ATOM 7185 C C . ASN B 1 346 ? -9.438 25.359 -5.133 1 95.94 346 ASN B C 1
ATOM 7187 O O . ASN B 1 346 ? -10.523 25.328 -4.543 1 95.94 346 ASN B O 1
ATOM 7191 N N . PHE B 1 347 ? -9.031 26.453 -5.785 1 95.44 347 PHE B N 1
ATOM 7192 C CA . PHE B 1 347 ? -9.844 27.656 -5.707 1 95.44 347 PHE B CA 1
ATOM 7193 C C . PHE B 1 347 ? -9.805 28.422 -7.027 1 95.44 347 PHE B C 1
ATOM 7195 O O . PHE B 1 347 ? -8.781 28.438 -7.711 1 95.44 347 PHE B O 1
ATOM 7202 N N . ASP B 1 348 ? -10.891 29.062 -7.273 1 95.06 348 ASP B N 1
ATOM 7203 C CA . ASP B 1 348 ? -10.906 30.047 -8.352 1 95.06 348 ASP B CA 1
ATOM 7204 C C . ASP B 1 348 ? -9.93 31.188 -8.07 1 95.06 348 ASP B C 1
ATOM 7206 O O . ASP B 1 348 ? -9.906 31.734 -6.965 1 95.06 348 ASP B O 1
ATOM 7210 N N . PRO B 1 349 ? -9.133 31.484 -9.086 1 93.31 349 PRO B N 1
ATOM 7211 C CA . PRO B 1 349 ? -8.148 32.531 -8.867 1 93.31 349 PRO B CA 1
ATOM 7212 C C . PRO B 1 349 ? -8.781 33.844 -8.406 1 93.31 349 PRO B C 1
ATOM 7214 O O . PRO B 1 349 ? -8.125 34.656 -7.75 1 93.31 349 PRO B O 1
ATOM 7217 N N . ASN B 1 350 ? -10.062 34 -8.719 1 94.62 350 ASN B N 1
ATOM 7218 C CA . ASN B 1 350 ? -10.758 35.25 -8.352 1 94.62 350 ASN B CA 1
ATOM 7219 C C . ASN B 1 350 ? -11.648 35.031 -7.129 1 94.62 350 ASN B C 1
ATOM 7221 O O . ASN B 1 350 ? -12.477 35.906 -6.812 1 94.62 350 ASN B O 1
ATOM 7225 N N . ALA B 1 351 ? -11.477 33.938 -6.469 1 95.31 351 ALA B N 1
ATOM 7226 C CA . ALA B 1 351 ? -12.32 33.656 -5.312 1 95.31 351 ALA B CA 1
ATOM 7227 C C . ALA B 1 351 ? -12.047 34.656 -4.188 1 95.31 351 ALA B C 1
ATOM 7229 O O . ALA B 1 351 ? -10.898 35 -3.918 1 95.31 351 ALA B O 1
ATOM 7230 N N . THR B 1 352 ? -13.086 35.125 -3.545 1 94.75 352 THR B N 1
ATOM 7231 C CA . THR B 1 352 ? -12.961 35.969 -2.357 1 94.75 352 THR B CA 1
ATOM 7232 C C . THR B 1 352 ? -12.539 35.125 -1.15 1 94.75 352 THR B C 1
ATOM 7234 O O . THR B 1 352 ? -12.617 33.906 -1.185 1 94.75 352 THR B O 1
ATOM 7237 N N . GLU B 1 353 ? -12.125 35.781 -0.131 1 93.62 353 GLU B N 1
ATOM 7238 C CA . GLU B 1 353 ? -11.773 35.094 1.105 1 93.62 353 GLU B CA 1
ATOM 7239 C C . GLU B 1 353 ? -12.953 34.312 1.65 1 93.62 353 GLU B C 1
ATOM 7241 O O . GLU B 1 353 ? -12.789 33.188 2.125 1 93.62 353 GLU B O 1
ATOM 7246 N N . GLN B 1 354 ? -14.086 34.906 1.569 1 93.81 354 GLN B N 1
ATOM 7247 C CA . GLN B 1 354 ? -15.289 34.25 2.061 1 93.81 354 GLN B CA 1
ATOM 7248 C C . GLN B 1 354 ? -15.594 33 1.252 1 93.81 354 GLN B C 1
ATOM 7250 O O . GLN B 1 354 ? -15.984 31.969 1.812 1 93.81 354 GLN B O 1
ATOM 7255 N N . GLN B 1 355 ? -15.398 33.125 -0.013 1 94.19 355 GLN B N 1
ATOM 7256 C CA . GLN B 1 355 ? -15.625 31.953 -0.878 1 94.19 355 GLN B CA 1
ATOM 7257 C C . GLN B 1 355 ? -14.625 30.844 -0.578 1 94.19 355 GLN B C 1
ATOM 7259 O O . GLN B 1 355 ? -14.977 29.656 -0.627 1 94.19 355 GLN B O 1
ATOM 7264 N N . ARG B 1 356 ? -13.461 31.234 -0.288 1 95.5 356 ARG B N 1
ATOM 7265 C CA . ARG B 1 356 ? -12.438 30.25 0.046 1 95.5 356 ARG B CA 1
ATOM 7266 C C . ARG B 1 356 ? -12.75 29.562 1.373 1 95.5 356 ARG B C 1
ATOM 7268 O O . ARG B 1 356 ? -12.586 28.344 1.502 1 95.5 356 ARG B O 1
ATOM 7275 N N . VAL B 1 357 ? -13.188 30.344 2.344 1 96.19 357 VAL B N 1
ATOM 7276 C CA . VAL B 1 357 ? -13.57 29.781 3.635 1 96.19 357 VAL B CA 1
ATOM 7277 C C . VAL B 1 357 ? -14.703 28.781 3.443 1 96.19 357 VAL B C 1
ATOM 7279 O O . VAL B 1 357 ? -14.648 27.656 3.977 1 96.19 357 VAL B O 1
ATOM 7282 N N . GLU B 1 358 ? -15.672 29.125 2.654 1 95.12 358 GLU B N 1
ATOM 7283 C CA . GLU B 1 358 ? -16.781 28.219 2.371 1 95.12 358 GLU B CA 1
ATOM 7284 C C . GLU B 1 358 ? -16.312 26.953 1.675 1 95.12 358 GLU B C 1
ATOM 7286 O O . GLU B 1 358 ? -16.812 25.859 1.944 1 95.12 358 GLU B O 1
ATOM 7291 N N . GLY B 1 359 ? -15.422 27.188 0.753 1 95.88 359 GLY B N 1
ATOM 7292 C CA . GLY B 1 359 ? -14.852 26.047 0.062 1 95.88 359 GLY B CA 1
ATOM 7293 C C . GLY B 1 359 ? -14.164 25.062 0.997 1 95.88 359 GLY B C 1
ATOM 7294 O O . GLY B 1 359 ? -14.344 23.859 0.867 1 95.88 359 GLY B O 1
ATOM 7295 N N . ILE B 1 360 ? -13.398 25.562 1.941 1 96.62 360 ILE B N 1
ATOM 7296 C CA . ILE B 1 360 ? -12.688 24.719 2.893 1 96.62 360 ILE B CA 1
ATOM 7297 C C . ILE B 1 360 ? -13.695 24 3.787 1 96.62 360 ILE B C 1
ATOM 7299 O O . ILE B 1 360 ? -13.547 22.797 4.059 1 96.62 360 ILE B O 1
ATOM 7303 N N . ILE B 1 361 ? -14.695 24.703 4.211 1 96.81 361 ILE B N 1
ATOM 7304 C CA . ILE B 1 361 ? -15.734 24.078 5.027 1 96.81 361 ILE B CA 1
ATOM 7305 C C . ILE B 1 361 ? -16.375 22.938 4.262 1 96.81 361 ILE B C 1
ATOM 7307 O O . ILE B 1 361 ? -16.531 21.828 4.801 1 96.81 361 ILE B O 1
ATOM 7311 N N . ASN B 1 362 ? -16.672 23.172 2.98 1 95.25 362 ASN B N 1
ATOM 7312 C CA . ASN B 1 362 ? -17.25 22.109 2.148 1 95.25 362 ASN B CA 1
ATOM 7313 C C . ASN B 1 362 ? -16.297 20.922 2.008 1 95.25 362 ASN B C 1
ATOM 7315 O O . ASN B 1 362 ? -16.734 19.781 1.991 1 95.25 362 ASN B O 1
ATOM 7319 N N . GLY B 1 363 ? -15.055 21.234 1.807 1 97 363 GLY B N 1
ATOM 7320 C CA . GLY B 1 363 ? -14.062 20.188 1.719 1 97 363 GLY B CA 1
ATOM 7321 C C . GLY B 1 363 ? -13.992 19.312 2.967 1 97 363 GLY B C 1
ATOM 7322 O O . GLY B 1 363 ? -13.93 18.094 2.877 1 97 363 GLY B O 1
ATOM 7323 N N . VAL B 1 364 ? -14.031 19.953 4.137 1 97.5 364 VAL B N 1
ATOM 7324 C CA . VAL B 1 364 ? -13.961 19.219 5.395 1 97.5 364 VAL B CA 1
ATOM 7325 C C . VAL B 1 364 ? -15.25 18.422 5.602 1 97.5 364 VAL B C 1
ATOM 7327 O O . VAL B 1 364 ? -15.211 17.281 6.043 1 97.5 364 VAL B O 1
ATOM 7330 N N . VAL B 1 365 ? -16.422 18.984 5.238 1 96 365 VAL B N 1
ATOM 7331 C CA . VAL B 1 365 ? -17.688 18.281 5.383 1 96 365 VAL B CA 1
ATOM 7332 C C . VAL B 1 365 ? -17.719 17.062 4.457 1 96 365 VAL B C 1
ATOM 7334 O O . VAL B 1 365 ? -18.141 15.977 4.859 1 96 365 VAL B O 1
ATOM 7337 N N . ALA B 1 366 ? -17.266 17.281 3.242 1 95.94 366 ALA B N 1
ATOM 7338 C CA . ALA B 1 366 ? -17.188 16.156 2.324 1 95.94 366 ALA B CA 1
ATOM 7339 C C . ALA B 1 366 ? -16.359 15.023 2.922 1 95.94 366 ALA B C 1
ATOM 7341 O O . ALA B 1 366 ? -16.672 13.844 2.732 1 95.94 366 ALA B O 1
ATOM 7342 N N . SER B 1 367 ? -15.344 15.391 3.627 1 96.62 367 SER B N 1
ATOM 7343 C CA . SER B 1 367 ? -14.43 14.422 4.227 1 96.62 367 SER B CA 1
ATOM 7344 C C . SER B 1 367 ? -15.109 13.625 5.332 1 96.62 367 SER B C 1
ATOM 7346 O O . SER B 1 367 ? -14.648 12.547 5.715 1 96.62 367 SER B O 1
ATOM 7348 N N . ILE B 1 368 ? -16.234 14.109 5.867 1 92.44 368 ILE B N 1
ATOM 7349 C CA . ILE B 1 368 ? -16.797 13.445 7.043 1 92.44 368 ILE B CA 1
ATOM 7350 C C . ILE B 1 368 ? -18.109 12.766 6.676 1 92.44 368 ILE B C 1
ATOM 7352 O O . ILE B 1 368 ? -18.656 11.984 7.461 1 92.44 368 ILE B O 1
ATOM 7356 N N . VAL B 1 369 ? -18.641 13 5.516 1 89.19 369 VAL B N 1
ATOM 7357 C CA . VAL B 1 369 ? -19.922 12.453 5.105 1 89.19 369 VAL B CA 1
ATOM 7358 C C . VAL B 1 369 ? -19.781 10.961 4.812 1 89.19 369 VAL B C 1
ATOM 7360 O O . VAL B 1 369 ? -19.328 10.578 3.732 1 89.19 369 VAL B O 1
ATOM 7363 N N . GLU B 1 370 ? -20.234 10.18 5.723 1 84.44 370 GLU B N 1
ATOM 7364 C CA . GLU B 1 370 ? -20.188 8.734 5.543 1 84.44 370 GLU B CA 1
ATOM 7365 C C . GLU B 1 370 ? -21.25 8.258 4.566 1 84.44 370 GLU B C 1
ATOM 7367 O O . GLU B 1 370 ? -22.406 8.68 4.66 1 84.44 370 GLU B O 1
ATOM 7372 N N . PRO B 1 371 ? -20.906 7.43 3.67 1 83.31 371 PRO B N 1
ATOM 7373 C CA . PRO B 1 371 ? -21.906 6.918 2.734 1 83.31 371 PRO B CA 1
ATOM 7374 C C . PRO B 1 371 ? -23.094 6.246 3.439 1 83.31 371 PRO B C 1
ATOM 7376 O O . PRO B 1 371 ? -22.906 5.57 4.453 1 83.31 371 PRO B O 1
ATOM 7379 N N . VAL B 1 372 ? -24.297 6.34 2.857 1 68.75 372 VAL B N 1
ATOM 7380 C CA . VAL B 1 372 ? -25.578 5.777 3.314 1 68.75 372 VAL B CA 1
ATOM 7381 C C . VAL B 1 372 ? -26.078 6.566 4.52 1 68.75 372 VAL B C 1
ATOM 7383 O O . VAL B 1 372 ? -27.281 6.773 4.668 1 68.75 372 VAL B O 1
ATOM 7386 N N . LEU B 1 373 ? -25.156 7.082 5.305 1 72.12 373 LEU B N 1
ATOM 7387 C CA . LEU B 1 373 ? -25.578 7.824 6.488 1 72.12 373 LEU B CA 1
ATOM 7388 C C . LEU B 1 373 ? -26.047 9.227 6.113 1 72.12 373 LEU B C 1
ATOM 7390 O O . LEU B 1 373 ? -27.031 9.727 6.66 1 72.12 373 LEU B O 1
ATOM 7394 N N . ALA B 1 374 ? -25.312 9.812 5.242 1 77.62 374 ALA B N 1
ATOM 7395 C CA . ALA B 1 374 ? -25.641 11.195 4.883 1 77.62 374 ALA B CA 1
ATOM 7396 C C . ALA B 1 374 ? -25.578 11.391 3.371 1 77.62 374 ALA B C 1
ATOM 7398 O O . ALA B 1 374 ? -24.953 10.602 2.66 1 77.62 374 ALA B O 1
ATOM 7399 N N . ASP B 1 375 ? -26.266 12.484 2.904 1 82.19 375 ASP B N 1
ATOM 7400 C CA . ASP B 1 375 ? -26.172 12.875 1.5 1 82.19 375 ASP B CA 1
ATOM 7401 C C . ASP B 1 375 ? -24.766 13.336 1.149 1 82.19 375 ASP B C 1
ATOM 7403 O O . ASP B 1 375 ? -24.078 13.969 1.967 1 82.19 375 ASP B O 1
ATOM 7407 N N . PRO B 1 376 ? -24.359 13.031 -0.033 1 88.56 376 PRO B N 1
ATOM 7408 C CA . PRO B 1 376 ? -23.047 13.5 -0.448 1 88.56 376 PRO B CA 1
ATOM 7409 C C . PRO B 1 376 ? -22.969 15.023 -0.552 1 88.56 376 PRO B C 1
ATOM 7411 O O . PRO B 1 376 ? -23.984 15.688 -0.751 1 88.56 376 PRO B O 1
ATOM 7414 N N . VAL B 1 377 ? -21.781 15.547 -0.291 1 92.56 377 VAL B N 1
ATOM 7415 C CA . VAL B 1 377 ? -21.547 16.938 -0.647 1 92.56 377 VAL B CA 1
ATOM 7416 C C . VAL B 1 377 ? -21.5 17.078 -2.166 1 92.56 377 VAL B C 1
ATOM 7418 O O . VAL B 1 377 ? -20.734 16.391 -2.84 1 92.56 377 VAL B O 1
ATOM 7421 N N . PRO B 1 378 ? -22.219 17.906 -2.729 1 92.56 378 PRO B N 1
ATOM 7422 C CA . PRO B 1 378 ? -22.438 17.906 -4.176 1 92.56 378 PRO B CA 1
ATOM 7423 C C . PRO B 1 378 ? -21.344 18.625 -4.941 1 92.56 378 PRO B C 1
ATOM 7425 O O . PRO B 1 378 ? -21.312 18.594 -6.176 1 92.56 378 PRO B O 1
ATOM 7428 N N . TRP B 1 379 ? -20.469 19.312 -4.215 1 94.94 379 TRP B N 1
ATOM 7429 C CA . TRP B 1 379 ? -19.406 20 -4.93 1 94.94 379 TRP B CA 1
ATOM 7430 C C . TRP B 1 379 ? -18.203 20.219 -4.031 1 94.94 379 TRP B C 1
ATOM 7432 O O . TRP B 1 379 ? -18.328 20.266 -2.805 1 94.94 379 TRP B O 1
ATOM 7442 N N . LEU B 1 380 ? -17.016 20.328 -4.59 1 96.62 380 LEU B N 1
ATOM 7443 C CA . LEU B 1 380 ? -15.773 20.75 -3.965 1 96.62 380 LEU B CA 1
ATOM 7444 C C . LEU B 1 380 ? -15.211 21.984 -4.648 1 96.62 380 LEU B C 1
ATOM 7446 O O . LEU B 1 380 ? -15.492 22.234 -5.824 1 96.62 380 LEU B O 1
ATOM 7450 N N . PRO B 1 381 ? -14.484 22.781 -3.867 1 96.25 381 PRO B N 1
ATOM 7451 C CA . PRO B 1 381 ? -13.836 23.906 -4.523 1 96.25 381 PRO B CA 1
ATOM 7452 C C . PRO B 1 381 ? -12.781 23.484 -5.539 1 96.25 381 PRO B C 1
ATOM 7454 O O . PRO B 1 381 ? -12.125 22.453 -5.359 1 96.25 381 PRO B O 1
ATOM 7457 N N . SER B 1 382 ? -12.648 24.266 -6.582 1 95.25 382 SER B N 1
ATOM 7458 C CA . SER B 1 382 ? -11.688 23.984 -7.641 1 95.25 382 SER B CA 1
ATOM 7459 C C . SER B 1 382 ? -11.227 25.266 -8.32 1 95.25 382 SER B C 1
ATOM 7461 O O . SER B 1 382 ? -11.766 26.344 -8.062 1 95.25 382 SER B O 1
ATOM 7463 N N . HIS B 1 383 ? -10.297 25.094 -9.156 1 93.75 383 HIS B N 1
ATOM 7464 C CA . HIS B 1 383 ? -9.734 26.234 -9.883 1 93.75 383 HIS B CA 1
ATOM 7465 C C . HIS B 1 383 ? -10.773 26.875 -10.797 1 93.75 383 HIS B C 1
ATOM 7467 O O . HIS B 1 383 ? -10.641 28.047 -11.172 1 93.75 383 HIS B O 1
ATOM 7473 N N . THR B 1 384 ? -11.805 26.141 -11.125 1 91.56 384 THR B N 1
ATOM 7474 C CA . THR B 1 384 ? -12.859 26.641 -11.992 1 91.56 384 THR B CA 1
ATOM 7475 C C . THR B 1 384 ? -14.094 27.016 -11.18 1 91.56 384 THR B C 1
ATOM 7477 O O . THR B 1 384 ? -15.172 27.219 -11.742 1 91.56 384 THR B O 1
ATOM 7480 N N . GLY B 1 385 ? -13.945 27.109 -9.938 1 92.69 385 GLY B N 1
ATOM 7481 C CA . GLY B 1 385 ? -15.055 27.438 -9.055 1 92.69 385 GLY B CA 1
ATOM 7482 C C . GLY B 1 385 ? -15.531 26.234 -8.242 1 92.69 385 GLY B C 1
ATOM 7483 O O . GLY B 1 385 ? -14.914 25.891 -7.23 1 92.69 385 GLY B O 1
ATOM 7484 N N . ARG B 1 386 ? -16.609 25.609 -8.734 1 93.94 386 ARG B N 1
ATOM 7485 C CA . ARG B 1 386 ? -17.156 24.453 -8.039 1 93.94 386 ARG B CA 1
ATOM 7486 C C . ARG B 1 386 ? -17.094 23.203 -8.914 1 93.94 386 ARG B C 1
ATOM 7488 O O . ARG B 1 386 ? -17.672 23.172 -10.008 1 93.94 386 ARG B O 1
ATOM 7495 N N . MET B 1 387 ? -16.391 22.297 -8.484 1 93.75 387 MET B N 1
ATOM 7496 C CA . MET B 1 387 ? -16.391 21 -9.141 1 93.75 387 MET B CA 1
ATOM 7497 C C . MET B 1 387 ? -17.547 20.141 -8.648 1 93.75 387 MET B C 1
ATOM 7499 O O . MET B 1 387 ? -17.641 19.844 -7.453 1 93.75 387 MET B O 1
ATOM 7503 N N . LYS B 1 388 ? -18.391 19.75 -9.539 1 93.5 388 LYS B N 1
ATOM 7504 C CA . LYS B 1 388 ? -19.562 18.938 -9.172 1 93.5 388 LYS B CA 1
ATOM 7505 C C . LYS B 1 388 ? -19.188 17.469 -9.039 1 93.5 388 LYS B C 1
ATOM 7507 O O . LYS B 1 388 ? -18.281 16.984 -9.711 1 93.5 388 LYS B O 1
ATOM 7512 N N . GLY B 1 389 ? -19.891 16.781 -8.141 1 91.56 389 GLY B N 1
ATOM 7513 C CA . GLY B 1 389 ? -19.703 15.367 -7.887 1 91.56 389 GLY B CA 1
ATOM 7514 C C . GLY B 1 389 ? -20.516 14.867 -6.703 1 91.56 389 GLY B C 1
ATOM 7515 O O . GLY B 1 389 ? -21.484 15.516 -6.285 1 91.56 389 GLY B O 1
ATOM 7516 N N . SER B 1 390 ? -20.344 13.656 -6.352 1 92.25 390 SER B N 1
ATOM 7517 C CA . SER B 1 390 ? -20.875 13.062 -5.129 1 92.25 390 SER B CA 1
ATOM 7518 C C . SER B 1 390 ? -19.75 12.727 -4.152 1 92.25 390 SER B C 1
ATOM 7520 O O . SER B 1 390 ? -19.25 11.594 -4.137 1 92.25 390 SER B O 1
ATOM 7522 N N . PHE B 1 391 ? -19.484 13.656 -3.314 1 93.31 391 PHE B N 1
ATOM 7523 C CA . PHE B 1 391 ? -18.297 13.531 -2.473 1 93.31 391 PHE B CA 1
ATOM 7524 C C . PHE B 1 391 ? -18.656 12.961 -1.109 1 93.31 391 PHE B C 1
ATOM 7526 O O . PHE B 1 391 ? -19.562 13.469 -0.438 1 93.31 391 PHE B O 1
ATOM 7533 N N . PHE B 1 392 ? -17.984 11.891 -0.784 1 93.19 392 PHE B N 1
ATOM 7534 C CA . PHE B 1 392 ? -18.172 11.188 0.477 1 93.19 392 PHE B CA 1
ATOM 7535 C C . PHE B 1 392 ? -16.859 11.117 1.256 1 93.19 392 PHE B C 1
ATOM 7537 O O . PHE B 1 392 ? -15.812 11.508 0.745 1 93.19 392 PHE B O 1
ATOM 7544 N N . ASP B 1 393 ? -16.938 10.617 2.439 1 92.94 393 ASP B N 1
ATOM 7545 C CA . ASP B 1 393 ? -15.852 10.5 3.402 1 92.94 393 ASP B CA 1
ATOM 7546 C C . ASP B 1 393 ? -14.625 9.844 2.77 1 92.94 393 ASP B C 1
ATOM 7548 O O . ASP B 1 393 ? -14.75 8.867 2.029 1 92.94 393 ASP B O 1
ATOM 7552 N N . GLY B 1 394 ? -13.469 10.438 3.115 1 91.25 394 GLY B N 1
ATOM 7553 C CA . GLY B 1 394 ? -12.211 9.922 2.602 1 91.25 394 GLY B CA 1
ATOM 7554 C C . GLY B 1 394 ? -11.906 8.508 3.066 1 91.25 394 GLY B C 1
ATOM 7555 O O . GLY B 1 394 ? -11.125 7.797 2.438 1 91.25 394 GLY B O 1
ATOM 7556 N N . GLY B 1 395 ? -12.508 8.07 4.121 1 87.06 395 GLY B N 1
ATOM 7557 C CA . GLY B 1 395 ? -12.273 6.758 4.699 1 87.06 395 GLY B CA 1
ATOM 7558 C C . GLY B 1 395 ? -12.602 5.621 3.748 1 87.06 395 GLY B C 1
ATOM 7559 O O . GLY B 1 395 ? -12.156 4.492 3.943 1 87.06 395 GLY B O 1
ATOM 7560 N N . VAL B 1 396 ? -13.344 5.949 2.686 1 86 396 VAL B N 1
ATOM 7561 C CA . VAL B 1 396 ? -13.719 4.926 1.717 1 86 396 VAL B CA 1
ATOM 7562 C C . VAL B 1 396 ? -12.477 4.441 0.968 1 86 396 VAL B C 1
ATOM 7564 O O . VAL B 1 396 ? -12.352 3.254 0.663 1 86 396 VAL B O 1
ATOM 7567 N N . ARG B 1 397 ? -11.547 5.328 0.742 1 87.06 397 ARG B N 1
ATOM 7568 C CA . ARG B 1 397 ? -10.375 4.93 -0.027 1 87.06 397 ARG B CA 1
ATOM 7569 C C . ARG B 1 397 ? -9.094 5.391 0.655 1 87.06 397 ARG B C 1
ATOM 7571 O O . ARG B 1 397 ? -8.008 4.867 0.377 1 87.06 397 ARG B O 1
ATOM 7578 N N . SER B 1 398 ? -9.227 6.355 1.5 1 88.81 398 SER B N 1
ATOM 7579 C CA . SER B 1 398 ? -8.07 6.938 2.176 1 88.81 398 SER B CA 1
ATOM 7580 C C . SER B 1 398 ? -8.398 7.301 3.619 1 88.81 398 SER B C 1
ATOM 7582 O O . SER B 1 398 ? -8.516 8.477 3.955 1 88.81 398 SER B O 1
ATOM 7584 N N . GLY B 1 399 ? -8.422 6.324 4.453 1 88.38 399 GLY B N 1
ATOM 7585 C CA . GLY B 1 399 ? -8.805 6.523 5.84 1 88.38 399 GLY B CA 1
ATOM 7586 C C . GLY B 1 399 ? -7.699 7.125 6.688 1 88.38 399 GLY B C 1
ATOM 7587 O O . GLY B 1 399 ? -7.953 7.633 7.781 1 88.38 399 GLY B O 1
ATOM 7588 N N . LEU B 1 400 ? -6.512 7.047 6.273 1 90.38 400 LEU B N 1
ATOM 7589 C CA . LEU B 1 400 ? -5.312 7.637 6.859 1 90.38 400 LEU B CA 1
ATOM 7590 C C . LEU B 1 400 ? -4.449 8.289 5.781 1 90.38 400 LEU B C 1
ATOM 7592 O O . LEU B 1 400 ? -3.562 7.645 5.219 1 90.38 400 LEU B O 1
ATOM 7596 N N . PRO B 1 401 ? -4.676 9.508 5.527 1 92.81 401 PRO B N 1
ATOM 7597 C CA . PRO B 1 401 ? -4.141 10.133 4.316 1 92.81 401 PRO B CA 1
ATOM 7598 C C . PRO B 1 401 ? -2.643 10.422 4.414 1 92.81 401 PRO B C 1
ATOM 7600 O O . PRO B 1 401 ? -2.203 11.523 4.09 1 92.81 401 PRO B O 1
ATOM 7603 N N . LEU B 1 402 ? -1.79 9.422 4.781 1 90.5 402 LEU B N 1
ATOM 7604 C CA . LEU B 1 402 ? -0.337 9.547 4.824 1 90.5 402 LEU B CA 1
ATOM 7605 C C . LEU B 1 402 ? 0.229 9.82 3.436 1 90.5 402 LEU B C 1
ATOM 7607 O O . LEU B 1 402 ? 1.157 10.617 3.281 1 90.5 402 LEU B O 1
ATOM 7611 N N . LEU B 1 403 ? -0.328 9.227 2.445 1 87.81 403 LEU B N 1
ATOM 7612 C CA . LEU B 1 403 ? 0.156 9.414 1.082 1 87.81 403 LEU B CA 1
ATOM 7613 C C . LEU B 1 403 ? -0.01 10.867 0.647 1 87.81 403 LEU B C 1
ATOM 7615 O O . LEU B 1 403 ? 0.831 11.406 -0.078 1 87.81 403 LEU B O 1
ATOM 7619 N N . GLN B 1 404 ? -1.112 11.516 1.086 1 90.69 404 GLN B N 1
ATOM 7620 C CA . GLN B 1 404 ? -1.328 12.922 0.772 1 90.69 404 GLN B CA 1
ATOM 7621 C C . GLN B 1 404 ? -0.208 13.789 1.339 1 90.69 404 GLN B C 1
ATOM 7623 O O . GLN B 1 404 ? 0.286 14.695 0.663 1 90.69 404 GLN B O 1
ATOM 7628 N N . ALA B 1 405 ? 0.154 13.469 2.553 1 94.38 405 ALA B N 1
ATOM 7629 C CA . ALA B 1 405 ? 1.215 14.234 3.205 1 94.38 405 ALA B CA 1
ATOM 7630 C C . ALA B 1 405 ? 2.557 14.008 2.514 1 94.38 405 ALA B C 1
ATOM 7632 O O . ALA B 1 405 ? 3.299 14.961 2.26 1 94.38 405 ALA B O 1
ATOM 7633 N N . VAL B 1 406 ? 2.832 12.758 2.158 1 90.19 406 VAL B N 1
ATOM 7634 C CA . VAL B 1 406 ? 4.094 12.391 1.524 1 90.19 406 VAL B CA 1
ATOM 7635 C C . VAL B 1 406 ? 4.191 13.047 0.149 1 90.19 406 VAL B C 1
ATOM 7637 O O . VAL B 1 406 ? 5.23 13.617 -0.201 1 90.19 406 VAL B O 1
ATOM 7640 N N . GLN B 1 407 ? 3.154 13.031 -0.578 1 90.62 407 GLN B N 1
ATOM 7641 C CA . GLN B 1 407 ? 3.139 13.578 -1.93 1 90.62 407 GLN B CA 1
ATOM 7642 C C . GLN B 1 407 ? 3.309 15.094 -1.911 1 90.62 407 GLN B C 1
ATOM 7644 O O . GLN B 1 407 ? 3.818 15.68 -2.869 1 90.62 407 GLN B O 1
ATOM 7649 N N . ARG B 1 408 ? 2.941 15.68 -0.813 1 94.94 408 ARG B N 1
ATOM 7650 C CA . ARG B 1 408 ? 3.074 17.125 -0.701 1 94.94 408 ARG B CA 1
ATOM 7651 C C . ARG B 1 408 ? 4.434 17.5 -0.125 1 94.94 408 ARG B C 1
ATOM 7653 O O . ARG B 1 408 ? 4.766 18.688 -0.041 1 94.94 408 ARG B O 1
ATOM 7660 N N . GLY B 1 409 ? 5.23 16.516 0.328 1 93.81 409 GLY B N 1
ATOM 7661 C CA . GLY B 1 409 ? 6.613 16.781 0.683 1 93.81 409 GLY B CA 1
ATOM 7662 C C . GLY B 1 409 ? 6.871 16.719 2.178 1 93.81 409 GLY B C 1
ATOM 7663 O O . GLY B 1 409 ? 7.898 17.203 2.658 1 93.81 409 GLY B O 1
ATOM 7664 N N . ALA B 1 410 ? 5.957 16.109 2.902 1 93.19 410 ALA B N 1
ATOM 7665 C CA . ALA B 1 410 ? 6.207 15.93 4.328 1 93.19 410 ALA B CA 1
ATOM 7666 C C . ALA B 1 410 ? 7.43 15.055 4.566 1 93.19 410 ALA B C 1
ATOM 7668 O O . ALA B 1 410 ? 7.637 14.062 3.857 1 93.19 410 ALA B O 1
ATOM 7669 N N . GLU B 1 411 ? 8.25 15.414 5.582 1 89.19 411 GLU B N 1
ATOM 7670 C CA . GLU B 1 411 ? 9.477 14.664 5.844 1 89.19 411 GLU B CA 1
ATOM 7671 C C . GLU B 1 411 ? 9.484 14.102 7.262 1 89.19 411 GLU B C 1
ATOM 7673 O O . GLU B 1 411 ? 10.07 13.055 7.516 1 89.19 411 GLU B O 1
ATOM 7678 N N . ARG B 1 412 ? 8.992 14.867 8.227 1 90.25 412 ARG B N 1
ATOM 7679 C CA . ARG B 1 412 ? 8.75 14.406 9.594 1 90.25 412 ARG B CA 1
ATOM 7680 C C . ARG B 1 412 ? 7.258 14.312 9.883 1 90.25 412 ARG B C 1
ATOM 7682 O O . ARG B 1 412 ? 6.555 15.32 9.875 1 90.25 412 ARG B O 1
ATOM 7689 N N . VAL B 1 413 ? 6.82 13.086 10.141 1 92.12 413 VAL B N 1
ATOM 7690 C CA . VAL B 1 413 ? 5.371 12.93 10.156 1 92.12 413 VAL B CA 1
ATOM 7691 C C . VAL B 1 413 ? 4.949 12.219 11.438 1 92.12 413 VAL B C 1
ATOM 7693 O O . VAL B 1 413 ? 5.434 11.117 11.742 1 92.12 413 VAL B O 1
ATOM 7696 N N . LEU B 1 414 ? 4.121 12.844 12.227 1 94.62 414 LEU B N 1
ATOM 7697 C CA . LEU B 1 414 ? 3.395 12.188 13.312 1 94.62 414 LEU B CA 1
ATOM 7698 C C . LEU B 1 414 ? 2.062 11.633 12.812 1 94.62 414 LEU B C 1
ATOM 7700 O O . LEU B 1 414 ? 1.198 12.391 12.367 1 94.62 414 LEU B O 1
ATOM 7704 N N . VAL B 1 415 ? 1.955 10.344 12.836 1 92.44 415 VAL B N 1
ATOM 7705 C CA . VAL B 1 415 ? 0.729 9.688 12.398 1 92.44 415 VAL B CA 1
ATOM 7706 C C . VAL B 1 415 ? -0.064 9.203 13.609 1 92.44 415 VAL B C 1
ATOM 7708 O O . VAL B 1 415 ? 0.458 8.461 14.445 1 92.44 415 VAL B O 1
ATOM 7711 N N . ILE B 1 416 ? -1.285 9.609 13.719 1 94.31 416 ILE B N 1
ATOM 7712 C CA . ILE B 1 416 ? -2.17 9.117 14.773 1 94.31 416 ILE B CA 1
ATOM 7713 C C . ILE B 1 416 ? -3.359 8.391 14.148 1 94.31 416 ILE B C 1
ATOM 7715 O O . ILE B 1 416 ? -4.102 8.969 13.352 1 94.31 416 ILE B O 1
ATOM 7719 N N . SER B 1 417 ? -3.482 7.152 14.523 1 89.75 417 SER B N 1
ATOM 7720 C CA . SER B 1 417 ? -4.535 6.293 13.992 1 89.75 417 SER B CA 1
ATOM 7721 C C . SER B 1 417 ? -5.535 5.898 15.07 1 89.75 417 SER B C 1
ATOM 7723 O O . SER B 1 417 ? -5.145 5.535 16.188 1 89.75 417 SER B O 1
ATOM 7725 N N . THR B 1 418 ? -6.812 5.992 14.711 1 88.62 418 THR B N 1
ATOM 7726 C CA . THR B 1 418 ? -7.867 5.621 15.641 1 88.62 418 THR B CA 1
ATOM 7727 C C . THR B 1 418 ? -8.023 4.105 15.711 1 88.62 418 THR B C 1
ATOM 7729 O O . THR B 1 418 ? -8.812 3.592 16.5 1 88.62 418 THR B O 1
ATOM 7732 N N . GLY B 1 419 ? -7.312 3.395 14.953 1 78.69 419 GLY B N 1
ATOM 7733 C CA . GLY B 1 419 ? -7.273 1.94 14.977 1 78.69 419 GLY B CA 1
ATOM 7734 C C . GLY B 1 419 ? -5.863 1.383 14.953 1 78.69 419 GLY B C 1
ATOM 7735 O O . GLY B 1 419 ? -4.902 2.119 14.719 1 78.69 419 GLY B O 1
ATOM 7736 N N . GLY B 1 420 ? -5.809 0.101 15.203 1 72.69 420 GLY B N 1
ATOM 7737 C CA . GLY B 1 420 ? -4.516 -0.566 15.25 1 72.69 420 GLY B CA 1
ATOM 7738 C C . GLY B 1 420 ? -3.953 -0.87 13.875 1 72.69 420 GLY B C 1
ATOM 7739 O O . GLY B 1 420 ? -4.488 -0.415 12.859 1 72.69 420 GLY B O 1
ATOM 7740 N N . VAL B 1 421 ? -2.846 -1.564 13.82 1 68.75 421 VAL B N 1
ATOM 7741 C CA . VAL B 1 421 ? -2.154 -1.938 12.594 1 68.75 421 VAL B CA 1
ATOM 7742 C C . VAL B 1 421 ? -2.885 -3.1 11.922 1 68.75 421 VAL B C 1
ATOM 7744 O O . VAL B 1 421 ? -2.73 -3.326 10.719 1 68.75 421 VAL B O 1
ATOM 7747 N N . GLU B 1 422 ? -3.586 -3.822 12.703 1 71.06 422 GLU B N 1
ATOM 7748 C CA . GLU B 1 422 ? -4.391 -4.934 12.203 1 71.06 422 GLU B CA 1
ATOM 7749 C C . GLU B 1 422 ? -5.867 -4.742 12.531 1 71.06 422 GLU B C 1
ATOM 7751 O O . GLU B 1 422 ? -6.207 -4.012 13.469 1 71.06 422 GLU B O 1
ATOM 7756 N N . PRO B 1 423 ? -6.648 -5.406 11.641 1 68.88 423 PRO B N 1
ATOM 7757 C CA . PRO B 1 423 ? -8.062 -5.348 12.031 1 68.88 423 PRO B CA 1
ATOM 7758 C C . PRO B 1 423 ? -8.328 -6.027 13.375 1 68.88 423 PRO B C 1
ATOM 7760 O O . PRO B 1 423 ? -7.648 -6.988 13.727 1 68.88 423 PRO B O 1
ATOM 7763 N N . SER B 1 424 ? -9.305 -5.582 14.07 1 68.44 424 SER B N 1
ATOM 7764 C CA . SER B 1 424 ? -9.695 -6.164 15.344 1 68.44 424 SER B CA 1
ATOM 7765 C C . SER B 1 424 ? -10.508 -7.438 15.148 1 68.44 424 SER B C 1
ATOM 7767 O O . SER B 1 424 ? -11.336 -7.516 14.242 1 68.44 424 SER B O 1
ATOM 7769 N N . PRO B 1 425 ? -10.281 -8.484 15.984 1 74.62 425 PRO B N 1
ATOM 7770 C CA . PRO B 1 425 ? -11.109 -9.688 15.898 1 74.62 425 PRO B CA 1
ATOM 7771 C C . PRO B 1 425 ? -12.57 -9.422 16.25 1 74.62 425 PRO B C 1
ATOM 7773 O O . PRO B 1 425 ? -12.875 -8.477 16.984 1 74.62 425 PRO B O 1
ATOM 7776 N N . GLU B 1 426 ? -13.461 -10.195 15.641 1 74.62 426 GLU B N 1
ATOM 7777 C CA . GLU B 1 426 ? -14.891 -10.148 15.914 1 74.62 426 GLU B CA 1
ATOM 7778 C C . GLU B 1 426 ? -15.484 -11.555 16 1 74.62 426 GLU B C 1
ATOM 7780 O O . GLU B 1 426 ? -14.914 -12.508 15.469 1 74.62 426 GLU B O 1
ATOM 7785 N N . ASN B 1 427 ? -16.547 -11.625 16.734 1 75.56 427 ASN B N 1
ATOM 7786 C CA . ASN B 1 427 ? -17.25 -12.898 16.75 1 75.56 427 ASN B CA 1
ATOM 7787 C C . ASN B 1 427 ? -17.688 -13.32 15.352 1 75.56 427 ASN B C 1
ATOM 7789 O O . ASN B 1 427 ? -18.031 -12.469 14.516 1 75.56 427 ASN B O 1
ATOM 7793 N N . PRO B 1 428 ? -17.688 -14.648 15.117 1 76.5 428 PRO B N 1
ATOM 7794 C CA . PRO B 1 428 ? -18.156 -15.117 13.812 1 76.5 428 PRO B CA 1
ATOM 7795 C C . PRO B 1 428 ? -19.547 -14.609 13.461 1 76.5 428 PRO B C 1
ATOM 7797 O O . PRO B 1 428 ? -20.438 -14.602 14.312 1 76.5 428 PRO B O 1
ATOM 7800 N N . PRO B 1 429 ? -19.688 -14.117 12.281 1 74.38 429 PRO B N 1
ATOM 7801 C CA . PRO B 1 429 ? -21.016 -13.641 11.891 1 74.38 429 PRO B CA 1
ATOM 7802 C C . PRO B 1 429 ? -22.047 -14.766 11.852 1 74.38 429 PRO B C 1
ATOM 7804 O O . PRO B 1 429 ? -21.766 -15.859 11.359 1 74.38 429 PRO B O 1
ATOM 7807 N N . ASP B 1 430 ? -23.188 -14.477 12.352 1 69.62 430 ASP B N 1
ATOM 7808 C CA . ASP B 1 430 ? -24.203 -15.508 12.523 1 69.62 430 ASP B CA 1
ATOM 7809 C C . ASP B 1 430 ? -25.219 -15.492 11.375 1 69.62 430 ASP B C 1
ATOM 7811 O O . ASP B 1 430 ? -26 -16.422 11.227 1 69.62 430 ASP B O 1
ATOM 7815 N N . ASN B 1 431 ? -25.266 -14.492 10.594 1 66.94 431 ASN B N 1
ATOM 7816 C CA . ASN B 1 431 ? -26.203 -14.336 9.492 1 66.94 431 ASN B CA 1
ATOM 7817 C C . ASN B 1 431 ? -25.656 -13.406 8.414 1 66.94 431 ASN B C 1
ATOM 7819 O O . ASN B 1 431 ? -24.578 -12.844 8.562 1 66.94 431 ASN B O 1
ATOM 7823 N N . ALA B 1 432 ? -26.453 -13.25 7.348 1 67.5 432 ALA B N 1
ATOM 7824 C CA . ALA B 1 432 ? -25.984 -12.516 6.18 1 67.5 432 ALA B CA 1
ATOM 7825 C C . ALA B 1 432 ? -25.781 -11.039 6.508 1 67.5 432 ALA B C 1
ATOM 7827 O O . ALA B 1 432 ? -24.859 -10.398 5.984 1 67.5 432 ALA B O 1
ATOM 7828 N N . VAL B 1 433 ? -26.609 -10.531 7.363 1 63.81 433 VAL B N 1
ATOM 7829 C CA . VAL B 1 433 ? -26.484 -9.125 7.738 1 63.81 433 VAL B CA 1
ATOM 7830 C C . VAL B 1 433 ? -25.203 -8.914 8.547 1 63.81 433 VAL B C 1
ATOM 7832 O O . VAL B 1 433 ? -24.469 -7.953 8.305 1 63.81 433 VAL B O 1
ATOM 7835 N N . SER B 1 434 ? -24.984 -9.859 9.492 1 69.88 434 SER B N 1
ATOM 7836 C CA . SER B 1 434 ? -23.75 -9.758 10.273 1 69.88 434 SER B CA 1
ATOM 7837 C C . SER B 1 434 ? -22.531 -9.953 9.398 1 69.88 434 SER B C 1
ATOM 7839 O O . SER B 1 434 ? -21.484 -9.344 9.641 1 69.88 434 SER B O 1
ATOM 7841 N N . VAL B 1 435 ? -22.672 -10.789 8.398 1 75.25 435 VAL B N 1
ATOM 7842 C CA . VAL B 1 435 ? -21.578 -10.969 7.449 1 75.25 435 VAL B CA 1
ATOM 7843 C C . VAL B 1 435 ? -21.344 -9.664 6.688 1 75.25 435 VAL B C 1
ATOM 7845 O O . VAL B 1 435 ? -20.203 -9.25 6.508 1 75.25 435 VAL B O 1
ATOM 7848 N N . LEU B 1 436 ? -22.391 -9.055 6.301 1 71.5 436 LEU B N 1
ATOM 7849 C CA . LEU B 1 436 ? -22.266 -7.797 5.574 1 71.5 436 LEU B CA 1
ATOM 7850 C C . LEU B 1 436 ? -21.609 -6.73 6.441 1 71.5 436 LEU B C 1
ATOM 7852 O O . LEU B 1 436 ? -20.703 -6.027 5.98 1 71.5 436 LEU B O 1
ATOM 7856 N N . MET B 1 437 ? -22.016 -6.645 7.68 1 71.31 437 MET B N 1
ATOM 7857 C CA . MET B 1 437 ? -21.453 -5.648 8.586 1 71.31 437 MET B CA 1
ATOM 7858 C C . MET B 1 437 ? -19.953 -5.902 8.805 1 71.31 437 MET B C 1
ATOM 7860 O O . MET B 1 437 ? -19.156 -4.965 8.812 1 71.31 437 MET B O 1
ATOM 7864 N N . ARG B 1 438 ? -19.594 -7.156 8.969 1 78.81 438 ARG B N 1
ATOM 7865 C CA . ARG B 1 438 ? -18.188 -7.5 9.133 1 78.81 438 ARG B CA 1
ATOM 7866 C C . ARG B 1 438 ? -17.406 -7.188 7.867 1 78.81 438 ARG B C 1
ATOM 7868 O O . ARG B 1 438 ? -16.25 -6.754 7.941 1 78.81 438 ARG B O 1
ATOM 7875 N N . THR B 1 439 ? -18.016 -7.445 6.723 1 77.44 439 THR B N 1
ATOM 7876 C CA . THR B 1 439 ? -17.391 -7.102 5.453 1 77.44 439 THR B CA 1
ATOM 7877 C C . THR B 1 439 ? -17.094 -5.605 5.383 1 77.44 439 THR B C 1
ATOM 7879 O O . THR B 1 439 ? -15.977 -5.207 5.039 1 77.44 439 THR B O 1
ATOM 7882 N N . ILE B 1 440 ? -17.984 -4.801 5.75 1 74.31 440 ILE B N 1
ATOM 7883 C CA . ILE B 1 440 ? -17.828 -3.35 5.734 1 74.31 440 ILE B CA 1
ATOM 7884 C C . ILE B 1 440 ? -16.734 -2.939 6.711 1 74.31 440 ILE B C 1
ATOM 7886 O O . ILE B 1 440 ? -15.891 -2.1 6.391 1 74.31 440 ILE B O 1
ATOM 7890 N N . ASP B 1 441 ? -16.75 -3.615 7.859 1 74.25 441 ASP B N 1
ATOM 7891 C CA . ASP B 1 441 ? -15.711 -3.344 8.852 1 74.25 441 ASP B CA 1
ATOM 7892 C C . ASP B 1 441 ? -14.32 -3.576 8.281 1 74.25 441 ASP B C 1
ATOM 7894 O O . ASP B 1 441 ? -13.414 -2.758 8.469 1 74.25 441 ASP B O 1
ATOM 7898 N N . LEU B 1 442 ? -14.172 -4.637 7.629 1 77.06 442 LEU B N 1
ATOM 7899 C CA . LEU B 1 442 ? -12.883 -4.996 7.055 1 77.06 442 LEU B CA 1
ATOM 7900 C C . LEU B 1 442 ? -12.523 -4.074 5.895 1 77.06 442 LEU B C 1
ATOM 7902 O O . LEU B 1 442 ? -11.359 -3.699 5.727 1 77.06 442 LEU B O 1
ATOM 7906 N N . PHE B 1 443 ? -13.508 -3.662 5.133 1 75.88 443 PHE B N 1
ATOM 7907 C CA . PHE B 1 443 ? -13.297 -2.742 4.02 1 75.88 443 PHE B CA 1
ATOM 7908 C C . PHE B 1 443 ? -12.852 -1.374 4.527 1 75.88 443 PHE B C 1
ATOM 7910 O O . PHE B 1 443 ? -12.023 -0.714 3.902 1 75.88 443 PHE B O 1
ATOM 7917 N N . VAL B 1 444 ? -13.414 -0.991 5.648 1 74.06 444 VAL B N 1
ATOM 7918 C CA . VAL B 1 444 ? -13.062 0.302 6.227 1 74.06 444 VAL B CA 1
ATOM 7919 C C . VAL B 1 444 ? -11.648 0.245 6.797 1 74.06 444 VAL B C 1
ATOM 7921 O O . VAL B 1 444 ? -10.891 1.215 6.703 1 74.06 444 VAL B O 1
ATOM 7924 N N . ALA B 1 445 ? -11.289 -0.867 7.309 1 73.12 445 ALA B N 1
ATOM 7925 C CA . ALA B 1 445 ? -9.984 -1.026 7.941 1 73.12 445 ALA B CA 1
ATOM 7926 C C . ALA B 1 445 ? -8.875 -1.106 6.895 1 73.12 445 ALA B C 1
ATOM 7928 O O . ALA B 1 445 ? -7.754 -0.639 7.125 1 73.12 445 ALA B O 1
ATOM 7929 N N . GLN B 1 446 ? -9.18 -1.593 5.766 1 75.19 446 GLN B N 1
ATOM 7930 C CA . GLN B 1 446 ? -8.148 -1.969 4.801 1 75.19 446 GLN B CA 1
ATOM 7931 C C . GLN B 1 446 ? -7.434 -0.739 4.25 1 75.19 446 GLN B C 1
ATOM 7933 O O . GLN B 1 446 ? -6.203 -0.716 4.168 1 75.19 446 GLN B O 1
ATOM 7938 N N . PRO B 1 447 ? -8.18 0.321 3.922 1 67.81 447 PRO B N 1
ATOM 7939 C CA . PRO B 1 447 ? -7.449 1.492 3.434 1 67.81 447 PRO B CA 1
ATOM 7940 C C . PRO B 1 447 ? -6.496 2.068 4.477 1 67.81 447 PRO B C 1
ATOM 7942 O O . PRO B 1 447 ? -5.418 2.561 4.129 1 67.81 447 PRO B O 1
ATOM 7945 N N . ARG B 1 448 ? -6.859 1.999 5.703 1 70.69 448 ARG B N 1
ATOM 7946 C CA . ARG B 1 448 ? -6.004 2.516 6.766 1 70.69 448 ARG B CA 1
ATOM 7947 C C . ARG B 1 448 ? -4.73 1.685 6.898 1 70.69 448 ARG B C 1
ATOM 7949 O O . ARG B 1 448 ? -3.625 2.229 6.895 1 70.69 448 ARG B O 1
ATOM 7956 N N . VAL B 1 449 ? -4.906 0.394 6.906 1 67.5 449 VAL B N 1
ATOM 7957 C CA . VAL B 1 449 ? -3.773 -0.508 7.094 1 67.5 449 VAL B CA 1
ATOM 7958 C C . VAL B 1 449 ? -2.869 -0.47 5.863 1 67.5 449 VAL B C 1
ATOM 7960 O O . VAL B 1 449 ? -1.646 -0.397 5.988 1 67.5 449 VAL B O 1
ATOM 7963 N N . GLY B 1 450 ? -3.449 -0.454 4.723 1 71 450 GLY B N 1
ATOM 7964 C CA . GLY B 1 450 ? -2.697 -0.432 3.479 1 71 450 GLY B CA 1
ATOM 7965 C C . GLY B 1 450 ? -1.947 0.869 3.258 1 71 450 GLY B C 1
ATOM 7966 O O . GLY B 1 450 ? -0.802 0.862 2.803 1 71 450 GLY B O 1
ATOM 7967 N N . GLU B 1 451 ? -2.578 1.93 3.625 1 74.88 451 GLU B N 1
ATOM 7968 C CA . GLU B 1 451 ? -1.984 3.234 3.346 1 74.88 451 GLU B CA 1
ATOM 7969 C C . GLU B 1 451 ? -0.777 3.494 4.242 1 74.88 451 GLU B C 1
ATOM 7971 O O . GLU B 1 451 ? 0.159 4.191 3.846 1 74.88 451 GLU B O 1
ATOM 7976 N N . VAL B 1 452 ? -0.821 2.947 5.461 1 71.5 452 VAL B N 1
ATOM 7977 C CA . VAL B 1 452 ? 0.338 3.09 6.336 1 71.5 452 VAL B CA 1
ATOM 7978 C C . VAL B 1 452 ? 1.581 2.535 5.641 1 71.5 452 VAL B C 1
ATOM 7980 O O . VAL B 1 452 ? 2.605 3.217 5.551 1 71.5 452 VAL B O 1
ATOM 7983 N N . GLN B 1 453 ? 1.434 1.413 5.094 1 71.75 453 GLN B N 1
ATOM 7984 C CA . GLN B 1 453 ? 2.564 0.781 4.422 1 71.75 453 GLN B CA 1
ATOM 7985 C C . GLN B 1 453 ? 2.885 1.483 3.105 1 71.75 453 GLN B C 1
ATOM 7987 O O . GLN B 1 453 ? 4.051 1.758 2.811 1 71.75 453 GLN B O 1
ATOM 7992 N N . GLN B 1 454 ? 1.839 1.824 2.396 1 74.62 454 GLN B N 1
ATOM 7993 C CA . GLN B 1 454 ? 2.008 2.482 1.105 1 74.62 454 GLN B CA 1
ATOM 7994 C C . GLN B 1 454 ? 2.682 3.842 1.265 1 74.62 454 GLN B C 1
ATOM 7996 O O . GLN B 1 454 ? 3.615 4.168 0.53 1 74.62 454 GLN B O 1
ATOM 8001 N N . GLY B 1 455 ? 2.121 4.586 2.219 1 77.88 455 GLY B N 1
ATOM 8002 C CA . GLY B 1 455 ? 2.678 5.91 2.449 1 77.88 455 GLY B CA 1
ATOM 8003 C C . GLY B 1 455 ? 4.125 5.879 2.902 1 77.88 455 GLY B C 1
ATOM 8004 O O . GLY B 1 455 ? 4.941 6.676 2.441 1 77.88 455 GLY B O 1
ATOM 8005 N N . GLU B 1 456 ? 4.445 4.973 3.754 1 78.19 456 GLU B N 1
ATOM 8006 C CA . GLU B 1 456 ? 5.816 4.836 4.238 1 78.19 456 GLU B CA 1
ATOM 8007 C C . GLU B 1 456 ? 6.762 4.43 3.113 1 78.19 456 GLU B C 1
ATOM 8009 O O . GLU B 1 456 ? 7.848 4.996 2.973 1 78.19 456 GLU B O 1
ATOM 8014 N N . MET B 1 457 ? 6.336 3.514 2.355 1 76.81 457 MET B N 1
ATOM 8015 C CA . MET B 1 457 ? 7.176 3.031 1.262 1 76.81 457 MET B CA 1
ATOM 8016 C C . MET B 1 457 ? 7.348 4.105 0.194 1 76.81 457 MET B C 1
ATOM 8018 O O . MET B 1 457 ? 8.43 4.242 -0.387 1 76.81 457 MET B O 1
ATOM 8022 N N . ALA B 1 458 ? 6.285 4.836 -0.045 1 79.12 458 ALA B N 1
ATOM 8023 C CA . ALA B 1 458 ? 6.375 5.93 -1.008 1 79.12 458 ALA B CA 1
ATOM 8024 C C . ALA B 1 458 ? 7.363 6.992 -0.538 1 79.12 458 ALA B C 1
ATOM 8026 O O . ALA B 1 458 ? 8.141 7.52 -1.336 1 79.12 458 ALA B O 1
ATOM 8027 N N . ALA B 1 459 ? 7.309 7.336 0.719 1 82.31 459 ALA B N 1
ATOM 8028 C CA . ALA B 1 459 ? 8.219 8.336 1.276 1 82.31 459 ALA B CA 1
ATOM 8029 C C . ALA B 1 459 ? 9.672 7.875 1.166 1 82.31 459 ALA B C 1
ATOM 8031 O O . ALA B 1 459 ? 10.531 8.633 0.715 1 82.31 459 ALA B O 1
ATOM 8032 N N . VAL B 1 460 ? 9.883 6.684 1.506 1 77.31 460 VAL B N 1
ATOM 8033 C CA . VAL B 1 460 ? 11.234 6.125 1.472 1 77.31 460 VAL B CA 1
ATOM 8034 C C . VAL B 1 460 ? 11.711 6.027 0.026 1 77.31 460 VAL B C 1
ATOM 8036 O O . VAL B 1 460 ? 12.867 6.332 -0.271 1 77.31 460 VAL B O 1
ATOM 8039 N N . GLY B 1 461 ? 10.797 5.566 -0.819 1 76.69 461 GLY B N 1
ATOM 8040 C CA . GLY B 1 461 ? 11.133 5.484 -2.23 1 76.69 461 GLY B CA 1
ATOM 8041 C C . GLY B 1 461 ? 11.555 6.816 -2.82 1 76.69 461 GLY B C 1
ATOM 8042 O O . GLY B 1 461 ? 12.531 6.891 -3.574 1 76.69 461 GLY B O 1
ATOM 8043 N N . ARG B 1 462 ? 10.875 7.855 -2.529 1 80.69 462 ARG B N 1
ATOM 8044 C CA . ARG B 1 462 ? 11.203 9.188 -3.031 1 80.69 462 ARG B CA 1
ATOM 8045 C C . ARG B 1 462 ? 12.57 9.641 -2.537 1 80.69 462 ARG B C 1
ATOM 8047 O O . ARG B 1 462 ? 13.352 10.211 -3.303 1 80.69 462 ARG B O 1
ATOM 8054 N N . ARG B 1 463 ? 12.844 9.414 -1.288 1 81.56 463 ARG B N 1
ATOM 8055 C CA . ARG B 1 463 ? 14.109 9.867 -0.712 1 81.56 463 ARG B CA 1
ATOM 8056 C C . ARG B 1 463 ? 15.273 9.023 -1.223 1 81.56 463 ARG B C 1
ATOM 8058 O O . ARG B 1 463 ? 16.391 9.531 -1.398 1 81.56 463 ARG B O 1
ATOM 8065 N N . PHE B 1 464 ? 14.961 7.883 -1.495 1 76.38 464 PHE B N 1
ATOM 8066 C CA . PHE B 1 464 ? 15.984 7.027 -2.08 1 76.38 464 PHE B CA 1
ATOM 8067 C C . PHE B 1 464 ? 16.328 7.484 -3.494 1 76.38 464 PHE B C 1
ATOM 8069 O O . PHE B 1 464 ? 17.5 7.488 -3.883 1 76.38 464 PHE B O 1
ATOM 8076 N N . ALA B 1 465 ? 15.297 7.719 -4.238 1 78.69 465 ALA B N 1
ATOM 8077 C CA . ALA B 1 465 ? 15.531 8.258 -5.574 1 78.69 465 ALA B CA 1
ATOM 8078 C C . ALA B 1 465 ? 16.328 9.547 -5.516 1 78.69 465 ALA B C 1
ATOM 8080 O O . ALA B 1 465 ? 17.219 9.773 -6.34 1 78.69 465 ALA B O 1
ATOM 8081 N N . GLU B 1 466 ? 16.016 10.352 -4.578 1 85.38 466 GLU B N 1
ATOM 8082 C CA . GLU B 1 466 ? 16.75 11.594 -4.375 1 85.38 466 GLU B CA 1
ATOM 8083 C C . GLU B 1 466 ? 18.219 11.328 -4.09 1 85.38 466 GLU B C 1
ATOM 8085 O O . GLU B 1 466 ? 19.094 11.992 -4.645 1 85.38 466 GLU B O 1
ATOM 8090 N N . HIS B 1 467 ? 18.5 10.414 -3.238 1 81.12 467 HIS B N 1
ATOM 8091 C CA . HIS B 1 467 ? 19.875 10.047 -2.91 1 81.12 467 HIS B CA 1
ATOM 8092 C C . HIS B 1 467 ? 20.625 9.555 -4.145 1 81.12 467 HIS B C 1
ATOM 8094 O O . HIS B 1 467 ? 21.75 9.961 -4.391 1 81.12 467 HIS B O 1
ATOM 8100 N N . ASN B 1 468 ? 19.984 8.711 -4.895 1 78.12 468 ASN B N 1
ATOM 8101 C CA . ASN B 1 468 ? 20.625 8.133 -6.074 1 78.12 468 ASN B CA 1
ATOM 8102 C C . ASN B 1 468 ? 20.953 9.203 -7.113 1 78.12 468 ASN B C 1
ATOM 8104 O O . ASN B 1 468 ? 22.016 9.172 -7.73 1 78.12 468 ASN B O 1
ATOM 8108 N N . VAL B 1 469 ? 20.047 10.047 -7.324 1 86.38 469 VAL B N 1
ATOM 8109 C CA . VAL B 1 469 ? 20.266 11.109 -8.297 1 86.38 469 VAL B CA 1
ATOM 8110 C C . VAL B 1 469 ? 21.344 12.055 -7.793 1 86.38 469 VAL B C 1
ATOM 8112 O O . VAL B 1 469 ? 22.156 12.562 -8.578 1 86.38 469 VAL B O 1
ATOM 8115 N N . CYS B 1 470 ? 21.359 12.312 -6.496 1 89 470 CYS B N 1
ATOM 8116 C CA . CYS B 1 470 ? 22.406 13.117 -5.902 1 89 470 CYS B CA 1
ATOM 8117 C C . CYS B 1 470 ? 23.781 12.516 -6.195 1 89 470 CYS B C 1
ATOM 8119 O O . CYS B 1 470 ? 24.703 13.219 -6.621 1 89 470 CYS B O 1
ATOM 8121 N N . VAL B 1 471 ? 23.891 11.258 -5.992 1 84.12 471 VAL B N 1
ATOM 8122 C CA . VAL B 1 471 ? 25.156 10.562 -6.223 1 84.12 471 VAL B CA 1
ATOM 8123 C C . VAL B 1 471 ? 25.531 10.656 -7.699 1 84.12 471 VAL B C 1
ATOM 8125 O O . VAL B 1 471 ? 26.703 10.852 -8.031 1 84.12 471 VAL B O 1
ATOM 8128 N N . GLU B 1 472 ? 24.578 10.523 -8.562 1 85.81 472 GLU B N 1
ATOM 8129 C CA . GLU B 1 472 ? 24.828 10.625 -10 1 85.81 472 GLU B CA 1
ATOM 8130 C C . GLU B 1 472 ? 25.281 12.031 -10.383 1 85.81 472 GLU B C 1
ATOM 8132 O O . GLU B 1 472 ? 26.172 12.195 -11.219 1 85.81 472 GLU B O 1
ATOM 8137 N N . ARG B 1 473 ? 24.672 13.008 -9.867 1 92.25 473 ARG B N 1
ATOM 8138 C CA . ARG B 1 473 ? 25.031 14.391 -10.172 1 92.25 473 ARG B CA 1
ATOM 8139 C C . ARG B 1 473 ? 26.422 14.727 -9.664 1 92.25 473 ARG B C 1
ATOM 8141 O O . ARG B 1 473 ? 27.109 15.57 -10.242 1 92.25 473 ARG B O 1
ATOM 8148 N N . LEU B 1 474 ? 26.812 14.039 -8.633 1 94.06 474 LEU B N 1
ATOM 8149 C CA . LEU B 1 474 ? 28.094 14.359 -8.016 1 94.06 474 LEU B CA 1
ATOM 8150 C C . LEU B 1 474 ? 29.156 13.344 -8.43 1 94.06 474 LEU B C 1
ATOM 8152 O O . LEU B 1 474 ? 30.188 13.211 -7.762 1 94.06 474 LEU B O 1
ATOM 8156 N N . ALA B 1 475 ? 28.891 12.633 -9.453 1 88.06 475 ALA B N 1
ATOM 8157 C CA . ALA B 1 475 ? 29.781 11.555 -9.891 1 88.06 475 ALA B CA 1
ATOM 8158 C C . ALA B 1 475 ? 31.172 12.078 -10.219 1 88.06 475 ALA B C 1
ATOM 8160 O O . ALA B 1 475 ? 32.156 11.359 -10.086 1 88.06 475 ALA B O 1
ATOM 8161 N N . ASN B 1 476 ? 31.328 13.32 -10.578 1 92.19 476 ASN B N 1
ATOM 8162 C CA . ASN B 1 476 ? 32.594 13.906 -10.984 1 92.19 476 ASN B CA 1
ATOM 8163 C C . ASN B 1 476 ? 33.281 14.602 -9.82 1 92.19 476 ASN B C 1
ATOM 8165 O O . ASN B 1 476 ? 34.375 15.18 -9.992 1 92.19 476 ASN B O 1
ATOM 8169 N N . VAL B 1 477 ? 32.656 14.602 -8.742 1 95.75 477 VAL B N 1
ATOM 8170 C CA . VAL B 1 477 ? 33.281 15.18 -7.559 1 95.75 477 VAL B CA 1
ATOM 8171 C C . VAL B 1 477 ? 34.312 14.203 -6.992 1 95.75 477 VAL B C 1
ATOM 8173 O O . VAL B 1 477 ? 34 13.039 -6.734 1 95.75 477 VAL B O 1
ATOM 8176 N N . ALA B 1 478 ? 35.5 14.664 -6.738 1 93.25 478 ALA B N 1
ATOM 8177 C CA . ALA B 1 478 ? 36.625 13.789 -6.375 1 93.25 478 ALA B CA 1
ATOM 8178 C C . ALA B 1 478 ? 36.531 13.352 -4.914 1 93.25 478 ALA B C 1
ATOM 8180 O O . ALA B 1 478 ? 36.875 12.227 -4.574 1 93.25 478 ALA B O 1
ATOM 8181 N N . ASP B 1 479 ? 36.062 14.195 -4.078 1 93.69 479 ASP B N 1
ATOM 8182 C CA . ASP B 1 479 ? 36 13.922 -2.646 1 93.69 479 ASP B CA 1
ATOM 8183 C C . ASP B 1 479 ? 34.812 13.039 -2.299 1 93.69 479 ASP B C 1
ATOM 8185 O O . ASP B 1 479 ? 33.719 13.547 -1.982 1 93.69 479 ASP B O 1
ATOM 8189 N N . ALA B 1 480 ? 35.062 11.797 -2.178 1 87.69 480 ALA B N 1
ATOM 8190 C CA . ALA B 1 480 ? 34 10.828 -1.939 1 87.69 480 ALA B CA 1
ATOM 8191 C C . ALA B 1 480 ? 33.344 11.062 -0.585 1 87.69 480 ALA B C 1
ATOM 8193 O O . ALA B 1 480 ? 32.125 10.844 -0.432 1 87.69 480 ALA B O 1
ATOM 8194 N N . ALA B 1 481 ? 34.094 11.438 0.334 1 85.69 481 ALA B N 1
ATOM 8195 C CA . ALA B 1 481 ? 33.562 11.672 1.671 1 85.69 481 ALA B CA 1
ATOM 8196 C C . ALA B 1 481 ? 32.562 12.82 1.659 1 85.69 481 ALA B C 1
ATOM 8198 O O . ALA B 1 481 ? 31.484 12.734 2.285 1 85.69 481 ALA B O 1
ATOM 8199 N N . SER B 1 482 ? 32.938 13.836 0.945 1 91.06 482 SER B N 1
ATOM 8200 C CA . SER B 1 482 ? 32.031 14.984 0.827 1 91.06 482 SER B CA 1
ATOM 8201 C C . SER B 1 482 ? 30.781 14.617 0.048 1 91.06 482 SER B C 1
ATOM 8203 O O . SER B 1 482 ? 29.688 15.086 0.377 1 91.06 482 SER B O 1
ATOM 8205 N N . VAL B 1 483 ? 30.969 13.836 -0.972 1 90.31 483 VAL B N 1
ATOM 8206 C CA . VAL B 1 483 ? 29.828 13.391 -1.766 1 90.31 483 VAL B CA 1
ATOM 8207 C C . VAL B 1 483 ? 28.859 12.602 -0.885 1 90.31 483 VAL B C 1
ATOM 8209 O O . VAL B 1 483 ? 27.641 12.852 -0.904 1 90.31 483 VAL B O 1
ATOM 8212 N N . ASN B 1 484 ? 29.359 11.703 -0.117 1 82.19 484 ASN B N 1
ATOM 8213 C CA . ASN B 1 484 ? 28.547 10.859 0.758 1 82.19 484 ASN B CA 1
ATOM 8214 C C . ASN B 1 484 ? 27.797 11.695 1.793 1 82.19 484 ASN B C 1
ATOM 8216 O O . ASN B 1 484 ? 26.594 11.5 1.995 1 82.19 484 ASN B O 1
ATOM 8220 N N . ALA B 1 485 ? 28.5 12.578 2.424 1 83.12 485 ALA B N 1
ATOM 8221 C CA . ALA B 1 485 ? 27.891 13.43 3.441 1 83.12 485 ALA B CA 1
ATOM 8222 C C . ALA B 1 485 ? 26.828 14.336 2.83 1 83.12 485 ALA B C 1
ATOM 8224 O O . ALA B 1 485 ? 25.781 14.57 3.439 1 83.12 485 ALA B O 1
ATOM 8225 N N . PHE B 1 486 ? 27.125 14.828 1.667 1 88.88 486 PHE B N 1
ATOM 8226 C CA . PHE B 1 486 ? 26.203 15.727 0.984 1 88.88 486 PHE B CA 1
ATOM 8227 C C . PHE B 1 486 ? 24.922 14.992 0.592 1 88.88 486 PHE B C 1
ATOM 8229 O O . PHE B 1 486 ? 23.828 15.469 0.856 1 88.88 486 PHE B O 1
ATOM 8236 N N . CYS B 1 487 ? 25 13.812 0.005 1 85.38 487 CYS B N 1
ATOM 8237 C CA . CYS B 1 487 ? 23.844 13.086 -0.511 1 85.38 487 CYS B CA 1
ATOM 8238 C C . CYS B 1 487 ? 23.062 12.43 0.621 1 85.38 487 CYS B C 1
ATOM 8240 O O . CYS B 1 487 ? 21.844 12.242 0.515 1 85.38 487 CYS B O 1
ATOM 8242 N N . ARG B 1 488 ? 23.688 12.219 1.685 1 79.06 488 ARG B N 1
ATOM 8243 C CA . ARG B 1 488 ? 23 11.688 2.863 1 79.06 488 ARG B CA 1
ATOM 8244 C C . ARG B 1 488 ? 22.469 12.812 3.746 1 79.06 488 ARG B C 1
ATOM 8246 O O . ARG B 1 488 ? 21.766 12.562 4.723 1 79.06 488 ARG B O 1
ATOM 8253 N N . ARG B 1 489 ? 22.859 13.977 3.33 1 82.56 489 ARG B N 1
ATOM 8254 C CA . ARG B 1 489 ? 22.438 15.18 4.035 1 82.56 489 ARG B CA 1
ATOM 8255 C C . ARG B 1 489 ? 22.922 15.164 5.484 1 82.56 489 ARG B C 1
ATOM 8257 O O . ARG B 1 489 ? 22.141 15.422 6.402 1 82.56 489 ARG B O 1
ATOM 8264 N N . THR B 1 490 ? 24.141 14.734 5.379 1 76.62 490 THR B N 1
ATOM 8265 C CA . THR B 1 490 ? 24.812 14.734 6.68 1 76.62 490 THR B CA 1
ATOM 8266 C C . THR B 1 490 ? 25.891 15.805 6.73 1 76.62 490 THR B C 1
ATOM 8268 O O . THR B 1 490 ? 26.422 16.219 5.691 1 76.62 490 THR B O 1
ATOM 8271 N N . GLY B 1 491 ? 26.062 16.594 7.738 1 72.5 491 GLY B N 1
ATOM 8272 C CA . GLY B 1 491 ? 27 17.688 7.902 1 72.5 491 GLY B CA 1
ATOM 8273 C C . GLY B 1 491 ? 26.422 18.875 8.633 1 72.5 491 GLY B C 1
ATOM 8274 O O . GLY B 1 491 ? 25.203 18.969 8.805 1 72.5 491 GLY B O 1
ATOM 8275 N N . MET B 1 492 ? 27.297 19.719 8.82 1 73.62 492 MET B N 1
ATOM 8276 C CA . MET B 1 492 ? 26.906 20.828 9.688 1 73.62 492 MET B CA 1
ATOM 8277 C C . MET B 1 492 ? 25.906 21.75 8.984 1 73.62 492 MET B C 1
ATOM 8279 O O . MET B 1 492 ? 25.109 22.422 9.633 1 73.62 492 MET B O 1
ATOM 8283 N N . GLY B 1 493 ? 26.125 21.641 7.645 1 75.75 493 GLY B N 1
ATOM 8284 C CA . GLY B 1 493 ? 25.219 22.5 6.891 1 75.75 493 GLY B CA 1
ATOM 8285 C C . GLY B 1 493 ? 23.812 21.953 6.793 1 75.75 493 GLY B C 1
ATOM 8286 O O . GLY B 1 493 ? 22.875 22.672 6.426 1 75.75 493 GLY B O 1
ATOM 8287 N N . PHE B 1 494 ? 23.703 20.672 6.855 1 74.19 494 PHE B N 1
ATOM 8288 C CA . PHE B 1 494 ? 22.375 20.047 6.844 1 74.19 494 PHE B CA 1
ATOM 8289 C C . PHE B 1 494 ? 21.812 19.938 8.258 1 74.19 494 PHE B C 1
ATOM 8291 O O . PHE B 1 494 ? 20.641 19.641 8.438 1 74.19 494 PHE B O 1
ATOM 8298 N N . VAL B 1 495 ? 22.562 20.766 9.312 1 55.03 495 VAL B N 1
ATOM 8299 C CA . VAL B 1 495 ? 22.562 20.828 10.773 1 55.03 495 VAL B CA 1
ATOM 8300 C C . VAL B 1 495 ? 21.391 20.016 11.32 1 55.03 495 VAL B C 1
ATOM 8302 O O . VAL B 1 495 ? 20.219 20.375 11.094 1 55.03 495 VAL B O 1
ATOM 8305 N N . PRO B 1 496 ? 21.422 18.625 11.328 1 50.5 496 PRO B N 1
ATOM 8306 C CA . PRO B 1 496 ? 20.391 18.312 12.328 1 50.5 496 PRO B CA 1
ATOM 8307 C C . PRO B 1 496 ? 20.656 18.984 13.672 1 50.5 496 PRO B C 1
ATOM 8309 O O . PRO B 1 496 ? 21.812 19.203 14.039 1 50.5 496 PRO B O 1
ATOM 8312 N N . ARG B 1 497 ? 19.953 20.062 14 1 44.38 497 ARG B N 1
ATOM 8313 C CA . ARG B 1 497 ? 20.25 20.719 15.273 1 44.38 497 ARG B CA 1
ATOM 8314 C C . ARG B 1 497 ? 20.781 19.719 16.297 1 44.38 497 ARG B C 1
ATOM 8316 O O . ARG B 1 497 ? 21.406 20.094 17.281 1 44.38 497 ARG B O 1
ATOM 8323 N N . GLU B 1 498 ? 20.203 18.672 16.578 1 42.06 498 GLU B N 1
ATOM 8324 C CA . GLU B 1 498 ? 20.812 17.922 17.672 1 42.06 498 GLU B CA 1
ATOM 8325 C C . GLU B 1 498 ? 22.031 17.125 17.188 1 42.06 498 GLU B C 1
ATOM 8327 O O . GLU B 1 498 ? 21.953 16.406 16.203 1 42.06 498 GLU B O 1
ATOM 8332 N N . PRO B 1 499 ? 23.391 17.578 17.484 1 37.12 499 PRO B N 1
ATOM 8333 C CA . PRO B 1 499 ? 24.734 17.078 17.156 1 37.12 499 PRO B CA 1
ATOM 8334 C C . PRO B 1 499 ? 24.719 15.625 16.688 1 37.12 499 PRO B C 1
ATOM 8336 O O . PRO B 1 499 ? 25.344 15.297 15.68 1 37.12 499 PRO B O 1
ATOM 8339 N N . ALA B 1 500 ? 24.969 14.609 17.656 1 35.97 500 ALA B N 1
ATOM 8340 C CA . ALA B 1 500 ? 25.562 13.281 17.562 1 35.97 500 ALA B CA 1
ATOM 8341 C C . ALA B 1 500 ? 24.688 12.352 16.719 1 35.97 500 ALA B C 1
ATOM 8343 O O . ALA B 1 500 ? 25.094 11.234 16.391 1 35.97 500 ALA B O 1
ATOM 8344 N N . ALA B 1 501 ? 23.406 12.477 16.828 1 33.03 501 ALA B N 1
ATOM 8345 C CA . ALA B 1 501 ? 22.609 11.258 16.719 1 33.03 501 ALA B CA 1
ATOM 8346 C C . ALA B 1 501 ? 22.109 11.062 15.281 1 33.03 501 ALA B C 1
ATOM 8348 O O . ALA B 1 501 ? 21.25 10.219 15.023 1 33.03 501 ALA B O 1
ATOM 8349 N N . LEU B 1 502 ? 22.312 11.938 14.375 1 37.34 502 LEU B N 1
ATOM 8350 C CA . LEU B 1 502 ? 21.203 11.734 13.445 1 37.34 502 LEU B CA 1
ATOM 8351 C C . LEU B 1 502 ? 21.469 10.531 12.539 1 37.34 502 LEU B C 1
ATOM 8353 O O . LEU B 1 502 ? 22.203 10.641 11.555 1 37.34 502 LEU B O 1
ATOM 8357 N N . LYS B 1 503 ? 21.766 9.422 13.211 1 33.34 503 LYS B N 1
ATOM 8358 C CA . LYS B 1 503 ? 21.859 8.242 12.359 1 33.34 503 LYS B CA 1
ATOM 8359 C C . LYS B 1 503 ? 20.531 7.93 11.688 1 33.34 503 LYS B C 1
ATOM 8361 O O . LYS B 1 503 ? 19.469 8.328 12.18 1 33.34 503 LYS B O 1
ATOM 8366 N N . ALA B 1 504 ? 20.359 7.406 10.633 1 34.62 504 ALA B N 1
ATOM 8367 C CA . ALA B 1 504 ? 19.422 7.191 9.531 1 34.62 504 ALA B CA 1
ATOM 8368 C C . ALA B 1 504 ? 18.188 6.43 10 1 34.62 504 ALA B C 1
ATOM 8370 O O . ALA B 1 504 ? 18.281 5.578 10.891 1 34.62 504 ALA B O 1
ATOM 8371 N N . ALA B 1 505 ? 17.047 6.961 9.961 1 35.25 505 ALA B N 1
ATOM 8372 C CA . ALA B 1 505 ? 15.695 6.477 10.266 1 35.25 505 ALA B CA 1
ATOM 8373 C C . ALA B 1 505 ? 15.359 5.242 9.438 1 35.25 505 ALA B C 1
ATOM 8375 O O . ALA B 1 505 ? 15.703 5.172 8.25 1 35.25 505 ALA B O 1
ATOM 8376 N N . THR B 1 506 ? 15.242 4.102 10.086 1 37.97 506 THR B N 1
ATOM 8377 C CA . THR B 1 506 ? 14.906 2.781 9.562 1 37.97 506 THR B CA 1
ATOM 8378 C C . THR B 1 506 ? 13.414 2.682 9.266 1 37.97 506 THR B C 1
ATOM 8380 O O . THR B 1 506 ? 12.586 3.168 10.039 1 37.97 506 THR B O 1
ATOM 8383 N N . SER B 1 507 ? 12.906 2.82 8.156 1 42.41 507 SER B N 1
ATOM 8384 C CA . SER B 1 507 ? 11.531 2.508 7.797 1 42.41 507 SER B CA 1
ATOM 8385 C C . SER B 1 507 ? 11.164 1.082 8.195 1 42.41 507 SER B C 1
ATOM 8387 O O . SER B 1 507 ? 11.938 0.15 7.973 1 42.41 507 SER B O 1
ATOM 8389 N N . MET B 1 508 ? 10.305 0.918 9.195 1 41.22 508 MET B N 1
ATOM 8390 C CA . MET B 1 508 ? 9.711 -0.312 9.711 1 41.22 508 MET B CA 1
ATOM 8391 C C . MET B 1 508 ? 9.531 -1.341 8.602 1 41.22 508 MET B C 1
ATOM 8393 O O . MET B 1 508 ? 9.617 -2.545 8.844 1 41.22 508 MET B O 1
ATOM 8397 N N . TRP B 1 509 ? 9.047 -0.874 7.402 1 42.56 509 TRP B N 1
ATOM 8398 C CA . TRP B 1 509 ? 8.609 -1.838 6.395 1 42.56 509 TRP B CA 1
ATOM 8399 C C . TRP B 1 509 ? 9.727 -2.117 5.395 1 42.56 509 TRP B C 1
ATOM 8401 O O . TRP B 1 509 ? 9.617 -3.031 4.57 1 42.56 509 TRP B O 1
ATOM 8411 N N . LEU B 1 510 ? 10.562 -1.138 5.207 1 43.81 510 LEU B N 1
ATOM 8412 C CA . LEU B 1 510 ? 11.586 -1.402 4.207 1 43.81 510 LEU B CA 1
ATOM 8413 C C . LEU B 1 510 ? 12.906 -1.784 4.871 1 43.81 510 LEU B C 1
ATOM 8415 O O . LEU B 1 510 ? 13.922 -1.956 4.191 1 43.81 510 LEU B O 1
ATOM 8419 N N . GLY B 1 511 ? 12.992 -2.617 5.656 1 37.22 511 GLY B N 1
ATOM 8420 C CA . GLY B 1 511 ? 14.258 -3.146 6.133 1 37.22 511 GLY B CA 1
ATOM 8421 C C . GLY B 1 511 ? 15.375 -2.123 6.117 1 37.22 511 GLY B C 1
ATOM 8422 O O . GLY B 1 511 ? 15.125 -0.917 6.168 1 37.22 511 GLY B O 1
ATOM 8423 N N . SER B 1 512 ? 16.734 -2.617 5.672 1 36.72 512 SER B N 1
ATOM 8424 C CA . SER B 1 512 ? 18.031 -1.959 5.688 1 36.72 512 SER B CA 1
ATOM 8425 C C . SER B 1 512 ? 18.125 -0.883 4.609 1 36.72 512 SER B C 1
ATOM 8427 O O . SER B 1 512 ? 18.844 -1.039 3.627 1 36.72 512 SER B O 1
ATOM 8429 N N . ALA B 1 513 ? 17.328 -0.535 3.777 1 40.97 513 ALA B N 1
ATOM 8430 C CA . ALA B 1 513 ? 17.828 0.503 2.881 1 40.97 513 ALA B CA 1
ATOM 8431 C C . ALA B 1 513 ? 18.828 1.399 3.59 1 40.97 513 ALA B C 1
ATOM 8433 O O . ALA B 1 513 ? 18.641 1.777 4.746 1 40.97 513 ALA B O 1
ATOM 8434 N N . ARG B 1 514 ? 20.094 1.186 3.254 1 43.16 514 ARG B N 1
ATOM 8435 C CA . ARG B 1 514 ? 21.031 2.064 3.943 1 43.16 514 ARG B CA 1
ATOM 8436 C C . ARG B 1 514 ? 20.375 3.393 4.305 1 43.16 514 ARG B C 1
ATOM 8438 O O . ARG B 1 514 ? 20.172 4.246 3.438 1 43.16 514 ARG B O 1
ATOM 8445 N N . PHE B 1 515 ? 19.516 3.359 5.273 1 47.47 515 PHE B N 1
ATOM 8446 C CA . PHE B 1 515 ? 18.625 4.18 6.094 1 47.47 515 PHE B CA 1
ATOM 8447 C C . PHE B 1 515 ? 19.188 5.586 6.262 1 47.47 515 PHE B C 1
ATOM 8449 O O . PHE B 1 515 ? 18.438 6.559 6.309 1 47.47 515 PHE B O 1
ATOM 8456 N N . ASP B 1 516 ? 20.547 5.504 6.164 1 50.5 516 ASP B N 1
ATOM 8457 C CA . ASP B 1 516 ? 21.109 6.836 6.348 1 50.5 516 ASP B CA 1
ATOM 8458 C C . ASP B 1 516 ? 20.859 7.719 5.129 1 50.5 516 ASP B C 1
ATOM 8460 O O . ASP B 1 516 ? 20.938 8.945 5.219 1 50.5 516 ASP B O 1
ATOM 8464 N N . GLN B 1 517 ? 20.578 6.867 4.102 1 49.47 517 GLN B N 1
ATOM 8465 C CA . GLN B 1 517 ? 20.344 7.613 2.869 1 49.47 517 GLN B CA 1
ATOM 8466 C C . GLN B 1 517 ? 18.984 8.297 2.893 1 49.47 517 GLN B C 1
ATOM 8468 O O . GLN B 1 517 ? 18.766 9.281 2.188 1 49.47 517 GLN B O 1
ATOM 8473 N N . VAL B 1 518 ? 18.125 7.715 3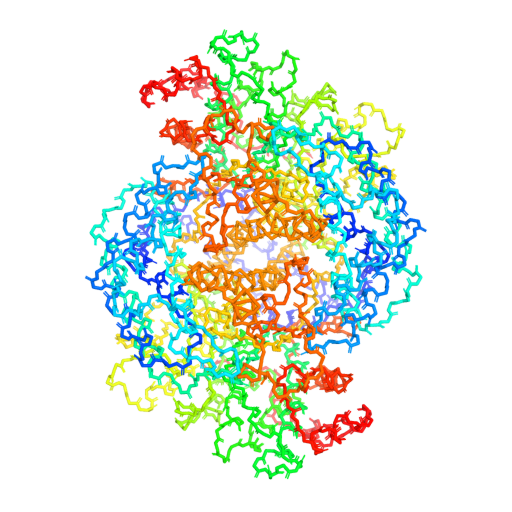.744 1 56.06 518 VAL B N 1
ATOM 8474 C CA . VAL B 1 518 ? 16.766 8.211 3.729 1 56.06 518 VAL B CA 1
ATOM 8475 C C . VAL B 1 518 ? 16.422 8.852 5.074 1 56.06 518 VAL B C 1
ATOM 8477 O O . VAL B 1 518 ? 15.641 9.797 5.141 1 56.06 518 VAL B O 1
ATOM 8480 N N . ALA B 1 519 ? 17.156 8.398 6.023 1 53.22 519 ALA B N 1
ATOM 8481 C CA . ALA B 1 519 ? 16.75 8.703 7.395 1 53.22 519 ALA B CA 1
ATOM 8482 C C . ALA B 1 519 ? 16.891 10.195 7.688 1 53.22 519 ALA B C 1
ATOM 8484 O O . ALA B 1 519 ? 16.141 10.75 8.5 1 53.22 519 ALA B O 1
ATOM 8485 N N . SER B 1 520 ? 17.75 10.797 7 1 58 520 SER B N 1
ATOM 8486 C CA . SER B 1 520 ? 17.875 12.219 7.297 1 58 520 SER B CA 1
ATOM 8487 C C . SER B 1 520 ? 16.75 13.023 6.68 1 58 520 SER B C 1
ATOM 8489 O O . SER B 1 520 ? 16.406 14.109 7.16 1 58 520 SER B O 1
ATOM 8491 N N . SER B 1 521 ? 16.172 12.305 5.895 1 67.25 521 SER B N 1
ATOM 8492 C CA . SER B 1 521 ? 15.18 13.102 5.172 1 67.25 521 SER B CA 1
ATOM 8493 C C . SER B 1 521 ? 13.758 12.719 5.57 1 67.25 521 SER B C 1
ATOM 8495 O O . SER B 1 521 ? 12.875 13.57 5.629 1 67.25 521 SER B O 1
ATOM 8497 N N . TRP B 1 522 ? 13.523 11.391 5.922 1 79.88 522 TRP B N 1
ATOM 8498 C CA . TRP B 1 522 ? 12.18 10.961 6.289 1 79.88 522 TRP B CA 1
ATOM 8499 C C . TRP B 1 522 ? 12.188 10.266 7.652 1 79.88 522 TRP B C 1
ATOM 8501 O O . TRP B 1 522 ? 12.984 9.359 7.895 1 79.88 522 TRP B O 1
ATOM 8511 N N . ARG B 1 523 ? 11.289 10.727 8.578 1 82.88 523 ARG B N 1
ATOM 8512 C CA . ARG B 1 523 ? 11 10.078 9.852 1 82.88 523 ARG B CA 1
ATOM 8513 C C . ARG B 1 523 ? 9.508 10.117 10.164 1 82.88 523 ARG B C 1
ATOM 8515 O O . ARG B 1 523 ? 8.828 11.086 9.82 1 82.88 523 ARG B O 1
ATOM 8522 N N . SER B 1 524 ? 9.117 9.039 10.797 1 85.31 524 SER B N 1
ATOM 8523 C CA . SER B 1 524 ? 7.711 9.023 11.203 1 85.31 524 SER B CA 1
ATOM 8524 C C . SER B 1 524 ? 7.543 8.414 12.586 1 85.31 524 SER B C 1
ATOM 8526 O O . SER B 1 524 ? 8.352 7.578 13.008 1 85.31 524 SER B O 1
ATOM 8528 N N . SER B 1 525 ? 6.656 8.898 13.336 1 87.38 525 SER B N 1
ATOM 8529 C CA . SER B 1 525 ? 6.168 8.289 14.57 1 87.38 525 SER B CA 1
ATOM 8530 C C . SER B 1 525 ? 4.688 7.945 14.469 1 87.38 525 SER B C 1
ATOM 8532 O O . SER B 1 525 ? 3.904 8.703 13.891 1 87.38 525 SER B O 1
ATOM 8534 N N . TRP B 1 526 ? 4.367 6.812 15.023 1 85.81 526 TRP B N 1
ATOM 8535 C CA . TRP B 1 526 ? 3 6.312 14.898 1 85.81 526 TRP B CA 1
ATOM 8536 C C . TRP B 1 526 ? 2.371 6.109 16.281 1 85.81 526 TRP B C 1
ATOM 8538 O O . TRP B 1 526 ? 2.979 5.504 17.156 1 85.81 526 TRP B O 1
ATOM 8548 N N . MET B 1 527 ? 1.189 6.613 16.422 1 88.69 527 MET B N 1
ATOM 8549 C CA . MET B 1 527 ? 0.371 6.363 17.609 1 88.69 527 MET B CA 1
ATOM 8550 C C . MET B 1 527 ? -0.938 5.68 17.219 1 88.69 527 MET B C 1
ATOM 8552 O O . MET B 1 527 ? -1.68 6.176 16.375 1 88.69 527 MET B O 1
ATOM 8556 N N . PHE B 1 528 ? -1.135 4.539 17.797 1 83.56 528 PHE B N 1
ATOM 8557 C CA . PHE B 1 528 ? -2.355 3.779 17.562 1 83.56 528 PHE B CA 1
ATOM 8558 C C . PHE B 1 528 ? -3.23 3.76 18.797 1 83.56 528 PHE B C 1
ATOM 8560 O O . PHE B 1 528 ? -2.725 3.643 19.922 1 83.56 528 PHE B O 1
ATOM 8567 N N . ARG B 1 529 ? -4.492 3.945 18.531 1 84.38 529 ARG B N 1
ATOM 8568 C CA . ARG B 1 529 ? -5.41 3.729 19.641 1 84.38 529 ARG B CA 1
ATOM 8569 C C . ARG B 1 529 ? -5.352 2.283 20.125 1 84.38 529 ARG B C 1
ATOM 8571 O O . ARG B 1 529 ? -5.457 1.352 19.328 1 84.38 529 ARG B O 1
ATOM 8578 N N . PRO B 1 530 ? -5.199 2.004 21.438 1 72.5 530 PRO B N 1
ATOM 8579 C CA . PRO B 1 530 ? -5.172 0.625 21.922 1 72.5 530 PRO B CA 1
ATOM 8580 C C . PRO B 1 530 ? -6.531 -0.06 21.844 1 72.5 530 PRO B C 1
ATOM 8582 O O . PRO B 1 530 ? -7.57 0.599 21.953 1 72.5 530 PRO B O 1
ATOM 8585 N N . ASP B 1 531 ? -6.621 -1.457 21.531 1 61.41 531 ASP B N 1
ATOM 8586 C CA . ASP B 1 531 ? -7.828 -2.258 21.344 1 61.41 531 ASP B CA 1
ATOM 8587 C C . ASP B 1 531 ? -8.656 -2.299 22.641 1 61.41 531 ASP B C 1
ATOM 8589 O O . ASP B 1 531 ? -9.859 -2.535 22.594 1 61.41 531 ASP B O 1
ATOM 8593 N N . SER B 1 532 ? -7.934 -2.502 23.891 1 51.34 532 SER B N 1
ATOM 8594 C CA . SER B 1 532 ? -8.578 -2.889 25.141 1 51.34 532 SER B CA 1
ATOM 8595 C C . SER B 1 532 ? -9.859 -2.102 25.359 1 51.34 532 SER B C 1
ATOM 8597 O O . SER B 1 532 ? -10.781 -2.578 26.031 1 51.34 532 SER B O 1
ATOM 8599 N N . GLN B 1 533 ? -9.734 -1.044 25.328 1 42.53 533 GLN B N 1
ATOM 8600 C CA . GLN B 1 533 ? -10.758 -0.291 26.047 1 42.53 533 GLN B CA 1
ATOM 8601 C C . GLN B 1 533 ? -12.047 -0.21 25.234 1 42.53 533 GLN B C 1
ATOM 8603 O O . GLN B 1 533 ? -13.102 0.128 25.766 1 42.53 533 GLN B O 1
ATOM 8608 N N . LEU B 1 534 ? -11.984 0.249 24.094 1 41.41 534 LEU B N 1
ATOM 8609 C CA . LEU B 1 534 ? -13.258 0.756 23.594 1 41.41 534 LEU B CA 1
ATOM 8610 C C . LEU B 1 534 ? -14.062 -0.357 22.938 1 41.41 534 LEU B C 1
ATOM 8612 O O . LEU B 1 534 ? -13.648 -0.907 21.906 1 41.41 534 LEU B O 1
ATOM 8616 N N . GLN B 1 535 ? -14.578 -1.182 23.781 1 39.06 535 GLN B N 1
ATOM 8617 C CA . GLN B 1 535 ? -15.719 -1.895 23.219 1 39.06 535 GLN B CA 1
ATOM 8618 C C . GLN B 1 535 ? -16.188 -1.244 21.906 1 39.06 535 GLN B C 1
ATOM 8620 O O . GLN B 1 535 ? -15.906 -0.071 21.656 1 39.06 535 GLN B O 1
ATOM 8625 N N . MET B 1 536 ? -17.172 -1.916 21.234 1 40.12 536 MET B N 1
ATOM 8626 C CA . MET B 1 536 ? -17.844 -1.737 19.953 1 40.12 536 MET B CA 1
ATOM 8627 C C . MET B 1 536 ? -18.25 -0.282 19.75 1 40.12 536 MET B C 1
ATOM 8629 O O . MET B 1 536 ? -19.422 0.012 19.531 1 40.12 536 MET B O 1
ATOM 8633 N N . ALA B 1 537 ? -17.938 0.653 20.562 1 39.09 537 ALA B N 1
ATOM 8634 C CA . ALA B 1 537 ? -18.781 1.737 20.062 1 39.09 537 ALA B CA 1
ATOM 8635 C C . ALA B 1 537 ? -18.625 1.889 18.547 1 39.09 537 ALA B C 1
ATOM 8637 O O . ALA B 1 537 ? -17.516 1.9 18.031 1 39.09 537 ALA B O 1
ATOM 8638 N N . SER B 1 538 ? -19.453 1.332 17.906 1 47.34 538 SER B N 1
ATOM 8639 C CA . SER B 1 538 ? -19.625 1.79 16.547 1 47.34 538 SER B CA 1
ATOM 8640 C C . SER B 1 538 ? -19.188 3.242 16.375 1 47.34 538 SER B C 1
ATOM 8642 O O . SER B 1 538 ? -19.359 4.051 17.297 1 47.34 538 SER B O 1
ATOM 8644 N N . GLY B 1 539 ? -17.953 3.604 16.062 1 55.94 539 GLY B N 1
ATOM 8645 C CA . GLY B 1 539 ? -17.516 4.918 15.625 1 55.94 539 GLY B CA 1
ATOM 8646 C C . GLY B 1 539 ? -18.641 5.914 15.469 1 55.94 539 GLY B C 1
ATOM 8647 O O . GLY B 1 539 ? -18.406 7.086 15.164 1 55.94 539 GLY B O 1
ATOM 8648 N N . TYR B 1 540 ? -19.844 5.48 15.898 1 61.69 540 TYR B N 1
ATOM 8649 C CA . TYR B 1 540 ? -20.938 6.41 15.633 1 61.69 540 TYR B CA 1
ATOM 8650 C C . TYR B 1 540 ? -21.609 6.836 16.938 1 61.69 540 TYR B C 1
ATOM 8652 O O . TYR B 1 540 ? -22.609 7.555 16.906 1 61.69 540 TYR B O 1
ATOM 8660 N N . GLY B 1 541 ? -21 6.406 18.125 1 70.88 541 GLY B N 1
ATOM 8661 C CA . GLY B 1 541 ? -21.547 6.84 19.391 1 70.88 541 GLY B CA 1
ATOM 8662 C C . GLY B 1 541 ? -20.938 8.141 19.906 1 70.88 541 GLY B C 1
ATOM 8663 O O . GLY B 1 541 ? -20.109 8.125 20.797 1 70.88 541 GLY B O 1
ATOM 8664 N N . PHE B 1 542 ? -21.562 9.195 19.469 1 80 542 PHE B N 1
ATOM 8665 C CA . PHE B 1 542 ? -21.047 10.5 19.875 1 80 542 PHE B CA 1
ATOM 8666 C C . PHE B 1 542 ? -21.703 10.953 21.172 1 80 542 PHE B C 1
ATOM 8668 O O . PHE B 1 542 ? -22.812 11.477 21.172 1 80 542 PHE B O 1
ATOM 8675 N N . SER B 1 543 ? -21.016 10.648 22.266 1 83.38 543 SER B N 1
ATOM 8676 C CA . SER B 1 543 ? -21.438 11.078 23.594 1 83.38 543 SER B CA 1
ATOM 8677 C C . SER B 1 543 ? -20.25 11.281 24.516 1 83.38 543 SER B C 1
ATOM 8679 O O . SER B 1 543 ? -19.188 10.68 24.312 1 83.38 543 SER B O 1
ATOM 8681 N N . PRO B 1 544 ? -20.453 12.125 25.469 1 89.56 544 PRO B N 1
ATOM 8682 C CA . PRO B 1 544 ? -19.359 12.328 26.422 1 89.56 544 PRO B CA 1
ATOM 8683 C C . PRO B 1 544 ? -18.922 11.039 27.109 1 89.56 544 PRO B C 1
ATOM 8685 O O . PRO B 1 544 ? -17.734 10.844 27.391 1 89.56 544 PRO B O 1
ATOM 8688 N N . GLU B 1 545 ? -19.812 10.156 27.391 1 84.56 545 GLU B N 1
ATOM 8689 C CA . GLU B 1 545 ? -19.516 8.898 28.078 1 84.56 545 GLU B CA 1
ATOM 8690 C C . GLU B 1 545 ? -18.547 8.047 27.266 1 84.56 545 GLU B C 1
ATOM 8692 O O . GLU B 1 545 ? -17.703 7.34 27.828 1 84.56 545 GLU B O 1
ATOM 8697 N N . VAL B 1 546 ? -18.703 8.219 26 1 83.69 546 VAL B N 1
ATOM 8698 C CA . VAL B 1 546 ? -17.859 7.434 25.109 1 83.69 546 VAL B CA 1
ATOM 8699 C C . VAL B 1 546 ? -16.578 8.195 24.797 1 83.69 546 VAL B C 1
ATOM 8701 O O . VAL B 1 546 ? -15.484 7.629 24.844 1 83.69 546 VAL B O 1
ATOM 8704 N N . MET B 1 547 ? -16.641 9.438 24.578 1 91.81 547 MET B N 1
ATOM 8705 C CA . MET B 1 547 ? -15.547 10.211 24.016 1 91.81 547 MET B CA 1
ATOM 8706 C C . MET B 1 547 ? -14.562 10.648 25.094 1 91.81 547 MET B C 1
ATOM 8708 O O . MET B 1 547 ? -13.359 10.734 24.844 1 91.81 547 MET B O 1
ATOM 8712 N N . ARG B 1 548 ? -15.039 10.867 26.328 1 94.5 548 ARG B N 1
ATOM 8713 C CA . ARG B 1 548 ? -14.164 11.375 27.375 1 94.5 548 ARG B CA 1
ATOM 8714 C C . ARG B 1 548 ? -13.07 10.375 27.703 1 94.5 548 ARG B C 1
ATOM 8716 O O . ARG B 1 548 ? -11.891 10.734 27.781 1 94.5 548 ARG B O 1
ATOM 8723 N N . PRO B 1 549 ? -13.406 9.086 27.922 1 92.25 549 PRO B N 1
ATOM 8724 C CA . PRO B 1 549 ? -12.328 8.133 28.156 1 92.25 549 PRO B CA 1
ATOM 8725 C C . PRO B 1 549 ? -11.328 8.055 27 1 92.25 549 PRO B C 1
ATOM 8727 O O . PRO B 1 549 ? -10.125 7.895 27.234 1 92.25 549 PRO B O 1
ATOM 8730 N N . LEU B 1 550 ? -11.797 8.164 25.797 1 92.19 550 LEU B N 1
ATOM 8731 C CA . LEU B 1 550 ? -10.93 8.125 24.625 1 92.19 550 LEU B CA 1
ATOM 8732 C C . LEU B 1 550 ? -10.008 9.344 24.594 1 92.19 550 LEU B C 1
ATOM 8734 O O . LEU B 1 550 ? -8.812 9.219 24.297 1 92.19 550 LEU B O 1
ATOM 8738 N N . PHE B 1 551 ? -10.586 10.484 24.922 1 96.19 551 PHE B N 1
ATOM 8739 C CA . PHE B 1 551 ? -9.797 11.711 24.969 1 96.19 551 PHE B CA 1
ATOM 8740 C C . PHE B 1 551 ? -8.672 11.586 25.984 1 96.19 551 PHE B C 1
ATOM 8742 O O . PHE B 1 551 ? -7.523 11.922 25.703 1 96.19 551 PHE B O 1
ATOM 8749 N N . LYS B 1 552 ? -8.992 11.07 27.156 1 96.25 552 LYS B N 1
ATOM 8750 C CA . LYS B 1 552 ? -8 10.891 28.203 1 96.25 552 LYS B CA 1
ATOM 8751 C C . LYS B 1 552 ? -6.918 9.898 27.781 1 96.25 552 LYS B C 1
ATOM 8753 O O . LYS B 1 552 ? -5.734 10.102 28.062 1 96.25 552 LYS B O 1
ATOM 8758 N N . GLU B 1 553 ? -7.359 8.898 27.125 1 93.12 553 GLU B N 1
ATOM 8759 C CA . GLU B 1 553 ? -6.395 7.914 26.641 1 93.12 553 GLU B CA 1
ATOM 8760 C C . GLU B 1 553 ? -5.438 8.539 25.625 1 93.12 553 GLU B C 1
ATOM 8762 O O . GLU B 1 553 ? -4.254 8.188 25.578 1 93.12 553 GLU B O 1
ATOM 8767 N N . GLY B 1 554 ? -5.961 9.398 24.781 1 95.69 554 GLY B N 1
ATOM 8768 C CA . GLY B 1 554 ? -5.109 10.125 23.859 1 95.69 554 GLY B CA 1
ATOM 8769 C C . GLY B 1 554 ? -4.062 10.984 24.547 1 95.69 554 GLY B C 1
ATOM 8770 O O . GLY B 1 554 ? -2.891 10.969 24.172 1 95.69 554 GLY B O 1
ATOM 8771 N N . VAL B 1 555 ? -4.5 11.664 25.594 1 97.5 555 VAL B N 1
ATOM 8772 C CA . VAL B 1 555 ? -3.584 12.492 26.375 1 97.5 555 VAL B CA 1
ATOM 8773 C C . VAL B 1 555 ? -2.506 11.617 27 1 97.5 555 VAL B C 1
ATOM 8775 O O . VAL B 1 555 ? -1.318 11.938 26.938 1 97.5 555 VAL B O 1
ATOM 8778 N N . LYS B 1 556 ? -2.963 10.578 27.578 1 95.25 556 LYS B N 1
ATOM 8779 C CA . LYS B 1 556 ? -2.061 9.641 28.234 1 95.25 556 LYS B CA 1
ATOM 8780 C C . LYS B 1 556 ? -1.019 9.102 27.266 1 95.25 556 LYS B C 1
ATOM 8782 O O . LYS B 1 556 ? 0.179 9.109 27.562 1 95.25 556 LYS B O 1
ATOM 8787 N N . HIS B 1 557 ? -1.477 8.648 26.188 1 92.75 557 HIS B N 1
ATOM 8788 C CA . HIS B 1 557 ? -0.606 8.031 25.203 1 92.75 557 HIS B CA 1
ATOM 8789 C C . HIS B 1 557 ? 0.418 9.023 24.656 1 92.75 557 HIS B C 1
ATOM 8791 O O . HIS B 1 557 ? 1.595 8.688 24.516 1 92.75 557 HIS B O 1
ATOM 8797 N N . PHE B 1 558 ? 0.018 10.188 24.359 1 95.75 558 PHE B N 1
ATOM 8798 C CA . PHE B 1 558 ? 0.953 11.211 23.906 1 95.75 558 PHE B CA 1
ATOM 8799 C C . PHE B 1 558 ? 1.988 11.516 24.984 1 95.75 558 PHE B C 1
ATOM 8801 O O . PHE B 1 558 ? 3.186 11.586 24.703 1 95.75 558 PHE B O 1
ATOM 8808 N N . GLN B 1 559 ? 1.52 11.695 26.172 1 97 559 GLN B N 1
ATOM 8809 C CA . GLN B 1 559 ? 2.422 12.07 27.25 1 97 559 GLN B CA 1
ATOM 8810 C C . GLN B 1 559 ? 3.504 11.008 27.453 1 97 559 GLN B C 1
ATOM 8812 O O . GLN B 1 559 ? 4.656 11.344 27.734 1 97 559 GLN B O 1
ATOM 8817 N N . GLN B 1 560 ? 3.117 9.805 27.328 1 93.06 560 GLN B N 1
ATOM 8818 C CA . GLN B 1 560 ? 4.062 8.703 27.484 1 93.06 560 GLN B CA 1
ATOM 8819 C C . GLN B 1 560 ? 5.117 8.734 26.375 1 93.06 560 GLN B C 1
ATOM 8821 O O . GLN B 1 560 ? 6.23 8.234 26.562 1 93.06 560 GLN B O 1
ATOM 8826 N N . ARG B 1 561 ? 4.809 9.375 25.312 1 93 561 ARG B N 1
ATOM 8827 C CA . ARG B 1 561 ? 5.695 9.375 24.156 1 93 561 ARG B CA 1
ATOM 8828 C C . ARG B 1 561 ? 6.07 10.805 23.75 1 93 561 ARG B C 1
ATOM 8830 O O . ARG B 1 561 ? 6.461 11.047 22.609 1 93 561 ARG B O 1
ATOM 8837 N N . CYS B 1 562 ? 5.906 11.656 24.656 1 95.69 562 CYS B N 1
ATOM 8838 C CA . CYS B 1 562 ? 6.113 13.086 24.422 1 95.69 562 CYS B CA 1
ATOM 8839 C C . CYS B 1 562 ? 7.527 13.359 23.938 1 95.69 562 CYS B C 1
ATOM 8841 O O . CYS B 1 562 ? 7.723 14.102 22.969 1 95.69 562 CYS B O 1
ATOM 8843 N N . ARG B 1 563 ? 8.555 12.734 24.5 1 93.12 563 ARG B N 1
ATOM 8844 C CA . ARG B 1 563 ? 9.953 12.953 24.125 1 93.12 563 ARG B CA 1
ATOM 8845 C C . ARG B 1 563 ? 10.211 12.469 22.703 1 93.12 563 ARG B C 1
ATOM 8847 O O . ARG B 1 563 ? 11.023 13.055 21.969 1 93.12 563 ARG B O 1
ATOM 8854 N N . GLU B 1 564 ? 9.555 11.422 22.359 1 90.62 564 GLU B N 1
ATOM 8855 C CA . GLU B 1 564 ? 9.656 10.906 20.984 1 90.62 564 GLU B CA 1
ATOM 8856 C C . GLU B 1 564 ? 9.18 11.938 19.969 1 90.62 564 GLU B C 1
ATOM 8858 O O . GLU B 1 564 ? 9.828 12.156 18.953 1 90.62 564 GLU B O 1
ATOM 8863 N N . VAL B 1 565 ? 8.062 12.57 20.266 1 93.19 565 VAL B N 1
ATOM 8864 C CA . VAL B 1 565 ? 7.484 13.539 19.344 1 93.19 565 VAL B CA 1
ATOM 8865 C C . VAL B 1 565 ? 8.367 14.789 19.281 1 93.19 565 VAL B C 1
ATOM 8867 O O . VAL B 1 565 ? 8.555 15.375 18.219 1 93.19 565 VAL B O 1
ATOM 8870 N N . LEU B 1 566 ? 8.945 15.203 20.469 1 92.75 566 LEU B N 1
ATOM 8871 C CA . LEU B 1 566 ? 9.883 16.328 20.469 1 92.75 566 LEU B CA 1
ATOM 8872 C C . LEU B 1 566 ? 11.086 16.016 19.578 1 92.75 566 LEU B C 1
ATOM 8874 O O . LEU B 1 566 ? 11.547 16.875 18.828 1 92.75 566 LEU B O 1
ATOM 8878 N N . ARG B 1 567 ? 11.562 14.781 19.656 1 87.31 567 ARG B N 1
ATOM 8879 C CA . ARG B 1 567 ? 12.688 14.375 18.828 1 87.31 567 ARG B CA 1
ATOM 8880 C C . ARG B 1 567 ? 12.305 14.359 17.359 1 87.31 567 ARG B C 1
ATOM 8882 O O . ARG B 1 567 ? 13.086 14.781 16.5 1 87.31 567 ARG B O 1
ATOM 8889 N N . LEU B 1 568 ? 11.109 13.883 17.047 1 88.75 568 LEU B N 1
ATOM 8890 C CA . LEU B 1 568 ? 10.633 13.789 15.68 1 88.75 568 LEU B CA 1
ATOM 8891 C C . LEU B 1 568 ? 10.641 15.156 15 1 88.75 568 LEU B C 1
ATOM 8893 O O . LEU B 1 568 ? 11.156 15.297 13.891 1 88.75 568 LEU B O 1
ATOM 8897 N N . PHE B 1 569 ? 10.117 16.125 15.719 1 89.06 569 PHE B N 1
ATOM 8898 C CA . PHE B 1 569 ? 9.977 17.453 15.133 1 89.06 569 PHE B CA 1
ATOM 8899 C C . PHE B 1 569 ? 11.164 18.328 15.484 1 89.06 569 PHE B C 1
ATOM 8901 O O . PHE B 1 569 ? 11.188 19.516 15.156 1 89.06 569 PHE B O 1
ATOM 8908 N N . GLU B 1 570 ? 12.148 17.766 16.234 1 83.62 570 GLU B N 1
ATOM 8909 C CA . GLU B 1 570 ? 13.359 18.453 16.656 1 83.62 570 GLU B CA 1
ATOM 8910 C C . GLU B 1 570 ? 13.016 19.719 17.453 1 83.62 570 GLU B C 1
ATOM 8912 O O . GLU B 1 570 ? 13.547 20.797 17.172 1 83.62 570 GLU B O 1
ATOM 8917 N N . ILE B 1 571 ? 11.977 19.516 18.25 1 87.94 571 ILE B N 1
ATOM 8918 C CA . ILE B 1 571 ? 11.594 20.578 19.172 1 87.94 571 ILE B CA 1
ATOM 8919 C C . ILE B 1 571 ? 12.523 20.562 20.391 1 87.94 571 ILE B C 1
ATOM 8921 O O . ILE B 1 571 ? 12.641 19.547 21.078 1 87.94 571 ILE B O 1
ATOM 8925 N N . GLN B 1 572 ? 13.078 21.672 20.5 1 83.06 572 GLN B N 1
ATOM 8926 C CA . GLN B 1 572 ? 14 21.828 21.625 1 83.06 572 GLN B CA 1
ATOM 8927 C C . GLN B 1 572 ? 13.461 22.828 22.641 1 83.06 572 GLN B C 1
ATOM 8929 O O . GLN B 1 572 ? 12.328 23.297 22.516 1 83.06 572 GLN B O 1
ATOM 8934 N N . GLY B 1 573 ? 14.156 22.969 23.719 1 90 573 GLY B N 1
ATOM 8935 C CA . GLY B 1 573 ? 13.773 23.969 24.719 1 90 573 GLY B CA 1
ATOM 8936 C C . GLY B 1 573 ? 13.461 23.375 26.078 1 90 573 GLY B C 1
ATOM 8937 O O . GLY B 1 573 ? 12.891 22.281 26.156 1 90 573 GLY B O 1
ATOM 8938 N N . THR B 1 574 ? 13.766 24.094 26.969 1 95 574 THR B N 1
ATOM 8939 C CA . THR B 1 574 ? 13.633 23.594 28.328 1 95 574 THR B CA 1
ATOM 8940 C C . THR B 1 574 ? 12.156 23.516 28.734 1 95 574 THR B C 1
ATOM 8942 O O . THR B 1 574 ? 11.766 22.641 29.516 1 95 574 THR B O 1
ATOM 8945 N N . LEU B 1 575 ? 11.359 24.344 28.219 1 96.31 575 LEU B N 1
ATOM 8946 C CA . LEU B 1 575 ? 9.945 24.344 28.594 1 96.31 575 LEU B CA 1
ATOM 8947 C C . LEU B 1 575 ? 9.234 23.125 28.016 1 96.31 575 LEU B C 1
ATOM 8949 O O . LEU B 1 575 ? 8.438 22.484 28.703 1 96.31 575 LEU B O 1
ATOM 8953 N N . ALA B 1 576 ? 9.469 22.922 26.734 1 95.69 576 ALA B N 1
ATOM 8954 C CA . ALA B 1 576 ? 8.883 21.734 26.125 1 95.69 576 ALA B CA 1
ATOM 8955 C C . ALA B 1 576 ? 9.336 20.469 26.844 1 95.69 576 ALA B C 1
ATOM 8957 O O . ALA B 1 576 ? 8.531 19.562 27.078 1 95.69 576 ALA B O 1
ATOM 8958 N N . ALA B 1 577 ? 10.594 20.406 27.172 1 95.12 577 ALA B N 1
ATOM 8959 C CA . ALA B 1 577 ? 11.125 19.25 27.891 1 95.12 577 ALA B CA 1
ATOM 8960 C C . ALA B 1 577 ? 10.445 19.094 29.25 1 95.12 577 ALA B C 1
ATOM 8962 O O . ALA B 1 577 ? 10.117 17.969 29.656 1 95.12 577 ALA B O 1
ATOM 8963 N N . ALA B 1 578 ? 10.305 20.156 29.922 1 96.56 578 ALA B N 1
ATOM 8964 C CA . ALA B 1 578 ? 9.656 20.125 31.234 1 96.56 578 ALA B CA 1
ATOM 8965 C C . ALA B 1 578 ? 8.219 19.625 31.125 1 96.56 578 ALA B C 1
ATOM 8967 O O . ALA B 1 578 ? 7.738 18.891 32 1 96.56 578 ALA B O 1
ATOM 8968 N N . GLU B 1 579 ? 7.543 20.062 30.094 1 96.75 579 GLU B N 1
ATOM 8969 C CA . GLU B 1 579 ? 6.184 19.594 29.859 1 96.75 579 GLU B CA 1
ATOM 8970 C C . GLU B 1 579 ? 6.16 18.078 29.656 1 96.75 579 GLU B C 1
ATOM 8972 O O . GLU B 1 579 ? 5.246 17.391 30.109 1 96.75 579 GLU B O 1
ATOM 8977 N N . CYS B 1 580 ? 7.125 17.562 28.891 1 96.19 580 CYS B N 1
ATOM 8978 C CA . CYS B 1 580 ? 7.184 16.141 28.594 1 96.19 580 CYS B CA 1
ATOM 8979 C C . CYS B 1 580 ? 7.57 15.336 29.828 1 96.19 580 CYS B C 1
ATOM 8981 O O . CYS B 1 580 ? 7.281 14.141 29.922 1 96.19 580 CYS B O 1
ATOM 8983 N N . ASP B 1 581 ? 8.188 15.992 30.766 1 96.56 581 ASP B N 1
ATOM 8984 C CA . ASP B 1 581 ? 8.641 15.312 31.969 1 96.56 581 ASP B CA 1
ATOM 8985 C C . ASP B 1 581 ? 7.523 15.242 33 1 96.56 581 ASP B C 1
ATOM 8987 O O . ASP B 1 581 ? 7.648 14.539 34.031 1 96.56 581 ASP B O 1
ATOM 8991 N N . LYS B 1 582 ? 6.441 15.922 32.812 1 97.31 582 LYS B N 1
ATOM 8992 C CA . LYS B 1 582 ? 5.305 15.82 33.719 1 97.31 582 LYS B CA 1
ATOM 8993 C C . LYS B 1 582 ? 4.801 14.375 33.812 1 97.31 582 LYS B C 1
ATOM 8995 O O . LYS B 1 582 ? 4.762 13.664 32.812 1 97.31 582 LYS B O 1
ATOM 9000 N N . PRO B 1 583 ? 4.352 14.016 35.062 1 97.5 583 PRO B N 1
ATOM 9001 C CA . PRO B 1 583 ? 3.732 12.688 35.156 1 97.5 583 PRO B CA 1
ATOM 9002 C C . PRO B 1 583 ? 2.48 12.555 34.312 1 97.5 583 PRO B C 1
ATOM 9004 O O . PRO B 1 583 ? 1.702 13.508 34.188 1 97.5 583 PRO B O 1
ATOM 9007 N N . VAL B 1 584 ? 2.309 11.414 33.781 1 97.12 584 VAL B N 1
ATOM 9008 C CA . VAL B 1 584 ? 1.197 11.125 32.875 1 97.12 584 VAL B CA 1
ATOM 9009 C C . VAL B 1 584 ? -0.124 11.469 33.562 1 97.12 584 VAL B C 1
ATOM 9011 O O . VAL B 1 584 ? -1.002 12.086 32.938 1 97.12 584 VAL B O 1
ATOM 9014 N N . ASP B 1 585 ? -0.257 11.141 34.781 1 97.25 585 ASP B N 1
ATOM 9015 C CA . ASP B 1 585 ? -1.497 11.367 35.531 1 97.25 585 ASP B CA 1
ATOM 9016 C C . ASP B 1 585 ? -1.788 12.859 35.656 1 97.25 585 ASP B C 1
ATOM 9018 O O . ASP B 1 585 ? -2.949 13.273 35.656 1 97.25 585 ASP B O 1
ATOM 9022 N N . ASP B 1 586 ? -0.783 13.641 35.781 1 97.75 586 ASP B N 1
ATOM 9023 C CA . ASP B 1 586 ? -0.964 15.086 35.875 1 97.75 586 ASP B CA 1
ATOM 9024 C C . ASP B 1 586 ? -1.488 15.656 34.562 1 97.75 586 ASP B C 1
ATOM 9026 O O . ASP B 1 586 ? -2.369 16.516 34.562 1 97.75 586 ASP B O 1
ATOM 9030 N N . ALA B 1 587 ? -0.907 15.211 33.469 1 97.69 587 ALA B N 1
ATOM 9031 C CA . ALA B 1 587 ? -1.358 15.664 32.156 1 97.69 587 ALA B CA 1
ATOM 9032 C C . ALA B 1 587 ? -2.824 15.312 31.938 1 97.69 587 ALA B C 1
ATOM 9034 O O . ALA B 1 587 ? -3.59 16.125 31.406 1 97.69 587 ALA B O 1
ATOM 9035 N N . VAL B 1 588 ? -3.227 14.086 32.312 1 97.88 588 VAL B N 1
ATOM 9036 C CA . VAL B 1 588 ? -4.602 13.633 32.156 1 97.88 588 VAL B CA 1
ATOM 9037 C C . VAL B 1 588 ? -5.531 14.461 33.031 1 97.88 588 VAL B C 1
ATOM 9039 O O . VAL B 1 588 ? -6.621 14.852 32.594 1 97.88 588 VAL B O 1
ATOM 9042 N N . SER B 1 589 ? -5.043 14.727 34.25 1 97.44 589 SER B N 1
ATOM 9043 C CA . SER B 1 589 ? -5.832 15.539 35.188 1 97.44 589 SER B CA 1
ATOM 9044 C C . SER B 1 589 ? -6.023 16.953 34.625 1 97.44 589 SER B C 1
ATOM 9046 O O . SER B 1 589 ? -7.086 17.562 34.812 1 97.44 589 SER B O 1
ATOM 9048 N N . GLU B 1 590 ? -5.031 17.484 34.094 1 97 590 GLU B N 1
ATOM 9049 C CA . GLU B 1 590 ? -5.129 18.812 33.5 1 97 590 GLU B CA 1
ATOM 9050 C C . GLU B 1 590 ? -6.188 18.828 32.375 1 97 590 GLU B C 1
ATOM 9052 O O . GLU B 1 590 ? -6.934 19.797 32.25 1 97 590 GLU B O 1
ATOM 9057 N N . ALA B 1 591 ? -6.215 17.812 31.578 1 97.25 591 ALA B N 1
ATOM 9058 C CA . ALA B 1 591 ? -7.227 17.719 30.531 1 97.25 591 ALA B CA 1
ATOM 9059 C C . ALA B 1 591 ? -8.625 17.609 31.125 1 97.25 591 ALA B C 1
ATOM 9061 O O . ALA B 1 591 ? -9.555 18.297 30.672 1 97.25 591 ALA B O 1
ATOM 9062 N N . GLU B 1 592 ? -8.766 16.781 32.125 1 96.94 592 GLU B N 1
ATOM 9063 C CA . GLU B 1 592 ? -10.055 16.562 32.781 1 96.94 592 GLU B CA 1
ATOM 9064 C C . GLU B 1 592 ? -10.602 17.859 33.375 1 96.94 592 GLU B C 1
ATOM 9066 O O . GLU B 1 592 ? -11.812 18.094 33.375 1 96.94 592 GLU B O 1
ATOM 9071 N N . ALA B 1 593 ? -9.734 18.625 33.875 1 96.69 593 ALA B N 1
ATOM 9072 C CA . ALA B 1 593 ? -10.125 19.891 34.5 1 96.69 593 ALA B CA 1
ATOM 9073 C C . ALA B 1 593 ? -10.742 20.828 33.469 1 96.69 593 ALA B C 1
ATOM 9075 O O . ALA B 1 593 ? -11.445 21.781 33.812 1 96.69 593 ALA B O 1
ATOM 9076 N N . ARG B 1 594 ? -10.508 20.578 32.188 1 96.12 594 ARG B N 1
ATOM 9077 C CA . ARG B 1 594 ? -11.023 21.438 31.141 1 96.12 594 ARG B CA 1
ATOM 9078 C C . ARG B 1 594 ? -12.383 20.953 30.641 1 96.12 594 ARG B C 1
ATOM 9080 O O . ARG B 1 594 ? -13.047 21.625 29.859 1 96.12 594 ARG B O 1
ATOM 9087 N N . PHE B 1 595 ? -12.773 19.75 31.078 1 96.75 595 PHE B N 1
ATOM 9088 C CA . PHE B 1 595 ? -14.055 19.203 30.641 1 96.75 595 PHE B CA 1
ATOM 9089 C C . PHE B 1 595 ? -15.211 19.969 31.266 1 96.75 595 PHE B C 1
ATOM 9091 O O . PHE B 1 595 ? -15.234 20.203 32.469 1 96.75 595 PHE B O 1
ATOM 9098 N N . ALA B 1 596 ? -16.141 20.359 30.484 1 94.88 596 ALA B N 1
ATOM 9099 C CA . ALA B 1 596 ? -17.375 20.922 31.047 1 94.88 596 ALA B CA 1
ATOM 9100 C C . ALA B 1 596 ? -18.141 19.859 31.828 1 94.88 596 ALA B C 1
ATOM 9102 O O . ALA B 1 596 ? -18.062 18.672 31.531 1 94.88 596 ALA B O 1
ATOM 9103 N N . PRO B 1 597 ? -18.938 20.312 32.844 1 93.5 597 PRO B N 1
ATOM 9104 C CA . PRO B 1 597 ? -19.766 19.328 33.531 1 93.5 597 PRO B CA 1
ATOM 9105 C C . PRO B 1 597 ? -20.719 18.594 32.594 1 93.5 597 PRO B C 1
ATOM 9107 O O . PRO B 1 597 ? -21.281 19.203 31.672 1 93.5 597 PRO B O 1
ATOM 9110 N N . LEU B 1 598 ? -20.844 17.328 32.844 1 90.81 598 LEU B N 1
ATOM 9111 C CA . LEU B 1 598 ? -21.656 16.484 31.969 1 90.81 598 LEU B CA 1
ATOM 9112 C C . LEU B 1 598 ? -23.062 17.047 31.812 1 90.81 598 LEU B C 1
ATOM 9114 O O . LEU B 1 598 ? -23.625 17 30.719 1 90.81 598 LEU B O 1
ATOM 9118 N N . ALA B 1 599 ? -23.609 17.562 32.938 1 88.94 599 ALA B N 1
ATOM 9119 C CA . ALA B 1 599 ? -24.953 18.125 32.938 1 88.94 599 ALA B CA 1
ATOM 9120 C C . ALA B 1 599 ? -25.062 19.281 31.953 1 88.94 599 ALA B C 1
ATOM 9122 O O . ALA B 1 599 ? -26.094 19.453 31.297 1 88.94 599 ALA B O 1
ATOM 9123 N N . GLN B 1 600 ? -24.062 19.938 31.844 1 90.31 600 GLN B N 1
ATOM 9124 C CA . GLN B 1 600 ? -24.031 21.078 30.922 1 90.31 600 GLN B CA 1
ATOM 9125 C C . GLN B 1 600 ? -23.953 20.625 29.469 1 90.31 600 GLN B C 1
ATOM 9127 O O . GLN B 1 600 ? -24.484 21.281 28.578 1 90.31 600 GLN B O 1
ATOM 9132 N N . CYS B 1 601 ? -23.281 19.578 29.188 1 90.81 601 CYS B N 1
ATOM 9133 C CA . CYS B 1 601 ? -23.109 19.047 27.844 1 90.81 601 CYS B CA 1
ATOM 9134 C C . CYS B 1 601 ? -24.438 18.5 27.297 1 90.81 601 CYS B C 1
ATOM 9136 O O . CYS B 1 601 ? -24.656 18.484 26.078 1 90.81 601 CYS B O 1
ATOM 9138 N N . MET B 1 602 ? -25.266 18.094 28.156 1 85.19 602 MET B N 1
ATOM 9139 C CA . MET B 1 602 ? -26.5 17.438 27.734 1 85.19 602 MET B CA 1
ATOM 9140 C C . MET B 1 602 ? -27.703 18.344 27.906 1 85.19 602 MET B C 1
ATOM 9142 O O . MET B 1 602 ? -28.781 18.078 27.375 1 85.19 602 MET B O 1
ATOM 9146 N N . LYS B 1 603 ? -27.562 19.328 28.672 1 82.44 603 LYS B N 1
ATOM 9147 C CA . LYS B 1 603 ? -28.672 20.172 29.078 1 82.44 603 LYS B CA 1
ATOM 9148 C C . LYS B 1 603 ? -29.406 20.734 27.859 1 82.44 603 LYS B C 1
ATOM 9150 O O . LYS B 1 603 ? -28.797 21.375 27 1 82.44 603 LYS B O 1
ATOM 9155 N N . GLY B 1 604 ? -30.719 20.484 27.875 1 81.25 604 GLY B N 1
ATOM 9156 C CA . GLY B 1 604 ? -31.609 21.062 26.875 1 81.25 604 GLY B CA 1
ATOM 9157 C C . GLY B 1 604 ? -31.438 20.453 25.5 1 81.25 604 GLY B C 1
ATOM 9158 O O . GLY B 1 604 ? -31.969 20.953 24.516 1 81.25 604 GLY B O 1
ATOM 9159 N N . LYS B 1 605 ? -30.672 19.422 25.328 1 84.62 605 LYS B N 1
ATOM 9160 C CA . LYS B 1 605 ? -30.422 18.812 24.016 1 84.62 605 LYS B CA 1
ATOM 9161 C C . LYS B 1 605 ? -31.172 17.5 23.859 1 84.62 605 LYS B C 1
ATOM 9163 O O . LYS B 1 605 ? -31.109 16.641 24.75 1 84.62 605 LYS B O 1
ATOM 9168 N N . PRO B 1 606 ? -31.891 17.453 22.766 1 79.38 606 PRO B N 1
ATOM 9169 C CA . PRO B 1 606 ? -32.562 16.172 22.547 1 79.38 606 PRO B CA 1
ATOM 9170 C C . PRO B 1 606 ? -31.594 15.055 22.172 1 79.38 606 PRO B C 1
ATOM 9172 O O . PRO B 1 606 ? -30.469 15.32 21.719 1 79.38 606 PRO B O 1
ATOM 9175 N N . GLU B 1 607 ? -31.984 13.828 22.438 1 70.62 607 GLU B N 1
ATOM 9176 C CA . GLU B 1 607 ? -31.188 12.68 22.047 1 70.62 607 GLU B CA 1
ATOM 9177 C C . GLU B 1 607 ? -31.016 12.625 20.531 1 70.62 607 GLU B C 1
ATOM 9179 O O . GLU B 1 607 ? -29.922 12.32 20.031 1 70.62 607 GLU B O 1
ATOM 9184 N N . GLN B 1 608 ? -32.094 12.883 19.922 1 75.5 608 GLN B N 1
ATOM 9185 C CA . GLN B 1 608 ? -32.125 12.898 18.453 1 75.5 608 GLN B CA 1
ATOM 9186 C C . GLN B 1 608 ? -32.938 14.094 17.938 1 75.5 608 GLN B C 1
ATOM 9188 O O . GLN B 1 608 ? -33.969 14.438 18.484 1 75.5 608 GLN B O 1
ATOM 9193 N N . ARG B 1 609 ? -32.281 14.773 16.953 1 79.81 609 ARG B N 1
ATOM 9194 C CA . ARG B 1 609 ? -32.969 15.883 16.297 1 79.81 609 ARG B CA 1
ATOM 9195 C C . ARG B 1 609 ? -33.469 15.477 14.922 1 79.81 609 ARG B C 1
ATOM 9197 O O . ARG B 1 609 ? -32.812 14.75 14.18 1 79.81 609 ARG B O 1
ATOM 9204 N N . SER B 1 610 ? -34.688 15.812 14.586 1 78.62 610 SER B N 1
ATOM 9205 C CA . SER B 1 610 ? -35.25 15.562 13.266 1 78.62 610 SER B CA 1
ATOM 9206 C C . SER B 1 610 ? -34.969 16.734 12.32 1 78.62 610 SER B C 1
ATOM 9208 O O . SER B 1 610 ? -35.062 17.891 12.719 1 78.62 610 SER B O 1
ATOM 9210 N N . CYS B 1 611 ? -34.594 16.312 11.148 1 78.5 611 CYS B N 1
ATOM 9211 C CA . CYS B 1 611 ? -34.375 17.344 10.141 1 78.5 611 CYS B CA 1
ATOM 9212 C C . CYS B 1 611 ? -35.688 18 9.727 1 78.5 611 CYS B C 1
ATOM 9214 O O . CYS B 1 611 ? -36.719 17.344 9.703 1 78.5 611 CYS B O 1
ATOM 9216 N N . LYS B 1 612 ? -35.656 19.359 9.422 1 68.06 612 LYS B N 1
ATOM 9217 C CA . LYS B 1 612 ? -36.844 20.062 9.008 1 68.06 612 LYS B CA 1
ATOM 9218 C C . LYS B 1 612 ? -37.125 19.859 7.52 1 68.06 612 LYS B C 1
ATOM 9220 O O . LYS B 1 612 ? -36.219 19.688 6.727 1 68.06 612 LYS B O 1
#

Radius of gyration: 29.32 Å; Cα contacts (8 Å, |Δi|>4): 2782; chains: 2; bounding box: 87×74×72 Å

InterPro domains:
  IPR002641 Patatin-like phospholipase domain [PF01734] (197-405)
  IPR002641 Patatin-like phospholipase domain [PS51635] (197-406)
  IPR016035 Acyl transferase/acyl hydrolase/lysophospholipase [SSF52151] (190-432)

Sequence (1224 aa):
MNQSTTYLLCLTALATVSSGCFLRTGYILDALNTPGDPQAAPLPVPIQERAARITRTHLVDAYADPTEAARWMSAMGNAPQPILEQLDCLKQSAGGSNSACYERFLKTAMEPPQWGLPSLPTTVDPAAPSPREVDAARFLANTLGIAASLVALRDAQGDRVPIQVLTRGIREGAESAAQYVSVRKWNRTLGRPSNAIVLSGGGANGAFSAGAIWRLLGVLEQCRGKPAPEGCGDARIDLAAGSSTGALISTLVDLFHTPGHEEAARQLLVSNYTCSVESDLYCVNNTWIWKIASNLRGLVQFDGIYGKLRAAVVPEQLTNGTELVAVSVDFDTGDVFGISDQDPANFDPNATEQQRVEGIINGVVASIVEPVLADPVPWLPSHTGRMKGSFFDGGVRSGLPLLQAVQRGAERVLVISTGGVEPSPENPPDNAVSVLMRTIDLFVAQPRVGEVQQGEMAAVGRRFAEHNVCVERLANVADAASVNAFCRRTGMGFVPREPAALKAATSMWLGSARFDQVASSWRSSWMFRPDSQLQMASGYGFSPEVMRPLFKEGVKHFQQRCREVLRLFEIQGTLAAAECDKPVDDAVSEAEARFAPLAQCMKGKPEQRSCKMNQSTTYLLCLTALATVSSGCFLRTGYILDALNTPGDPQAAPLPVPIQERAARITRTHLVDAYADPTEAARWMSAMGNAPQPILEQLDCLKQSAGGSNSACYERFLKTAMEPPQWGLPSLPTTVDPAAPSPREVDAARFLANTLGIAASLVALRDAQGDRVPIQVLTRGIREGAESAAQYVSVRKWNRTLGRPSNAIVLSGGGANGAFSAGAIWRLLGVLEQCRGKPAPEGCGDARIDLAAGSSTGALISTLVDLFHTPGHEEAARQLLVSNYTCSVESDLYCVNNTWIWKIASNLRGLVQFDGIYGKLRAAVVPEQLTNGTELVAVSVDFDTGDVFGISDQDPANFDPNATEQQRVEGIINGVVASIVEPVLADPVPWLPSHTGRMKGSFFDGGVRSGLPLLQAVQRGAERVLVISTGGVEPSPENPPDNAVSVLMRTIDLFVAQPRVGEVQQGEMAAVGRRFAEHNVCVERLANVADAASVNAFCRRTGMGFVPREPAALKAATSMWLGSARFDQVASSWRSSWMFRPDSQLQMASGYGFSPEVMRPLFKEGVKHFQQRCREVLRLFEIQGTLAAAECDKPVDDAVSEAEARFAPLAQCMKGKPEQRSCK

Organism: Myxococcus xanthus (strain DK1622) (NCBI:txid246197)

Nearest PDB structures (foldseek):
  4pka-assembly1_X  TM=5.885E-01  e=1.513E-07  Solanum cardiophyllum
  1oxw-assembly1_B  TM=5.829E-01  e=1.307E-07  Solanum cardiophyllum
  1oxw-assembly1_B  TM=5.793E-01  e=1.116E-07  Solanum cardiophyllum
  4pka-assembly1_X  TM=5.637E-01  e=1.423E-07  Solanum cardiophyllum
  6z5u-assembly1_A  TM=2.660E-01  e=5.571E+00  Acinetobacter baumannii

pLDDT: mean 82.83, std 17.73, range [25.59, 98.75]

Foldseek 3Di:
DDPVVVVVVVVVVVVVVCVPVNDDPVVVVVVVVDDPDPPPQPDADDLLQVLLQLLLLLQFAFAQQLLVSLQLLLQCLVPVVLLLQLLVLCVVQPPHDSVVSLVSSLCVCAVVHGSPQDHQDQAAFLAAGDSSLLRSLLNSLSSSCSSVVSNVSCVVVVVPDDPVSSSSSNNNNSNLNSVLSNFAQAHAHLQAFAEEEWEFAQFLLCLLVLLQVLLVLVLQVQADPDDPPAHFPPLDHQEQEYFASSLVLSLLSLQCQQPPRVVVSSLLSQCVNQQAAPLLFWAAAPDDPVCLVPPAFAGIGGPNLLVSLVVRQDLSSLNGNYKRWYWKAFPSNRDIDTAISRRLQQAAPPDDSVLSSVLSSLSNVLRNAAGRHHFFSQWHGGNVGTHGGRIHHRLQQARTPLQVCLSNHHAQYEYEYSADLDQDDDDPQDDPVSVVVVVVSVSSVVNVNVVLLVSLVSNQSSLVSSLVSLCVSNVNHPDVVSSVCNQLSHHNNSDNPPPDDQCFAARPVHGPPVSSSRRSGHDYDYHYDDPPPQVDDPSHGRASVRRLVSSLNSLLRSLVCVVVVCVSSVTRRDSSVVSSPDDSVVSSVVSVVSHDDNCVSCPPGDNHHHDD/DDPVVVVVVVVVVVVVVCVPVNDDPVVVVVVVVDDPDPPPQPDADDLLQVLLQLLLLLQFAFAQQLLVSLQLLLQCLVPVVLLLQLLVLCVVQPPHDSVVSLVSSLCVCAVVHGSPQDHQDQAAFLAAGDSSLLRSLLNSLSSSCSSVVSNVSCVVVVVPDDPVSSSSSNNNNSNLNSVLSNFAQAHAHLQAFAEEEWEFAQFLLCLLVLLQVLLLLVLQVFADPDDPPAHFPPLDHQEQEYFASSLVLSLLSLQCQQPPRVVVSSLLSQCQNQQAAPLLFWAAAPDDPVCLVPPAFAGIGGPNLLVSLVVRQDLSSLNGNYKRWYWKAFPSNRDIDTAISRRLQQAAPPDDSVLSSVLSSLRNVLRNAAGRHHFFSQWHGGNVGTHGGRIHHRLQQARTPLQVCLSNHHAQYEYEYSADLDQDDDDDQDDPVSVVVVVVSVSSVVNVNVVVLVSLVSNQSSLVSSLVSLCVSNVNHPDVVSSVCNQLSHHCNSPNVPPDDQQFEARPPPGPPVRSNRRSGHDYDYHYDDPPPQPPPPSHGRANVRRLVSSLNSLLRSLVCVVVVCVSSVTRRDSSVVSSPDDSVVSSVVSVVSHDDNCVSCPPGDNHHHDD